Protein AF-0000000082888537 (afdb_homodimer)

Organism: Panagrellus redivivus (NCBI:txid6233)

InterPro domains:
  IPR006680 Amidohydrolase-related [PF01979] (53-420)
  IPR011059 Metal-dependent hydrolase, composite domain superfamily [G3DSA:2.30.40.10] (16-423)
  IPR011059 Metal-dependent hydrolase, composite domain superfamily [SSF51338] (17-421)
  IPR032466 Metal-dependent hydrolase [SSF51556] (55-370)
  IPR051607 Metallo-dependent Hydrolases [PTHR11271] (2-422)

pLDDT: mean 94.69, std 7.14, range [51.41, 98.94]

Radius of gyration: 27.36 Å; Cα contacts (8 Å, |Δi|>4): 2134; chains: 2; bounding box: 62×76×67 Å

Sequence (846 aa):
MTDFRGKVIKPKYVFVDGRIQEGLQLKIDANGNIAAVGIDLNDNFIDLPDIALVPGFVNAHSHAFHRYLRGHSGIGQNGVDTFWKWREAMYKLVENITYDKLKDMCKATFQEMLTAGITTVGEFHYVHHGEDRFDLDKAVIEAAKETGIRLVLIETLYCRSGFGEKTVTEQQKRFASTFEEFLGHVDKLREFENEQLTIAVAAHSTRAVDTEHITNLWAYAQKENKAFHIHLEEQPKEIEDCVNSFHKLTPSELLIDKLVLDEKLTLVHCTYTPREYMRKYASNHVNICICPLTEGFLGDGIPHLDETDHLSLGTDCNNRIDFFEEMRWLAYGQNATHNKRNVAKLNATKLWQIATAGGAKSLGIDKNVGSFEIGKAFDFIAINLHAPVLREFATIDGLLDALVFGAGKTEISSVGVAGVVRVMTDFRGKVIKPKYVFVDGRIQEGLQLKIDANGNIAAVGIDLNDNFIDLPDIALVPGFVNAHSHAFHRYLRGHSGIGQNGVDTFWKWREAMYKLVENITYDKLKDMCKATFQEMLTAGITTVGEFHYVHHGEDRFDLDKAVIEAAKETGIRLVLIETLYCRSGFGEKTVTEQQKRFASTFEEFLGHVDKLREFENEQLTIAVAAHSTRAVDTEHITNLWAYAQKENKAFHIHLEEQPKEIEDCVNSFHKLTPSELLIDKLVLDEKLTLVHCTYTPREYMRKYASNHVNICICPLTEGFLGDGIPHLDETDHLSLGTDCNNRIDFFEEMRWLAYGQNATHNKRNVAKLNATKLWQIATAGGAKSLGIDKNVGSFEIGKAFDFIAINLHAPVLREFATIDGLLDALVFGAGKTEISSVGVAGVVRV

Foldseek 3Di:
DFFCAQFKAAEQWEQAPLFIDGQKIFGHHNQQFTADIGHCPDPDHHYHDQKYKYFFFAAQEAAQLLLVCQVPLCPPDPDDLALVVSVVVVLVSCVPPDLQRLLVSLLVSVLVLQLQRHQEHEYADQQQDDPHRNSNVVSNVVSCVVLVRQYADAAEAFADQFQATRGYDPSCVRRHDDLVVSVVVQVVCCVVDDLRYHYAYEYAECTGDPLVSVLVVLVVCVVVVFAYEYEACLAPVQQVRCCPHPNVGGRLVSCVVRDDAALSYEYEACFPPDVVSQVVNLVRNHEYEHAQVVSVSNVSHQHQAALSHLYAYHPYSPNDNHLLVRLCSNQVSNCVVVVHNDGSNSALSNSLQRRFLSSCSNRSNSQAGRHRDRPHRPWIWMFRCCPPQRVVQCDRRRRSVSPSPTHTSVRTPFTDTSRHTSD/DFFCAQFKAAEQWECAPLFIDGQKIFGHHNQQFTADIGHCPDPDHHYHDQKYKYFFFFAQEAAQLLLVCQVPLCPPDPDDNALVVSVVVVLVSCVPPDLQRLLVSLLVSVLVLQLQRHQEHAYADQQQDDPHRNSNVVSNVVSCVVLVRQYADAAEAFADQFQATRGYDPSCPRRHDDLVRSVVVQVVCCVVDDLRYHYAYEYAECTGDPLVSLLVVLVVCVVVVFAYEYEACLAPVQQVRCCPHPNVGGRLVSCVVRDDAALSYEYEACFPPDVVSQVVNLVRNHEYEHAQVVCVSNVSHQHQDALSHLYAYHPYSPNDNHLLVRLCSNQVSNCVVVVHNCGSNSALSNSLQRRFLSSCSNRSNSQAGRHRDRPHRSWIWMFRCCPPQRVVQCDRVRRSVSPSPTHTSVRTPFTDTSRHTSD

Nearest PDB structures (foldseek):
  5hme-assembly1_A  TM=8.735E-01  e=5.274E-28  Paenarthrobacter aurescens
  5hmf-assembly1_A  TM=8.641E-01  e=7.156E-28  Paenarthrobacter aurescens
  3lsc-assembly1_B  TM=8.777E-01  e=2.577E-27  Paenarthrobacter aurescens
  5hmd-assembly1_A  TM=8.707E-01  e=1.681E-27  Paenarthrobacter aurescens
  4lh8-assembly1_A  TM=8.722E-01  e=5.043E-27  Paenarthrobacter aurescens

Secondary structure (DSSP, 8-state):
--B-TT-EEEEEEEEETTEEEES-EEEE-TTSBEEEEESS--SS-EEEEEEEEEEPEEEEEE-GGGGGGTT---TT-SS---HHHHHHHHHHHHTT--HHHHHHHHHHHHHHHHHTTEEEEEEEE----SSSTTHHHHHHHHHHHHHT-EEEEEEEE---SSTT-SS--TTTGGG---HHHHHHHHHHHGGG--SSEEEEEEEEETTTS-HHHHHHHHHHHHHTT--EEEEE--SHHHHHHHHHSTT-S-HHHHHHHHS---TTEEEEE-TT--HHHHHHHHHTT-EEEE-HHHHHHHT-------TTSEEEE--BT-SS--HHHHHHHHHHHHHHHHT-S-STT--HHHHHHIIIIIHHHHHT-TTTSSS--TTSB--EEEEETT-TTTTTT--TTTHHHHHHHH--GGGEEEEEETTEE--/--B-TT-EEEEEEEEETTEEEES-EEEE-TTSBEEEEESS--SS-EEEEEEEEEEPEEEEEE-GGGGGGTT---TT-SS--SHHHHHHHHHHHHTT--HHHHHHHHHHHHHHHHHTTEEEEEEEE----SSSTTHHHHHHHHHHHHHT-EEEEEEEE---SSTT-SS--TTTGGG---HHHHHHHHHHHGGG--SSEEEEEEEEETTTS-HHHHHHHHHHHHHTT--EEEEE--SHHHHHHHHTSTT-S-HHHHHHHHS---TTEEEEE-TT--HHHHHHHHHTT-EEEE-HHHHHHHT-------TTSEEEE--BT-SS--HHHHHHHHHHHHHHHHT-S-STT--HHHHHHIIIIIHHHHHT-TTTSSS--TTSB--EEEEETTSTTTTTT--TTTHHHHHHHH--GGGEEEEEETTEE--

Solvent-accessible surface area (backbone atoms only — not comparable to full-atom values): 40285 Å² total; per-residue (Å²): 116,65,64,43,42,62,34,35,37,32,34,37,30,37,46,44,94,84,37,60,41,69,66,45,27,41,30,24,32,79,84,6,24,24,68,40,74,38,68,81,81,56,90,78,50,50,80,31,76,59,27,31,38,33,50,14,29,20,30,47,30,29,32,55,64,47,30,76,46,42,23,60,75,60,44,25,41,90,64,86,40,38,58,64,52,51,46,54,55,55,48,61,71,54,70,81,59,46,54,68,56,49,17,52,42,31,27,54,42,52,45,49,35,34,61,38,30,30,30,31,38,24,37,54,45,44,69,24,40,66,97,43,59,60,53,36,54,54,21,47,53,50,19,30,63,73,57,53,43,29,35,31,43,22,46,34,45,26,44,22,66,30,69,86,45,84,45,52,48,84,86,40,50,43,30,44,49,54,70,67,60,46,54,56,46,53,59,58,54,55,75,68,47,54,97,52,30,43,70,30,37,24,40,52,22,66,44,20,27,56,71,66,58,47,46,52,50,50,51,49,24,60,75,69,72,28,16,33,38,28,44,36,42,46,44,72,62,57,35,53,49,30,35,73,32,94,75,60,34,40,61,65,56,48,47,65,72,66,44,86,75,31,52,43,37,19,40,32,48,38,27,69,51,54,60,73,58,50,50,53,36,27,77,34,46,23,23,36,32,36,28,44,59,40,26,20,67,43,6,44,31,72,47,81,74,49,64,69,50,41,43,21,31,25,42,36,43,38,41,44,70,45,61,40,58,32,44,41,42,52,39,22,50,45,7,18,76,66,55,32,30,55,55,40,46,48,16,44,62,52,41,51,39,22,34,8,36,26,7,17,38,40,58,61,40,48,79,44,34,33,46,71,44,72,69,11,34,37,31,28,25,32,32,39,45,71,32,85,85,34,43,91,32,60,41,70,87,16,30,58,34,23,43,42,60,32,49,53,55,83,38,50,69,34,19,20,39,41,26,32,43,70,75,115,65,64,44,44,60,34,35,36,33,34,37,28,36,46,45,93,83,37,60,41,69,66,44,28,42,31,24,33,79,83,6,25,22,67,40,75,38,67,81,79,57,89,77,48,49,77,32,76,57,26,32,40,35,50,14,28,20,30,48,30,28,31,53,65,45,31,75,45,42,23,60,76,55,46,25,43,86,89,63,40,38,59,65,49,50,48,53,55,54,48,61,70,53,70,81,57,46,55,69,56,49,17,51,40,30,28,55,42,51,44,51,35,34,62,36,29,31,30,32,39,24,36,55,44,42,70,26,37,69,96,43,59,60,52,35,54,56,22,48,52,49,17,29,63,74,56,53,45,28,34,30,44,21,47,34,44,25,44,22,67,30,70,88,44,86,46,52,47,85,85,41,51,43,30,44,49,52,72,69,58,46,54,54,47,53,60,58,54,53,74,68,48,54,97,53,30,43,70,28,38,24,37,52,22,68,43,20,28,56,69,67,58,46,45,52,50,49,51,49,24,60,75,69,72,29,14,34,37,30,46,35,42,45,43,72,64,57,35,53,50,31,36,72,32,96,74,59,34,40,62,66,55,49,47,64,72,67,45,87,76,32,51,43,38,20,39,33,47,38,26,70,52,54,60,73,57,49,48,53,35,26,78,34,47,23,23,37,30,35,28,42,61,39,25,20,66,42,7,44,30,72,47,81,73,48,65,68,49,42,45,20,30,24,43,36,43,39,41,46,71,47,59,40,57,33,45,40,42,53,39,20,49,44,7,17,76,65,55,30,30,49,55,40,44,48,16,44,60,51,41,51,39,22,34,9,35,25,7,17,39,41,59,60,39,49,79,42,35,33,44,71,44,74,67,10,34,39,31,28,24,32,32,39,44,71,34,84,85,35,43,91,30,61,41,70,86,15,30,58,34,23,43,42,60,30,49,54,55,84,38,49,69,33,20,22,39,40,26,31,43,70,73

Structure (mmCIF, N/CA/C/O backbone):
data_AF-0000000082888537-model_v1
#
loop_
_entity.id
_entity.type
_entity.pdbx_description
1 polymer 'Amidohydro-rel domain-containing protein'
#
loop_
_atom_site.group_PDB
_atom_site.id
_atom_site.type_symbol
_atom_site.label_atom_id
_atom_site.label_alt_id
_atom_site.label_comp_id
_atom_site.label_asym_id
_atom_site.label_entity_id
_atom_site.label_seq_id
_atom_site.pdbx_PDB_ins_code
_atom_site.Cartn_x
_atom_site.Cartn_y
_atom_site.Cartn_z
_atom_site.occupancy
_atom_site.B_iso_or_equiv
_atom_site.auth_seq_id
_atom_site.auth_comp_id
_atom_site.auth_asym_id
_atom_site.auth_atom_id
_atom_site.pdbx_PDB_model_num
ATOM 1 N N . MET A 1 1 ? 11.328 5.668 28.812 1 67.44 1 MET A N 1
ATOM 2 C CA . MET A 1 1 ? 11.5 5.793 27.375 1 67.44 1 MET A CA 1
ATOM 3 C C . MET A 1 1 ? 12.914 6.234 27.016 1 67.44 1 MET A C 1
ATOM 5 O O . MET A 1 1 ? 13.539 6.984 27.766 1 67.44 1 MET A O 1
ATOM 9 N N . THR A 1 2 ? 13.531 5.609 26.109 1 89.44 2 THR A N 1
ATOM 10 C CA . THR A 1 2 ? 14.875 6.016 25.688 1 89.44 2 THR A CA 1
ATOM 11 C C . THR A 1 2 ? 14.898 7.492 25.312 1 89.44 2 THR A C 1
ATOM 13 O O . THR A 1 2 ? 13.984 7.984 24.641 1 89.44 2 THR A O 1
ATOM 16 N N . ASP A 1 3 ? 15.742 8.242 25.984 1 96.56 3 ASP A N 1
ATOM 17 C CA . ASP A 1 3 ? 15.914 9.68 25.812 1 96.56 3 ASP A CA 1
ATOM 18 C C . ASP A 1 3 ? 17.328 10.023 25.344 1 96.56 3 ASP A C 1
ATOM 20 O O . ASP A 1 3 ? 18.297 9.766 26.062 1 96.56 3 ASP A O 1
ATOM 24 N N . PHE A 1 4 ? 17.391 10.617 24.141 1 98.12 4 PHE A N 1
ATOM 25 C CA . PHE A 1 4 ? 18.703 10.875 23.562 1 98.12 4 PHE A CA 1
ATOM 26 C C . PHE A 1 4 ? 19.125 12.312 23.812 1 98.12 4 PHE A C 1
ATOM 28 O O . PHE A 1 4 ? 20.219 12.719 23.406 1 98.12 4 PHE A O 1
ATOM 35 N N . ARG A 1 5 ? 18.328 13.164 24.422 1 98 5 ARG A N 1
ATOM 36 C CA . ARG A 1 5 ? 18.703 14.539 24.734 1 98 5 ARG A CA 1
ATOM 37 C C . ARG A 1 5 ? 19.984 14.602 25.562 1 98 5 ARG A C 1
ATOM 39 O O . ARG A 1 5 ? 20.156 13.805 26.484 1 98 5 ARG A O 1
ATOM 46 N N . GLY A 1 6 ? 20.781 15.516 25.156 1 97.94 6 GLY A N 1
ATOM 47 C CA . GLY A 1 6 ? 22.047 15.695 25.859 1 97.94 6 GLY A CA 1
ATOM 48 C C . GLY A 1 6 ? 23.062 14.633 25.531 1 97.94 6 GLY A C 1
ATOM 49 O O . GLY A 1 6 ? 24.109 14.539 26.188 1 97.94 6 GLY A O 1
ATOM 50 N N . LYS A 1 7 ? 22.859 13.82 24.516 1 98.19 7 LYS A N 1
ATOM 51 C CA . LYS A 1 7 ? 23.75 12.703 24.203 1 98.19 7 LYS A CA 1
ATOM 52 C C . LYS A 1 7 ? 24.297 12.82 22.781 1 98.19 7 LYS A C 1
ATOM 54 O O . LYS A 1 7 ? 23.797 13.609 21.984 1 98.19 7 LYS A O 1
ATOM 59 N N . VAL A 1 8 ? 25.375 12.086 22.578 1 98.5 8 VAL A N 1
ATOM 60 C CA . VAL A 1 8 ? 25.906 11.859 21.234 1 98.5 8 VAL A CA 1
ATOM 61 C C . VAL A 1 8 ? 25.641 10.414 20.812 1 98.5 8 VAL A C 1
ATOM 63 O O . VAL A 1 8 ? 25.891 9.477 21.562 1 98.5 8 VAL A O 1
ATOM 66 N N . ILE A 1 9 ? 25.047 10.25 19.609 1 98.44 9 ILE A N 1
ATOM 67 C CA . ILE A 1 9 ? 24.734 8.906 19.125 1 98.44 9 ILE A CA 1
ATOM 68 C C . ILE A 1 9 ? 25.453 8.656 17.812 1 98.44 9 ILE A C 1
ATOM 70 O O . ILE A 1 9 ? 25.766 9.594 17.062 1 98.44 9 ILE A O 1
ATOM 74 N N . LYS A 1 10 ? 25.75 7.383 17.484 1 98.44 10 LYS A N 1
ATOM 75 C CA . LYS A 1 10 ? 26.391 6.984 16.25 1 98.44 10 LYS A CA 1
ATOM 76 C C . LYS A 1 10 ? 25.688 5.781 15.625 1 98.44 10 LYS A C 1
ATOM 78 O O . LYS A 1 10 ? 26.078 4.637 15.859 1 98.44 10 LYS A O 1
ATOM 83 N N . PRO A 1 11 ? 24.672 6.043 14.781 1 98.19 11 PRO A N 1
ATOM 84 C CA . PRO A 1 11 ? 24.062 4.941 14.031 1 98.19 11 PRO A CA 1
ATOM 85 C C . PRO A 1 11 ? 24.969 4.406 12.922 1 98.19 11 PRO A C 1
ATOM 87 O O . PRO A 1 11 ? 25.969 5.047 12.57 1 98.19 11 PRO A O 1
ATOM 90 N N . LYS A 1 12 ? 24.656 3.209 12.414 1 97.69 12 LYS A N 1
ATOM 91 C CA . LYS A 1 12 ? 25.375 2.693 11.258 1 97.69 12 LYS A CA 1
ATOM 92 C C . LYS A 1 12 ? 25.219 3.613 10.047 1 97.69 12 LYS A C 1
ATOM 94 O O . LYS A 1 12 ? 26.188 3.916 9.359 1 97.69 12 LYS A O 1
ATOM 99 N N . TYR A 1 13 ? 23.953 3.967 9.773 1 98.12 13 TYR A N 1
ATOM 100 C CA . TYR A 1 13 ? 23.625 4.852 8.664 1 98.12 13 TYR A CA 1
ATOM 101 C C . TYR A 1 13 ? 22.781 6.027 9.133 1 98.12 13 TYR A C 1
ATOM 103 O O . TYR A 1 13 ? 22.016 5.91 10.094 1 98.12 13 TYR A O 1
ATOM 111 N N . VAL A 1 14 ? 22.922 7.16 8.516 1 98.25 14 VAL A N 1
ATOM 112 C CA . VAL A 1 14 ? 22.078 8.32 8.781 1 98.25 14 VAL A CA 1
ATOM 113 C C . VAL A 1 14 ? 21.734 9.016 7.465 1 98.25 14 VAL A C 1
ATOM 115 O O . VAL A 1 14 ? 22.578 9.125 6.574 1 98.25 14 VAL A O 1
ATOM 118 N N . PHE A 1 15 ? 20.516 9.398 7.301 1 97.88 15 PHE A N 1
ATOM 119 C CA . PHE A 1 15 ? 20.094 10.172 6.137 1 97.88 15 PHE A CA 1
ATOM 120 C C . PHE A 1 15 ? 20.344 11.656 6.359 1 97.88 15 PHE A C 1
ATOM 122 O O . PHE A 1 15 ? 19.562 12.32 7.051 1 97.88 15 PHE A O 1
ATOM 129 N N . VAL A 1 16 ? 21.375 12.211 5.777 1 96.31 16 VAL A N 1
ATOM 130 C CA . VAL A 1 16 ? 21.75 13.617 5.871 1 96.31 16 VAL A CA 1
ATOM 131 C C . VAL A 1 16 ? 22.125 14.141 4.488 1 96.31 16 VAL A C 1
ATOM 133 O O . VAL A 1 16 ? 22.703 13.414 3.674 1 96.31 16 VAL A O 1
ATOM 136 N N . ASP A 1 17 ? 21.703 15.383 4.184 1 93.25 17 ASP A N 1
ATOM 137 C CA . ASP A 1 17 ? 22.047 16.062 2.938 1 93.25 17 ASP A CA 1
ATOM 138 C C . ASP A 1 17 ? 21.531 15.281 1.728 1 93.25 17 ASP A C 1
ATOM 140 O O . ASP A 1 17 ? 22.25 15.133 0.732 1 93.25 17 ASP A O 1
ATOM 144 N N . GLY A 1 18 ? 20.438 14.641 1.929 1 92.69 18 GLY A N 1
ATOM 145 C CA . GLY A 1 18 ? 19.75 14.039 0.808 1 92.69 18 GLY A CA 1
ATOM 146 C C . GLY A 1 18 ? 20.266 12.656 0.451 1 92.69 18 GLY A C 1
ATOM 147 O O . GLY A 1 18 ? 19.938 12.117 -0.609 1 92.69 18 GLY A O 1
ATOM 148 N N . ARG A 1 19 ? 21.094 12.094 1.315 1 94.69 19 ARG A N 1
ATOM 149 C CA . ARG A 1 19 ? 21.609 10.758 1.033 1 94.69 19 ARG A CA 1
ATOM 150 C C . ARG A 1 19 ? 21.891 9.992 2.322 1 94.69 19 ARG A C 1
ATOM 152 O O . ARG A 1 19 ? 21.969 10.594 3.398 1 94.69 19 ARG A O 1
ATOM 159 N N . ILE A 1 20 ? 22.016 8.688 2.203 1 97.62 20 ILE A N 1
ATOM 160 C CA . ILE A 1 20 ? 22.422 7.824 3.305 1 97.62 20 ILE A CA 1
ATOM 161 C C . ILE A 1 20 ? 23.938 7.879 3.461 1 97.62 20 ILE A C 1
ATOM 163 O O . ILE A 1 20 ? 24.672 7.723 2.482 1 97.62 20 ILE A O 1
ATOM 167 N N . GLN A 1 21 ? 24.328 8.141 4.637 1 97.25 21 GLN A N 1
ATOM 168 C CA . GLN A 1 21 ? 25.766 8.219 4.922 1 97.25 21 GLN A CA 1
ATOM 169 C C . GLN A 1 21 ? 26.141 7.297 6.07 1 97.25 21 GLN A C 1
ATOM 171 O O . GLN A 1 21 ? 25.312 6.977 6.922 1 97.25 21 GLN A O 1
ATOM 176 N N . GLU A 1 22 ? 27.359 6.859 6.094 1 96.88 22 GLU A N 1
ATOM 177 C CA . GLU A 1 22 ? 27.891 5.977 7.125 1 96.88 22 GLU A CA 1
ATOM 178 C C . GLU A 1 22 ? 28.922 6.703 7.992 1 96.88 22 GLU A C 1
ATOM 180 O O . GLU A 1 22 ? 29.625 7.586 7.512 1 96.88 22 GLU A O 1
ATOM 185 N N . GLY A 1 23 ? 28.875 6.414 9.312 1 92.12 23 GLY A N 1
ATOM 186 C CA . GLY A 1 23 ? 29.969 6.824 10.172 1 92.12 23 GLY A CA 1
ATOM 187 C C . GLY A 1 23 ? 29.734 8.18 10.828 1 92.12 23 GLY A C 1
ATOM 188 O O . GLY A 1 23 ? 30.625 8.711 11.484 1 92.12 23 GLY A O 1
ATOM 189 N N . LEU A 1 24 ? 28.531 8.758 10.703 1 97.38 24 LEU A N 1
ATOM 190 C CA . LEU A 1 24 ? 28.25 10.07 11.266 1 97.38 24 LEU A CA 1
ATOM 191 C C . LEU A 1 24 ? 27.672 9.953 12.672 1 97.38 24 LEU A C 1
ATOM 193 O O . LEU A 1 24 ? 26.906 9.023 12.953 1 97.38 24 LEU A O 1
ATOM 197 N N . GLN A 1 25 ? 28.094 10.844 13.508 1 98.31 25 GLN A N 1
ATOM 198 C CA . GLN A 1 25 ? 27.516 11.023 14.836 1 98.31 25 GLN A CA 1
ATOM 199 C C . GLN A 1 25 ? 26.562 12.211 14.852 1 98.31 25 GLN A C 1
ATOM 201 O O . GLN A 1 25 ? 26.734 13.172 14.094 1 98.31 25 GLN A O 1
ATOM 206 N N . LEU A 1 26 ? 25.562 12.125 15.648 1 98.69 26 LEU A N 1
ATOM 207 C CA . LEU A 1 26 ? 24.641 13.227 15.93 1 98.69 26 LEU A CA 1
ATOM 208 C C . LEU A 1 26 ? 24.719 13.617 17.406 1 98.69 26 LEU A C 1
ATOM 210 O O . LEU A 1 26 ? 24.562 12.766 18.281 1 98.69 26 LEU A O 1
ATOM 214 N N . LYS A 1 27 ? 25 14.891 17.656 1 98.75 27 LYS A N 1
ATOM 215 C CA . LYS A 1 27 ? 24.891 15.43 19.016 1 98.75 27 LYS A CA 1
ATOM 216 C C . LYS A 1 27 ? 23.531 16.094 19.234 1 98.75 27 LYS A C 1
ATOM 218 O O . LYS A 1 27 ? 23.156 17 18.484 1 98.75 27 LYS A O 1
ATOM 223 N N . ILE A 1 28 ? 22.812 15.617 20.188 1 98.75 28 ILE A N 1
ATOM 224 C CA . ILE A 1 28 ? 21.516 16.172 20.531 1 98.75 28 ILE A CA 1
ATOM 225 C C . ILE A 1 28 ? 21.609 17.016 21.797 1 98.75 28 ILE A C 1
ATOM 227 O O . ILE A 1 28 ? 22.172 16.562 22.797 1 98.75 28 ILE A O 1
ATOM 231 N N . ASP A 1 29 ? 21.125 18.219 21.797 1 98.56 29 ASP A N 1
ATOM 232 C CA . ASP A 1 29 ? 21.234 19.062 22.969 1 98.56 29 ASP A CA 1
ATOM 233 C C . ASP A 1 29 ? 20.156 18.734 24 1 98.56 29 ASP A C 1
ATOM 235 O O . ASP A 1 29 ? 19.391 17.781 23.797 1 98.56 29 ASP A O 1
ATOM 239 N N . ALA A 1 30 ? 20.094 19.453 25.031 1 98.06 30 ALA A N 1
ATOM 240 C CA . ALA A 1 30 ? 19.203 19.156 26.156 1 98.06 30 ALA A CA 1
ATOM 241 C C . ALA A 1 30 ? 17.75 19.391 25.781 1 98.06 30 ALA A C 1
ATOM 243 O O . ALA A 1 30 ? 16.844 18.812 26.391 1 98.06 30 ALA A O 1
ATOM 244 N N . ASN A 1 31 ? 17.547 20.203 24.766 1 97.44 31 ASN A N 1
ATOM 245 C CA . ASN A 1 31 ? 16.188 20.531 24.344 1 97.44 31 ASN A CA 1
ATOM 246 C C . ASN A 1 31 ? 15.695 19.594 23.25 1 97.44 31 ASN A C 1
ATOM 248 O O . ASN A 1 31 ? 14.562 19.719 22.781 1 97.44 31 ASN A O 1
ATOM 252 N N . GLY A 1 32 ? 16.547 18.672 22.797 1 98.38 32 GLY A N 1
ATOM 253 C CA . GLY A 1 32 ? 16.141 17.703 21.781 1 98.38 32 GLY A CA 1
ATOM 254 C C . GLY A 1 32 ? 16.438 18.156 20.375 1 98.38 32 GLY A C 1
ATOM 255 O O . GLY A 1 32 ? 15.906 17.594 19.406 1 98.38 32 GLY A O 1
ATOM 256 N N . ASN A 1 33 ? 17.234 19.219 20.25 1 98.62 33 ASN A N 1
ATOM 257 C CA . ASN A 1 33 ? 17.656 19.703 18.922 1 98.62 33 ASN A CA 1
ATOM 258 C C . ASN A 1 33 ? 19.016 19.141 18.531 1 98.62 33 ASN A C 1
ATOM 260 O O . ASN A 1 33 ? 19.828 18.812 19.391 1 98.62 33 ASN A O 1
ATOM 264 N N . ILE A 1 34 ? 19.219 19 17.25 1 98.81 34 ILE A N 1
ATOM 265 C CA . ILE A 1 34 ? 20.5 18.562 16.734 1 98.81 34 ILE A CA 1
ATOM 266 C C . ILE A 1 34 ? 21.531 19.688 16.891 1 98.81 34 ILE A C 1
ATOM 268 O O . ILE A 1 34 ? 21.391 20.75 16.297 1 98.81 34 ILE A O 1
ATOM 272 N N . ALA A 1 35 ? 22.516 19.438 17.656 1 98.69 35 ALA A N 1
ATOM 273 C CA . ALA A 1 35 ? 23.531 20.453 17.953 1 98.69 35 ALA A CA 1
ATOM 274 C C . ALA A 1 35 ? 24.719 20.328 17 1 98.69 35 ALA A C 1
ATOM 276 O O . ALA A 1 35 ? 25.391 21.328 16.719 1 98.69 35 ALA A O 1
ATOM 277 N N . ALA A 1 36 ? 24.969 19.094 16.547 1 98.5 36 ALA A N 1
ATOM 278 C CA . ALA A 1 36 ? 26.078 18.859 15.633 1 98.5 36 ALA A CA 1
ATOM 279 C C . ALA A 1 36 ? 25.875 17.547 14.867 1 98.5 36 ALA A C 1
ATOM 281 O O . ALA A 1 36 ? 25.234 16.625 15.359 1 98.5 36 ALA A O 1
ATOM 282 N N . VAL A 1 37 ? 26.344 17.531 13.703 1 98 37 VAL A N 1
ATOM 283 C CA . VAL A 1 37 ? 26.453 16.344 12.867 1 98 37 VAL A CA 1
ATOM 284 C C . VAL A 1 37 ? 27.875 16.219 12.328 1 98 37 VAL A C 1
ATOM 286 O O . VAL A 1 37 ? 28.406 17.156 11.734 1 98 37 VAL A O 1
ATOM 289 N N . GLY A 1 38 ? 28.5 15.156 12.547 1 96.94 38 GLY A N 1
ATOM 290 C CA . GLY A 1 38 ? 29.859 15.039 12.047 1 96.94 38 GLY A CA 1
ATOM 291 C C . GLY A 1 38 ? 30.531 13.75 12.453 1 96.94 38 GLY A C 1
ATOM 292 O O . GLY A 1 38 ? 29.891 12.852 13.016 1 96.94 38 GLY A O 1
ATOM 293 N N . ILE A 1 39 ? 31.797 13.719 12.086 1 95.75 39 ILE A N 1
ATOM 294 C CA . ILE A 1 39 ? 32.625 12.562 12.383 1 95.75 39 ILE A CA 1
ATOM 295 C C . ILE A 1 39 ? 33.375 12.781 13.695 1 95.75 39 ILE A C 1
ATOM 297 O O . ILE A 1 39 ? 33.938 13.867 13.922 1 95.75 39 ILE A O 1
ATOM 301 N N . ASP A 1 40 ? 33.375 11.867 14.602 1 94.25 40 ASP A N 1
ATOM 302 C CA . ASP A 1 40 ? 34.156 11.867 15.828 1 94.25 40 ASP A CA 1
ATOM 303 C C . ASP A 1 40 ? 33.844 13.094 16.688 1 94.25 40 ASP A C 1
ATOM 305 O O . ASP A 1 40 ? 34.75 13.828 17.078 1 94.25 40 ASP A O 1
ATOM 309 N N . LEU A 1 41 ? 32.625 13.375 16.859 1 95.94 41 LEU A N 1
ATOM 310 C CA . LEU A 1 41 ? 32.188 14.492 17.688 1 95.94 41 LEU A CA 1
ATOM 311 C C . LEU A 1 41 ? 32.562 14.258 19.156 1 95.94 41 LEU A C 1
ATOM 313 O O . LEU A 1 41 ? 32.812 15.211 19.891 1 95.94 41 LEU A O 1
ATOM 317 N N . ASN A 1 42 ? 32.469 13.086 19.609 1 92.81 42 ASN A N 1
ATOM 318 C CA . ASN A 1 42 ? 32.688 12.711 21 1 92.81 42 ASN A CA 1
ATOM 319 C C . ASN A 1 42 ? 33.156 11.266 21.141 1 92.81 42 ASN A C 1
ATOM 321 O O . ASN A 1 42 ? 32.688 10.391 20.391 1 92.81 42 ASN A O 1
ATOM 325 N N . ASP A 1 43 ? 33.969 11.086 22.078 1 92.56 43 ASP A N 1
ATOM 326 C CA . ASP A 1 43 ? 34.438 9.734 22.344 1 92.56 43 ASP A CA 1
ATOM 327 C C . ASP A 1 43 ? 33.375 8.922 23.109 1 92.56 43 ASP A C 1
ATOM 329 O O . ASP A 1 43 ? 33.344 7.695 23 1 92.56 43 ASP A O 1
ATOM 333 N N . ASN A 1 44 ? 32.688 9.617 23.875 1 96.12 44 ASN A N 1
ATOM 334 C CA . ASN A 1 44 ? 31.594 8.984 24.609 1 96.12 44 ASN A CA 1
ATOM 335 C C . ASN A 1 44 ? 30.266 9.094 23.875 1 96.12 44 ASN A C 1
ATOM 337 O O . ASN A 1 44 ? 29.578 10.117 23.953 1 96.12 44 ASN A O 1
ATOM 341 N N . PHE A 1 45 ? 29.953 8.172 22.984 1 97 45 PHE A N 1
ATOM 342 C CA . PHE A 1 45 ? 28.734 8.164 22.188 1 97 45 PHE A CA 1
ATOM 343 C C . PHE A 1 45 ? 27.984 6.844 22.359 1 97 45 PHE A C 1
ATOM 345 O O . PHE A 1 45 ? 28.594 5.836 22.734 1 97 45 PHE A O 1
ATOM 352 N N . ILE A 1 46 ? 26.688 6.887 22.234 1 97.56 46 ILE A N 1
ATOM 353 C CA . ILE A 1 46 ? 25.859 5.684 22.172 1 97.56 46 ILE A CA 1
ATOM 354 C C . ILE A 1 46 ? 25.969 5.055 20.781 1 97.56 46 ILE A C 1
ATOM 356 O O . ILE A 1 46 ? 25.562 5.656 19.781 1 97.56 46 ILE A O 1
ATOM 360 N N . ASP A 1 47 ? 26.484 3.822 20.75 1 97.56 47 ASP A N 1
ATOM 361 C CA . ASP A 1 47 ? 26.688 3.109 19.484 1 97.56 47 ASP A CA 1
ATOM 362 C C . ASP A 1 47 ? 25.406 2.381 19.062 1 97.56 47 ASP A C 1
ATOM 364 O O . ASP A 1 47 ? 24.797 1.684 19.859 1 97.56 47 ASP A O 1
ATOM 368 N N . LEU A 1 48 ? 24.969 2.658 17.828 1 97.38 48 LEU A N 1
ATOM 369 C CA . LEU A 1 48 ? 23.812 1.991 17.25 1 97.38 48 LEU A CA 1
ATOM 370 C C . LEU A 1 48 ? 24.172 1.317 15.93 1 97.38 48 LEU A C 1
ATOM 372 O O . LEU A 1 48 ? 23.688 1.71 14.875 1 97.38 48 LEU A O 1
ATOM 376 N N . PRO A 1 49 ? 24.938 0.204 15.953 1 96.81 49 PRO A N 1
ATOM 377 C CA . PRO A 1 49 ? 25.562 -0.375 14.758 1 96.81 49 PRO A CA 1
ATOM 378 C C . PRO A 1 49 ? 24.547 -1.075 13.852 1 96.81 49 PRO A C 1
ATOM 380 O O . PRO A 1 49 ? 24.859 -1.383 12.703 1 96.81 49 PRO A O 1
ATOM 383 N N . ASP A 1 50 ? 23.359 -1.339 14.305 1 96.69 50 ASP A N 1
ATOM 384 C CA . ASP A 1 50 ? 22.375 -2.1 13.547 1 96.69 50 ASP A CA 1
ATOM 385 C C . ASP A 1 50 ? 21.219 -1.209 13.094 1 96.69 50 ASP A C 1
ATOM 387 O O . ASP A 1 50 ? 20.188 -1.705 12.641 1 96.69 50 ASP A O 1
ATOM 391 N N . ILE A 1 51 ? 21.438 0.131 13.227 1 97.69 51 ILE A N 1
ATOM 392 C CA . ILE A 1 51 ? 20.328 1.057 13.062 1 97.69 51 ILE A CA 1
ATOM 393 C C . ILE A 1 51 ? 20.672 2.104 12.008 1 97.69 51 ILE A C 1
ATOM 395 O O . ILE A 1 51 ? 21.812 2.602 11.969 1 97.69 51 ILE A O 1
ATOM 399 N N . ALA A 1 52 ? 19.75 2.336 11.125 1 98.38 52 ALA A N 1
ATOM 400 C CA . ALA A 1 52 ? 19.766 3.557 10.32 1 98.38 52 ALA A CA 1
ATOM 401 C C . ALA A 1 52 ? 18.797 4.598 10.883 1 98.38 52 ALA A C 1
ATOM 403 O O . ALA A 1 52 ? 17.688 4.266 11.289 1 98.38 52 ALA A O 1
ATOM 404 N N . LEU A 1 53 ? 19.266 5.848 10.969 1 98.62 53 LEU A N 1
ATOM 405 C CA . LEU A 1 53 ? 18.406 6.941 11.406 1 98.62 53 LEU A CA 1
ATOM 406 C C . LEU A 1 53 ? 18.016 7.832 10.227 1 98.62 53 LEU A C 1
ATOM 408 O O . LEU A 1 53 ? 18.875 8.25 9.453 1 98.62 53 LEU A O 1
ATOM 412 N N . VAL A 1 54 ? 16.734 8.062 10.094 1 98.56 54 VAL A N 1
ATOM 413 C CA . VAL A 1 54 ? 16.188 8.945 9.07 1 98.56 54 VAL A CA 1
ATOM 414 C C . VAL A 1 54 ? 15.211 9.93 9.703 1 98.56 54 VAL A C 1
ATOM 416 O O . VAL A 1 54 ? 14.656 9.664 10.773 1 98.56 54 VAL A O 1
ATOM 419 N N . PRO A 1 55 ? 15.047 11.109 9.109 1 98.75 55 PRO A N 1
ATOM 420 C CA . PRO A 1 55 ? 14.078 12.055 9.672 1 98.75 55 PRO A CA 1
ATOM 421 C C . PRO A 1 55 ? 12.672 11.461 9.781 1 98.75 55 PRO A C 1
ATOM 423 O O . PRO A 1 55 ? 12.266 10.672 8.922 1 98.75 55 PRO A O 1
ATOM 426 N N . GLY A 1 56 ? 11.961 11.828 10.859 1 98.81 56 GLY A N 1
ATOM 427 C CA . GLY A 1 56 ? 10.578 11.406 11.016 1 98.81 56 GLY A CA 1
ATOM 428 C C . GLY A 1 56 ? 9.656 11.93 9.93 1 98.81 56 GLY A C 1
ATOM 429 O O . GLY A 1 56 ? 9.836 13.047 9.445 1 98.81 56 GLY A O 1
ATOM 430 N N . PHE A 1 57 ? 8.68 11.117 9.555 1 98.94 57 PHE A N 1
ATOM 431 C CA . PHE A 1 57 ? 7.715 11.555 8.547 1 98.94 57 PHE A CA 1
ATOM 432 C C . PHE A 1 57 ? 6.887 12.727 9.055 1 98.94 57 PHE A C 1
ATOM 434 O O . PHE A 1 57 ? 6.574 12.797 10.25 1 98.94 57 PHE A O 1
ATOM 441 N N . VAL A 1 58 ? 6.574 13.633 8.164 1 98.94 58 VAL A N 1
ATOM 442 C CA . VAL A 1 58 ? 5.727 14.781 8.461 1 98.94 58 VAL A CA 1
ATOM 443 C C . VAL A 1 58 ? 4.422 14.68 7.676 1 98.94 58 VAL A C 1
ATOM 445 O O . VAL A 1 58 ? 4.406 14.875 6.457 1 98.94 58 VAL A O 1
ATOM 448 N N . ASN A 1 59 ? 3.359 14.359 8.367 1 98.94 59 ASN A N 1
ATOM 449 C CA . ASN A 1 59 ? 2.023 14.258 7.789 1 98.94 59 ASN A CA 1
ATOM 450 C C . ASN A 1 59 ? 1.38 15.633 7.617 1 98.94 59 ASN A C 1
ATOM 452 O O . ASN A 1 59 ? 0.892 16.219 8.578 1 98.94 59 ASN A O 1
ATOM 456 N N . ALA A 1 60 ? 1.255 16.078 6.367 1 98.94 60 ALA A N 1
ATOM 457 C CA . ALA A 1 60 ? 0.877 17.469 6.102 1 98.94 60 ALA A CA 1
ATOM 458 C C . ALA A 1 60 ? -0.635 17.641 6.191 1 98.94 60 ALA A C 1
ATOM 460 O O . ALA A 1 60 ? -1.129 18.781 6.246 1 98.94 60 ALA A O 1
ATOM 461 N N . HIS A 1 61 ? -1.386 16.547 6.23 1 98.94 61 HIS A N 1
ATOM 462 C CA . HIS A 1 61 ? -2.84 16.656 6.184 1 98.94 61 HIS A CA 1
ATOM 463 C C . HIS A 1 61 ? -3.504 15.445 6.824 1 98.94 61 HIS A C 1
ATOM 465 O O . HIS A 1 61 ? -3.305 14.312 6.375 1 98.94 61 HIS A O 1
ATOM 471 N N . SER A 1 62 ? -4.332 15.734 7.82 1 98.69 62 SER A N 1
ATOM 472 C CA . SER A 1 62 ? -4.98 14.648 8.547 1 98.69 62 SER A CA 1
ATOM 473 C C . SER A 1 62 ? -6.344 15.078 9.07 1 98.69 62 SER A C 1
ATOM 475 O O . SER A 1 62 ? -6.566 16.25 9.359 1 98.69 62 SER A O 1
ATOM 477 N N . HIS A 1 63 ? -7.281 14.211 9.062 1 97.81 63 HIS A N 1
ATOM 478 C CA . HIS A 1 63 ? -8.531 14.227 9.812 1 97.81 63 HIS A CA 1
ATOM 479 C C . HIS A 1 63 ? -8.586 13.062 10.797 1 97.81 63 HIS A C 1
ATOM 481 O O . HIS A 1 63 ? -9.148 12.008 10.492 1 97.81 63 HIS A O 1
ATOM 487 N N . ALA A 1 64 ? -8.148 13.273 12.016 1 97.19 64 ALA A N 1
ATOM 488 C CA . ALA A 1 64 ? -7.84 12.18 12.938 1 97.19 64 ALA A CA 1
ATOM 489 C C . ALA A 1 64 ? -9.07 11.328 13.219 1 97.19 64 ALA A C 1
ATOM 491 O O . ALA A 1 64 ? -8.992 10.102 13.258 1 97.19 64 ALA A O 1
ATOM 492 N N . PHE A 1 65 ? -10.234 11.945 13.344 1 94.56 65 PHE A N 1
ATOM 493 C CA . PHE A 1 65 ? -11.422 11.211 13.773 1 94.56 65 PHE A CA 1
ATOM 494 C C . PHE A 1 65 ? -11.945 10.328 12.648 1 94.56 65 PHE A C 1
ATOM 496 O O . PHE A 1 65 ? -12.688 9.375 12.891 1 94.56 65 PHE A O 1
ATOM 503 N N . HIS A 1 66 ? -11.555 10.648 11.359 1 96.38 66 HIS A N 1
ATOM 504 C CA . HIS A 1 66 ? -12.031 9.844 10.234 1 96.38 66 HIS A CA 1
ATOM 505 C C . HIS A 1 66 ? -11.547 8.406 10.352 1 96.38 66 HIS A C 1
ATOM 507 O O . HIS A 1 66 ? -12.148 7.492 9.781 1 96.38 66 HIS A O 1
ATOM 513 N N . ARG A 1 67 ? -10.445 8.133 11.133 1 96.94 67 ARG A N 1
ATOM 514 C CA . ARG A 1 67 ? -9.914 6.785 11.336 1 96.94 67 ARG A CA 1
ATOM 515 C C . ARG A 1 67 ? -11.008 5.836 11.828 1 96.94 67 ARG A C 1
ATOM 517 O O . ARG A 1 67 ? -10.969 4.637 11.531 1 96.94 67 ARG A O 1
ATOM 524 N N . TYR A 1 68 ? -11.984 6.352 12.453 1 95.62 68 TYR A N 1
ATOM 525 C CA . TYR A 1 68 ? -12.969 5.516 13.141 1 95.62 68 TYR A CA 1
ATOM 526 C C . TYR A 1 68 ? -14.094 5.109 12.195 1 95.62 68 TYR A C 1
ATOM 528 O O . TYR A 1 68 ? -15.094 4.523 12.617 1 95.62 68 TYR A O 1
ATOM 536 N N . LEU A 1 69 ? -13.891 5.402 10.922 1 94.69 69 LEU A N 1
ATOM 537 C CA . LEU A 1 69 ? -14.703 4.801 9.875 1 94.69 69 LEU A CA 1
ATOM 538 C C . LEU A 1 69 ? -14.07 3.514 9.359 1 94.69 69 LEU A C 1
ATOM 540 O O . LEU A 1 69 ? -14.648 2.816 8.531 1 94.69 69 LEU A O 1
ATOM 544 N N . ARG A 1 70 ? -12.875 3.172 9.906 1 96.12 70 ARG A N 1
ATOM 545 C CA . ARG A 1 70 ? -12.25 1.897 9.57 1 96.12 70 ARG A CA 1
ATOM 546 C C . ARG A 1 70 ? -13.188 0.731 9.859 1 96.12 70 ARG A C 1
ATOM 548 O O . ARG A 1 70 ? -13.844 0.699 10.898 1 96.12 70 ARG A O 1
ATOM 555 N N . GLY A 1 71 ? -13.258 -0.215 8.906 1 94.62 71 GLY A N 1
ATOM 556 C CA . GLY A 1 71 ? -14.156 -1.353 9.031 1 94.62 71 GLY A CA 1
ATOM 557 C C . GLY A 1 71 ? -15.516 -1.119 8.391 1 94.62 71 GLY A C 1
ATOM 558 O O . GLY A 1 71 ? -16.312 -2.049 8.258 1 94.62 71 GLY A O 1
ATOM 559 N N . HIS A 1 72 ? -15.695 0.137 7.922 1 92.19 72 HIS A N 1
ATOM 560 C CA . HIS A 1 72 ? -16.953 0.52 7.297 1 92.19 72 HIS A CA 1
ATOM 561 C C . HIS A 1 72 ? -16.719 1.305 6.012 1 92.19 72 HIS A C 1
ATOM 563 O O . HIS A 1 72 ? -17.266 2.395 5.832 1 92.19 72 HIS A O 1
ATOM 569 N N . SER A 1 73 ? -15.953 0.713 5.137 1 91.56 73 SER A N 1
ATOM 570 C CA . SER A 1 73 ? -15.547 1.431 3.93 1 91.56 73 SER A CA 1
ATOM 571 C C . SER A 1 73 ? -16.734 1.653 2.996 1 91.56 73 SER A C 1
ATOM 573 O O . SER A 1 73 ? -16.844 2.705 2.361 1 91.56 73 SER A O 1
ATOM 575 N N . GLY A 1 74 ? -17.594 0.622 2.918 1 90.06 74 GLY A N 1
ATOM 576 C CA . GLY A 1 74 ? -18.719 0.65 1.982 1 90.06 74 GLY A CA 1
ATOM 577 C C . GLY A 1 74 ? -18.297 0.384 0.549 1 90.06 74 GLY A C 1
ATOM 578 O O . GLY A 1 74 ? -19.109 0.452 -0.366 1 90.06 74 GLY A O 1
ATOM 579 N N . ILE A 1 75 ? -17.062 0.072 0.342 1 91 75 ILE A N 1
ATOM 580 C CA . ILE A 1 75 ? -16.547 -0.177 -0.999 1 91 75 ILE A CA 1
ATOM 581 C C . ILE A 1 75 ? -17.203 -1.432 -1.578 1 91 75 ILE A C 1
ATOM 583 O O . ILE A 1 75 ? -17.328 -2.445 -0.887 1 91 75 ILE A O 1
ATOM 587 N N . GLY A 1 76 ? -17.562 -1.396 -2.869 1 88.62 76 GLY A N 1
ATOM 588 C CA . GLY A 1 76 ? -18.109 -2.539 -3.582 1 88.62 76 GLY A CA 1
ATOM 589 C C . GLY A 1 76 ? -19.594 -2.732 -3.35 1 88.62 76 GLY A C 1
ATOM 590 O O . GLY A 1 76 ? -20.219 -3.635 -3.922 1 88.62 76 GLY A O 1
ATOM 591 N N . GLN A 1 77 ? -20.234 -2.107 -2.469 1 80.81 77 GLN A N 1
ATOM 592 C CA . GLN A 1 77 ? -21.656 -2.26 -2.172 1 80.81 77 GLN A CA 1
ATOM 593 C C . GLN A 1 77 ? -22.516 -1.546 -3.211 1 80.81 77 GLN A C 1
ATOM 595 O O . GLN A 1 77 ? -22.047 -0.623 -3.883 1 80.81 77 GLN A O 1
ATOM 600 N N . ASN A 1 78 ? -23.734 -2.326 -3.391 1 70.38 78 ASN A N 1
ATOM 601 C CA . ASN A 1 78 ? -24.703 -1.828 -4.367 1 70.38 78 ASN A CA 1
ATOM 602 C C . ASN A 1 78 ? -25.172 -0.423 -4.012 1 70.38 78 ASN A C 1
ATOM 604 O O . ASN A 1 78 ? -25.359 -0.104 -2.838 1 70.38 78 ASN A O 1
ATOM 608 N N . GLY A 1 79 ? -25.281 0.367 -4.984 1 57.88 79 GLY A N 1
ATOM 609 C CA . GLY A 1 79 ? -25.688 1.765 -4.934 1 57.88 79 GLY A CA 1
ATOM 610 C C . GLY A 1 79 ? -24.516 2.725 -5.062 1 57.88 79 GLY A C 1
ATOM 611 O O . GLY A 1 79 ? -23.359 2.299 -5.102 1 57.88 79 GLY A O 1
ATOM 612 N N . VAL A 1 80 ? -24.719 3.908 -5.398 1 53.06 80 VAL A N 1
ATOM 613 C CA . VAL A 1 80 ? -23.734 4.941 -5.723 1 53.06 80 VAL A CA 1
ATOM 614 C C . VAL A 1 80 ? -22.828 5.184 -4.523 1 53.06 80 VAL A C 1
ATOM 616 O O . VAL A 1 80 ? -23.172 5.957 -3.625 1 53.06 80 VAL A O 1
ATOM 619 N N . ASP A 1 81 ? -22.016 4.156 -4.02 1 63.38 81 ASP A N 1
ATOM 620 C CA . ASP A 1 81 ? -21.125 4.566 -2.938 1 63.38 81 ASP A CA 1
ATOM 621 C C . ASP A 1 81 ? -20.031 5.5 -3.451 1 63.38 81 ASP A C 1
ATOM 623 O O . ASP A 1 81 ? -19.234 5.113 -4.297 1 63.38 81 ASP A O 1
ATOM 627 N N . THR A 1 82 ? -20.406 6.766 -3.352 1 67.19 82 THR A N 1
ATOM 628 C CA . THR A 1 82 ? -19.562 7.867 -3.803 1 67.19 82 THR A CA 1
ATOM 629 C C . THR A 1 82 ? -18.844 8.508 -2.623 1 67.19 82 THR A C 1
ATOM 631 O O . THR A 1 82 ? -19.109 8.172 -1.467 1 67.19 82 THR A O 1
ATOM 634 N N . PHE A 1 83 ? -17.922 9.219 -2.918 1 73.19 83 PHE A N 1
ATOM 635 C CA . PHE A 1 83 ? -17.297 10.148 -1.979 1 73.19 83 PHE A CA 1
ATOM 636 C C . PHE A 1 83 ? -18.359 10.797 -1.089 1 73.19 83 PHE A C 1
ATOM 638 O O . PHE A 1 83 ? -18.156 10.922 0.121 1 73.19 83 PHE A O 1
ATOM 645 N N . TRP A 1 84 ? -19.516 10.914 -1.516 1 71 84 TRP A N 1
ATOM 646 C CA . TRP A 1 84 ? -20.547 11.695 -0.825 1 71 84 TRP A CA 1
ATOM 647 C C . TRP A 1 84 ? -21.266 10.852 0.22 1 71 84 TRP A C 1
ATOM 649 O O . TRP A 1 84 ? -21.609 11.344 1.298 1 71 84 TRP A O 1
ATOM 659 N N . LYS A 1 85 ? -21.453 9.555 -0.086 1 72.69 85 LYS A N 1
ATOM 660 C CA . LYS A 1 85 ? -22.031 8.664 0.91 1 72.69 85 LYS A CA 1
ATOM 661 C C . LYS A 1 85 ? -21.078 8.438 2.078 1 72.69 85 LYS A C 1
ATOM 663 O O . LYS A 1 85 ? -21.5 8.375 3.232 1 72.69 85 LYS A O 1
ATOM 668 N N . TRP A 1 86 ? -19.875 8.328 1.696 1 77 86 TRP A N 1
ATOM 669 C CA . TRP A 1 86 ? -18.859 8.219 2.738 1 77 86 TRP A CA 1
ATOM 670 C C . TRP A 1 86 ? -18.891 9.438 3.654 1 77 86 TRP A C 1
ATOM 672 O O . TRP A 1 86 ? -18.781 9.312 4.875 1 77 86 TRP A O 1
ATOM 682 N N . ARG A 1 87 ? -19.141 10.578 3.117 1 77.31 87 ARG A N 1
ATOM 683 C CA . ARG A 1 87 ? -19.172 11.836 3.861 1 77.31 87 ARG A CA 1
ATOM 684 C C . ARG A 1 87 ? -20.328 11.844 4.867 1 77.31 87 ARG A C 1
ATOM 686 O O . ARG A 1 87 ? -20.188 12.367 5.973 1 77.31 87 ARG A O 1
ATOM 693 N N . GLU A 1 88 ? -21.406 11.234 4.484 1 79.69 88 GLU A N 1
ATOM 694 C CA . GLU A 1 88 ? -22.547 11.156 5.395 1 79.69 88 GLU A CA 1
ATOM 695 C C . GLU A 1 88 ? -22.219 10.305 6.621 1 79.69 88 GLU A C 1
ATOM 697 O O . GLU A 1 88 ? -22.594 10.664 7.742 1 79.69 88 GLU A O 1
ATOM 702 N N . ALA A 1 89 ? -21.531 9.227 6.312 1 80.5 89 ALA A N 1
ATOM 703 C CA . ALA A 1 89 ? -21.109 8.375 7.418 1 80.5 89 ALA A CA 1
ATOM 704 C C . ALA A 1 89 ? -20.125 9.109 8.328 1 80.5 89 ALA A C 1
ATOM 706 O O . ALA A 1 89 ? -20.188 8.969 9.555 1 80.5 89 ALA A O 1
ATOM 707 N N . MET A 1 90 ? -19.312 9.867 7.773 1 82.81 90 MET A N 1
ATOM 708 C CA . MET A 1 90 ? -18.328 10.664 8.508 1 82.81 90 MET A CA 1
ATOM 709 C C . MET A 1 90 ? -19.016 11.695 9.391 1 82.81 90 MET A C 1
ATOM 711 O O . MET A 1 90 ? -18.656 11.867 10.555 1 82.81 90 MET A O 1
ATOM 715 N N . TYR A 1 91 ? -20.078 12.352 8.953 1 82.31 91 TYR A N 1
ATOM 716 C CA . TYR A 1 91 ? -20.828 13.336 9.727 1 82.31 91 TYR A CA 1
ATOM 717 C C . TYR A 1 91 ? -21.484 12.688 10.938 1 82.31 91 TYR A C 1
ATOM 719 O O . TYR A 1 91 ? -21.469 13.258 12.031 1 82.31 91 TYR A O 1
ATOM 727 N N . LYS A 1 92 ? -21.938 11.523 10.695 1 82.62 92 LYS A N 1
ATOM 728 C CA . LYS A 1 92 ? -22.609 10.805 11.766 1 82.62 92 LYS A CA 1
ATOM 729 C C . LYS A 1 92 ? -21.641 10.438 12.891 1 82.62 92 LYS A C 1
ATOM 731 O O . LYS A 1 92 ? -22.031 10.414 14.062 1 82.62 92 LYS A O 1
ATOM 736 N N . LEU A 1 93 ? -20.453 10.273 12.539 1 85.25 93 LEU A N 1
ATOM 737 C CA . LEU A 1 93 ? -19.422 9.867 13.492 1 85.25 93 LEU A CA 1
ATOM 738 C C . LEU A 1 93 ? -19.219 10.945 14.555 1 85.25 93 LEU A C 1
ATOM 740 O O . LEU A 1 93 ? -18.922 10.633 15.711 1 85.25 93 LEU A O 1
ATOM 744 N N . VAL A 1 94 ? -19.438 12.242 14.211 1 86.12 94 VAL A N 1
ATOM 745 C CA . VAL A 1 94 ? -19.078 13.305 15.148 1 86.12 94 VAL A CA 1
ATOM 746 C C . VAL A 1 94 ? -20.312 14.109 15.531 1 86.12 94 VAL A C 1
ATOM 748 O O . VAL A 1 94 ? -20.203 15.164 16.156 1 86.12 94 VAL A O 1
ATOM 751 N N . GLU A 1 95 ? -21.469 13.695 15.164 1 82.94 95 GLU A N 1
ATOM 752 C CA . GLU A 1 95 ? -22.703 14.43 15.422 1 82.94 95 GLU A CA 1
ATOM 753 C C . GLU A 1 95 ? -22.844 14.742 16.906 1 82.94 95 GLU A C 1
ATOM 755 O O . GLU A 1 95 ? -23.219 15.859 17.281 1 82.94 95 GLU A O 1
ATOM 760 N N . ASN A 1 96 ? -22.531 13.828 17.75 1 83.25 96 ASN A N 1
ATOM 761 C CA . ASN A 1 96 ? -22.672 14.039 19.188 1 83.25 96 ASN A CA 1
ATOM 762 C C . ASN A 1 96 ? -21.359 13.75 19.922 1 83.25 96 ASN A C 1
ATOM 764 O O . ASN A 1 96 ? -21.375 13.242 21.047 1 83.25 96 ASN A O 1
ATOM 768 N N . ILE A 1 97 ? -20.359 14.203 19.25 1 89.62 97 ILE A N 1
ATOM 769 C CA . ILE A 1 97 ? -19.062 13.836 19.844 1 89.62 97 ILE A CA 1
ATOM 770 C C . ILE A 1 97 ? -18.766 14.727 21.047 1 89.62 97 ILE A C 1
ATOM 772 O O . ILE A 1 97 ? -19.047 15.93 21.016 1 89.62 97 ILE A O 1
ATOM 776 N N . THR A 1 98 ? -18.312 14.156 22.125 1 90.62 98 THR A N 1
ATOM 777 C CA . THR A 1 98 ? -17.922 14.875 23.344 1 90.62 98 THR A CA 1
ATOM 778 C C . THR A 1 98 ? -16.422 15.195 23.312 1 90.62 98 THR A C 1
ATOM 780 O O . THR A 1 98 ? -15.688 14.656 22.5 1 90.62 98 THR A O 1
ATOM 783 N N . TYR A 1 99 ? -16.047 16.078 24.188 1 93.5 99 TYR A N 1
ATOM 784 C CA . TYR A 1 99 ? -14.648 16.453 24.359 1 93.5 99 TYR A CA 1
ATOM 785 C C . TYR A 1 99 ? -13.789 15.227 24.609 1 93.5 99 TYR A C 1
ATOM 787 O O . TYR A 1 99 ? -12.797 15 23.906 1 93.5 99 TYR A O 1
ATOM 795 N N . ASP A 1 100 ? -14.211 14.445 25.562 1 95.19 100 ASP A N 1
ATOM 796 C CA . ASP A 1 100 ? -13.43 13.281 25.984 1 95.19 100 ASP A CA 1
ATOM 797 C C . ASP A 1 100 ? -13.336 12.25 24.859 1 95.19 100 ASP A C 1
ATOM 799 O O . ASP A 1 100 ? -12.289 11.648 24.641 1 95.19 100 ASP A O 1
ATOM 803 N N . LYS A 1 101 ? -14.398 12.062 24.172 1 93.94 101 LYS A N 1
ATOM 804 C CA . LYS A 1 101 ? -14.414 11.078 23.078 1 93.94 101 LYS A CA 1
ATOM 805 C C . LYS A 1 101 ? -13.508 11.516 21.938 1 93.94 101 LYS A C 1
ATOM 807 O O . LYS A 1 101 ? -12.75 10.711 21.391 1 93.94 101 LYS A O 1
ATOM 812 N N . LEU A 1 102 ? -13.609 12.781 21.578 1 95.38 102 LEU A N 1
ATOM 813 C CA . LEU A 1 102 ? -12.742 13.273 20.516 1 95.38 102 LEU A CA 1
ATOM 814 C C . LEU A 1 102 ? -11.273 13.18 20.906 1 95.38 102 LEU A C 1
ATOM 816 O O . LEU A 1 102 ? -10.43 12.805 20.109 1 95.38 102 LEU A O 1
ATOM 820 N N . LYS A 1 103 ? -11.008 13.562 22.156 1 96.69 103 LYS A N 1
ATOM 821 C CA . LYS A 1 103 ? -9.641 13.469 22.641 1 96.69 103 LYS A CA 1
ATOM 822 C C . LYS A 1 103 ? -9.117 12.039 22.547 1 96.69 103 LYS A C 1
ATOM 824 O O . LYS A 1 103 ? -8 11.812 22.062 1 96.69 103 LYS A O 1
ATOM 829 N N . ASP A 1 104 ? -9.938 11.094 22.922 1 96.88 104 ASP A N 1
ATOM 830 C CA . ASP A 1 104 ? -9.555 9.688 22.875 1 96.88 104 ASP A CA 1
ATOM 831 C C . ASP A 1 104 ? -9.344 9.219 21.438 1 96.88 104 ASP A C 1
ATOM 833 O O . ASP A 1 104 ? -8.414 8.469 21.141 1 96.88 104 ASP A O 1
ATOM 837 N N . MET A 1 105 ? -10.219 9.648 20.562 1 96.38 105 MET A N 1
ATOM 838 C CA . MET A 1 105 ? -10.094 9.305 19.156 1 96.38 105 MET A CA 1
ATOM 839 C C . MET A 1 105 ? -8.789 9.852 18.562 1 96.38 105 MET A C 1
ATOM 841 O O . MET A 1 105 ? -8.062 9.125 17.891 1 96.38 105 MET A O 1
ATOM 845 N N . CYS A 1 106 ? -8.508 11.102 18.891 1 97.94 106 CYS A N 1
ATOM 846 C CA . CYS A 1 106 ? -7.285 11.719 18.391 1 97.94 106 CYS A CA 1
ATOM 847 C C . CYS A 1 106 ? -6.051 11.039 18.969 1 97.94 106 CYS A C 1
ATOM 849 O O . CYS A 1 106 ? -5.086 10.773 18.25 1 97.94 106 CYS A O 1
ATOM 851 N N . LYS A 1 107 ? -6.113 10.758 20.25 1 98.12 107 LYS A N 1
ATOM 852 C CA . LYS A 1 107 ? -4.988 10.117 20.938 1 98.12 107 LYS A CA 1
ATOM 853 C C . LYS A 1 107 ? -4.648 8.781 20.281 1 98.12 107 LYS A C 1
ATOM 855 O O . LYS A 1 107 ? -3.479 8.508 20 1 98.12 107 LYS A O 1
ATOM 860 N N . ALA A 1 108 ? -5.637 7.984 20.047 1 97.75 108 ALA A N 1
ATOM 861 C CA . ALA A 1 108 ? -5.426 6.676 19.422 1 97.75 108 ALA A CA 1
ATOM 862 C C . ALA A 1 108 ? -4.863 6.816 18.016 1 97.75 108 ALA A C 1
ATOM 864 O O . ALA A 1 108 ? -3.971 6.062 17.625 1 97.75 108 ALA A O 1
ATOM 865 N N . THR A 1 109 ? -5.387 7.742 17.25 1 98.38 109 THR A N 1
ATOM 866 C CA . THR A 1 109 ? -4.918 7.965 15.875 1 98.38 109 THR A CA 1
ATOM 867 C C . THR A 1 109 ? -3.477 8.461 15.875 1 98.38 109 THR A C 1
ATOM 869 O O . THR A 1 109 ? -2.648 7.98 15.102 1 98.38 109 THR A O 1
ATOM 872 N N . PHE A 1 110 ? -3.148 9.414 16.781 1 98.75 110 PHE A N 1
ATOM 873 C CA . PHE A 1 110 ? -1.799 9.961 16.859 1 98.75 110 PHE A CA 1
ATOM 874 C C . PHE A 1 110 ? -0.809 8.891 17.297 1 98.75 110 PHE A C 1
ATOM 876 O O . PHE A 1 110 ? 0.325 8.852 16.812 1 98.75 110 PHE A O 1
ATOM 883 N N . GLN A 1 111 ? -1.253 8.031 18.172 1 98.19 111 GLN A N 1
ATOM 884 C CA . GLN A 1 111 ? -0.405 6.914 18.578 1 98.19 111 GLN A CA 1
ATOM 885 C C . GLN A 1 111 ? -0.106 5.996 17.406 1 98.19 111 GLN A C 1
ATOM 887 O O . GLN A 1 111 ? 1.026 5.535 17.234 1 98.19 111 GLN A O 1
ATOM 892 N N . GLU A 1 112 ? -1.074 5.715 16.656 1 97.88 112 GLU A N 1
ATOM 893 C CA . GLU A 1 112 ? -0.868 4.895 15.461 1 97.88 112 GLU A CA 1
ATOM 894 C C . GLU A 1 112 ? 0.068 5.586 14.477 1 97.88 112 GLU A C 1
ATOM 896 O O . GLU A 1 112 ? 0.89 4.93 13.828 1 97.88 112 GLU A O 1
ATOM 901 N N . MET A 1 113 ? -0.077 6.891 14.328 1 98.75 113 MET A N 1
ATOM 902 C CA . MET A 1 113 ? 0.817 7.652 13.461 1 98.75 113 MET A CA 1
ATOM 903 C C . MET A 1 113 ? 2.268 7.508 13.914 1 98.75 113 MET A C 1
ATOM 905 O O . MET A 1 113 ? 3.154 7.266 13.094 1 98.75 113 MET A O 1
ATOM 909 N N . LEU A 1 114 ? 2.457 7.602 15.195 1 98.56 114 LEU A N 1
ATOM 910 C CA . LEU A 1 114 ? 3.807 7.445 15.734 1 98.56 114 LEU A CA 1
ATOM 911 C C . LEU A 1 114 ? 4.371 6.07 15.391 1 98.56 114 LEU A C 1
ATOM 913 O O . LEU A 1 114 ? 5.508 5.961 14.93 1 98.56 114 LEU A O 1
ATOM 917 N N . THR A 1 115 ? 3.6 5.059 15.492 1 97.06 115 THR A N 1
ATOM 918 C CA . THR A 1 115 ? 4.062 3.703 15.203 1 97.06 115 THR A CA 1
ATOM 919 C C . THR A 1 115 ? 4.387 3.543 13.719 1 97.06 115 THR A C 1
ATOM 921 O O . THR A 1 115 ? 5.141 2.645 13.344 1 97.06 115 THR A O 1
ATOM 924 N N . ALA A 1 116 ? 3.826 4.418 12.945 1 97.69 116 ALA A N 1
ATOM 925 C CA . ALA A 1 116 ? 4.055 4.371 11.5 1 97.69 116 ALA A CA 1
ATOM 926 C C . ALA A 1 116 ? 5.191 5.309 11.094 1 97.69 116 ALA A C 1
ATOM 928 O O . ALA A 1 116 ? 5.426 5.523 9.906 1 97.69 116 ALA A O 1
ATOM 929 N N . GLY A 1 117 ? 5.863 5.922 12.062 1 98.62 117 GLY A N 1
ATOM 930 C CA . GLY A 1 117 ? 7.027 6.75 11.781 1 98.62 117 GLY A CA 1
ATOM 931 C C . GLY A 1 117 ? 6.688 8.219 11.625 1 98.62 117 GLY A C 1
ATOM 932 O O . GLY A 1 117 ? 7.562 9.039 11.336 1 98.62 117 GLY A O 1
ATOM 933 N N . ILE A 1 118 ? 5.438 8.562 11.805 1 98.94 118 ILE A N 1
ATOM 934 C CA . ILE A 1 118 ? 5.008 9.953 11.688 1 98.94 118 ILE A CA 1
ATOM 935 C C . ILE A 1 118 ? 5.273 10.688 13 1 98.94 118 ILE A C 1
ATOM 937 O O . ILE A 1 118 ? 4.684 10.359 14.031 1 98.94 118 ILE A O 1
ATOM 941 N N . THR A 1 119 ? 6.117 11.656 12.914 1 98.94 119 THR A N 1
ATOM 942 C CA . THR A 1 119 ? 6.516 12.375 14.125 1 98.94 119 THR A CA 1
ATOM 943 C C . THR A 1 119 ? 5.797 13.719 14.219 1 98.94 119 THR A C 1
ATOM 945 O O . THR A 1 119 ? 5.781 14.344 15.281 1 98.94 119 THR A O 1
ATOM 948 N N . THR A 1 120 ? 5.281 14.18 13.078 1 98.94 120 THR A N 1
ATOM 949 C CA . THR A 1 120 ? 4.551 15.438 13.008 1 98.94 120 THR A CA 1
ATOM 950 C C . THR A 1 120 ? 3.256 15.266 12.211 1 98.94 120 THR A C 1
ATOM 952 O O . THR A 1 120 ? 3.242 14.609 11.172 1 98.94 120 THR A O 1
ATOM 955 N N . VAL A 1 121 ? 2.172 15.883 12.758 1 98.94 121 VAL A N 1
ATOM 956 C CA . VAL A 1 121 ? 0.911 15.805 12.023 1 98.94 121 VAL A CA 1
ATOM 957 C C . VAL A 1 121 ? 0.304 17.203 11.891 1 98.94 121 VAL A C 1
ATOM 959 O O . VAL A 1 121 ? 0.254 17.953 12.859 1 98.94 121 VAL A O 1
ATOM 962 N N . GLY A 1 122 ? 0.017 17.625 10.617 1 98.94 122 GLY A N 1
ATOM 963 C CA . GLY A 1 122 ? -0.921 18.703 10.383 1 98.94 122 GLY A CA 1
ATOM 964 C C . GLY A 1 122 ? -2.371 18.281 10.469 1 98.94 122 GLY A C 1
ATOM 965 O O . GLY A 1 122 ? -2.883 17.609 9.57 1 98.94 122 GLY A O 1
ATOM 966 N N . GLU A 1 123 ? -3.006 18.609 11.578 1 98.69 123 GLU A N 1
ATOM 967 C CA . GLU A 1 123 ? -4.383 18.188 11.805 1 98.69 123 GLU A CA 1
ATOM 968 C C . GLU A 1 123 ? -5.375 19.25 11.328 1 98.69 123 GLU A C 1
ATOM 970 O O . GLU A 1 123 ? -5.508 20.312 11.938 1 98.69 123 GLU A O 1
ATOM 975 N N . PHE A 1 124 ? -5.973 18.938 10.148 1 97.94 124 PHE A N 1
ATOM 976 C CA . PHE A 1 124 ? -6.988 19.781 9.547 1 97.94 124 PHE A CA 1
ATOM 977 C C . PHE A 1 124 ? -8.305 19.688 10.312 1 97.94 124 PHE A C 1
ATOM 979 O O . PHE A 1 124 ? -9.141 18.828 10.016 1 97.94 124 PHE A O 1
ATOM 986 N N . HIS A 1 125 ? -8.484 20.562 11.281 1 93.38 125 HIS A N 1
ATOM 987 C CA . HIS A 1 125 ? -9.555 20.406 12.266 1 93.38 125 HIS A CA 1
ATOM 988 C C . HIS A 1 125 ? -10.695 21.375 11.977 1 93.38 125 HIS A C 1
ATOM 990 O O . HIS A 1 125 ? -10.508 22.594 12.008 1 93.38 125 HIS A O 1
ATOM 996 N N . TYR A 1 126 ? -11.844 20.781 11.727 1 89.12 126 TYR A N 1
ATOM 997 C CA . TYR A 1 126 ? -12.992 21.641 11.398 1 89.12 126 TYR A CA 1
ATOM 998 C C . TYR A 1 126 ? -14.203 21.25 12.242 1 89.12 126 TYR A C 1
ATOM 1000 O O . TYR A 1 126 ? -15.312 21.734 11.992 1 89.12 126 TYR A O 1
ATOM 1008 N N . VAL A 1 127 ? -14.008 20.375 13.18 1 85.12 127 VAL A N 1
ATOM 1009 C CA . VAL A 1 127 ? -15.117 20.047 14.062 1 85.12 127 VAL A CA 1
ATOM 1010 C C . VAL A 1 127 ? -15.203 21.062 15.195 1 85.12 127 VAL A C 1
ATOM 1012 O O . VAL A 1 127 ? -14.398 21.031 16.125 1 85.12 127 VAL A O 1
ATOM 1015 N N . HIS A 1 128 ? -16.172 21.969 14.969 1 77.25 128 HIS A N 1
ATOM 1016 C CA . HIS A 1 128 ? -16.328 23.078 15.906 1 77.25 128 HIS A CA 1
ATOM 1017 C C . HIS A 1 128 ? -17.641 22.953 16.688 1 77.25 128 HIS A C 1
ATOM 1019 O O . HIS A 1 128 ? -18.719 23.016 16.094 1 77.25 128 HIS A O 1
ATOM 1025 N N . HIS A 1 129 ? -17.578 22.047 17.766 1 65.44 129 HIS A N 1
ATOM 1026 C CA . HIS A 1 129 ? -18.812 21.969 18.516 1 65.44 129 HIS A CA 1
ATOM 1027 C C . HIS A 1 129 ? -18.547 21.844 20 1 65.44 129 HIS A C 1
ATOM 1029 O O . HIS A 1 129 ? -17.391 21.828 20.438 1 65.44 129 HIS A O 1
ATOM 1035 N N . GLY A 1 130 ? -19.578 21.906 20.688 1 58.38 130 GLY A N 1
ATOM 1036 C CA . GLY A 1 130 ? -19.594 21.656 22.125 1 58.38 130 GLY A CA 1
ATOM 1037 C C . GLY A 1 130 ? -20.266 22.75 22.922 1 58.38 130 GLY A C 1
ATOM 1038 O O . GLY A 1 130 ? -21.156 23.438 22.406 1 58.38 130 GLY A O 1
ATOM 1039 N N . GLU A 1 131 ? -19.922 22.672 24.094 1 57.91 131 GLU A N 1
ATOM 1040 C CA . GLU A 1 131 ? -20.5 23.688 24.969 1 57.91 131 GLU A CA 1
ATOM 1041 C C . GLU A 1 131 ? -20.062 25.094 24.547 1 57.91 131 GLU A C 1
ATOM 1043 O O . GLU A 1 131 ? -20.875 26.031 24.578 1 57.91 131 GLU A O 1
ATOM 1048 N N . ASP A 1 132 ? -18.719 25.016 24.109 1 65.38 132 ASP A N 1
ATOM 1049 C CA . ASP A 1 132 ? -18.188 26.219 23.484 1 65.38 132 ASP A CA 1
ATOM 1050 C C . ASP A 1 132 ? -17.688 25.922 22.078 1 65.38 132 ASP A C 1
ATOM 1052 O O . ASP A 1 132 ? -17.234 24.812 21.781 1 65.38 132 ASP A O 1
ATOM 1056 N N . ARG A 1 133 ? -17.922 26.672 21.125 1 70.19 133 ARG A N 1
ATOM 1057 C CA . ARG A 1 133 ? -17.766 26.469 19.688 1 70.19 133 ARG A CA 1
ATOM 1058 C C . ARG A 1 133 ? -16.391 25.875 19.359 1 70.19 133 ARG A C 1
ATOM 1060 O O . ARG A 1 133 ? -16.266 25.109 18.406 1 70.19 133 ARG A O 1
ATOM 1067 N N . PHE A 1 134 ? -15.398 26.094 20.25 1 77.81 134 PHE A N 1
ATOM 1068 C CA . PHE A 1 134 ? -14.055 25.688 19.859 1 77.81 134 PHE A CA 1
ATOM 1069 C C . PHE A 1 134 ? -13.406 24.844 20.938 1 77.81 134 PHE A C 1
ATOM 1071 O O . PHE A 1 134 ? -12.188 24.641 20.938 1 77.81 134 PHE A O 1
ATOM 1078 N N . ASP A 1 135 ? -14.18 24.219 21.766 1 82.56 135 ASP A N 1
ATOM 1079 C CA . ASP A 1 135 ? -13.648 23.422 22.875 1 82.56 135 ASP A CA 1
ATOM 1080 C C . ASP A 1 135 ? -12.938 22.172 22.359 1 82.56 135 ASP A C 1
ATOM 1082 O O . ASP A 1 135 ? -11.969 21.719 22.953 1 82.56 135 ASP A O 1
ATOM 1086 N N . LEU A 1 136 ? -13.344 21.75 21.25 1 90.5 136 LEU A N 1
ATOM 1087 C CA . LEU A 1 136 ? -12.836 20.484 20.719 1 90.5 136 LEU A CA 1
ATOM 1088 C C . LEU A 1 136 ? -11.422 20.656 20.172 1 90.5 136 LEU A C 1
ATOM 1090 O O . LEU A 1 136 ? -10.695 19.672 20 1 90.5 136 LEU A O 1
ATOM 1094 N N . ASP A 1 137 ? -11.008 21.859 19.938 1 92.56 137 ASP A N 1
ATOM 1095 C CA . ASP A 1 137 ? -9.625 22.125 19.547 1 92.56 137 ASP A CA 1
ATOM 1096 C C . ASP A 1 137 ? -8.656 21.734 20.656 1 92.56 137 ASP A C 1
ATOM 1098 O O . ASP A 1 137 ? -7.582 21.188 20.391 1 92.56 137 ASP A O 1
ATOM 1102 N N . LYS A 1 138 ? -9.07 22.047 21.844 1 93.44 138 LYS A N 1
ATOM 1103 C CA . LYS A 1 138 ? -8.242 21.703 23 1 93.44 138 LYS A CA 1
ATOM 1104 C C . LYS A 1 138 ? -8.109 20.203 23.172 1 93.44 138 LYS A C 1
ATOM 1106 O O . LYS A 1 138 ? -7.074 19.703 23.625 1 93.44 138 LYS A O 1
ATOM 1111 N N . ALA A 1 139 ? -9.188 19.469 22.797 1 95.25 139 ALA A N 1
ATOM 1112 C CA . ALA A 1 139 ? -9.141 18.016 22.844 1 95.25 139 ALA A CA 1
ATOM 1113 C C . ALA A 1 139 ? -8.023 17.484 21.938 1 95.25 139 ALA A C 1
ATOM 1115 O O . ALA A 1 139 ? -7.301 16.562 22.312 1 95.25 139 ALA A O 1
ATOM 1116 N N . VAL A 1 140 ? -7.883 18.078 20.781 1 97.44 140 VAL A N 1
ATOM 1117 C CA . VAL A 1 140 ? -6.855 17.688 19.828 1 97.44 140 VAL A CA 1
ATOM 1118 C C . VAL A 1 140 ? -5.473 18.016 20.375 1 97.44 140 VAL A C 1
ATOM 1120 O O . VAL A 1 140 ? -4.555 17.188 20.312 1 97.44 140 VAL A O 1
ATOM 1123 N N . ILE A 1 141 ? -5.34 19.188 20.922 1 97.69 141 ILE A N 1
ATOM 1124 C CA . ILE A 1 141 ? -4.078 19.656 21.484 1 97.69 141 ILE A CA 1
ATOM 1125 C C . ILE A 1 141 ? -3.645 18.734 22.625 1 97.69 141 ILE A C 1
ATOM 1127 O O . ILE A 1 141 ? -2.49 18.312 22.672 1 97.69 141 ILE A O 1
ATOM 1131 N N . GLU A 1 142 ? -4.559 18.422 23.484 1 97.75 142 GLU A N 1
ATOM 1132 C CA . GLU A 1 142 ? -4.25 17.562 24.625 1 97.75 142 GLU A CA 1
ATOM 1133 C C . GLU A 1 142 ? -3.869 16.156 24.172 1 97.75 142 GLU A C 1
ATOM 1135 O O . GLU A 1 142 ? -2.973 15.531 24.75 1 97.75 142 GLU A O 1
ATOM 1140 N N . ALA A 1 143 ? -4.594 15.633 23.188 1 98.44 143 ALA A N 1
ATOM 1141 C CA . ALA A 1 143 ? -4.258 14.32 22.625 1 98.44 143 ALA A CA 1
ATOM 1142 C C . ALA A 1 143 ? -2.816 14.297 22.125 1 98.44 143 ALA A C 1
ATOM 1144 O O . ALA A 1 143 ? -2.082 13.336 22.375 1 98.44 143 ALA A O 1
ATOM 1145 N N . ALA A 1 144 ? -2.41 15.352 21.438 1 98.69 144 ALA A N 1
ATOM 1146 C CA . ALA A 1 144 ? -1.051 15.445 20.906 1 98.69 144 ALA A CA 1
ATOM 1147 C C . ALA A 1 144 ? -0.03 15.516 22.047 1 98.69 144 ALA A C 1
ATOM 1149 O O . ALA A 1 144 ? 1.002 14.836 22 1 98.69 144 ALA A O 1
ATOM 1150 N N . LYS A 1 145 ? -0.345 16.281 23.016 1 98 145 LYS A N 1
ATOM 1151 C CA . LYS A 1 145 ? 0.539 16.422 24.172 1 98 145 LYS A CA 1
ATOM 1152 C C . LYS A 1 145 ? 0.729 15.078 24.875 1 98 145 LYS A C 1
ATOM 1154 O O . LYS A 1 145 ? 1.851 14.711 25.234 1 98 145 LYS A O 1
ATOM 1159 N N . GLU A 1 146 ? -0.335 14.391 25.031 1 98.12 146 GLU A N 1
ATOM 1160 C CA . GLU A 1 146 ? -0.299 13.133 25.766 1 98.12 146 GLU A CA 1
ATOM 1161 C C . GLU A 1 146 ? 0.456 12.062 24.984 1 98.12 146 GLU A C 1
ATOM 1163 O O . GLU A 1 146 ? 1.117 11.203 25.578 1 98.12 146 GLU A O 1
ATOM 1168 N N . THR A 1 147 ? 0.366 12.023 23.672 1 98.25 147 THR A N 1
ATOM 1169 C CA . THR A 1 147 ? 1.034 11.016 22.859 1 98.25 147 THR A CA 1
ATOM 1170 C C . THR A 1 147 ? 2.484 11.406 22.594 1 98.25 147 THR A C 1
ATOM 1172 O O . THR A 1 147 ? 3.326 10.547 22.312 1 98.25 147 THR A O 1
ATOM 1175 N N . GLY A 1 148 ? 2.748 12.703 22.578 1 98.31 148 GLY A N 1
ATOM 1176 C CA . GLY A 1 148 ? 4.086 13.211 22.312 1 98.31 148 GLY A CA 1
ATOM 1177 C C . GLY A 1 148 ? 4.344 13.492 20.844 1 98.31 148 GLY A C 1
ATOM 1178 O O . GLY A 1 148 ? 5.461 13.844 20.469 1 98.31 148 GLY A O 1
ATOM 1179 N N . ILE A 1 149 ? 3.336 13.352 20 1 98.81 149 ILE A N 1
ATOM 1180 C CA . ILE A 1 149 ? 3.492 13.68 18.594 1 98.81 149 ILE A CA 1
ATOM 1181 C C . ILE A 1 149 ? 3.541 15.195 18.422 1 98.81 149 ILE A C 1
ATOM 1183 O O . ILE A 1 149 ? 2.924 15.938 19.188 1 98.81 149 ILE A O 1
ATOM 1187 N N . ARG A 1 150 ? 4.367 15.703 17.5 1 98.88 150 ARG A N 1
ATOM 1188 C CA . ARG A 1 150 ? 4.371 17.125 17.172 1 98.88 150 ARG A CA 1
ATOM 1189 C C . ARG A 1 150 ? 3.119 17.5 16.391 1 98.88 150 ARG A C 1
ATOM 1191 O O . ARG A 1 150 ? 2.729 16.797 15.453 1 98.88 150 ARG A O 1
ATOM 1198 N N . LEU A 1 151 ? 2.482 18.625 16.797 1 98.88 151 LEU A N 1
ATOM 1199 C CA . LEU A 1 151 ? 1.194 18.984 16.219 1 98.88 151 LEU A CA 1
ATOM 1200 C C . LEU A 1 151 ? 1.264 20.359 15.555 1 98.88 151 LEU A C 1
ATOM 1202 O O . LEU A 1 151 ? 1.802 21.297 16.141 1 98.88 151 LEU A O 1
ATOM 1206 N N . VAL A 1 152 ? 0.879 20.422 14.336 1 98.88 152 VAL A N 1
ATOM 1207 C CA . VAL A 1 152 ? 0.39 21.656 13.742 1 98.88 152 VAL A CA 1
ATOM 1208 C C . VAL A 1 152 ? -1.135 21.625 13.656 1 98.88 152 VAL A C 1
ATOM 1210 O O . VAL A 1 152 ? -1.699 20.891 12.844 1 98.88 152 VAL A O 1
ATOM 1213 N N . LEU A 1 153 ? -1.759 22.312 14.555 1 98.5 153 LEU A N 1
ATOM 1214 C CA . LEU A 1 153 ? -3.211 22.422 14.477 1 98.5 153 LEU A CA 1
ATOM 1215 C C . LEU A 1 153 ? -3.623 23.375 13.367 1 98.5 153 LEU A C 1
ATOM 1217 O O . LEU A 1 153 ? -3.371 24.578 13.461 1 98.5 153 LEU A O 1
ATOM 1221 N N . ILE A 1 154 ? -4.168 22.844 12.312 1 98.5 154 ILE A N 1
ATOM 1222 C CA . ILE A 1 154 ? -4.652 23.672 11.211 1 98.5 154 ILE A CA 1
ATOM 1223 C C . ILE A 1 154 ? -6.113 24.047 11.445 1 98.5 154 ILE A C 1
ATOM 1225 O O . ILE A 1 154 ? -7.02 23.328 11.008 1 98.5 154 ILE A O 1
ATOM 1229 N N . GLU A 1 155 ? -6.27 25.109 12.133 1 97.06 155 GLU A N 1
ATOM 1230 C CA . GLU A 1 155 ? -7.625 25.578 12.414 1 97.06 155 GLU A CA 1
ATOM 1231 C C . GLU A 1 155 ? -8.367 25.938 11.133 1 97.06 155 GLU A C 1
ATOM 1233 O O . GLU A 1 155 ? -7.852 26.703 10.305 1 97.06 155 GLU A O 1
ATOM 1238 N N . THR A 1 156 ? -9.578 25.406 10.953 1 97.06 156 THR A N 1
ATOM 1239 C CA . THR A 1 156 ? -10.211 25.438 9.641 1 97.06 156 THR A CA 1
ATOM 1240 C C . THR A 1 156 ? -11.523 26.219 9.68 1 97.06 156 THR A C 1
ATOM 1242 O O . THR A 1 156 ? -12.406 25.906 10.484 1 97.06 156 THR A O 1
ATOM 1245 N N . LEU A 1 157 ? -11.625 27.188 8.773 1 96.19 157 LEU A N 1
ATOM 1246 C CA . LEU A 1 157 ? -12.836 27.984 8.602 1 96.19 157 LEU A CA 1
ATOM 1247 C C . LEU A 1 157 ? -13.836 27.266 7.699 1 96.19 157 LEU A C 1
ATOM 1249 O O . LEU A 1 157 ? -13.461 26.734 6.648 1 96.19 157 LEU A O 1
ATOM 1253 N N . TYR A 1 158 ? -14.992 27.125 8.125 1 94.31 158 TYR A N 1
ATOM 1254 C CA . TYR A 1 158 ? -16.141 26.547 7.426 1 94.31 158 TYR A CA 1
ATOM 1255 C C . TYR A 1 158 ? -17.359 27.453 7.543 1 94.31 158 TYR A C 1
ATOM 1257 O O . TYR A 1 158 ? -17.859 27.688 8.648 1 94.31 158 TYR A O 1
ATOM 1265 N N . CYS A 1 159 ? -17.891 27.953 6.367 1 92.44 159 CYS A N 1
ATOM 1266 C CA . CYS A 1 159 ? -18.891 29.016 6.465 1 92.44 159 CYS A CA 1
ATOM 1267 C C . CYS A 1 159 ? -20.172 28.625 5.734 1 92.44 159 CYS A C 1
ATOM 1269 O O . CYS A 1 159 ? -21.234 29.172 6.02 1 92.44 159 CYS A O 1
ATOM 1271 N N . ARG A 1 160 ? -20.047 27.75 4.746 1 91.25 160 ARG A N 1
ATOM 1272 C CA . ARG A 1 160 ? -21.203 27.516 3.896 1 91.25 160 ARG A CA 1
ATOM 1273 C C . ARG A 1 160 ? -21.188 26.094 3.33 1 91.25 160 ARG A C 1
ATOM 1275 O O . ARG A 1 160 ? -20.156 25.406 3.395 1 91.25 160 ARG A O 1
ATOM 1282 N N . SER A 1 161 ? -22.359 25.703 2.721 1 88.19 161 SER A N 1
ATOM 1283 C CA . SER A 1 161 ? -22.5 24.312 2.281 1 88.19 161 SER A CA 1
ATOM 1284 C C . SER A 1 161 ? -22.203 24.172 0.792 1 88.19 161 SER A C 1
ATOM 1286 O O . SER A 1 161 ? -22.172 23.062 0.265 1 88.19 161 SER A O 1
ATOM 1288 N N . GLY A 1 162 ? -22.016 25.297 0.103 1 90.38 162 GLY A N 1
ATOM 1289 C CA . GLY A 1 162 ? -21.766 25.266 -1.33 1 90.38 162 GLY A CA 1
ATOM 1290 C C . GLY A 1 162 ? -21.578 26.641 -1.931 1 90.38 162 GLY A C 1
ATOM 1291 O O . GLY A 1 162 ? -21.75 27.656 -1.248 1 90.38 162 GLY A O 1
ATOM 1292 N N . PHE A 1 163 ? -21.219 26.781 -3.203 1 89.62 163 PHE A N 1
ATOM 1293 C CA . PHE A 1 163 ? -20.875 28.016 -3.891 1 89.62 163 PHE A CA 1
ATOM 1294 C C . PHE A 1 163 ? -22.062 28.969 -3.936 1 89.62 163 PHE A C 1
ATOM 1296 O O . PHE A 1 163 ? -21.875 30.188 -3.936 1 89.62 163 PHE A O 1
ATOM 1303 N N . GLY A 1 164 ? -23.188 28.453 -3.963 1 83.56 164 GLY A N 1
ATOM 1304 C CA . GLY A 1 164 ? -24.359 29.312 -4.062 1 83.56 164 GLY A CA 1
ATOM 1305 C C . GLY A 1 164 ? -25.078 29.5 -2.738 1 83.56 164 GLY A C 1
ATOM 1306 O O . GLY A 1 164 ? -26.109 30.188 -2.674 1 83.56 164 GLY A O 1
ATOM 1307 N N . GLU A 1 165 ? -24.469 29.016 -1.707 1 85.56 165 GLU A N 1
ATOM 1308 C CA . GLU A 1 165 ? -25.141 29.047 -0.413 1 85.56 165 GLU A CA 1
ATOM 1309 C C . GLU A 1 165 ? -24.516 30.094 0.507 1 85.56 165 GLU A C 1
ATOM 1311 O O . GLU A 1 165 ? -23.344 30.438 0.354 1 85.56 165 GLU A O 1
ATOM 1316 N N . LYS A 1 166 ? -25.406 30.562 1.411 1 84.38 166 LYS A N 1
ATOM 1317 C CA . LYS A 1 166 ? -24.906 31.578 2.344 1 84.38 166 LYS A CA 1
ATOM 1318 C C . LYS A 1 166 ? -24.672 30.984 3.729 1 84.38 166 LYS A C 1
ATOM 1320 O O . LYS A 1 166 ? -24 31.594 4.566 1 84.38 166 LYS A O 1
ATOM 1325 N N . THR A 1 167 ? -25.219 29.781 3.861 1 84.62 167 THR A N 1
ATOM 1326 C CA . THR A 1 167 ? -25.125 29.156 5.176 1 84.62 167 THR A CA 1
ATOM 1327 C C . THR A 1 167 ? -24.859 27.656 5.039 1 84.62 167 THR A C 1
ATOM 1329 O O . THR A 1 167 ? -24.797 27.125 3.928 1 84.62 167 THR A O 1
ATOM 1332 N N . VAL A 1 168 ? -24.641 27.047 6.207 1 87 168 VAL A N 1
ATOM 1333 C CA . VAL A 1 168 ? -24.375 25.609 6.266 1 87 168 VAL A CA 1
ATOM 1334 C C . VAL A 1 168 ? -25.688 24.844 6.395 1 87 168 VAL A C 1
ATOM 1336 O O . VAL A 1 168 ? -26.703 25.422 6.789 1 87 168 VAL A O 1
ATOM 1339 N N . THR A 1 169 ? -25.641 23.562 6.039 1 84.56 169 THR A N 1
ATOM 1340 C CA . THR A 1 169 ? -26.781 22.672 6.305 1 84.56 169 THR A CA 1
ATOM 1341 C C . THR A 1 169 ? -26.844 22.328 7.789 1 84.56 169 THR A C 1
ATOM 1343 O O . THR A 1 169 ? -25.953 22.672 8.562 1 84.56 169 THR A O 1
ATOM 1346 N N . GLU A 1 170 ? -27.938 21.609 8.141 1 80.44 170 GLU A N 1
ATOM 1347 C CA . GLU A 1 170 ? -28.109 21.203 9.523 1 80.44 170 GLU A CA 1
ATOM 1348 C C . GLU A 1 170 ? -26.984 20.281 9.969 1 80.44 170 GLU A C 1
ATOM 1350 O O . GLU A 1 170 ? -26.484 20.391 11.094 1 80.44 170 GLU A O 1
ATOM 1355 N N . GLN A 1 171 ? -26.562 19.453 9.117 1 78.62 171 GLN A N 1
ATOM 1356 C CA . GLN A 1 171 ? -25.5 18.484 9.414 1 78.62 171 GLN A CA 1
ATOM 1357 C C . GLN A 1 171 ? -24.141 19.172 9.539 1 78.62 171 GLN A C 1
ATOM 1359 O O . GLN A 1 171 ? -23.25 18.672 10.234 1 78.62 171 GLN A O 1
ATOM 1364 N N . GLN A 1 172 ? -24.031 20.344 8.969 1 82.69 172 GLN A N 1
ATOM 1365 C CA . GLN A 1 172 ? -22.75 21.031 8.883 1 82.69 172 GLN A CA 1
ATOM 1366 C C . GLN A 1 172 ? -22.656 22.141 9.922 1 82.69 172 GLN A C 1
ATOM 1368 O O . GLN A 1 172 ? -21.609 22.781 10.047 1 82.69 172 GLN A O 1
ATOM 1373 N N . LYS A 1 173 ? -23.703 22.375 10.656 1 81.81 173 LYS A N 1
ATOM 1374 C CA . LYS A 1 173 ? -23.734 23.453 11.641 1 81.81 173 LYS A CA 1
ATOM 1375 C C . LYS A 1 173 ? -22.594 23.312 12.648 1 81.81 173 LYS A C 1
ATOM 1377 O O . LYS A 1 173 ? -22.078 24.312 13.141 1 81.81 173 LYS A O 1
ATOM 1382 N N . ARG A 1 174 ? -22.156 22.125 12.82 1 81.44 174 ARG A N 1
ATOM 1383 C CA . ARG A 1 174 ? -21.141 21.859 13.82 1 81.44 174 ARG A CA 1
ATOM 1384 C C . ARG A 1 174 ? -19.766 22.25 13.328 1 81.44 174 ARG A C 1
ATOM 1386 O O . ARG A 1 174 ? -18.812 22.344 14.117 1 81.44 174 ARG A O 1
ATOM 1393 N N . PHE A 1 175 ? -19.672 22.547 12.102 1 86 175 PHE A N 1
ATOM 1394 C CA . PHE A 1 175 ? -18.391 22.938 11.516 1 86 175 PHE A CA 1
ATOM 1395 C C . PHE A 1 175 ? -18.297 24.438 11.32 1 86 175 PHE A C 1
ATOM 1397 O O . PHE A 1 175 ? -17.219 24.984 11.109 1 86 175 PHE A O 1
ATOM 1404 N N . ALA A 1 176 ? -19.438 25.062 11.461 1 87.62 176 ALA A N 1
ATOM 1405 C CA . ALA A 1 176 ? -19.547 26.438 10.953 1 87.62 176 ALA A CA 1
ATOM 1406 C C . ALA A 1 176 ? -19.094 27.438 12 1 87.62 176 ALA A C 1
ATOM 1408 O O . ALA A 1 176 ? -19.297 27.234 13.203 1 87.62 176 ALA A O 1
ATOM 1409 N N . SER A 1 177 ? -18.484 28.484 11.531 1 89.5 177 SER A N 1
ATOM 1410 C CA . SER A 1 177 ? -18.172 29.672 12.32 1 89.5 177 SER A CA 1
ATOM 1411 C C . SER A 1 177 ? -18.188 30.938 11.453 1 89.5 177 SER A C 1
ATOM 1413 O O . SER A 1 177 ? -18.031 30.859 10.234 1 89.5 177 SER A O 1
ATOM 1415 N N . THR A 1 178 ? -18.5 32.031 12.133 1 90.88 178 THR A N 1
ATOM 1416 C CA . THR A 1 178 ? -18.281 33.312 11.422 1 90.88 178 THR A CA 1
ATOM 1417 C C . THR A 1 178 ? -16.797 33.625 11.297 1 90.88 178 THR A C 1
ATOM 1419 O O . THR A 1 178 ? -15.984 33.062 12.055 1 90.88 178 THR A O 1
ATOM 1422 N N . PHE A 1 179 ? -16.5 34.438 10.359 1 94.25 179 PHE A N 1
ATOM 1423 C CA . PHE A 1 179 ? -15.109 34.812 10.141 1 94.25 179 PHE A CA 1
ATOM 1424 C C . PHE A 1 179 ? -14.516 35.438 11.391 1 94.25 179 PHE A C 1
ATOM 1426 O O . PHE A 1 179 ? -13.398 35.125 11.797 1 94.25 179 PHE A O 1
ATOM 1433 N N . GLU A 1 180 ? -15.289 36.344 12.023 1 93.25 180 GLU A N 1
ATOM 1434 C CA . GLU A 1 180 ? -14.828 37.062 13.195 1 93.25 180 GLU A CA 1
ATOM 1435 C C . GLU A 1 180 ? -14.609 36.125 14.383 1 93.25 180 GLU A C 1
ATOM 1437 O O . GLU A 1 180 ? -13.602 36.219 15.086 1 93.25 180 GLU A O 1
ATOM 1442 N N . GLU A 1 181 ? -15.555 35.25 14.539 1 91.38 181 GLU A N 1
ATOM 1443 C CA . GLU A 1 181 ? -15.43 34.281 15.602 1 91.38 181 GLU A CA 1
ATOM 1444 C C . GLU A 1 181 ? -14.203 33.375 15.391 1 91.38 181 GLU A C 1
ATOM 1446 O O . GLU A 1 181 ? -13.508 33.031 16.344 1 91.38 181 GLU A O 1
ATOM 1451 N N . PHE A 1 182 ? -14.062 33 14.219 1 93.62 182 PHE A N 1
ATOM 1452 C CA . PHE A 1 182 ? -12.953 32.125 13.844 1 93.62 182 PHE A CA 1
ATOM 1453 C C . PHE A 1 182 ? -11.617 32.812 14.133 1 93.62 182 PHE A C 1
ATOM 1455 O O . PHE A 1 182 ? -10.758 32.219 14.789 1 93.62 182 PHE A O 1
ATOM 1462 N N . LEU A 1 183 ? -11.398 34.031 13.727 1 94.69 183 LEU A N 1
ATOM 1463 C CA . LEU A 1 183 ? -10.133 34.719 13.914 1 94.69 183 LEU A CA 1
ATOM 1464 C C . LEU A 1 183 ? -9.859 34.969 15.391 1 94.69 183 LEU A C 1
ATOM 1466 O O . LEU A 1 183 ? -8.719 34.875 15.836 1 94.69 183 LEU A O 1
ATOM 1470 N N . GLY A 1 184 ? -10.945 35.375 16.078 1 93.44 184 GLY A N 1
ATOM 1471 C CA . GLY A 1 184 ? -10.797 35.5 17.516 1 93.44 184 GLY A CA 1
ATOM 1472 C C . GLY A 1 184 ? -10.305 34.25 18.203 1 93.44 184 GLY A C 1
ATOM 1473 O O . GLY A 1 184 ? -9.484 34.312 19.125 1 93.44 184 GLY A O 1
ATOM 1474 N N . HIS A 1 185 ? -10.812 33.188 17.75 1 93.19 185 HIS A N 1
ATOM 1475 C CA . HIS A 1 185 ? -10.414 31.906 18.328 1 93.19 185 HIS A CA 1
ATOM 1476 C C . HIS A 1 185 ? -8.977 31.562 17.969 1 93.19 185 HIS A C 1
ATOM 1478 O O . HIS A 1 185 ? -8.234 31.031 18.781 1 93.19 185 HIS A O 1
ATOM 1484 N N . VAL A 1 186 ? -8.555 31.75 16.734 1 95.38 186 VAL A N 1
ATOM 1485 C CA . VAL A 1 186 ? -7.188 31.5 16.297 1 95.38 186 VAL A CA 1
ATOM 1486 C C . VAL A 1 186 ? -6.211 32.281 17.188 1 95.38 186 VAL A C 1
ATOM 1488 O O . VAL A 1 186 ? -5.172 31.734 17.578 1 95.38 186 VAL A O 1
ATOM 1491 N N . ASP A 1 187 ? -6.582 33.438 17.5 1 94.06 187 ASP A N 1
ATOM 1492 C CA . ASP A 1 187 ? -5.738 34.25 18.344 1 94.06 187 ASP A CA 1
ATOM 1493 C C . ASP A 1 187 ? -5.59 33.656 19.734 1 94.06 187 ASP A C 1
ATOM 1495 O O . ASP A 1 187 ? -4.512 33.719 20.328 1 94.06 187 ASP A O 1
ATOM 1499 N N . LYS A 1 188 ? -6.66 33.125 20.203 1 93.38 188 LYS A N 1
ATOM 1500 C CA . LYS A 1 188 ? -6.617 32.469 21.5 1 93.38 188 LYS A CA 1
ATOM 1501 C C . LYS A 1 188 ? -5.75 31.219 21.453 1 93.38 188 LYS A C 1
ATOM 1503 O O . LYS A 1 188 ? -5.055 30.891 22.422 1 93.38 188 LYS A O 1
ATOM 1508 N N . LEU A 1 189 ? -5.832 30.484 20.391 1 94.56 189 LEU A N 1
ATOM 1509 C CA . LEU A 1 189 ? -5.078 29.25 20.234 1 94.56 189 LEU A CA 1
ATOM 1510 C C . LEU A 1 189 ? -3.578 29.531 20.234 1 94.56 189 LEU A C 1
ATOM 1512 O O . LEU A 1 189 ? -2.785 28.656 20.594 1 94.56 189 LEU A O 1
ATOM 1516 N N . ARG A 1 190 ? -3.207 30.688 19.828 1 93.56 190 ARG A N 1
ATOM 1517 C CA . ARG A 1 190 ? -1.794 31.047 19.75 1 93.56 190 ARG A CA 1
ATOM 1518 C C . ARG A 1 190 ? -1.117 30.922 21.109 1 93.56 190 ARG A C 1
ATOM 1520 O O . ARG A 1 190 ? 0.088 30.672 21.188 1 93.56 190 ARG A O 1
ATOM 1527 N N . GLU A 1 191 ? -1.881 31.062 22.141 1 93.38 191 GLU A N 1
ATOM 1528 C CA . GLU A 1 191 ? -1.35 30.984 23.5 1 93.38 191 GLU A CA 1
ATOM 1529 C C . GLU A 1 191 ? -0.811 29.594 23.797 1 93.38 191 GLU A C 1
ATOM 1531 O O . GLU A 1 191 ? 0.023 29.422 24.688 1 93.38 191 GLU A O 1
ATOM 1536 N N . PHE A 1 192 ? -1.266 28.625 23.016 1 94.06 192 PHE A N 1
ATOM 1537 C CA . PHE A 1 192 ? -0.85 27.25 23.25 1 94.06 192 PHE A CA 1
ATOM 1538 C C . PHE A 1 192 ? 0.427 26.922 22.484 1 94.06 192 PHE A C 1
ATOM 1540 O O . PHE A 1 192 ? 1.056 25.891 22.719 1 94.06 192 PHE A O 1
ATOM 1547 N N . GLU A 1 193 ? 0.861 27.766 21.578 1 96.44 193 GLU A N 1
ATOM 1548 C CA . GLU A 1 193 ? 1.986 27.484 20.703 1 96.44 193 GLU A CA 1
ATOM 1549 C C . GLU A 1 193 ? 3.275 27.281 21.5 1 96.44 193 GLU A C 1
ATOM 1551 O O . GLU A 1 193 ? 3.508 27.969 22.484 1 96.44 193 GLU A O 1
ATOM 1556 N N . ASN A 1 194 ? 4.062 26.359 21.172 1 95.69 194 ASN A N 1
ATOM 1557 C CA . ASN A 1 194 ? 5.406 26.078 21.656 1 95.69 194 ASN A CA 1
ATOM 1558 C C . ASN A 1 194 ? 6.23 25.328 20.609 1 95.69 194 ASN A C 1
ATOM 1560 O O . ASN A 1 194 ? 5.91 25.359 19.422 1 95.69 194 ASN A O 1
ATOM 1564 N N . GLU A 1 195 ? 7.273 24.734 20.984 1 94.31 195 GLU A N 1
ATOM 1565 C CA . GLU A 1 195 ? 8.188 24.094 20.047 1 94.31 195 GLU A CA 1
ATOM 1566 C C . GLU A 1 195 ? 7.543 22.875 19.391 1 94.31 195 GLU A C 1
ATOM 1568 O O . GLU A 1 195 ? 7.891 22.516 18.266 1 94.31 195 GLU A O 1
ATOM 1573 N N . GLN A 1 196 ? 6.586 22.281 20.031 1 96.75 196 GLN A N 1
ATOM 1574 C CA . GLN A 1 196 ? 6.012 21.047 19.531 1 96.75 196 GLN A CA 1
ATOM 1575 C C . GLN A 1 196 ? 4.578 21.25 19.047 1 96.75 196 GLN A C 1
ATOM 1577 O O . GLN A 1 196 ? 3.959 20.328 18.516 1 96.75 196 GLN A O 1
ATOM 1582 N N . LEU A 1 197 ? 4.035 22.422 19.266 1 98.19 197 LEU A N 1
ATOM 1583 C CA . LEU A 1 197 ? 2.676 22.766 18.875 1 98.19 197 LEU A CA 1
ATOM 1584 C C . LEU A 1 197 ? 2.637 24.125 18.188 1 98.19 197 LEU A C 1
ATOM 1586 O O . LEU A 1 197 ? 2.996 25.141 18.781 1 98.19 197 LEU A O 1
ATOM 1590 N N . THR A 1 198 ? 2.271 24.141 16.938 1 98.12 198 THR A N 1
ATOM 1591 C CA . THR A 1 198 ? 2.076 25.391 16.203 1 98.12 198 THR A CA 1
ATOM 1592 C C . THR A 1 198 ? 0.686 25.438 15.578 1 98.12 198 THR A C 1
ATOM 1594 O O . THR A 1 198 ? -0.006 24.422 15.516 1 98.12 198 THR A O 1
ATOM 1597 N N . ILE A 1 199 ? 0.26 26.656 15.242 1 98.12 199 ILE A N 1
ATOM 1598 C CA . ILE A 1 199 ? -1.075 26.875 14.688 1 98.12 199 ILE A CA 1
ATOM 1599 C C . ILE A 1 199 ? -0.969 27.328 13.234 1 98.12 199 ILE A C 1
ATOM 1601 O O . ILE A 1 199 ? -0.178 28.219 12.914 1 98.12 199 ILE A O 1
ATOM 1605 N N . ALA A 1 200 ? -1.614 26.672 12.344 1 98.5 200 ALA A N 1
ATOM 1606 C CA . ALA A 1 200 ? -1.879 27.109 10.977 1 98.5 200 ALA A CA 1
ATOM 1607 C C . ALA A 1 200 ? -3.369 27.344 10.758 1 98.5 200 ALA A C 1
ATOM 1609 O O . ALA A 1 200 ? -4.18 27.125 11.656 1 98.5 200 ALA A O 1
ATOM 1610 N N . VAL A 1 201 ? -3.725 27.938 9.617 1 98.38 201 VAL A N 1
ATOM 1611 C CA . VAL A 1 201 ? -5.133 28.203 9.336 1 98.38 201 VAL A CA 1
ATOM 1612 C C . VAL A 1 201 ? -5.508 27.594 7.98 1 98.38 201 VAL A C 1
ATOM 1614 O O . VAL A 1 201 ? -4.637 27.359 7.141 1 98.38 201 VAL A O 1
ATOM 1617 N N . ALA A 1 202 ? -6.766 27.359 7.836 1 98.62 202 ALA A N 1
ATOM 1618 C CA . ALA A 1 202 ? -7.273 26.828 6.574 1 98.62 202 ALA A CA 1
ATOM 1619 C C . ALA A 1 202 ? -8.656 27.375 6.258 1 98.62 202 ALA A C 1
ATOM 1621 O O . ALA A 1 202 ? -9.445 27.656 7.164 1 98.62 202 ALA A O 1
ATOM 1622 N N . ALA A 1 203 ? -8.914 27.672 5.012 1 98.31 203 ALA A N 1
ATOM 1623 C CA . ALA A 1 203 ? -10.273 27.625 4.465 1 98.31 203 ALA A CA 1
ATOM 1624 C C . ALA A 1 203 ? -10.609 26.219 3.98 1 98.31 203 ALA A C 1
ATOM 1626 O O . ALA A 1 203 ? -9.875 25.641 3.174 1 98.31 203 ALA A O 1
ATOM 1627 N N . HIS A 1 204 ? -11.648 25.734 4.543 1 97.62 204 HIS A N 1
ATOM 1628 C CA . HIS A 1 204 ? -11.938 24.328 4.223 1 97.62 204 HIS A CA 1
ATOM 1629 C C . HIS A 1 204 ? -11.844 24.078 2.723 1 97.62 204 HIS A C 1
ATOM 1631 O O . HIS A 1 204 ? -11.227 23.094 2.293 1 97.62 204 HIS A O 1
ATOM 1637 N N . SER A 1 205 ? -12.477 24.828 1.921 1 97.06 205 SER A N 1
ATOM 1638 C CA . SER A 1 205 ? -12.508 24.75 0.464 1 97.06 205 SER A CA 1
ATOM 1639 C C . SER A 1 205 ? -13.172 25.984 -0.139 1 97.06 205 SER A C 1
ATOM 1641 O O . SER A 1 205 ? -13.758 26.797 0.582 1 97.06 205 SER A O 1
ATOM 1643 N N . THR A 1 206 ? -13.047 26.109 -1.432 1 96 206 THR A N 1
ATOM 1644 C CA . THR A 1 206 ? -13.742 27.203 -2.102 1 96 206 THR A CA 1
ATOM 1645 C C . THR A 1 206 ? -15.25 26.984 -2.074 1 96 206 THR A C 1
ATOM 1647 O O . THR A 1 206 ? -16.016 27.922 -2.277 1 96 206 THR A O 1
ATOM 1650 N N . ARG A 1 207 ? -15.625 25.766 -1.811 1 94.25 207 ARG A N 1
ATOM 1651 C CA . ARG A 1 207 ? -17.031 25.438 -1.687 1 94.25 207 ARG A CA 1
ATOM 1652 C C . ARG A 1 207 ? -17.578 25.875 -0.332 1 94.25 207 ARG A C 1
ATOM 1654 O O . ARG A 1 207 ? -18.719 26.328 -0.235 1 94.25 207 ARG A O 1
ATOM 1661 N N . ALA A 1 208 ? -16.734 25.797 0.7 1 95.25 208 ALA A N 1
ATOM 1662 C CA . ALA A 1 208 ? -17.203 25.953 2.076 1 95.25 208 ALA A CA 1
ATOM 1663 C C . ALA A 1 208 ? -16.938 27.359 2.598 1 95.25 208 ALA A C 1
ATOM 1665 O O . ALA A 1 208 ? -17.484 27.75 3.631 1 95.25 208 ALA A O 1
ATOM 1666 N N . VAL A 1 209 ? -16.125 28.125 1.937 1 96.81 209 VAL A N 1
ATOM 1667 C CA . VAL A 1 209 ? -15.773 29.484 2.354 1 96.81 209 VAL A CA 1
ATOM 1668 C C . VAL A 1 209 ? -15.812 30.422 1.151 1 96.81 209 VAL A C 1
ATOM 1670 O O . VAL A 1 209 ? -15.281 30.109 0.086 1 96.81 209 VAL A O 1
ATOM 1673 N N . ASP A 1 210 ? -16.484 31.547 1.323 1 94.88 210 ASP A N 1
ATOM 1674 C CA . ASP A 1 210 ? -16.609 32.469 0.204 1 94.88 210 ASP A CA 1
ATOM 1675 C C . ASP A 1 210 ? -15.281 33.156 -0.089 1 94.88 210 ASP A C 1
ATOM 1677 O O . ASP A 1 210 ? -14.406 33.219 0.778 1 94.88 210 ASP A O 1
ATOM 1681 N N . THR A 1 211 ? -15.18 33.719 -1.28 1 95.56 211 THR A N 1
ATOM 1682 C CA . THR A 1 211 ? -13.93 34.281 -1.8 1 95.56 211 THR A CA 1
ATOM 1683 C C . THR A 1 211 ? -13.422 35.406 -0.911 1 95.56 211 THR A C 1
ATOM 1685 O O . THR A 1 211 ? -12.219 35.531 -0.697 1 95.56 211 THR A O 1
ATOM 1688 N N . GLU A 1 212 ? -14.281 36.188 -0.456 1 95.94 212 GLU A N 1
ATOM 1689 C CA . GLU A 1 212 ? -13.898 37.312 0.401 1 95.94 212 GLU A CA 1
ATOM 1690 C C . GLU A 1 212 ? -13.211 36.812 1.676 1 95.94 212 GLU A C 1
ATOM 1692 O O . GLU A 1 212 ? -12.148 37.312 2.043 1 95.94 212 GLU A O 1
ATOM 1697 N N . HIS A 1 213 ? -13.844 35.875 2.314 1 97.31 213 HIS A N 1
ATOM 1698 C CA . HIS A 1 213 ? -13.289 35.344 3.553 1 97.31 213 HIS A CA 1
ATOM 1699 C C . HIS A 1 213 ? -11.992 34.562 3.289 1 97.31 213 HIS A C 1
ATOM 1701 O O . HIS A 1 213 ? -11.086 34.562 4.121 1 97.31 213 HIS A O 1
ATOM 1707 N N . ILE A 1 214 ? -11.891 33.875 2.16 1 98.31 214 ILE A N 1
ATOM 1708 C CA . ILE A 1 214 ? -10.648 33.219 1.792 1 98.31 214 ILE A CA 1
ATOM 1709 C C . ILE A 1 214 ? -9.523 34.25 1.653 1 98.31 214 ILE A C 1
ATOM 1711 O O . ILE A 1 214 ? -8.438 34.062 2.203 1 98.31 214 ILE A O 1
ATOM 1715 N N . THR A 1 215 ? -9.844 35.312 0.978 1 98.19 215 THR A N 1
ATOM 1716 C CA . THR A 1 215 ? -8.859 36.375 0.746 1 98.19 215 THR A CA 1
ATOM 1717 C C . THR A 1 215 ? -8.438 37.031 2.064 1 98.19 215 THR A C 1
ATOM 1719 O O . THR A 1 215 ? -7.242 37.25 2.293 1 98.19 215 THR A O 1
ATOM 1722 N N . ASN A 1 216 ? -9.391 37.25 2.912 1 98.06 216 ASN A N 1
ATOM 1723 C CA . ASN A 1 216 ? -9.102 37.875 4.207 1 98.06 216 ASN A CA 1
ATOM 1724 C C . ASN A 1 216 ? -8.289 36.938 5.098 1 98.06 216 ASN A C 1
ATOM 1726 O O . ASN A 1 216 ? -7.379 37.375 5.801 1 98.06 216 ASN A O 1
ATOM 1730 N N . LEU A 1 217 ? -8.648 35.688 5.098 1 98.25 217 LEU A N 1
ATOM 1731 C CA . LEU A 1 217 ? -7.926 34.688 5.906 1 98.25 217 LEU A CA 1
ATOM 1732 C C . LEU A 1 217 ? -6.5 34.531 5.402 1 98.25 217 LEU A C 1
ATOM 1734 O O . LEU A 1 217 ? -5.574 34.344 6.199 1 98.25 217 LEU A O 1
ATOM 1738 N N . TRP A 1 218 ? -6.324 34.531 4.105 1 98.44 218 TRP A N 1
ATOM 1739 C CA . TRP A 1 218 ? -4.996 34.469 3.502 1 98.44 218 TRP A CA 1
ATOM 1740 C C . TRP A 1 218 ? -4.152 35.656 3.912 1 98.44 218 TRP A C 1
ATOM 1742 O O . TRP A 1 218 ? -2.98 35.5 4.27 1 98.44 218 TRP A O 1
ATOM 1752 N N . ALA A 1 219 ? -4.738 36.812 3.879 1 97.75 219 ALA A N 1
ATOM 1753 C CA . ALA A 1 219 ? -4.043 38.031 4.309 1 97.75 219 ALA A CA 1
ATOM 1754 C C . ALA A 1 219 ? -3.613 37.906 5.77 1 97.75 219 ALA A C 1
ATOM 1756 O O . ALA A 1 219 ? -2.506 38.312 6.129 1 97.75 219 ALA A O 1
ATOM 1757 N N . TYR A 1 220 ? -4.523 37.438 6.539 1 97.12 220 TYR A N 1
ATOM 1758 C CA . TYR A 1 220 ? -4.211 37.188 7.945 1 97.12 220 TYR A CA 1
ATOM 1759 C C . TYR A 1 220 ? -3.027 36.25 8.094 1 97.12 220 TYR A C 1
ATOM 1761 O O . TYR A 1 220 ? -2.102 36.5 8.859 1 97.12 220 TYR A O 1
ATOM 1769 N N . ALA A 1 221 ? -3.062 35.125 7.398 1 98 221 ALA A N 1
ATOM 1770 C CA . ALA A 1 221 ? -1.999 34.125 7.457 1 98 221 ALA A CA 1
ATOM 1771 C C . ALA A 1 221 ? -0.654 34.719 7.066 1 98 221 ALA A C 1
ATOM 1773 O O . ALA A 1 221 ? 0.365 34.438 7.707 1 98 221 ALA A O 1
ATOM 1774 N N . GLN A 1 222 ? -0.678 35.5 6.043 1 97.31 222 GLN A N 1
ATOM 1775 C CA . GLN A 1 222 ? 0.535 36.188 5.586 1 97.31 222 GLN A CA 1
ATOM 1776 C C . GLN A 1 222 ? 1.073 37.125 6.652 1 97.31 222 GLN A C 1
ATOM 1778 O O . GLN A 1 222 ? 2.268 37.125 6.961 1 97.31 222 GLN A O 1
ATOM 1783 N N . LYS A 1 223 ? 0.196 37.906 7.172 1 96.5 223 LYS A N 1
ATOM 1784 C CA . LYS A 1 223 ? 0.579 38.875 8.188 1 96.5 223 LYS A CA 1
ATOM 1785 C C . LYS A 1 223 ? 1.173 38.188 9.414 1 96.5 223 LYS A C 1
ATOM 1787 O O . LYS A 1 223 ? 2.168 38.656 9.969 1 96.5 223 LYS A O 1
ATOM 1792 N N . GLU A 1 224 ? 0.562 37.094 9.797 1 95.94 224 GLU A N 1
ATOM 1793 C CA . GLU A 1 224 ? 0.957 36.406 11.016 1 95.94 224 GLU A CA 1
ATOM 1794 C C . GLU A 1 224 ? 1.992 35.312 10.734 1 95.94 224 GLU A C 1
ATOM 1796 O O . GLU A 1 224 ? 2.389 34.594 11.633 1 95.94 224 GLU A O 1
ATOM 1801 N N . ASN A 1 225 ? 2.428 35.188 9.477 1 96.12 225 ASN A N 1
ATOM 1802 C CA . ASN A 1 225 ? 3.42 34.219 9.039 1 96.12 225 ASN A CA 1
ATOM 1803 C C . ASN A 1 225 ? 2.988 32.812 9.383 1 96.12 225 ASN A C 1
ATOM 1805 O O . ASN A 1 225 ? 3.738 32.062 10.016 1 96.12 225 ASN A O 1
ATOM 1809 N N . LYS A 1 226 ? 1.772 32.5 9.023 1 97.69 226 LYS A N 1
ATOM 1810 C CA . LYS A 1 226 ? 1.217 31.156 9.242 1 97.69 226 LYS A CA 1
ATOM 1811 C C . LYS A 1 226 ? 0.992 30.438 7.922 1 97.69 226 LYS A C 1
ATOM 1813 O O . LYS A 1 226 ? 0.731 31.062 6.898 1 97.69 226 LYS A O 1
ATOM 1818 N N . ALA A 1 227 ? 1.145 29.125 7.984 1 98.69 227 ALA A N 1
ATOM 1819 C CA . ALA A 1 227 ? 0.767 28.312 6.82 1 98.69 227 ALA A CA 1
ATOM 1820 C C . ALA A 1 227 ? -0.737 28.391 6.57 1 98.69 227 ALA A C 1
ATOM 1822 O O . ALA A 1 227 ? -1.524 28.5 7.516 1 98.69 227 ALA A O 1
ATOM 1823 N N . PHE A 1 228 ? -1.105 28.359 5.352 1 98.88 228 PHE A N 1
ATOM 1824 C CA . PHE A 1 228 ? -2.494 28.391 4.914 1 98.88 228 PHE A CA 1
ATOM 1825 C C . PHE A 1 228 ? -2.822 27.188 4.043 1 98.88 228 PHE A C 1
ATOM 1827 O O . PHE A 1 228 ? -2.166 26.953 3.027 1 98.88 228 PHE A O 1
ATOM 1834 N N . HIS A 1 229 ? -3.807 26.391 4.453 1 98.94 229 HIS A N 1
ATOM 1835 C CA . HIS A 1 229 ? -4.215 25.203 3.717 1 98.94 229 HIS A CA 1
ATOM 1836 C C . HIS A 1 229 ? -5.609 25.375 3.123 1 98.94 229 HIS A C 1
ATOM 1838 O O . HIS A 1 229 ? -6.453 26.062 3.701 1 98.94 229 HIS A O 1
ATOM 1844 N N . ILE A 1 230 ? -5.863 24.734 2.023 1 98.88 230 ILE A N 1
ATOM 1845 C CA . ILE A 1 230 ? -7.195 24.719 1.43 1 98.88 230 ILE A CA 1
ATOM 1846 C C . ILE A 1 230 ? -7.34 23.5 0.518 1 98.88 230 ILE A C 1
ATOM 1848 O O . ILE A 1 230 ? -6.414 23.156 -0.225 1 98.88 230 ILE A O 1
ATOM 1852 N N . HIS A 1 231 ? -8.43 22.719 0.643 1 98.62 231 HIS A N 1
ATOM 1853 C CA . HIS A 1 231 ? -8.742 21.672 -0.325 1 98.62 231 HIS A CA 1
ATOM 1854 C C . HIS A 1 231 ? -8.992 22.25 -1.71 1 98.62 231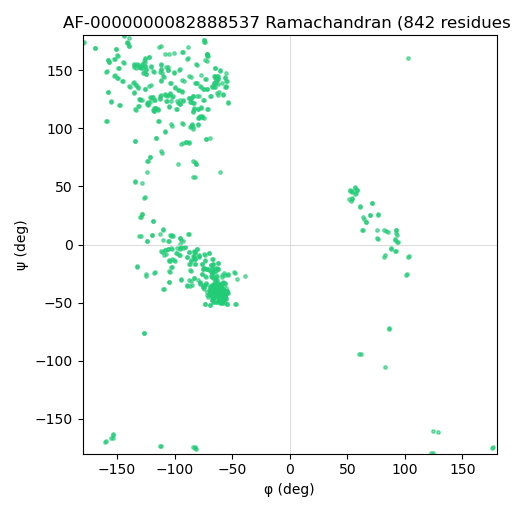 HIS A C 1
ATOM 1856 O O . HIS A 1 231 ? -9.641 23.297 -1.839 1 98.62 231 HIS A O 1
ATOM 1862 N N . LEU A 1 232 ? -8.539 21.531 -2.689 1 98.56 232 LEU A N 1
ATOM 1863 C CA . LEU A 1 232 ? -8.711 22.094 -4.023 1 98.56 232 LEU A CA 1
ATOM 1864 C C . LEU A 1 232 ? -8.914 21 -5.059 1 98.56 232 LEU A C 1
ATOM 1866 O O . LEU A 1 232 ? -8.055 20.125 -5.227 1 98.56 232 LEU A O 1
ATOM 1870 N N . GLU A 1 233 ? -10.016 21.016 -5.727 1 98.38 233 GLU A N 1
ATOM 1871 C CA . GLU A 1 233 ? -10.336 20.297 -6.953 1 98.38 233 GLU A CA 1
ATOM 1872 C C . GLU A 1 233 ? -10.055 18.812 -6.812 1 98.38 233 GLU A C 1
ATOM 1874 O O . GLU A 1 233 ? -9.422 18.203 -7.68 1 98.38 233 GLU A O 1
ATOM 1879 N N . GLU A 1 234 ? -10.508 18.25 -5.676 1 96.56 234 GLU A N 1
ATOM 1880 C CA . GLU A 1 234 ? -10.398 16.812 -5.383 1 96.56 234 GLU A CA 1
ATOM 1881 C C . GLU A 1 234 ? -11.367 16 -6.23 1 96.56 234 GLU A C 1
ATOM 1883 O O . GLU A 1 234 ? -11.062 14.867 -6.609 1 96.56 234 GLU A O 1
ATOM 1888 N N . GLN A 1 235 ? -12.5 16.578 -6.508 1 94.81 235 GLN A N 1
ATOM 1889 C CA . GLN A 1 235 ? -13.555 15.938 -7.285 1 94.81 235 GLN A CA 1
ATOM 1890 C C . GLN A 1 235 ? -13.961 16.797 -8.477 1 94.81 235 GLN A C 1
ATOM 1892 O O . GLN A 1 235 ? -14.008 18.031 -8.375 1 94.81 235 GLN A O 1
ATOM 1897 N N . PRO A 1 236 ? -14.344 16.125 -9.586 1 95.62 236 PRO A N 1
ATOM 1898 C CA . PRO A 1 236 ? -14.82 16.891 -10.742 1 95.62 236 PRO A CA 1
ATOM 1899 C C . PRO A 1 236 ? -16.047 17.75 -10.422 1 95.62 236 PRO A C 1
ATOM 1901 O O . PRO A 1 236 ? -16.188 18.844 -10.961 1 95.62 236 PRO A O 1
ATOM 1904 N N . LYS A 1 237 ? -16.906 17.297 -9.562 1 92.81 237 LYS A N 1
ATOM 1905 C CA . LYS A 1 237 ? -18.125 18 -9.219 1 92.81 237 LYS A CA 1
ATOM 1906 C C . LYS A 1 237 ? -17.812 19.375 -8.609 1 92.81 237 LYS A C 1
ATOM 1908 O O . LYS A 1 237 ? -18.562 20.328 -8.812 1 92.81 237 LYS A O 1
ATOM 1913 N N . GLU A 1 238 ? -16.734 19.469 -7.836 1 94.38 238 GLU A N 1
ATOM 1914 C CA . GLU A 1 238 ? -16.312 20.75 -7.273 1 94.38 238 GLU A CA 1
ATOM 1915 C C . GLU A 1 238 ? -16.062 21.766 -8.367 1 94.38 238 GLU A C 1
ATOM 1917 O O . GLU A 1 238 ? -16.484 22.922 -8.258 1 94.38 238 GLU A O 1
ATOM 1922 N N . ILE A 1 239 ? -15.398 21.375 -9.398 1 97 239 ILE A N 1
ATOM 1923 C CA . ILE A 1 239 ? -15.07 22.25 -10.516 1 97 239 ILE A CA 1
ATOM 1924 C C . ILE A 1 239 ? -16.344 22.641 -11.266 1 97 239 ILE A C 1
ATOM 1926 O O . ILE A 1 239 ? -16.578 23.812 -11.539 1 97 239 ILE A O 1
ATOM 1930 N N . GLU A 1 240 ? -17.172 21.625 -11.555 1 96.81 240 GLU A N 1
ATOM 1931 C CA . GLU A 1 240 ? -18.438 21.859 -12.25 1 96.81 240 GLU A CA 1
ATOM 1932 C C . GLU A 1 240 ? -19.312 22.844 -11.492 1 96.81 240 GLU A C 1
ATOM 1934 O O . GLU A 1 240 ? -19.859 23.781 -12.078 1 96.81 240 GLU A O 1
ATOM 1939 N N . ASP A 1 241 ? -19.422 22.609 -10.156 1 95.75 241 ASP A N 1
ATOM 1940 C CA . ASP A 1 241 ? -20.281 23.453 -9.32 1 95.75 241 ASP A CA 1
ATOM 1941 C C . ASP A 1 241 ? -19.75 24.891 -9.266 1 95.75 241 ASP A C 1
ATOM 1943 O O . ASP A 1 241 ? -20.531 25.844 -9.258 1 95.75 241 ASP A O 1
ATOM 1947 N N . CYS A 1 242 ? -18.469 25.047 -9.227 1 96.56 242 CYS A N 1
ATOM 1948 C CA . CYS A 1 242 ? -17.891 26.391 -9.164 1 96.56 242 CYS A CA 1
ATOM 1949 C C . CYS A 1 242 ? -18.109 27.141 -10.477 1 96.56 242 CYS A C 1
ATOM 1951 O O . CYS A 1 242 ? -18.5 28.297 -10.469 1 96.56 242 CYS A O 1
ATOM 1953 N N . VAL A 1 243 ? -17.906 26.453 -11.57 1 97 243 VAL A N 1
ATOM 1954 C CA . VAL A 1 243 ? -18.062 27.062 -12.898 1 97 243 VAL A CA 1
ATOM 1955 C C . VAL A 1 243 ? -19.531 27.453 -13.109 1 97 243 VAL A C 1
ATOM 1957 O O . VAL A 1 243 ? -19.812 28.5 -13.711 1 97 243 VAL A O 1
ATOM 1960 N N . ASN A 1 244 ? -20.406 26.641 -12.602 1 95.94 244 ASN A N 1
ATOM 1961 C CA . ASN A 1 244 ? -21.828 26.875 -12.789 1 95.94 244 ASN A CA 1
ATOM 1962 C C . ASN A 1 244 ? -22.375 27.891 -11.789 1 95.94 244 ASN A C 1
ATOM 1964 O O . ASN A 1 244 ? -23.531 28.328 -11.883 1 95.94 244 ASN A O 1
ATOM 1968 N N . SER A 1 245 ? -21.578 28.266 -10.875 1 94.06 245 SER A N 1
ATOM 1969 C CA . SER A 1 245 ? -21.984 29.281 -9.898 1 94.06 245 SER A CA 1
ATOM 1970 C C . SER A 1 245 ? -21.812 30.688 -10.461 1 94.06 245 SER A C 1
ATOM 1972 O O . SER A 1 245 ? -21.5 30.859 -11.641 1 94.06 245 SER A O 1
ATOM 1974 N N . PHE A 1 246 ? -22.047 31.703 -9.57 1 91.38 246 PHE A N 1
ATOM 1975 C CA . PHE A 1 246 ? -21.922 33.094 -9.992 1 91.38 246 PHE A CA 1
ATOM 1976 C C . PHE A 1 246 ? -20.484 33.438 -10.32 1 91.38 246 PHE A C 1
ATOM 1978 O O . PHE A 1 246 ? -20.219 34.438 -10.992 1 91.38 246 PHE A O 1
ATOM 1985 N N . HIS A 1 247 ? -19.547 32.688 -9.922 1 91.69 247 HIS A N 1
ATOM 1986 C CA . HIS A 1 247 ? -18.141 32.969 -10.18 1 91.69 247 HIS A CA 1
ATOM 1987 C C . HIS A 1 247 ? -17.797 32.75 -11.648 1 91.69 247 HIS A C 1
ATOM 1989 O O . HIS A 1 247 ? -17.016 33.5 -12.219 1 91.69 247 HIS A O 1
ATOM 1995 N N . LYS A 1 248 ? -18.328 31.594 -12.258 1 96.06 248 LYS A N 1
ATOM 1996 C CA . LYS A 1 248 ? -18.078 31.219 -13.648 1 96.06 248 LYS A CA 1
ATOM 1997 C C . LYS A 1 248 ? -16.609 30.906 -13.883 1 96.06 248 LYS A C 1
ATOM 1999 O O . LYS A 1 248 ? -16.078 31.141 -14.969 1 96.06 248 LYS A O 1
ATOM 2004 N N . LEU A 1 249 ? -15.945 30.578 -12.828 1 96.81 249 LEU A N 1
ATOM 2005 C CA . LEU A 1 249 ? -14.531 30.219 -12.812 1 96.81 249 LEU A CA 1
ATOM 2006 C C . LEU A 1 249 ? -14.32 28.891 -12.102 1 96.81 249 LEU A C 1
ATOM 2008 O O . LEU A 1 249 ? -15.156 2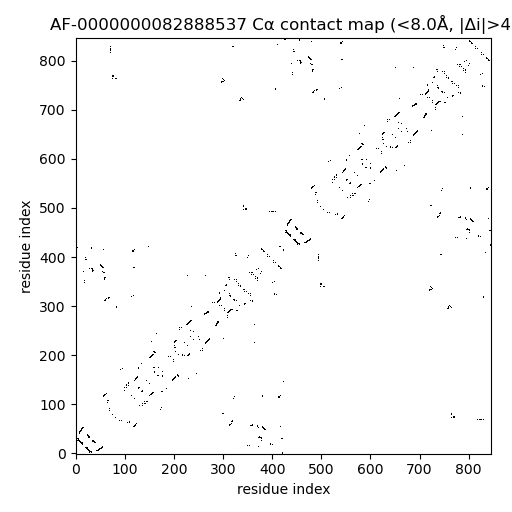8.469 -11.305 1 96.81 249 LEU A O 1
ATOM 2012 N N . THR A 1 250 ? -13.227 28.219 -12.461 1 97.69 250 THR A N 1
ATOM 2013 C CA . THR A 1 250 ? -12.828 27.078 -11.648 1 97.69 250 THR A CA 1
ATOM 2014 C C . THR A 1 250 ? -12.273 27.547 -10.305 1 97.69 250 THR A C 1
ATOM 2016 O O . THR A 1 250 ? -11.914 28.719 -10.141 1 97.69 250 THR A O 1
ATOM 2019 N N . PRO A 1 251 ? -12.195 26.625 -9.328 1 98.19 251 PRO A N 1
ATOM 2020 C CA . PRO A 1 251 ? -11.594 27 -8.047 1 98.19 251 PRO A CA 1
ATOM 2021 C C . PRO A 1 251 ? -10.164 27.516 -8.18 1 98.19 251 PRO A C 1
ATOM 2023 O O . PRO A 1 251 ? -9.773 28.469 -7.512 1 98.19 251 PRO A O 1
ATOM 2026 N N . SER A 1 252 ? -9.375 26.922 -9.047 1 98.44 252 SER A N 1
ATOM 2027 C CA . SER A 1 252 ? -7.996 27.344 -9.273 1 98.44 252 SER A CA 1
ATOM 2028 C C . SER A 1 252 ? -7.945 28.766 -9.852 1 98.44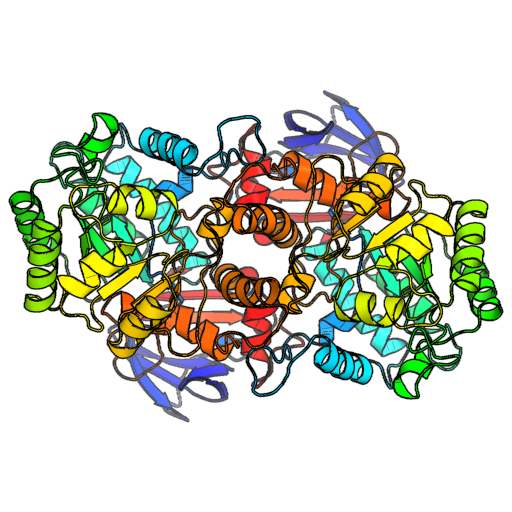 252 SER A C 1
ATOM 2030 O O . SER A 1 252 ? -7.145 29.578 -9.414 1 98.44 252 SER A O 1
ATOM 2032 N N . GLU A 1 253 ? -8.797 28.984 -10.828 1 97.94 253 GLU A N 1
ATOM 2033 C CA . GLU A 1 253 ? -8.852 30.328 -11.398 1 97.94 253 GLU A CA 1
ATOM 2034 C C . GLU A 1 253 ? -9.195 31.359 -10.336 1 97.94 253 GLU A C 1
ATOM 2036 O O . GLU A 1 253 ? -8.617 32.469 -10.32 1 97.94 253 GLU A O 1
ATOM 2041 N N . LEU A 1 254 ? -10.133 31 -9.508 1 96.88 254 LEU A N 1
ATOM 2042 C CA . LEU A 1 254 ? -10.555 31.875 -8.43 1 96.88 254 LEU A CA 1
ATOM 2043 C C . LEU A 1 254 ? -9.383 32.219 -7.508 1 96.88 254 LEU A C 1
ATOM 2045 O O . LEU A 1 254 ? -9.148 33.375 -7.191 1 96.88 254 LEU A O 1
ATOM 2049 N N . LEU A 1 255 ? -8.648 31.219 -7.062 1 98 255 LEU A N 1
ATOM 2050 C CA . LEU A 1 255 ? -7.547 31.406 -6.125 1 98 255 LEU A CA 1
ATOM 2051 C C . LEU A 1 255 ? -6.406 32.188 -6.773 1 98 255 LEU A C 1
ATOM 2053 O O . LEU A 1 255 ? -5.824 33.062 -6.156 1 98 255 LEU A O 1
ATOM 2057 N N . ILE A 1 256 ? -6.055 31.812 -8.023 1 98 256 ILE A N 1
ATOM 2058 C CA . ILE A 1 256 ? -4.949 32.438 -8.742 1 98 256 ILE A CA 1
ATOM 2059 C C . ILE A 1 256 ? -5.25 33.938 -8.945 1 98 256 ILE A C 1
ATOM 2061 O O . ILE A 1 256 ? -4.348 34.781 -8.867 1 98 256 ILE A O 1
ATOM 2065 N N . ASP A 1 257 ? -6.516 34.219 -9.156 1 96.69 257 ASP A N 1
ATOM 2066 C CA . ASP A 1 257 ? -6.945 35.594 -9.391 1 96.69 257 ASP A CA 1
ATOM 2067 C C . ASP A 1 257 ? -6.926 36.438 -8.102 1 96.69 257 ASP A C 1
ATOM 2069 O O . ASP A 1 257 ? -6.641 37.625 -8.125 1 96.69 257 ASP A O 1
ATOM 2073 N N . LYS A 1 258 ? -7.238 35.812 -6.996 1 96.69 258 LYS A N 1
ATOM 2074 C CA . LYS A 1 258 ? -7.566 36.594 -5.793 1 96.69 258 LYS A CA 1
ATOM 2075 C C . LYS A 1 258 ? -6.41 36.562 -4.797 1 96.69 258 LYS A C 1
ATOM 2077 O O . LYS A 1 258 ? -6.305 37.438 -3.936 1 96.69 258 LYS A O 1
ATOM 2082 N N . LEU A 1 259 ? -5.551 35.562 -4.867 1 97.94 259 LEU A N 1
ATOM 2083 C CA . LEU A 1 259 ? -4.512 35.406 -3.854 1 97.94 259 LEU A CA 1
ATOM 2084 C C . LEU A 1 259 ? -3.137 35.719 -4.43 1 97.94 259 LEU A C 1
ATOM 2086 O O . LEU A 1 259 ? -2.863 35.406 -5.594 1 97.94 259 LEU A O 1
ATOM 2090 N N . VAL A 1 260 ? -2.289 36.312 -3.631 1 97.5 260 VAL A N 1
ATOM 2091 C CA . VAL A 1 260 ? -0.863 36.344 -3.939 1 97.5 260 VAL A CA 1
ATOM 2092 C C . VAL A 1 260 ? -0.224 35 -3.592 1 97.5 260 VAL A C 1
ATOM 2094 O O . VAL A 1 260 ? -0.031 34.688 -2.414 1 97.5 260 VAL A O 1
ATOM 2097 N N . LEU A 1 261 ? 0.157 34.312 -4.582 1 98.12 261 LEU A N 1
ATOM 2098 C CA . LEU A 1 261 ? 0.653 32.938 -4.402 1 98.12 261 LEU A CA 1
ATOM 2099 C C . LEU A 1 261 ? 2.066 32.969 -3.828 1 98.12 261 LEU A C 1
ATOM 2101 O O . LEU A 1 261 ? 2.914 33.719 -4.27 1 98.12 261 LEU A O 1
ATOM 2105 N N . ASP A 1 262 ? 2.326 32.156 -2.832 1 97.81 262 ASP A N 1
ATOM 2106 C CA . ASP A 1 262 ? 3.676 31.969 -2.303 1 97.81 262 ASP A CA 1
ATOM 2107 C C . ASP A 1 262 ? 3.793 30.656 -1.531 1 97.81 262 ASP A C 1
ATOM 2109 O O . ASP A 1 262 ? 2.902 29.812 -1.6 1 97.81 262 ASP A O 1
ATOM 2113 N N . GLU A 1 263 ? 4.836 30.453 -0.843 1 97.75 263 GLU A N 1
ATOM 2114 C CA . GLU A 1 263 ? 5.207 29.156 -0.284 1 97.75 263 GLU A CA 1
ATOM 2115 C C . GLU A 1 263 ? 4.434 28.875 1 1 97.75 263 GLU A C 1
ATOM 2117 O O . GLU A 1 263 ? 4.488 27.766 1.526 1 97.75 263 GLU A O 1
ATOM 2122 N N . LYS A 1 264 ? 3.635 29.797 1.485 1 98.19 264 LYS A N 1
ATOM 2123 C CA . LYS A 1 264 ? 2.846 29.578 2.691 1 98.19 264 LYS A CA 1
ATOM 2124 C C . LYS A 1 264 ? 1.521 28.891 2.361 1 98.19 264 LYS A C 1
ATOM 2126 O O . LYS A 1 264 ? 0.844 28.375 3.25 1 98.19 264 LYS A O 1
ATOM 2131 N N . LEU A 1 265 ? 1.201 28.891 1.104 1 98.81 265 LEU A N 1
ATOM 2132 C CA . LEU A 1 265 ? -0.041 28.281 0.631 1 98.81 265 LEU A CA 1
ATOM 2133 C C . LEU A 1 265 ? 0.146 26.797 0.349 1 98.81 265 LEU A C 1
ATOM 2135 O O . LEU A 1 265 ? 1.085 26.406 -0.349 1 98.81 265 LEU A O 1
ATOM 2139 N N . THR A 1 266 ? -0.67 25.984 0.93 1 98.94 266 THR A N 1
ATOM 2140 C CA . THR A 1 266 ? -0.729 24.562 0.621 1 98.94 266 THR A CA 1
ATOM 2141 C C . THR A 1 266 ? -2.094 24.188 0.047 1 98.94 266 THR A C 1
ATOM 2143 O O . THR A 1 266 ? -3.123 24.406 0.691 1 98.94 266 THR A O 1
ATOM 2146 N N . LEU A 1 267 ? -2.1 23.719 -1.172 1 98.94 267 LEU A N 1
ATOM 2147 C CA . LEU A 1 267 ? -3.283 23.156 -1.817 1 98.94 267 LEU A CA 1
ATOM 2148 C C . LEU A 1 267 ? -3.346 21.656 -1.629 1 98.94 267 LEU A C 1
ATOM 2150 O O . LEU A 1 267 ? -2.402 20.938 -1.979 1 98.94 267 LEU A O 1
ATOM 2154 N N . VAL A 1 268 ? -4.434 21.141 -1.071 1 98.81 268 VAL A N 1
ATOM 2155 C CA . VAL A 1 268 ? -4.566 19.719 -0.768 1 98.81 268 VAL A CA 1
ATOM 2156 C C . VAL A 1 268 ? -5.324 19.016 -1.893 1 98.81 268 VAL A C 1
ATOM 2158 O O . VAL A 1 268 ? -6.367 19.5 -2.34 1 98.81 268 VAL A O 1
ATOM 2161 N N . HIS A 1 269 ? -4.82 17.859 -2.375 1 98.56 269 HIS A N 1
ATOM 2162 C CA . HIS A 1 269 ? -5.344 16.922 -3.363 1 98.56 269 HIS A CA 1
ATOM 2163 C C . HIS A 1 269 ? -4.957 17.344 -4.777 1 98.56 269 HIS A C 1
ATOM 2165 O O . HIS A 1 269 ? -4.113 16.703 -5.41 1 98.56 269 HIS A O 1
ATOM 2171 N N . CYS A 1 270 ? -5.605 18.422 -5.27 1 98.56 270 CYS A N 1
ATOM 2172 C CA . CYS A 1 270 ? -5.336 18.922 -6.617 1 98.56 270 CYS A CA 1
ATOM 2173 C C . CYS A 1 270 ? -5.469 17.797 -7.645 1 98.56 270 CYS A C 1
ATOM 2175 O O . CYS A 1 270 ? -4.703 17.75 -8.609 1 98.56 270 CYS A O 1
ATOM 2177 N N . THR A 1 271 ? -6.395 16.906 -7.492 1 98.25 271 THR A N 1
ATOM 2178 C CA . THR A 1 271 ? -6.547 15.703 -8.297 1 98.25 271 THR A CA 1
ATOM 2179 C C . THR A 1 271 ? -6.914 16.047 -9.734 1 98.25 271 THR A C 1
ATOM 2181 O O . THR A 1 271 ? -6.453 15.398 -10.68 1 98.25 271 THR A O 1
ATOM 2184 N N . TYR A 1 272 ? -7.734 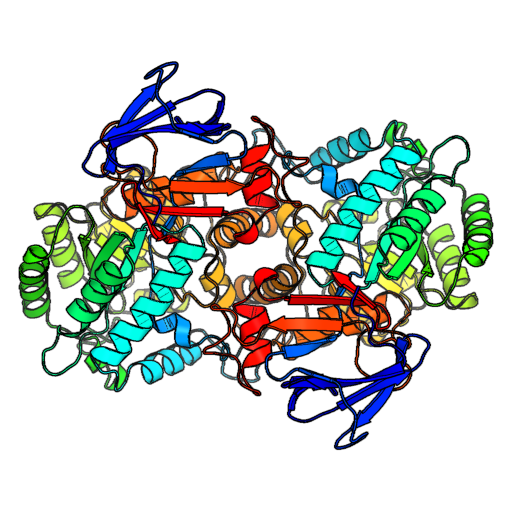17.094 -9.883 1 98.12 272 TYR A N 1
ATOM 2185 C CA . TYR A 1 272 ? -8.234 17.438 -11.211 1 98.12 272 TYR A CA 1
ATOM 2186 C C . TYR A 1 272 ? -7.793 18.844 -11.617 1 98.12 272 TYR A C 1
ATOM 2188 O O . TYR A 1 272 ? -8.43 19.484 -12.453 1 98.12 272 TYR A O 1
ATOM 2196 N N . THR A 1 273 ? -6.762 19.328 -10.977 1 98.5 273 THR A N 1
ATOM 2197 C CA . THR A 1 273 ? -6.203 20.625 -11.328 1 98.5 273 THR A CA 1
ATOM 2198 C C . THR A 1 273 ? -5.41 20.547 -12.633 1 98.5 273 THR A C 1
ATOM 2200 O O . THR A 1 273 ? -4.477 19.75 -12.742 1 98.5 273 THR A O 1
ATOM 2203 N N . PRO A 1 274 ? -5.738 21.344 -13.586 1 97.69 274 PRO A N 1
ATOM 2204 C CA . PRO A 1 274 ? -4.988 21.328 -14.852 1 97.69 274 PRO A CA 1
ATOM 2205 C C . PRO A 1 274 ? -3.516 21.672 -14.664 1 97.69 274 PRO A C 1
ATOM 2207 O O . PRO A 1 274 ? -3.176 22.5 -13.82 1 97.69 274 PRO A O 1
ATOM 2210 N N . ARG A 1 275 ? -2.65 21.141 -15.484 1 97.56 275 ARG A N 1
ATOM 2211 C CA . ARG A 1 275 ? -1.205 21.297 -15.375 1 97.56 275 ARG A CA 1
ATOM 2212 C C . ARG A 1 275 ? -0.81 22.766 -15.516 1 97.56 275 ARG A C 1
ATOM 2214 O O . ARG A 1 275 ? 0.167 23.219 -14.906 1 97.56 275 ARG A O 1
ATOM 2221 N N . GLU A 1 276 ? -1.597 23.469 -16.344 1 97.75 276 GLU A N 1
ATOM 2222 C CA . GLU A 1 276 ? -1.298 24.875 -16.516 1 97.75 276 GLU A CA 1
ATOM 2223 C C . GLU A 1 276 ? -1.35 25.609 -15.172 1 97.75 276 GLU A C 1
ATOM 2225 O O . GLU A 1 276 ? -0.505 26.469 -14.891 1 97.75 276 GLU A O 1
ATOM 2230 N N . TYR A 1 277 ? -2.334 25.312 -14.336 1 98.44 277 TYR A N 1
ATOM 2231 C CA . TYR A 1 277 ? -2.439 25.938 -13.023 1 98.44 277 TYR A CA 1
ATOM 2232 C C . TYR A 1 277 ? -1.41 25.359 -12.062 1 98.44 277 TYR A C 1
ATOM 2234 O O . TYR A 1 277 ? -0.844 26.078 -11.242 1 98.44 277 TYR A O 1
ATOM 2242 N N . MET A 1 278 ? -1.137 24.047 -12.164 1 98.5 278 MET A N 1
ATOM 2243 C CA . MET A 1 278 ? -0.102 23.422 -11.336 1 98.5 278 MET A CA 1
ATOM 2244 C C . MET A 1 278 ? 1.248 24.094 -11.562 1 98.5 278 MET A C 1
ATOM 2246 O O . MET A 1 278 ? 2.02 24.281 -10.617 1 98.5 278 MET A O 1
ATOM 2250 N N . ARG A 1 279 ? 1.547 24.422 -12.797 1 98.12 279 ARG A N 1
ATOM 2251 C CA . ARG A 1 279 ? 2.799 25.094 -13.125 1 98.12 279 ARG A CA 1
ATOM 2252 C C . ARG A 1 279 ? 2.867 26.469 -12.484 1 98.12 279 ARG A C 1
ATOM 2254 O O . ARG A 1 279 ? 3.93 26.891 -12.023 1 98.12 279 ARG A O 1
ATOM 2261 N N . LYS A 1 280 ? 1.736 27.141 -12.555 1 98.31 280 LYS A N 1
ATOM 2262 C CA . LYS A 1 280 ? 1.674 28.438 -11.898 1 98.31 280 LYS A CA 1
ATOM 2263 C C . LYS A 1 280 ? 1.925 28.312 -10.398 1 98.31 280 LYS A C 1
ATOM 2265 O O . LYS A 1 280 ? 2.652 29.125 -9.82 1 98.31 280 LYS A O 1
ATOM 2270 N N . TYR A 1 281 ? 1.275 27.344 -9.781 1 98.75 281 TYR A N 1
ATOM 2271 C CA . TYR A 1 281 ? 1.499 27.094 -8.359 1 98.75 281 TYR A CA 1
ATOM 2272 C C . TYR A 1 281 ? 2.963 26.781 -8.086 1 98.75 281 TYR A C 1
ATOM 2274 O O . TYR A 1 281 ? 3.555 27.312 -7.141 1 98.75 281 TYR A O 1
ATOM 2282 N N . ALA A 1 282 ? 3.592 25.922 -8.914 1 98.5 282 ALA A N 1
ATOM 2283 C CA . ALA A 1 282 ? 4.988 25.531 -8.75 1 98.5 282 ALA A CA 1
ATOM 2284 C C . ALA A 1 282 ? 5.918 26.734 -8.859 1 98.5 282 ALA A C 1
ATOM 2286 O O . ALA A 1 282 ? 6.848 26.891 -8.07 1 98.5 282 ALA A O 1
ATOM 2287 N N . SER A 1 283 ? 5.668 27.578 -9.859 1 98.25 283 SER A N 1
ATOM 2288 C CA . SER A 1 283 ? 6.52 28.734 -10.117 1 98.25 283 SER A CA 1
ATOM 2289 C C . SER A 1 283 ? 6.473 29.734 -8.953 1 98.25 283 SER A C 1
ATOM 2291 O O . SER A 1 283 ? 7.379 30.547 -8.789 1 98.25 283 SER A O 1
ATOM 2293 N N . ASN A 1 284 ? 5.406 29.656 -8.211 1 98.62 284 ASN A N 1
ATOM 2294 C CA . ASN A 1 284 ? 5.262 30.547 -7.066 1 98.62 284 ASN A CA 1
ATOM 2295 C C . ASN A 1 284 ? 5.527 29.812 -5.754 1 98.62 284 ASN A C 1
ATOM 2297 O O . ASN A 1 284 ? 5.188 30.312 -4.68 1 98.62 284 ASN A O 1
ATOM 2301 N N . HIS A 1 285 ? 5.992 28.594 -5.797 1 98.31 285 HIS A N 1
ATOM 2302 C CA . HIS A 1 285 ? 6.465 27.797 -4.672 1 98.31 285 HIS A CA 1
ATOM 2303 C C . HIS A 1 285 ? 5.312 27.391 -3.762 1 98.31 285 HIS A C 1
ATOM 2305 O O . HIS A 1 285 ? 5.496 27.234 -2.551 1 98.31 285 HIS A O 1
ATOM 2311 N N . VAL A 1 286 ? 4.098 27.344 -4.379 1 98.81 286 VAL A N 1
ATOM 2312 C CA . VAL A 1 286 ? 2.943 26.828 -3.641 1 98.81 286 VAL A CA 1
ATOM 2313 C C . VAL A 1 286 ? 3.111 25.344 -3.367 1 98.81 286 VAL A C 1
ATOM 2315 O O . VAL A 1 286 ? 3.582 24.594 -4.23 1 98.81 286 VAL A O 1
ATOM 2318 N N . ASN A 1 287 ? 2.797 24.938 -2.139 1 98.81 287 ASN A N 1
ATOM 2319 C CA . ASN A 1 287 ? 2.873 23.531 -1.774 1 98.81 287 ASN A CA 1
ATOM 2320 C C . ASN A 1 287 ? 1.633 22.766 -2.229 1 98.81 287 ASN A C 1
ATOM 2322 O O . ASN A 1 287 ? 0.517 23.281 -2.152 1 98.81 287 ASN A O 1
ATOM 2326 N N . ILE A 1 288 ? 1.846 21.562 -2.734 1 98.88 288 ILE A N 1
ATOM 2327 C CA . ILE A 1 288 ? 0.77 20.641 -3.104 1 98.88 288 ILE A CA 1
ATOM 2328 C C . ILE A 1 288 ? 0.812 19.406 -2.205 1 98.88 288 ILE A C 1
ATOM 2330 O O . ILE A 1 288 ? 1.783 18.656 -2.229 1 98.88 288 ILE A O 1
ATOM 2334 N N . CYS A 1 289 ? -0.206 19.188 -1.408 1 98.94 289 CYS A N 1
ATOM 2335 C CA . CYS A 1 289 ? -0.288 18.016 -0.542 1 98.94 289 CYS A CA 1
ATOM 2336 C C . CYS A 1 289 ? -1.146 16.922 -1.175 1 98.94 289 CYS A C 1
ATOM 2338 O O . CYS A 1 289 ? -2.328 17.141 -1.447 1 98.94 289 CYS A O 1
ATOM 2340 N N . ILE A 1 290 ? -0.549 15.82 -1.446 1 98.88 290 ILE A N 1
ATOM 2341 C CA . ILE A 1 290 ? -1.26 14.688 -2.021 1 98.88 290 ILE A CA 1
ATOM 2342 C C . ILE A 1 290 ? -1.514 13.633 -0.943 1 98.88 290 ILE A C 1
ATOM 2344 O O . ILE A 1 290 ? -0.662 13.398 -0.083 1 98.88 290 ILE A O 1
ATOM 2348 N N . CYS A 1 291 ? -2.668 13.039 -0.928 1 98.75 291 CYS A N 1
ATOM 2349 C CA . CYS A 1 291 ? -3.066 11.984 -0.008 1 98.75 291 CYS A CA 1
ATOM 2350 C C . CYS A 1 291 ? -3.459 10.719 -0.767 1 98.75 291 CYS A C 1
ATOM 2352 O O . CYS A 1 291 ? -4.633 10.352 -0.804 1 98.75 291 CYS A O 1
ATOM 2354 N N . PRO A 1 292 ? -2.426 10.008 -1.264 1 98.56 292 PRO A N 1
ATOM 2355 C CA . PRO A 1 292 ? -2.68 8.977 -2.275 1 98.56 292 PRO A CA 1
ATOM 2356 C C . PRO A 1 292 ? -3.594 7.863 -1.768 1 98.56 292 PRO A C 1
ATOM 2358 O O . PRO A 1 292 ? -4.516 7.441 -2.475 1 98.56 292 PRO A O 1
ATOM 2361 N N . LEU A 1 293 ? -3.402 7.309 -0.604 1 98.38 293 LEU A N 1
ATOM 2362 C CA . LEU A 1 293 ? -4.207 6.207 -0.089 1 98.38 293 LEU A CA 1
ATOM 2363 C C . LEU A 1 293 ? -5.668 6.621 0.051 1 98.38 293 LEU A C 1
ATOM 2365 O O . LEU A 1 293 ? -6.57 5.859 -0.304 1 98.38 293 LEU A O 1
ATOM 2369 N N . THR A 1 294 ? -5.879 7.832 0.562 1 97.81 294 THR A N 1
ATOM 2370 C CA . THR A 1 294 ? -7.242 8.336 0.698 1 97.81 294 THR A CA 1
ATOM 2371 C C . THR A 1 294 ? -7.879 8.547 -0.672 1 97.81 294 THR A C 1
ATOM 2373 O O . THR A 1 294 ? -9.047 8.211 -0.877 1 97.81 294 THR A O 1
ATOM 2376 N N . GLU A 1 295 ? -7.121 9.133 -1.588 1 97.69 295 GLU A N 1
ATOM 2377 C CA . GLU A 1 295 ? -7.645 9.406 -2.926 1 97.69 295 GLU A CA 1
ATOM 2378 C C . GLU A 1 295 ? -7.996 8.109 -3.65 1 97.69 295 GLU A C 1
ATOM 2380 O O . GLU A 1 295 ? -8.984 8.047 -4.383 1 97.69 295 GLU A O 1
ATOM 2385 N N . GLY A 1 296 ? -7.195 7.039 -3.445 1 97.06 296 GLY A N 1
ATOM 2386 C CA . GLY A 1 296 ? -7.547 5.723 -3.953 1 97.06 296 GLY A CA 1
ATOM 2387 C C . GLY A 1 296 ? -8.773 5.133 -3.277 1 97.06 296 GLY A C 1
ATOM 2388 O O . GLY A 1 296 ? -9.672 4.625 -3.947 1 97.06 296 GLY A O 1
ATOM 2389 N N . PHE A 1 297 ? -8.82 5.207 -1.945 1 97.06 297 PHE A N 1
ATOM 2390 C CA . PHE A 1 297 ? -9.891 4.68 -1.109 1 97.06 297 PHE A CA 1
ATOM 2391 C C . PHE A 1 297 ? -11.227 5.309 -1.484 1 97.06 297 PHE A C 1
ATOM 2393 O O . PHE A 1 297 ? -12.242 4.609 -1.585 1 97.06 297 PHE A O 1
ATOM 2400 N N . LEU A 1 298 ? -11.18 6.625 -1.811 1 95.5 298 LEU A N 1
ATOM 2401 C CA . LEU A 1 298 ? -12.406 7.379 -2.066 1 95.5 298 LEU A CA 1
ATOM 2402 C C . LEU A 1 298 ? -12.703 7.43 -3.559 1 95.5 298 LEU A C 1
ATOM 2404 O O . LEU A 1 298 ? -13.789 7.871 -3.963 1 95.5 298 LEU A O 1
ATOM 2408 N N . GLY A 1 299 ? -11.773 6.977 -4.352 1 95.38 299 GLY A N 1
ATOM 2409 C CA . GLY A 1 299 ? -11.961 7.039 -5.793 1 95.38 299 GLY A CA 1
ATOM 2410 C C . GLY A 1 299 ? -11.867 8.445 -6.348 1 95.38 299 GLY A C 1
ATOM 2411 O O . GLY A 1 299 ? -12.633 8.82 -7.238 1 95.38 299 GLY A O 1
ATOM 2412 N N . ASP A 1 300 ? -10.992 9.234 -5.773 1 96.06 300 ASP A N 1
ATOM 2413 C CA . ASP A 1 300 ? -10.875 10.633 -6.18 1 96.06 300 ASP A CA 1
ATOM 2414 C C . ASP A 1 300 ? -10.156 10.75 -7.523 1 96.06 300 ASP A C 1
ATOM 2416 O O . ASP A 1 300 ? -10.484 11.633 -8.328 1 96.06 300 ASP A O 1
ATOM 2420 N N . GLY A 1 301 ? -9.172 9.906 -7.754 1 96.94 301 GLY A N 1
ATOM 2421 C CA . GLY A 1 301 ? -8.344 9.992 -8.953 1 96.94 301 GLY A CA 1
ATOM 2422 C C . GLY A 1 301 ? -6.867 10.133 -8.648 1 96.94 301 GLY A C 1
ATOM 2423 O O . GLY A 1 301 ? -6.445 9.977 -7.496 1 96.94 301 GLY A O 1
ATOM 2424 N N . ILE A 1 302 ? -6.039 10.234 -9.68 1 97.62 302 ILE A N 1
ATOM 2425 C CA . ILE A 1 302 ? -4.594 10.391 -9.586 1 97.62 302 ILE A CA 1
ATOM 2426 C C . ILE A 1 302 ? -4.184 11.727 -10.211 1 97.62 302 ILE A C 1
ATOM 2428 O O . ILE A 1 302 ? -4.414 11.961 -11.398 1 97.62 302 ILE A O 1
ATOM 2432 N N . PRO A 1 303 ? -3.676 12.633 -9.43 1 97.81 303 PRO A N 1
ATOM 2433 C CA . PRO A 1 303 ? -3.281 13.922 -10 1 97.81 303 PRO A CA 1
ATOM 2434 C C . PRO A 1 303 ? -2.129 13.797 -10.992 1 97.81 303 PRO A C 1
ATOM 2436 O O . PRO A 1 303 ? -1.322 12.867 -10.898 1 97.81 303 PRO A O 1
ATOM 2439 N N . HIS A 1 304 ? -2.068 14.703 -11.953 1 97 304 HIS A N 1
ATOM 2440 C CA . HIS A 1 304 ? -0.933 14.789 -12.867 1 97 304 HIS A CA 1
ATOM 2441 C C . HIS A 1 304 ? 0.204 15.602 -12.258 1 97 304 HIS A C 1
ATOM 2443 O O . HIS A 1 304 ? 0.081 16.812 -12.086 1 97 304 HIS A O 1
ATOM 2449 N N . LEU A 1 305 ? 1.35 14.945 -12 1 98.12 305 LEU A N 1
ATOM 2450 C CA . LEU A 1 305 ? 2.438 15.594 -11.273 1 98.12 305 LEU A CA 1
ATOM 2451 C C . LEU A 1 305 ? 3.639 15.82 -12.188 1 98.12 305 LEU A C 1
ATOM 2453 O O . LEU A 1 305 ? 3.789 15.133 -13.203 1 98.12 305 LEU A O 1
ATOM 2457 N N . ASP A 1 306 ? 4.391 16.781 -11.82 1 96.31 306 ASP A N 1
ATOM 2458 C CA . ASP A 1 306 ? 5.629 17.156 -12.508 1 96.31 306 ASP A CA 1
ATOM 2459 C C . ASP A 1 306 ? 6.77 17.344 -11.508 1 96.31 306 ASP A C 1
ATOM 2461 O O . ASP A 1 306 ? 6.527 17.578 -10.32 1 96.31 306 ASP A O 1
ATOM 2465 N N . GLU A 1 307 ? 8.008 17.172 -11.992 1 95.56 307 GLU A N 1
ATOM 2466 C CA . GLU A 1 307 ? 9.164 17.25 -11.094 1 95.56 307 GLU A CA 1
ATOM 2467 C C . GLU A 1 307 ? 9.289 18.625 -10.469 1 95.56 307 GLU A C 1
ATOM 2469 O O . GLU A 1 307 ? 9.969 18.797 -9.453 1 95.56 307 GLU A O 1
ATOM 2474 N N . THR A 1 308 ? 8.609 19.625 -11 1 97.44 308 THR A N 1
ATOM 2475 C CA . THR A 1 308 ? 8.711 20.984 -10.484 1 97.44 308 THR A CA 1
ATOM 2476 C C . THR A 1 308 ? 7.727 21.219 -9.336 1 97.44 308 THR A C 1
ATOM 2478 O O . THR A 1 308 ? 7.82 22.219 -8.617 1 97.44 308 THR A O 1
ATOM 2481 N N . ASP A 1 309 ? 6.754 20.344 -9.234 1 98.62 309 ASP A N 1
ATOM 2482 C CA . ASP A 1 309 ? 5.738 20.516 -8.195 1 98.62 309 ASP A CA 1
ATOM 2483 C C . ASP A 1 309 ? 6.344 20.359 -6.805 1 98.62 309 ASP A C 1
ATOM 2485 O O . ASP A 1 309 ? 7.191 19.5 -6.578 1 98.62 309 ASP A O 1
ATOM 2489 N N . HIS A 1 310 ? 5.988 21.25 -5.883 1 98.75 310 HIS A N 1
ATOM 2490 C CA . HIS A 1 310 ? 6.383 21.141 -4.48 1 98.75 310 HIS A CA 1
ATOM 2491 C C . HIS A 1 310 ? 5.406 20.266 -3.701 1 98.75 310 HIS A C 1
ATOM 2493 O O . HIS A 1 310 ? 4.355 20.734 -3.268 1 98.75 310 HIS A O 1
ATOM 2499 N N . LEU A 1 311 ? 5.855 19.031 -3.484 1 98.88 311 LEU A N 1
ATOM 2500 C CA . LEU A 1 311 ? 4.898 18.016 -3.039 1 98.88 311 LEU A CA 1
ATOM 2501 C C . LEU A 1 311 ? 5.094 17.703 -1.562 1 98.88 311 LEU A C 1
ATOM 2503 O O . LEU A 1 311 ? 6.211 17.797 -1.044 1 98.88 311 LEU A O 1
ATOM 2507 N N . SER A 1 312 ? 4.082 17.344 -0.891 1 98.94 312 SER A N 1
ATOM 2508 C CA . SER A 1 312 ? 4.031 16.703 0.423 1 98.94 312 SER A CA 1
ATOM 2509 C C . SER A 1 312 ? 2.965 15.617 0.471 1 98.94 312 SER A C 1
ATOM 2511 O O . SER A 1 312 ? 2.197 15.445 -0.478 1 98.94 312 SER A O 1
ATOM 2513 N N . LEU A 1 313 ? 2.955 14.828 1.56 1 98.94 313 LEU A N 1
ATOM 2514 C CA . LEU A 1 313 ? 1.994 13.742 1.715 1 98.94 313 LEU A CA 1
ATOM 2515 C C . LEU A 1 313 ? 1.107 13.969 2.934 1 98.94 313 LEU A C 1
ATOM 2517 O O . LEU A 1 313 ? 1.534 14.594 3.908 1 98.94 313 LEU A O 1
ATOM 2521 N N . GLY A 1 314 ? -0.05 13.523 2.852 1 98.88 314 GLY A N 1
ATOM 2522 C CA . GLY A 1 314 ? -0.966 13.453 3.979 1 98.88 314 GLY A CA 1
ATOM 2523 C C . GLY A 1 314 ? -1.707 12.133 4.059 1 98.88 314 GLY A C 1
ATOM 2524 O O . GLY A 1 314 ? -1.897 11.461 3.045 1 98.88 314 GLY A O 1
ATOM 2525 N N . THR A 1 315 ? -2.133 11.773 5.262 1 98.56 315 THR A N 1
ATOM 2526 C CA . THR A 1 315 ? -2.912 10.555 5.445 1 98.56 315 THR A CA 1
ATOM 2527 C C . THR A 1 315 ? -4.395 10.82 5.211 1 98.56 315 THR A C 1
ATOM 2529 O O . THR A 1 315 ? -5.141 9.914 4.824 1 98.56 315 THR A O 1
ATOM 2532 N N . ASP A 1 316 ? -4.859 12.039 5.531 1 98.25 316 ASP A N 1
ATOM 2533 C CA . ASP A 1 316 ? -6.219 12.516 5.305 1 98.25 316 ASP A CA 1
ATOM 2534 C C . ASP A 1 316 ? -7.23 11.664 6.078 1 98.25 316 ASP A C 1
ATOM 2536 O O . ASP A 1 316 ? -7.355 11.797 7.297 1 98.25 316 ASP A O 1
ATOM 2540 N N . CYS A 1 317 ? -7.867 10.625 5.535 1 96.06 317 CYS A N 1
ATOM 2541 C CA . CYS A 1 317 ? -8.961 9.93 6.203 1 96.06 317 CYS A CA 1
ATOM 2542 C C . CYS A 1 317 ? -8.43 8.906 7.191 1 96.06 317 CYS A C 1
ATOM 2544 O O . CYS A 1 317 ? -9.18 8.398 8.031 1 96.06 317 CYS A O 1
ATOM 2546 N N . ASN A 1 318 ? -7.156 8.5 7.125 1 97.44 318 ASN A N 1
ATOM 2547 C CA . ASN A 1 318 ? -6.461 7.684 8.117 1 97.44 318 ASN A CA 1
ATOM 2548 C C . ASN A 1 318 ? -7.043 6.273 8.195 1 97.44 318 ASN A C 1
ATOM 2550 O O . ASN A 1 318 ? -6.871 5.582 9.195 1 97.44 318 ASN A O 1
ATOM 2554 N N . ASN A 1 319 ? -7.754 5.84 7.168 1 96.38 319 ASN A N 1
ATOM 2555 C CA . ASN A 1 319 ? -8.156 4.438 7.145 1 96.38 319 ASN A CA 1
ATOM 2556 C C . ASN A 1 319 ? -6.949 3.506 7.188 1 96.38 319 ASN A C 1
ATOM 2558 O O . ASN A 1 319 ? -6.984 2.461 7.84 1 96.38 319 ASN A O 1
ATOM 2562 N N . ARG A 1 320 ? -6.008 3.83 6.477 1 97.38 320 ARG A N 1
ATOM 2563 C CA . ARG A 1 320 ? -4.684 3.215 6.484 1 97.38 320 ARG A CA 1
ATOM 2564 C C . ARG A 1 320 ? -3.602 4.254 6.766 1 97.38 320 ARG A C 1
ATOM 2566 O O . ARG A 1 320 ? -3.502 5.258 6.059 1 97.38 320 ARG A O 1
ATOM 2573 N N . ILE A 1 321 ? -2.85 4.07 7.836 1 98 321 ILE A N 1
ATOM 2574 C CA . ILE A 1 321 ? -1.774 4.988 8.195 1 98 321 ILE A CA 1
ATOM 2575 C C . ILE A 1 321 ? -0.423 4.328 7.934 1 98 321 ILE A C 1
ATOM 2577 O O . ILE A 1 321 ? 0.064 3.549 8.758 1 98 321 ILE A O 1
ATOM 2581 N N . ASP A 1 322 ? 0.185 4.598 6.812 1 98 322 ASP A N 1
ATOM 2582 C CA . ASP A 1 322 ? 1.463 4.039 6.387 1 98 322 ASP A CA 1
ATOM 2583 C C . ASP A 1 322 ? 2.121 4.914 5.324 1 98 322 ASP A C 1
ATOM 2585 O O . ASP A 1 322 ? 1.727 4.887 4.156 1 98 322 ASP A O 1
ATOM 2589 N N . PHE A 1 323 ? 3.146 5.633 5.668 1 98.44 323 PHE A N 1
ATOM 2590 C CA . PHE A 1 323 ? 3.752 6.594 4.754 1 98.44 323 PHE A CA 1
ATOM 2591 C C . PHE A 1 323 ? 4.594 5.883 3.697 1 98.44 323 PHE A C 1
ATOM 2593 O O . PHE A 1 323 ? 4.859 6.441 2.633 1 98.44 323 PHE A O 1
ATOM 2600 N N . PHE A 1 324 ? 5.121 4.656 3.977 1 98.31 324 PHE A N 1
ATOM 2601 C CA . PHE A 1 324 ? 5.75 3.891 2.904 1 98.31 324 PHE A CA 1
ATOM 2602 C C . PHE A 1 324 ? 4.754 3.604 1.788 1 98.31 324 PHE A C 1
ATOM 2604 O O . PHE A 1 324 ? 5.074 3.764 0.608 1 98.31 324 PHE A O 1
ATOM 2611 N N . GLU A 1 325 ? 3.607 3.211 2.199 1 98.31 325 GLU A N 1
ATOM 2612 C CA . GLU A 1 325 ? 2.562 2.914 1.224 1 98.31 325 GLU A CA 1
ATOM 2613 C C . GLU A 1 325 ? 2.094 4.18 0.514 1 98.31 325 GLU A C 1
ATOM 2615 O O . GLU A 1 325 ? 1.826 4.16 -0.689 1 98.31 325 GLU A O 1
ATOM 2620 N N . GLU A 1 326 ? 1.979 5.316 1.268 1 98.69 326 GLU A N 1
ATOM 2621 C CA . GLU A 1 326 ? 1.663 6.59 0.624 1 98.69 326 GLU A CA 1
ATOM 2622 C C . GLU A 1 326 ? 2.668 6.914 -0.478 1 98.69 326 GLU A C 1
ATOM 2624 O O . GLU A 1 326 ? 2.281 7.32 -1.575 1 98.69 326 GLU A O 1
ATOM 2629 N N . MET A 1 327 ? 3.938 6.758 -0.183 1 98.69 327 MET A N 1
ATOM 2630 C CA . MET A 1 327 ? 4.996 7.055 -1.144 1 98.69 327 MET A CA 1
ATOM 2631 C C . MET A 1 327 ? 4.887 6.156 -2.371 1 98.69 327 MET A C 1
ATOM 2633 O O . MET A 1 327 ? 5 6.629 -3.504 1 98.69 327 MET A O 1
ATOM 2637 N N . ARG A 1 328 ? 4.625 4.84 -2.129 1 98.5 328 ARG A N 1
ATOM 2638 C CA . ARG A 1 328 ? 4.496 3.916 -3.25 1 98.5 328 ARG A CA 1
ATOM 2639 C C . ARG A 1 328 ? 3.297 4.277 -4.121 1 98.5 328 ARG A C 1
ATOM 2641 O O . ARG A 1 328 ? 3.402 4.301 -5.352 1 98.5 328 ARG A O 1
ATOM 2648 N N . TRP A 1 329 ? 2.184 4.609 -3.477 1 98.44 329 TRP A N 1
ATOM 2649 C CA . TRP A 1 329 ? 1 4.996 -4.234 1 98.44 329 TRP A CA 1
ATOM 2650 C C . TRP A 1 329 ? 1.27 6.25 -5.062 1 98.44 329 TRP A C 1
ATOM 2652 O O . TRP A 1 329 ? 0.794 6.367 -6.195 1 98.44 329 TRP A O 1
ATOM 2662 N N . LEU A 1 330 ? 2.02 7.176 -4.477 1 98.69 330 LEU A N 1
ATOM 2663 C CA . LEU A 1 330 ? 2.35 8.398 -5.203 1 98.69 330 LEU A CA 1
ATOM 2664 C C . LEU A 1 330 ? 3.148 8.086 -6.465 1 98.69 330 LEU A C 1
ATOM 2666 O O . LEU A 1 330 ? 2.826 8.578 -7.547 1 98.69 330 LEU A O 1
ATOM 2670 N N . ALA A 1 331 ? 4.152 7.273 -6.348 1 98 331 ALA A N 1
ATOM 2671 C CA . ALA A 1 331 ? 5.035 6.941 -7.461 1 98 331 ALA A CA 1
ATOM 2672 C C . ALA A 1 331 ? 4.348 6 -8.445 1 98 331 ALA A C 1
ATOM 2674 O O . ALA A 1 331 ? 4.324 6.262 -9.648 1 98 331 ALA A O 1
ATOM 2675 N N . TYR A 1 332 ? 3.775 4.895 -7.902 1 97.94 332 TYR A N 1
ATOM 2676 C CA . TYR A 1 332 ? 3.188 3.857 -8.742 1 97.94 332 TYR A CA 1
ATOM 2677 C C . TYR A 1 332 ? 1.971 4.387 -9.492 1 97.94 332 TYR A C 1
ATOM 2679 O O . TYR A 1 332 ? 1.703 3.979 -10.625 1 97.94 332 TYR A O 1
ATOM 2687 N N . GLY A 1 333 ? 1.189 5.277 -8.773 1 97.75 333 GLY A N 1
ATOM 2688 C CA . GLY A 1 333 ? 0.069 5.891 -9.477 1 97.75 333 GLY A CA 1
ATOM 2689 C C . GLY A 1 333 ? 0.48 6.629 -10.734 1 97.75 333 GLY A C 1
ATOM 2690 O O . GLY A 1 333 ? -0.169 6.496 -11.773 1 97.75 333 GLY A O 1
ATOM 2691 N N . GLN A 1 334 ? 1.559 7.398 -10.672 1 97.12 334 GLN A N 1
ATOM 2692 C CA . GLN A 1 334 ? 2.084 8.102 -11.836 1 97.12 334 GLN A CA 1
ATOM 2693 C C . GLN A 1 334 ? 2.602 7.125 -12.883 1 97.12 334 GLN A C 1
ATOM 2695 O O . GLN A 1 334 ? 2.301 7.266 -14.07 1 97.12 334 GLN A O 1
ATOM 2700 N N . ASN A 1 335 ? 3.361 6.09 -12.438 1 95.44 335 ASN A N 1
ATOM 2701 C CA . ASN A 1 335 ? 3.922 5.094 -13.352 1 95.44 335 ASN A CA 1
ATOM 2702 C C . ASN A 1 335 ? 2.83 4.387 -14.148 1 95.44 335 ASN A C 1
ATOM 2704 O O . ASN A 1 335 ? 2.918 4.285 -15.375 1 95.44 335 ASN A O 1
ATOM 2708 N N . ALA A 1 336 ? 1.83 3.9 -13.438 1 95.69 336 ALA A N 1
ATOM 2709 C CA . ALA A 1 336 ? 0.771 3.104 -14.055 1 95.69 336 ALA A CA 1
ATOM 2710 C C . ALA A 1 336 ? -0.052 3.941 -15.023 1 95.69 336 ALA A C 1
ATOM 2712 O O . ALA A 1 336 ? -0.417 3.473 -16.109 1 95.69 336 ALA A O 1
ATOM 2713 N N . THR A 1 337 ? -0.288 5.203 -14.648 1 95.19 337 THR A N 1
ATOM 2714 C CA . THR A 1 337 ? -1.14 6.066 -15.461 1 95.19 337 THR A CA 1
ATOM 2715 C C . THR A 1 337 ? -0.418 6.488 -16.734 1 95.19 337 THR A C 1
ATOM 2717 O O . THR A 1 337 ? -1.052 6.707 -17.766 1 95.19 337 THR A O 1
ATOM 2720 N N . HIS A 1 338 ? 0.906 6.551 -16.719 1 94.19 338 HIS A N 1
ATOM 2721 C CA . HIS A 1 338 ? 1.661 7.082 -17.844 1 94.19 338 HIS A CA 1
ATOM 2722 C C . HIS A 1 338 ? 2.387 5.969 -18.594 1 94.19 338 HIS A C 1
ATOM 2724 O O . HIS A 1 338 ? 3.041 6.223 -19.609 1 94.19 338 HIS A O 1
ATOM 2730 N N . ASN A 1 339 ? 2.348 4.719 -18.109 1 94.19 339 ASN A N 1
ATOM 2731 C CA . ASN A 1 339 ? 3.068 3.584 -18.672 1 94.19 339 ASN A CA 1
ATOM 2732 C C . ASN A 1 339 ? 4.559 3.873 -18.797 1 94.19 339 ASN A C 1
ATOM 2734 O O . ASN A 1 339 ? 5.148 3.678 -19.859 1 94.19 339 ASN A O 1
ATOM 2738 N N . LYS A 1 340 ? 5.074 4.453 -17.672 1 91.69 340 LYS A N 1
ATOM 2739 C CA . LYS A 1 340 ? 6.488 4.801 -17.562 1 91.69 340 LYS A CA 1
ATOM 2740 C C . LYS A 1 340 ? 6.941 4.785 -16.109 1 91.69 340 LYS A C 1
ATOM 2742 O O . LYS A 1 340 ? 6.117 4.883 -15.195 1 91.69 340 LYS A O 1
ATOM 2747 N N . ARG A 1 341 ? 8.219 4.668 -15.844 1 91.69 341 ARG A N 1
ATOM 2748 C CA . ARG A 1 341 ? 8.727 4.562 -14.484 1 91.69 341 ARG A CA 1
ATOM 2749 C C . ARG A 1 341 ? 9.492 5.82 -14.086 1 91.69 341 ARG A C 1
ATOM 2751 O O . ARG A 1 341 ? 10.078 5.879 -13 1 91.69 341 ARG A O 1
ATOM 2758 N N . ASN A 1 342 ? 9.562 6.898 -14.93 1 90.81 342 ASN A N 1
ATOM 2759 C CA . ASN A 1 342 ? 10.219 8.164 -14.617 1 90.81 342 ASN A CA 1
ATOM 2760 C C . ASN A 1 342 ? 9.266 9.344 -14.773 1 90.81 342 ASN A C 1
ATOM 2762 O O . ASN A 1 342 ? 9.492 10.227 -15.602 1 90.81 342 ASN A O 1
ATOM 2766 N N . VAL A 1 343 ? 8.242 9.305 -13.969 1 92.81 343 VAL A N 1
ATOM 2767 C CA . VAL A 1 343 ? 7.281 10.406 -13.953 1 92.81 343 VAL A CA 1
ATOM 2768 C C . VAL A 1 343 ? 7.523 11.281 -12.727 1 92.81 343 VAL A C 1
ATOM 2770 O O . VAL A 1 343 ? 7.52 10.797 -11.594 1 92.81 343 VAL A O 1
ATOM 2773 N N . ALA A 1 344 ? 7.766 12.609 -12.883 1 94.94 344 ALA A N 1
ATOM 2774 C CA . ALA A 1 344 ? 7.945 13.609 -11.828 1 94.94 344 ALA A CA 1
ATOM 2775 C C . ALA A 1 344 ? 9.18 13.305 -10.992 1 94.94 344 ALA A C 1
ATOM 2777 O O . ALA A 1 344 ? 9.305 13.781 -9.859 1 94.94 344 ALA A O 1
ATOM 2778 N N . LYS A 1 345 ? 10.047 12.359 -11.477 1 94.88 345 LYS A N 1
ATOM 2779 C CA . LYS A 1 345 ? 11.305 11.984 -10.828 1 94.88 345 LYS A CA 1
ATOM 2780 C C . LYS A 1 345 ? 11.062 11.492 -9.406 1 94.88 345 LYS A C 1
ATOM 2782 O O . LYS A 1 345 ? 11.797 11.852 -8.484 1 94.88 345 LYS A O 1
ATOM 2787 N N . LEU A 1 346 ? 10.094 10.703 -9.273 1 96.88 346 LEU A N 1
ATOM 2788 C CA . LEU A 1 346 ? 9.719 10.219 -7.945 1 96.88 346 LEU A CA 1
ATOM 2789 C C . LEU A 1 346 ? 10.578 9.016 -7.547 1 96.88 346 LEU A C 1
ATOM 2791 O O . LEU A 1 346 ? 10.047 7.953 -7.223 1 96.88 346 LEU A O 1
ATOM 2795 N N . ASN A 1 347 ? 11.93 9.18 -7.512 1 95.56 347 ASN A N 1
ATOM 2796 C CA . ASN A 1 347 ? 12.812 8.156 -6.957 1 95.56 347 ASN A CA 1
ATOM 2797 C C . ASN A 1 347 ? 12.742 8.125 -5.434 1 95.56 347 ASN A C 1
ATOM 2799 O O . ASN A 1 347 ? 12.07 8.961 -4.82 1 95.56 347 ASN A O 1
ATOM 2803 N N . ALA A 1 348 ? 13.43 7.18 -4.836 1 96.5 348 ALA A N 1
ATOM 2804 C CA . ALA A 1 348 ? 13.328 6.945 -3.396 1 96.5 348 ALA A CA 1
ATOM 2805 C C . ALA A 1 348 ? 13.758 8.18 -2.609 1 96.5 348 ALA A C 1
ATOM 2807 O O . ALA A 1 348 ? 13.125 8.539 -1.609 1 96.5 348 ALA A O 1
ATOM 2808 N N . THR A 1 349 ? 14.797 8.836 -3.021 1 96.56 349 THR A N 1
ATOM 2809 C CA . THR A 1 349 ? 15.289 10.023 -2.326 1 96.56 349 THR A CA 1
ATOM 2810 C C . THR A 1 349 ? 14.258 11.141 -2.359 1 96.56 349 THR A C 1
ATOM 2812 O O . THR A 1 349 ? 13.945 11.742 -1.326 1 96.56 349 THR A O 1
ATOM 2815 N N . LYS A 1 350 ? 13.734 11.43 -3.535 1 97.19 350 LYS A N 1
ATOM 2816 C CA . LYS A 1 350 ? 12.711 12.461 -3.676 1 97.19 350 LYS A CA 1
ATOM 2817 C C . LYS A 1 350 ? 11.469 12.117 -2.854 1 97.19 350 LYS A C 1
ATOM 2819 O O . LYS A 1 350 ? 10.891 12.992 -2.203 1 97.19 350 LYS A O 1
ATOM 2824 N N . LEU A 1 351 ? 11.062 10.883 -2.914 1 98.31 351 LEU A N 1
ATOM 2825 C CA . LEU A 1 351 ? 9.891 10.453 -2.158 1 98.31 351 LEU A CA 1
ATOM 2826 C C . LEU A 1 351 ? 10.109 10.641 -0.661 1 98.31 351 LEU A C 1
ATOM 2828 O O . LEU A 1 351 ? 9.203 11.078 0.052 1 98.31 351 LEU A O 1
ATOM 2832 N N . TRP A 1 352 ? 11.266 10.32 -0.18 1 97.81 352 TRP A N 1
ATOM 2833 C CA . TRP A 1 352 ? 11.586 10.516 1.23 1 97.81 352 TRP A CA 1
ATOM 2834 C C . TRP A 1 352 ? 11.523 11.992 1.601 1 97.81 352 TRP A C 1
ATOM 2836 O O . TRP A 1 352 ? 11.016 12.359 2.664 1 97.81 352 TRP A O 1
ATOM 2846 N N . GLN A 1 353 ? 12.047 12.836 0.733 1 98.19 353 GLN A N 1
ATOM 2847 C CA . GLN A 1 353 ? 12.008 14.281 0.957 1 98.19 353 GLN A CA 1
ATOM 2848 C C . GLN A 1 353 ? 10.57 14.789 0.983 1 98.19 353 GLN A C 1
ATOM 2850 O O . GLN A 1 353 ? 10.227 15.641 1.811 1 98.19 353 GLN A O 1
ATOM 2855 N N . ILE A 1 354 ? 9.773 14.266 0.084 1 98.75 354 ILE A N 1
ATOM 2856 C CA . ILE A 1 354 ? 8.359 14.617 0.041 1 98.75 354 ILE A CA 1
ATOM 2857 C C . ILE A 1 354 ? 7.695 14.25 1.364 1 98.75 354 ILE A C 1
ATOM 2859 O O . ILE A 1 354 ? 6.898 15.023 1.901 1 98.75 354 ILE A O 1
ATOM 2863 N N . ALA A 1 355 ? 8.109 13.133 1.958 1 98.81 355 ALA A N 1
ATOM 2864 C CA . ALA A 1 355 ? 7.473 12.57 3.146 1 98.81 355 ALA A CA 1
ATOM 2865 C C . ALA A 1 355 ? 7.992 13.25 4.414 1 98.81 355 ALA A C 1
ATOM 2867 O O . ALA A 1 355 ? 7.477 13.008 5.508 1 98.81 355 ALA A O 1
ATOM 2868 N N . THR A 1 356 ? 9.047 14.078 4.344 1 98.81 356 THR A N 1
ATOM 2869 C CA . THR A 1 356 ? 9.664 14.688 5.512 1 98.81 356 THR A CA 1
ATOM 2870 C C . THR A 1 356 ? 9.75 16.203 5.352 1 98.81 356 THR A C 1
ATOM 2872 O O . THR A 1 356 ? 8.805 16.922 5.664 1 98.81 356 THR A O 1
ATOM 2875 N N . ALA A 1 357 ? 10.711 16.656 4.539 1 98.75 357 ALA A N 1
ATOM 2876 C CA . ALA A 1 357 ? 10.938 18.094 4.344 1 98.75 357 ALA A CA 1
ATOM 2877 C C . ALA A 1 357 ? 9.758 18.734 3.619 1 98.75 357 ALA A C 1
ATOM 2879 O O . ALA A 1 357 ? 9.414 19.891 3.887 1 98.75 357 ALA A O 1
ATOM 2880 N N . GLY A 1 358 ? 9.188 18 2.664 1 98.81 358 GLY A N 1
ATOM 2881 C CA . GLY A 1 358 ? 8.023 18.531 1.97 1 98.81 358 GLY A CA 1
ATOM 2882 C C . GLY A 1 358 ? 6.855 18.812 2.896 1 98.81 358 GLY A C 1
ATOM 2883 O O . GLY A 1 358 ? 6.203 19.844 2.781 1 98.81 358 GLY A O 1
ATOM 2884 N N . GLY A 1 359 ? 6.59 17.859 3.789 1 98.94 359 GLY A N 1
ATOM 2885 C CA . GLY A 1 359 ? 5.547 18.078 4.781 1 98.94 359 GLY A CA 1
ATOM 2886 C C . GLY A 1 359 ? 5.844 19.234 5.707 1 98.94 359 GLY A C 1
ATOM 2887 O O . GLY A 1 359 ? 4.953 20.016 6.039 1 98.94 359 GLY A O 1
ATOM 2888 N N . ALA A 1 360 ? 7.121 19.359 6.109 1 98.88 360 ALA A N 1
ATOM 2889 C CA . ALA A 1 360 ? 7.527 20.438 6.996 1 98.88 360 ALA A CA 1
ATOM 2890 C C . ALA A 1 360 ? 7.309 21.797 6.336 1 98.88 360 ALA A C 1
ATOM 2892 O O . ALA A 1 360 ? 6.828 22.734 6.977 1 98.88 360 ALA A O 1
ATOM 2893 N N . LYS A 1 361 ? 7.602 21.906 5.062 1 98.81 361 LYS A N 1
ATOM 2894 C CA . LYS A 1 361 ? 7.391 23.141 4.316 1 98.81 361 LYS A CA 1
ATOM 2895 C C . LYS A 1 361 ? 5.906 23.469 4.207 1 98.81 361 LYS A C 1
ATOM 2897 O O . LYS A 1 361 ? 5.504 24.609 4.414 1 98.81 361 LYS A O 1
ATOM 2902 N N . SER A 1 362 ? 5.133 22.469 3.896 1 98.88 362 SER A N 1
ATOM 2903 C CA . SER A 1 362 ? 3.689 22.641 3.768 1 98.88 362 SER A CA 1
ATOM 2904 C C . SER A 1 362 ? 3.076 23.172 5.055 1 98.88 362 SER A C 1
ATOM 2906 O O . SER A 1 362 ? 2.137 23.969 5.012 1 98.88 362 SER A O 1
ATOM 2908 N N . LEU A 1 363 ? 3.674 22.781 6.176 1 98.88 363 LEU A N 1
ATOM 2909 C CA . LEU A 1 363 ? 3.113 23.141 7.477 1 98.88 363 LEU A CA 1
ATOM 2910 C C . LEU A 1 363 ? 3.77 24.391 8.031 1 98.88 363 LEU A C 1
ATOM 2912 O O . LEU A 1 363 ? 3.395 24.875 9.102 1 98.88 363 LEU A O 1
ATOM 2916 N N . GLY A 1 364 ? 4.742 24.922 7.359 1 98.44 364 GLY A N 1
ATOM 2917 C CA . GLY A 1 364 ? 5.41 26.156 7.758 1 98.44 364 GLY A CA 1
ATOM 2918 C C . GLY A 1 364 ? 6.379 25.969 8.906 1 98.44 364 GLY A C 1
ATOM 2919 O O . GLY A 1 364 ? 6.617 26.891 9.688 1 98.44 364 GLY A O 1
ATOM 2920 N N . ILE A 1 365 ? 6.91 24.734 9.031 1 98.62 365 ILE A N 1
ATOM 2921 C CA . ILE A 1 365 ? 7.797 24.484 10.156 1 98.62 365 ILE A CA 1
ATOM 2922 C C . ILE A 1 365 ? 9.102 23.875 9.664 1 98.62 365 ILE A C 1
ATOM 2924 O O . ILE A 1 365 ? 9.719 23.062 10.367 1 98.62 365 ILE A O 1
ATOM 2928 N N . ASP A 1 366 ? 9.461 24.156 8.414 1 98 366 ASP A N 1
ATOM 2929 C CA . ASP A 1 366 ? 10.625 23.547 7.777 1 98 366 ASP A CA 1
ATOM 2930 C C . ASP A 1 366 ? 11.922 24.016 8.43 1 98 366 ASP A C 1
ATOM 2932 O O . ASP A 1 366 ? 12.977 23.406 8.242 1 98 366 ASP A O 1
ATOM 2936 N N . LYS A 1 367 ? 11.898 25.016 9.242 1 97.5 367 LYS A N 1
ATOM 2937 C CA . LYS A 1 367 ? 13.07 25.438 10.008 1 97.5 367 LYS A CA 1
ATOM 2938 C C . LYS A 1 367 ? 13.219 24.609 11.281 1 97.5 367 LYS A C 1
ATOM 2940 O O . LYS A 1 367 ? 14.273 24.625 11.922 1 97.5 367 LYS A O 1
ATOM 2945 N N . ASN A 1 368 ? 12.203 23.844 11.609 1 98 368 ASN A N 1
ATOM 2946 C CA . ASN A 1 368 ? 12.18 23.141 12.883 1 98 368 ASN A CA 1
ATOM 2947 C C . ASN A 1 368 ? 12.352 21.641 12.695 1 98 368 ASN A C 1
ATOM 2949 O O . ASN A 1 368 ? 12.945 20.969 13.547 1 98 368 ASN A O 1
ATOM 2953 N N . VAL A 1 369 ? 11.766 21.047 11.656 1 98.5 369 VAL A N 1
ATOM 2954 C CA . VAL A 1 369 ? 11.805 19.609 11.469 1 98.5 369 VAL A CA 1
ATOM 2955 C C . VAL A 1 369 ? 11.906 19.281 9.977 1 98.5 369 VAL A C 1
ATOM 2957 O O . VAL A 1 369 ? 12.047 20.172 9.148 1 98.5 369 VAL A O 1
ATOM 2960 N N . GLY A 1 370 ? 11.953 17.984 9.641 1 98.31 370 GLY A N 1
ATOM 2961 C CA . GLY A 1 370 ? 11.883 17.5 8.266 1 98.31 370 GLY A CA 1
ATOM 2962 C C . GLY A 1 370 ? 13.234 17.078 7.711 1 98.31 370 GLY A C 1
ATOM 2963 O O . GLY A 1 370 ? 13.312 16.531 6.613 1 98.31 370 GLY A O 1
ATOM 2964 N N . SER A 1 371 ? 14.32 17.375 8.398 1 98.5 371 SER A N 1
ATOM 2965 C CA . SER A 1 371 ? 15.68 16.969 8.039 1 98.5 371 SER A CA 1
ATOM 2966 C C . SER A 1 371 ? 16.594 16.984 9.258 1 98.5 371 SER A C 1
ATOM 2968 O O . SER A 1 371 ? 16.25 17.547 10.297 1 98.5 371 SER A O 1
ATOM 2970 N N . PHE A 1 372 ? 17.688 16.234 9.133 1 98.56 372 PHE A N 1
ATOM 2971 C CA . PHE A 1 372 ? 18.719 16.297 10.164 1 98.56 372 PHE A CA 1
ATOM 2972 C C . PHE A 1 372 ? 19.719 17.406 9.875 1 98.56 372 PHE A C 1
ATOM 2974 O O . PHE A 1 372 ? 20.688 17.203 9.156 1 98.56 372 PHE A O 1
ATOM 2981 N N . GLU A 1 373 ? 19.422 18.547 10.328 1 98.25 373 GLU A N 1
ATOM 2982 C CA . GLU A 1 373 ? 20.281 19.719 10.227 1 98.25 373 GLU A CA 1
ATOM 2983 C C . GLU A 1 373 ? 20.469 20.391 11.586 1 98.25 373 GLU A C 1
ATOM 2985 O O . GLU A 1 373 ? 19.594 20.297 12.461 1 98.25 373 GLU A O 1
ATOM 2990 N N . ILE A 1 374 ? 21.578 21.031 11.734 1 98.25 374 ILE A N 1
ATOM 2991 C CA . ILE A 1 374 ? 21.891 21.703 12.992 1 98.25 374 ILE A CA 1
ATOM 2992 C C . ILE A 1 374 ? 20.797 22.719 13.312 1 98.25 374 ILE A C 1
ATOM 2994 O O . ILE A 1 374 ? 20.375 23.484 12.453 1 98.25 374 ILE A O 1
ATOM 2998 N N . GLY A 1 375 ? 20.281 22.656 14.516 1 98.25 375 GLY A N 1
ATOM 2999 C CA . GLY A 1 375 ? 19.25 23.578 14.977 1 98.25 375 GLY A CA 1
ATOM 3000 C C . GLY A 1 375 ? 17.859 22.969 14.938 1 98.25 375 GLY A C 1
ATOM 3001 O O . GLY A 1 375 ? 16.969 23.406 15.672 1 98.25 375 GLY A O 1
ATOM 3002 N N . LYS A 1 376 ? 17.609 22.016 14.102 1 98.69 376 LYS A N 1
ATOM 3003 C CA . LYS A 1 376 ? 16.297 21.391 13.992 1 98.69 376 LYS A CA 1
ATOM 3004 C C . LYS A 1 376 ? 16.109 20.344 15.078 1 98.69 376 LYS A C 1
ATOM 3006 O O . LYS A 1 376 ? 17.078 19.828 15.648 1 98.69 376 LYS A O 1
ATOM 3011 N N . ALA A 1 377 ? 14.859 20.125 15.375 1 98.88 377 ALA A N 1
ATOM 3012 C CA . ALA A 1 377 ? 14.523 19.094 16.344 1 98.88 377 ALA A CA 1
ATOM 3013 C C . ALA A 1 377 ? 14.93 17.703 15.836 1 98.88 377 ALA A C 1
ATOM 3015 O O . ALA A 1 377 ? 14.781 17.406 14.648 1 98.88 377 ALA A O 1
ATOM 3016 N N . PHE A 1 378 ? 15.43 16.844 16.734 1 98.75 378 PHE A N 1
ATOM 3017 C CA . PHE A 1 378 ? 15.781 15.461 16.391 1 98.75 378 PHE A CA 1
ATOM 3018 C C . PHE A 1 378 ? 14.547 14.578 16.391 1 98.75 378 PHE A C 1
ATOM 3020 O O . PHE A 1 378 ? 14.367 13.742 17.281 1 98.75 378 PHE A O 1
ATOM 3027 N N . ASP A 1 379 ? 13.688 14.766 15.453 1 98.88 379 ASP A N 1
ATOM 3028 C CA . ASP A 1 379 ? 12.594 13.852 15.133 1 98.88 379 ASP A CA 1
ATOM 3029 C C . ASP A 1 379 ? 13.07 12.734 14.211 1 98.88 379 ASP A C 1
ATOM 3031 O O . ASP A 1 379 ? 13.469 12.984 13.07 1 98.88 379 ASP A O 1
ATOM 3035 N N . PHE A 1 380 ? 12.898 11.438 14.68 1 98.75 380 PHE A N 1
ATOM 3036 C CA . PHE A 1 380 ? 13.609 10.43 13.906 1 98.75 380 PHE A CA 1
ATOM 3037 C C . PHE A 1 380 ? 12.797 9.141 13.836 1 98.75 380 PHE A C 1
ATOM 3039 O O . PHE A 1 380 ? 11.891 8.922 14.641 1 98.75 380 PHE A O 1
ATOM 3046 N N . ILE A 1 381 ? 13.07 8.383 12.844 1 98.62 381 ILE A N 1
ATOM 3047 C CA . ILE A 1 381 ? 12.711 6.98 12.688 1 98.62 381 ILE A CA 1
ATOM 3048 C C . ILE A 1 381 ? 13.977 6.121 12.734 1 98.62 381 ILE A C 1
ATOM 3050 O O . ILE A 1 381 ? 14.953 6.402 12.047 1 98.62 381 ILE A O 1
ATOM 3054 N N . ALA A 1 382 ? 14.008 5.145 13.547 1 98.62 382 ALA A N 1
ATOM 3055 C CA . ALA A 1 382 ? 15.078 4.156 13.57 1 98.62 382 ALA A CA 1
ATOM 3056 C C . ALA A 1 382 ? 14.695 2.908 12.789 1 98.62 382 ALA A C 1
ATOM 3058 O O . ALA A 1 382 ? 13.68 2.275 13.078 1 98.62 382 ALA A O 1
ATOM 3059 N N . ILE A 1 383 ? 15.484 2.561 11.789 1 98.19 383 ILE A N 1
ATOM 3060 C CA . ILE A 1 383 ? 15.25 1.399 10.945 1 98.19 383 ILE A CA 1
ATOM 3061 C C . ILE A 1 383 ? 16.156 0.248 11.375 1 98.19 383 ILE A C 1
ATOM 3063 O O . ILE A 1 383 ? 17.375 0.416 11.492 1 98.19 383 ILE A O 1
ATOM 3067 N N . ASN A 1 384 ? 15.578 -0.896 11.617 1 97.69 384 ASN A N 1
ATOM 3068 C CA . ASN A 1 384 ? 16.344 -2.104 11.906 1 97.69 384 ASN A CA 1
ATOM 3069 C C . ASN A 1 384 ? 16.953 -2.699 10.641 1 97.69 384 ASN A C 1
ATOM 3071 O O . ASN A 1 384 ? 16.234 -3.314 9.836 1 97.69 384 ASN A O 1
ATOM 3075 N N . LEU A 1 385 ? 18.234 -2.604 10.547 1 96.94 385 LEU A N 1
ATOM 3076 C CA . LEU A 1 385 ? 18.922 -3.004 9.32 1 96.94 385 LEU A CA 1
ATOM 3077 C C . LEU A 1 385 ? 18.953 -4.523 9.188 1 96.94 385 LEU A C 1
ATOM 3079 O O . LEU A 1 385 ? 19.25 -5.051 8.109 1 96.94 385 LEU A O 1
ATOM 3083 N N . HIS A 1 386 ? 18.547 -5.23 10.234 1 95.12 386 HIS A N 1
ATOM 3084 C CA . HIS A 1 386 ? 18.594 -6.688 10.219 1 95.12 386 HIS A CA 1
ATOM 3085 C C . HIS A 1 386 ? 17.203 -7.281 10.055 1 95.12 386 HIS A C 1
ATOM 3087 O O . HIS A 1 386 ? 17.016 -8.5 10.125 1 95.12 386 HIS A O 1
ATOM 3093 N N . ALA A 1 387 ? 16.234 -6.387 9.891 1 93.56 387 ALA A N 1
ATOM 3094 C CA . ALA A 1 387 ? 14.906 -6.906 9.578 1 93.56 387 ALA A CA 1
ATOM 3095 C C . ALA A 1 387 ? 14.945 -7.812 8.359 1 93.56 387 ALA A C 1
ATOM 3097 O O . ALA A 1 387 ? 15.633 -7.52 7.375 1 93.56 387 ALA A O 1
ATOM 3098 N N . PRO A 1 388 ? 14.203 -8.883 8.375 1 89.62 388 PRO A N 1
ATOM 3099 C CA . PRO A 1 388 ? 14.281 -9.883 7.309 1 89.62 388 PRO A CA 1
ATOM 3100 C C . PRO A 1 388 ? 14.016 -9.289 5.926 1 89.62 388 PRO A C 1
ATOM 3102 O O . PRO A 1 388 ? 14.633 -9.711 4.945 1 89.62 388 PRO A O 1
ATOM 3105 N N . VAL A 1 389 ? 13.203 -8.359 5.848 1 94 389 VAL A N 1
ATOM 3106 C CA . VAL A 1 389 ? 12.789 -7.777 4.574 1 94 389 VAL A CA 1
ATOM 3107 C C . VAL A 1 389 ? 13.898 -6.887 4.023 1 94 389 VAL A C 1
ATOM 3109 O O . VAL A 1 389 ? 13.961 -6.637 2.818 1 94 389 VAL A O 1
ATOM 3112 N N . LEU A 1 390 ? 14.836 -6.418 4.887 1 94.88 390 LEU A N 1
ATOM 3113 C CA . LEU A 1 390 ? 15.789 -5.383 4.492 1 94.88 390 LEU A CA 1
ATOM 3114 C C . LEU A 1 390 ? 17.219 -5.914 4.547 1 94.88 390 LEU A C 1
ATOM 3116 O O . LEU A 1 390 ? 18.109 -5.371 3.887 1 94.88 390 LEU A O 1
ATOM 3120 N N . ARG A 1 391 ? 17.5 -6.918 5.32 1 91.44 391 ARG A N 1
ATOM 3121 C CA . ARG A 1 391 ? 18.844 -7.289 5.73 1 91.44 391 ARG A CA 1
ATOM 3122 C C . ARG A 1 391 ? 19.75 -7.488 4.52 1 91.44 391 ARG A C 1
ATOM 3124 O O . ARG A 1 391 ? 20.906 -7.047 4.516 1 91.44 391 ARG A O 1
ATOM 3131 N N . GLU A 1 392 ? 19.25 -8.109 3.422 1 91.75 392 GLU A N 1
ATOM 3132 C CA . GLU A 1 392 ? 20.078 -8.422 2.254 1 91.75 392 GLU A CA 1
ATOM 3133 C C . GLU A 1 392 ? 20.219 -7.203 1.342 1 91.75 392 GLU A C 1
ATOM 3135 O O . GLU A 1 392 ? 21.047 -7.191 0.437 1 91.75 392 GLU A O 1
ATOM 3140 N N . PHE A 1 393 ? 19.484 -6.184 1.688 1 93.75 393 PHE A N 1
ATOM 3141 C CA . PHE A 1 393 ? 19.391 -5.086 0.734 1 93.75 393 PHE A CA 1
ATOM 3142 C C . PHE A 1 393 ? 19.812 -3.771 1.375 1 93.75 393 PHE A C 1
ATOM 3144 O O . PHE A 1 393 ? 19.75 -2.717 0.738 1 93.75 393 PHE A O 1
ATOM 3151 N N . ALA A 1 394 ? 20.219 -3.836 2.57 1 91.31 394 ALA A N 1
ATOM 3152 C CA . ALA A 1 394 ? 20.547 -2.631 3.328 1 91.31 394 ALA A CA 1
ATOM 3153 C C . ALA A 1 394 ? 21.969 -2.172 3.041 1 91.31 394 ALA A C 1
ATOM 3155 O O . ALA A 1 394 ? 22.828 -2.219 3.922 1 91.31 394 ALA A O 1
ATOM 3156 N N . THR A 1 395 ? 22.219 -1.623 1.828 1 93.44 395 THR A N 1
ATOM 3157 C CA . THR A 1 395 ? 23.469 -0.99 1.449 1 93.44 395 THR A CA 1
ATOM 3158 C C . THR A 1 395 ? 23.328 0.529 1.428 1 93.44 395 THR A C 1
ATOM 3160 O O . THR A 1 395 ? 22.219 1.053 1.444 1 93.44 395 THR A O 1
ATOM 3163 N N . ILE A 1 396 ? 24.422 1.199 1.427 1 94.19 396 ILE A N 1
ATOM 3164 C CA . ILE A 1 396 ? 24.406 2.658 1.454 1 94.19 396 ILE A CA 1
ATOM 3165 C C . ILE A 1 396 ? 23.625 3.186 0.246 1 94.19 396 ILE A C 1
ATOM 3167 O O . ILE A 1 396 ? 22.797 4.09 0.378 1 94.19 396 ILE A O 1
ATOM 3171 N N . ASP A 1 397 ? 23.812 2.576 -0.916 1 91.88 397 ASP A N 1
ATOM 3172 C CA . ASP A 1 397 ? 23.203 3.074 -2.15 1 91.88 397 ASP A CA 1
ATOM 3173 C C . ASP A 1 397 ? 21.797 2.533 -2.332 1 91.88 397 ASP A C 1
ATOM 3175 O O . ASP A 1 397 ? 20.969 3.145 -3.018 1 91.88 397 ASP A O 1
ATOM 3179 N N . GLY A 1 398 ? 21.484 1.403 -1.688 1 94.31 398 GLY A N 1
ATOM 3180 C CA . GLY A 1 398 ? 20.234 0.717 -1.967 1 94.31 398 GLY A CA 1
ATOM 3181 C C . GLY A 1 398 ? 19.219 0.848 -0.847 1 94.31 398 GLY A C 1
ATOM 3182 O O . GLY A 1 398 ? 18.031 0.565 -1.04 1 94.31 398 GLY A O 1
ATOM 3183 N N . LEU A 1 399 ? 19.609 1.411 0.308 1 96.81 399 LEU A N 1
ATOM 3184 C CA . LEU A 1 399 ? 18.797 1.322 1.514 1 96.81 399 LEU A CA 1
ATOM 3185 C C . LEU A 1 399 ? 17.484 2.09 1.344 1 96.81 399 LEU A C 1
ATOM 3187 O O . LEU A 1 399 ? 16.406 1.556 1.612 1 96.81 399 LEU A O 1
ATOM 3191 N N . LEU A 1 400 ? 17.594 3.342 0.874 1 96.69 400 LEU A N 1
ATOM 3192 C CA . LEU A 1 400 ? 16.375 4.148 0.757 1 96.69 400 LEU A CA 1
ATOM 3193 C C . LEU A 1 400 ? 15.406 3.529 -0.247 1 96.69 400 LEU A C 1
ATOM 3195 O O . LEU A 1 400 ? 14.195 3.518 -0.021 1 96.69 400 LEU A O 1
ATOM 3199 N N . ASP A 1 401 ? 15.984 3.051 -1.341 1 96.62 401 ASP A N 1
ATOM 3200 C CA . ASP A 1 401 ? 15.172 2.387 -2.355 1 96.62 401 ASP A CA 1
ATOM 3201 C C . ASP A 1 401 ? 14.508 1.13 -1.794 1 96.62 401 ASP A C 1
ATOM 3203 O O . ASP A 1 401 ? 13.305 0.925 -1.966 1 96.62 401 ASP A O 1
ATOM 3207 N N . ALA A 1 402 ? 15.25 0.321 -1.062 1 97.62 402 ALA A N 1
ATOM 3208 C CA . ALA A 1 402 ? 14.727 -0.896 -0.448 1 97.62 402 ALA A CA 1
ATOM 3209 C C . ALA A 1 402 ? 13.641 -0.569 0.576 1 97.62 402 ALA A C 1
ATOM 3211 O O . ALA A 1 402 ? 12.664 -1.305 0.707 1 97.62 402 ALA A O 1
ATOM 3212 N N . LEU A 1 403 ? 13.828 0.527 1.236 1 97.5 403 LEU A N 1
ATOM 3213 C CA . LEU A 1 403 ? 12.852 0.954 2.232 1 97.5 403 LEU A CA 1
ATOM 3214 C C . LEU A 1 403 ? 11.547 1.381 1.568 1 97.5 403 LEU A C 1
ATOM 3216 O O . LEU A 1 403 ? 10.484 0.825 1.86 1 97.5 403 LEU A O 1
ATOM 3220 N N . VAL A 1 404 ? 11.625 2.258 0.611 1 97.62 404 VAL A N 1
ATOM 3221 C CA . VAL A 1 404 ? 10.438 2.859 0.016 1 97.62 404 VAL A CA 1
ATOM 3222 C C . VAL A 1 404 ? 9.68 1.812 -0.793 1 97.62 404 VAL A C 1
ATOM 3224 O O . VAL A 1 404 ? 8.453 1.694 -0.673 1 97.62 404 VAL A O 1
ATOM 3227 N N . PHE A 1 405 ? 10.359 0.99 -1.511 1 97.25 405 PHE A N 1
ATOM 3228 C CA . PHE A 1 405 ? 9.672 0.163 -2.498 1 97.25 405 PHE A CA 1
ATOM 3229 C C . PHE A 1 405 ? 9.578 -1.281 -2.021 1 97.25 405 PHE A C 1
ATOM 3231 O O . PHE A 1 405 ? 8.922 -2.107 -2.658 1 97.25 405 PHE A O 1
ATOM 3238 N N . GLY A 1 406 ? 10.172 -1.614 -0.876 1 96.81 406 GLY A N 1
ATOM 3239 C CA . GLY A 1 406 ? 10.188 -3.018 -0.496 1 96.81 406 GLY A CA 1
ATOM 3240 C C . GLY A 1 406 ? 9.773 -3.25 0.945 1 96.81 406 GLY A C 1
ATOM 3241 O O . GLY A 1 406 ? 9.398 -4.363 1.318 1 96.81 406 GLY A O 1
ATOM 3242 N N . ALA A 1 407 ? 9.82 -2.246 1.798 1 95.56 407 ALA A N 1
ATOM 3243 C CA . ALA A 1 407 ? 9.633 -2.439 3.232 1 95.56 407 ALA A CA 1
ATOM 3244 C C . ALA A 1 407 ? 8.32 -1.809 3.703 1 95.56 407 ALA A C 1
ATOM 3246 O O . ALA A 1 407 ? 7.422 -1.558 2.898 1 95.56 407 ALA A O 1
ATOM 3247 N N . GLY A 1 408 ? 8.062 -1.77 4.965 1 93.69 408 GLY A N 1
ATOM 3248 C CA . GLY A 1 408 ? 6.926 -1.156 5.625 1 93.69 408 GLY A CA 1
ATOM 3249 C C . GLY A 1 408 ? 7.207 -0.765 7.062 1 93.69 408 GLY A C 1
ATOM 3250 O O . GLY A 1 408 ? 8.367 -0.627 7.457 1 93.69 408 GLY A O 1
ATOM 3251 N N . LYS A 1 409 ? 6.168 -0.472 7.758 1 92.62 409 LYS A N 1
ATOM 3252 C CA . LYS A 1 409 ? 6.344 0.059 9.109 1 92.62 409 LYS A CA 1
ATOM 3253 C C . LYS A 1 409 ? 6.871 -1.016 10.055 1 92.62 409 LYS A C 1
ATOM 3255 O O . LYS A 1 409 ? 7.316 -0.708 11.164 1 92.62 409 LYS A O 1
ATOM 3260 N N . THR A 1 410 ? 6.945 -2.312 9.57 1 91.69 410 THR A N 1
ATOM 3261 C CA . THR A 1 410 ? 7.48 -3.406 10.375 1 91.69 410 THR A CA 1
ATOM 3262 C C . THR A 1 410 ? 8.977 -3.23 10.602 1 91.69 410 THR A C 1
ATOM 3264 O O . THR A 1 410 ? 9.539 -3.787 11.547 1 91.69 410 THR A O 1
ATOM 3267 N N . GLU A 1 411 ? 9.602 -2.498 9.727 1 95.44 411 GLU A N 1
ATOM 3268 C CA . GLU A 1 411 ? 11.047 -2.334 9.797 1 95.44 411 GLU A CA 1
ATOM 3269 C C . GLU A 1 411 ? 11.43 -1.166 10.703 1 95.44 411 GLU A C 1
ATOM 3271 O O . GLU A 1 411 ? 12.602 -0.994 11.039 1 95.44 411 GLU A O 1
ATOM 3276 N N . ILE A 1 412 ? 10.461 -0.426 11.172 1 96.88 412 ILE A N 1
ATOM 3277 C CA . ILE A 1 412 ? 10.68 0.669 12.109 1 96.88 412 ILE A CA 1
ATOM 3278 C C . ILE A 1 412 ? 10.852 0.114 13.523 1 96.88 412 ILE A C 1
ATOM 3280 O O . ILE A 1 412 ? 9.93 -0.498 14.062 1 96.88 412 ILE A O 1
ATOM 3284 N N . SER A 1 413 ? 12 0.309 14.102 1 96.94 413 SER A N 1
ATOM 3285 C CA . SER A 1 413 ? 12.258 -0.23 15.438 1 96.94 413 SER A CA 1
ATOM 3286 C C . SER A 1 413 ? 11.844 0.761 16.516 1 96.94 413 SER A C 1
ATOM 3288 O O . SER A 1 413 ? 11.406 0.361 17.594 1 96.94 413 SER A O 1
ATOM 3290 N N . SER A 1 414 ? 12.047 2.068 16.219 1 97.81 414 SER A N 1
ATOM 3291 C CA . SER A 1 414 ? 11.609 3.088 17.156 1 97.81 414 SER A CA 1
ATOM 3292 C C . SER A 1 414 ? 11.391 4.43 16.469 1 97.81 414 SER A C 1
ATOM 3294 O O . SER A 1 414 ? 11.875 4.645 15.359 1 97.81 414 SER A O 1
ATOM 3296 N N . VAL A 1 415 ? 10.609 5.234 17.062 1 98.62 415 VAL A N 1
ATOM 3297 C CA . VAL A 1 415 ? 10.281 6.578 16.594 1 98.62 415 VAL A CA 1
ATOM 3298 C C . VAL A 1 415 ? 10.43 7.574 17.75 1 98.62 415 VAL A C 1
ATOM 3300 O O . VAL A 1 415 ? 10.055 7.285 18.891 1 98.62 415 VAL A O 1
ATOM 3303 N N . GLY A 1 416 ? 11.062 8.672 17.453 1 98.75 416 GLY A N 1
ATOM 3304 C CA . GLY A 1 416 ? 11.242 9.672 18.484 1 98.75 416 GLY A CA 1
ATOM 3305 C C . GLY A 1 416 ? 10.922 11.078 18.031 1 98.75 416 GLY A C 1
ATOM 3306 O O . GLY A 1 416 ? 11.016 11.383 16.844 1 98.75 416 GLY A O 1
ATOM 3307 N N . VAL A 1 417 ? 10.508 11.93 18.953 1 98.88 417 VAL A N 1
ATOM 3308 C CA . VAL A 1 417 ? 10.227 13.344 18.75 1 98.88 417 VAL A CA 1
ATOM 3309 C C . VAL A 1 417 ? 11.094 14.188 19.672 1 98.88 417 VAL A C 1
ATOM 3311 O O . VAL A 1 417 ? 11.094 13.977 20.891 1 98.88 417 VAL A O 1
ATOM 3314 N N . ALA A 1 418 ? 11.859 15.07 19.094 1 98.56 418 ALA A N 1
ATOM 3315 C CA . ALA A 1 418 ? 12.75 15.953 19.844 1 98.56 418 ALA A CA 1
ATOM 3316 C C . ALA A 1 418 ? 13.664 15.148 20.766 1 98.56 418 ALA A C 1
ATOM 3318 O O . ALA A 1 418 ? 13.844 15.5 21.938 1 98.56 418 ALA A O 1
ATOM 3319 N N . GLY A 1 419 ? 14.125 14.039 20.266 1 98.38 419 GLY A N 1
ATOM 3320 C CA . GLY A 1 419 ? 15.148 13.258 20.953 1 98.38 419 GLY A CA 1
ATOM 3321 C C . GLY A 1 419 ? 14.57 12.266 21.938 1 98.38 419 GLY A C 1
ATOM 3322 O O . GLY A 1 419 ? 15.297 11.438 22.5 1 98.38 419 GLY A O 1
ATOM 3323 N N . VAL A 1 420 ? 13.273 12.234 22.141 1 98.38 420 VAL A N 1
ATOM 3324 C CA . VAL A 1 420 ? 12.625 11.336 23.078 1 98.38 420 VAL A CA 1
ATOM 3325 C C . VAL A 1 420 ? 11.898 10.227 22.328 1 98.38 420 VAL A C 1
ATOM 3327 O O . VAL A 1 420 ? 11.039 10.492 21.484 1 98.38 420 VAL A O 1
ATOM 3330 N N . VAL A 1 421 ? 12.227 8.961 22.625 1 98.44 421 VAL A N 1
ATOM 3331 C CA . VAL A 1 421 ? 11.586 7.82 21.984 1 98.44 421 VAL A CA 1
ATOM 3332 C C . VAL A 1 421 ? 10.125 7.723 22.422 1 98.44 421 VAL A C 1
ATOM 3334 O O . VAL A 1 421 ? 9.836 7.754 23.625 1 98.44 421 VAL A O 1
ATOM 3337 N N . ARG A 1 422 ? 9.242 7.652 21.5 1 97.88 422 ARG A N 1
ATOM 3338 C CA . ARG A 1 422 ? 7.809 7.602 21.766 1 97.88 422 ARG A CA 1
ATOM 3339 C C . ARG A 1 422 ? 7.262 6.195 21.547 1 97.88 422 ARG A C 1
ATOM 3341 O O . ARG A 1 422 ? 6.254 5.816 22.156 1 97.88 422 ARG A O 1
ATOM 3348 N N . VAL A 1 423 ? 7.867 5.504 20.609 1 95.62 423 VAL A N 1
ATOM 3349 C CA . VAL A 1 423 ? 7.469 4.125 20.344 1 95.62 423 VAL A CA 1
ATOM 3350 C C . VAL A 1 423 ? 8.703 3.281 20.047 1 95.62 423 VAL A C 1
ATOM 3352 O O . VAL A 1 423 ? 9.703 3.797 19.547 1 95.62 423 VAL A O 1
ATOM 3355 N N . MET B 1 1 ? 7.438 -25.984 16.75 1 67.56 1 MET B N 1
ATOM 3356 C CA . MET B 1 1 ? 6.434 -25.203 16.031 1 67.56 1 MET B CA 1
ATOM 3357 C C . MET B 1 1 ? 5.023 -25.641 16.406 1 67.56 1 MET B C 1
ATOM 3359 O O . MET B 1 1 ? 4.789 -26.828 16.688 1 67.56 1 MET B O 1
ATOM 3363 N N . THR B 1 2 ? 4.184 -24.75 16.719 1 89.19 2 THR B N 1
ATOM 3364 C CA . THR B 1 2 ? 2.805 -25.109 17.047 1 89.19 2 THR B CA 1
ATOM 3365 C C . THR B 1 2 ? 2.184 -25.938 15.922 1 89.19 2 THR B C 1
ATOM 3367 O O . THR B 1 2 ? 2.369 -25.625 14.742 1 89.19 2 THR B O 1
ATOM 3370 N N . ASP B 1 3 ? 1.714 -27.141 16.25 1 96.38 3 ASP B N 1
ATOM 3371 C CA . ASP B 1 3 ? 1.11 -28.109 15.352 1 96.38 3 ASP B CA 1
ATOM 3372 C C . ASP B 1 3 ? -0.333 -28.406 15.75 1 96.38 3 ASP B C 1
ATOM 3374 O O . ASP B 1 3 ? -0.584 -28.938 16.844 1 96.38 3 ASP B O 1
ATOM 3378 N N . PHE B 1 4 ? -1.263 -28.047 14.844 1 97.88 4 PHE B N 1
ATOM 3379 C CA . PHE B 1 4 ? -2.678 -28.188 15.164 1 97.88 4 PHE B CA 1
ATOM 3380 C C . PHE B 1 4 ? -3.236 -29.5 14.633 1 97.88 4 PHE B C 1
ATOM 3382 O O . PHE B 1 4 ? -4.418 -29.797 14.82 1 97.88 4 PHE B O 1
ATOM 3389 N N . ARG B 1 5 ? -2.402 -30.406 13.938 1 97.88 5 ARG B N 1
ATOM 3390 C CA . ARG B 1 5 ? -2.846 -31.688 13.422 1 97.88 5 ARG B CA 1
ATOM 3391 C C . ARG B 1 5 ? -3.33 -32.594 14.555 1 97.88 5 ARG B C 1
ATOM 3393 O O . ARG B 1 5 ? -2.695 -32.656 15.609 1 97.88 5 ARG B O 1
ATOM 3400 N N . GLY B 1 6 ? -4.48 -33.094 14.242 1 97.88 6 GLY B N 1
ATOM 3401 C CA . GLY B 1 6 ? -5.07 -34 15.211 1 97.88 6 GLY B CA 1
ATOM 3402 C C . GLY B 1 6 ? -5.777 -33.281 16.344 1 97.88 6 GLY B C 1
ATOM 3403 O O . GLY B 1 6 ? -6.133 -33.906 17.344 1 97.88 6 GLY B O 1
ATOM 3404 N N . LYS B 1 7 ? -6.008 -32 16.219 1 98.12 7 LYS B N 1
ATOM 3405 C CA . LYS B 1 7 ? -6.586 -31.219 17.297 1 98.12 7 LYS B CA 1
ATOM 3406 C C . LYS B 1 7 ? -7.875 -30.531 16.859 1 98.12 7 LYS B C 1
ATOM 3408 O O . LYS B 1 7 ? -8.172 -30.469 15.664 1 98.12 7 LYS B O 1
ATOM 3413 N N . VAL B 1 8 ? -8.633 -30.141 17.859 1 98.5 8 VAL B N 1
ATOM 3414 C CA . VAL B 1 8 ? -9.773 -29.25 17.656 1 98.5 8 VAL B CA 1
ATOM 3415 C C . VAL B 1 8 ? -9.453 -27.875 18.219 1 98.5 8 VAL B C 1
ATOM 3417 O O . VAL B 1 8 ? -8.961 -27.75 19.344 1 98.5 8 VAL B O 1
ATOM 3420 N N . ILE B 1 9 ? -9.672 -26.828 17.406 1 98.44 9 ILE B N 1
ATOM 3421 C CA . ILE B 1 9 ? -9.375 -25.469 17.828 1 98.44 9 ILE B CA 1
ATOM 3422 C C . ILE B 1 9 ? -10.641 -24.625 17.781 1 98.44 9 ILE B C 1
ATOM 3424 O O . ILE B 1 9 ? -11.555 -24.906 17 1 98.44 9 ILE B O 1
ATOM 3428 N N . LYS B 1 10 ? -10.719 -23.578 18.609 1 98.44 10 LYS B N 1
ATOM 3429 C CA . LYS B 1 10 ? -11.844 -22.641 18.641 1 98.44 10 LYS B CA 1
ATOM 3430 C C . LYS B 1 10 ? -11.367 -21.203 18.688 1 98.44 10 LYS B C 1
ATOM 3432 O O . LYS B 1 10 ? -11.234 -20.625 19.766 1 98.44 10 LYS B O 1
ATOM 3437 N N . PRO B 1 11 ? -11.164 -20.594 17.516 1 98.19 11 PRO B N 1
ATOM 3438 C CA . PRO B 1 11 ? -10.852 -19.156 17.484 1 98.19 11 PRO B CA 1
ATOM 3439 C C . PRO B 1 11 ? -12.062 -18.297 17.828 1 98.19 11 PRO B C 1
ATOM 3441 O O . PRO B 1 11 ? -13.195 -18.781 17.828 1 98.19 11 PRO B O 1
ATOM 3444 N N . LYS B 1 12 ? -11.812 -17.016 18.156 1 97.81 12 LYS B N 1
ATOM 3445 C CA . LYS B 1 12 ? -12.922 -16.078 18.344 1 97.81 12 LYS B CA 1
ATOM 3446 C C . LYS B 1 12 ? -13.742 -15.922 17.078 1 97.81 12 LYS B C 1
ATOM 3448 O O . LYS B 1 12 ? -14.977 -15.945 17.109 1 97.81 12 LYS B O 1
ATOM 3453 N N . TYR B 1 13 ? -13.023 -15.695 15.961 1 98.12 13 TYR B N 1
ATOM 3454 C CA . TYR B 1 13 ? -13.664 -15.539 14.656 1 98.12 13 TYR B CA 1
ATOM 3455 C C . TYR B 1 13 ? -13.039 -16.469 13.633 1 98.12 13 TYR B C 1
ATOM 3457 O O . TYR B 1 13 ? -11.859 -16.812 13.727 1 98.12 13 TYR B O 1
ATOM 3465 N N . VAL B 1 14 ? -13.812 -16.938 12.695 1 98.31 14 VAL B N 1
ATOM 3466 C CA . VAL B 1 14 ? -13.312 -17.734 11.578 1 98.31 14 VAL B CA 1
ATOM 3467 C C . VAL B 1 14 ? -14 -17.312 10.281 1 98.31 14 VAL B C 1
ATOM 3469 O O . VAL B 1 14 ? -15.195 -17.016 10.281 1 98.31 14 VAL B O 1
ATOM 3472 N N . PHE B 1 15 ? -13.25 -17.156 9.227 1 97.88 15 PHE B N 1
ATOM 3473 C CA . PHE B 1 15 ? -13.82 -16.859 7.918 1 97.88 15 PHE B CA 1
ATOM 3474 C C . PHE B 1 15 ? -14.25 -18.141 7.215 1 97.88 15 PHE B C 1
ATOM 3476 O O . PHE B 1 15 ? -13.422 -18.875 6.668 1 97.88 15 PHE B O 1
ATOM 3483 N N . VAL B 1 16 ? -15.508 -18.422 7.18 1 96.38 16 VAL B N 1
ATOM 3484 C CA . VAL B 1 16 ? -16.109 -19.594 6.551 1 96.38 16 VAL B CA 1
ATOM 3485 C C . VAL B 1 16 ? -17.344 -19.188 5.762 1 96.38 16 VAL B C 1
ATOM 3487 O O . VAL B 1 16 ? -18.078 -18.281 6.172 1 96.38 16 VAL B O 1
ATOM 3490 N N . ASP B 1 17 ? -17.516 -19.766 4.57 1 93.31 17 ASP B N 1
ATOM 3491 C CA . ASP B 1 17 ? -18.688 -19.547 3.732 1 93.31 17 ASP B CA 1
ATOM 3492 C C . ASP B 1 17 ? -18.812 -18.078 3.34 1 93.31 17 ASP B C 1
ATOM 3494 O O . ASP B 1 17 ? -19.922 -17.516 3.369 1 93.31 17 ASP B O 1
ATOM 3498 N N . GLY B 1 18 ? -17.703 -17.484 3.193 1 92.81 18 GLY B N 1
ATOM 3499 C CA . GLY B 1 18 ? -17.672 -16.141 2.623 1 92.81 18 GLY B CA 1
ATOM 3500 C C . GLY B 1 18 ? -17.938 -15.055 3.645 1 92.81 18 GLY B C 1
ATOM 3501 O O . GLY B 1 18 ? -18.156 -13.898 3.283 1 92.81 18 GLY B O 1
ATOM 3502 N N . ARG B 1 19 ? -17.922 -15.398 4.926 1 94.44 19 ARG B N 1
ATOM 3503 C CA . ARG B 1 19 ? -18.141 -14.391 5.953 1 94.44 19 ARG B CA 1
ATOM 3504 C C . ARG B 1 19 ? -17.391 -14.742 7.234 1 94.44 19 ARG B C 1
ATOM 3506 O O . ARG B 1 19 ? -16.984 -15.883 7.426 1 94.44 19 ARG B O 1
ATOM 3513 N N . ILE B 1 20 ? -17.203 -13.758 8.094 1 97.69 20 ILE B N 1
ATOM 3514 C CA . ILE B 1 20 ? -16.656 -13.945 9.43 1 97.69 20 ILE B CA 1
ATOM 3515 C C . ILE B 1 20 ? -17.734 -14.469 10.367 1 97.69 20 ILE B C 1
ATOM 3517 O O . ILE B 1 20 ? -18.844 -13.914 10.43 1 97.69 20 ILE B O 1
ATOM 3521 N N . GLN B 1 21 ? -17.422 -15.508 11.008 1 97.31 21 GLN B N 1
ATOM 3522 C CA . GLN B 1 21 ? -18.375 -16.109 11.938 1 97.31 21 GLN B CA 1
ATOM 3523 C C . GLN B 1 21 ? -17.75 -16.281 13.32 1 97.31 21 GLN B C 1
ATOM 3525 O O . GLN B 1 21 ? -16.531 -16.391 13.453 1 97.31 21 GLN B O 1
ATOM 3530 N N . GLU B 1 22 ? -18.562 -16.281 14.32 1 96.88 22 GLU B N 1
ATOM 3531 C CA . GLU B 1 22 ? -18.125 -16.453 15.711 1 96.88 22 GLU B CA 1
ATOM 3532 C C . GLU B 1 22 ? -18.594 -17.781 16.281 1 96.88 22 GLU B C 1
ATOM 3534 O O . GLU B 1 22 ? -19.641 -18.297 15.898 1 96.88 22 GLU B O 1
ATOM 3539 N N . GLY B 1 23 ? -17.688 -18.406 17.094 1 92.12 23 GLY B N 1
ATOM 3540 C CA . GLY B 1 23 ? -18.125 -19.531 17.891 1 92.12 23 GLY B CA 1
ATOM 3541 C C . GLY B 1 23 ? -17.922 -20.875 17.203 1 92.12 23 GLY B C 1
ATOM 3542 O O . GLY B 1 23 ? -18.359 -21.906 17.703 1 92.12 23 GLY B O 1
ATOM 3543 N N . LEU B 1 24 ? -17.203 -20.922 16.062 1 97.38 24 LEU B N 1
ATOM 3544 C CA . LEU B 1 24 ? -17 -22.156 15.328 1 97.38 24 LEU B CA 1
ATOM 3545 C C . LEU B 1 24 ? -15.703 -22.828 15.75 1 97.38 24 LEU B C 1
ATOM 3547 O O . LEU B 1 24 ? -14.711 -22.156 16.031 1 97.38 24 LEU B O 1
ATOM 3551 N N . GLN B 1 25 ? -15.766 -24.109 15.828 1 98.31 25 GLN B N 1
ATOM 3552 C CA . GLN B 1 25 ? -14.586 -24.953 16.016 1 98.31 25 GLN B CA 1
ATOM 3553 C C . GLN B 1 25 ? -14.141 -25.578 14.695 1 98.31 25 GLN B C 1
ATOM 3555 O O . GLN B 1 25 ? -14.969 -25.828 13.812 1 98.31 25 GLN B O 1
ATOM 3560 N N . LEU B 1 26 ? -12.883 -25.781 14.555 1 98.69 26 LEU B N 1
ATOM 3561 C CA . LEU B 1 26 ? -12.297 -26.531 13.445 1 98.69 26 LEU B CA 1
ATOM 3562 C C . LEU B 1 26 ? -11.57 -27.766 13.953 1 98.69 26 LEU B C 1
ATOM 3564 O O . LEU B 1 26 ? -10.719 -27.688 14.836 1 98.69 26 LEU B O 1
ATOM 3568 N N . LYS B 1 27 ? -11.969 -28.922 13.414 1 98.75 27 LYS B N 1
ATOM 3569 C CA . LYS B 1 27 ? -11.234 -30.156 13.672 1 98.75 27 LYS B CA 1
ATOM 3570 C C . LYS B 1 27 ? -10.234 -30.438 12.547 1 98.75 27 LYS B C 1
ATOM 3572 O O . LYS B 1 27 ? -10.617 -30.516 11.375 1 98.75 27 LYS B O 1
ATOM 3577 N N . ILE B 1 28 ? -9 -30.516 12.914 1 98.69 28 ILE B N 1
ATOM 3578 C CA . ILE B 1 28 ? -7.941 -30.812 11.953 1 98.69 28 ILE B CA 1
ATOM 3579 C C . ILE B 1 28 ? -7.488 -32.25 12.094 1 98.69 28 ILE B C 1
ATOM 3581 O O . ILE B 1 28 ? -7.195 -32.719 13.203 1 98.69 28 ILE B O 1
ATOM 3585 N N . ASP B 1 29 ? -7.41 -33 11.047 1 98.56 29 ASP B N 1
ATOM 3586 C CA . ASP B 1 29 ? -7.016 -34.406 11.141 1 98.56 29 ASP B CA 1
ATOM 3587 C C . ASP B 1 29 ? -5.496 -34.531 11.211 1 98.56 29 ASP B C 1
ATOM 3589 O O . ASP B 1 29 ? -4.777 -33.531 11.25 1 98.56 29 ASP B O 1
ATOM 3593 N N . ALA B 1 30 ? -5.027 -35.719 11.203 1 98.06 30 ALA B N 1
ATOM 3594 C CA . ALA B 1 30 ? -3.611 -36 11.414 1 98.06 30 ALA B CA 1
ATOM 3595 C C . ALA B 1 30 ? -2.779 -35.562 10.219 1 98.06 30 ALA B C 1
ATOM 3597 O O . ALA B 1 30 ? -1.58 -35.281 10.344 1 98.06 30 ALA B O 1
ATOM 3598 N N . ASN B 1 31 ? -3.434 -35.438 9.086 1 97.44 31 ASN B N 1
ATOM 3599 C CA . ASN B 1 31 ? -2.723 -35.062 7.871 1 97.44 31 ASN B CA 1
ATOM 3600 C C . ASN B 1 31 ? -2.768 -33.562 7.633 1 97.44 31 ASN B C 1
ATOM 3602 O O . ASN B 1 31 ? -2.201 -33.062 6.656 1 97.44 31 ASN B O 1
ATOM 3606 N N . GLY B 1 32 ? -3.451 -32.812 8.5 1 98.38 32 GLY B N 1
ATOM 3607 C CA . GLY B 1 32 ? -3.492 -31.375 8.391 1 98.38 32 GLY B CA 1
ATOM 3608 C C . GLY B 1 32 ? -4.672 -30.859 7.586 1 98.38 32 GLY B C 1
ATOM 3609 O O . GLY B 1 32 ? -4.695 -29.703 7.168 1 98.38 32 GLY B O 1
ATOM 3610 N N . ASN B 1 33 ? -5.633 -31.75 7.324 1 98.62 33 ASN B N 1
ATOM 3611 C CA . ASN B 1 33 ? -6.848 -31.375 6.617 1 98.62 33 ASN B CA 1
ATOM 3612 C C . ASN B 1 33 ? -7.984 -31.062 7.586 1 98.62 33 ASN B C 1
ATOM 3614 O O . ASN B 1 33 ? -8.016 -31.578 8.703 1 98.62 33 ASN B O 1
ATOM 3618 N N . ILE B 1 34 ? -8.844 -30.188 7.164 1 98.81 34 ILE B N 1
ATOM 3619 C CA . ILE B 1 34 ? -10.031 -29.859 7.953 1 98.81 34 ILE B CA 1
ATOM 3620 C C . ILE B 1 34 ? -11.008 -31.031 7.922 1 98.81 34 ILE B C 1
ATOM 3622 O O . ILE B 1 34 ? -11.531 -31.391 6.863 1 98.81 34 ILE B O 1
ATOM 3626 N N . ALA B 1 35 ? -11.25 -31.594 9.047 1 98.69 35 ALA B N 1
ATOM 3627 C CA . ALA B 1 35 ? -12.109 -32.781 9.141 1 98.69 35 ALA B CA 1
ATOM 3628 C C . ALA B 1 35 ? -13.547 -32.375 9.453 1 98.69 35 ALA B C 1
ATOM 3630 O O . ALA B 1 35 ? -14.492 -33.062 9.062 1 98.69 35 ALA B O 1
ATOM 3631 N N . ALA B 1 36 ? -13.688 -31.266 10.18 1 98.5 36 ALA B N 1
ATOM 3632 C CA . ALA B 1 36 ? -15.016 -30.766 10.539 1 98.5 36 ALA B CA 1
ATOM 3633 C C . ALA B 1 36 ? -14.977 -29.281 10.883 1 98.5 36 ALA B C 1
ATOM 3635 O O . ALA B 1 36 ? -13.945 -28.766 11.328 1 98.5 36 ALA B O 1
ATOM 3636 N N . VAL B 1 37 ? -16.031 -28.656 10.609 1 97.94 37 VAL B N 1
ATOM 3637 C CA . VAL B 1 37 ? -16.297 -27.281 11.023 1 97.94 37 VAL B CA 1
ATOM 3638 C C . VAL B 1 37 ? -17.672 -27.203 11.68 1 97.94 37 VAL B C 1
ATOM 3640 O O . VAL B 1 37 ? -18.672 -27.641 11.102 1 97.94 37 VAL B O 1
ATOM 3643 N N . GLY B 1 38 ? -17.734 -26.719 12.836 1 96.88 38 GLY B N 1
ATOM 3644 C CA . GLY B 1 38 ? -19.047 -26.656 13.469 1 96.88 38 GLY B CA 1
ATOM 3645 C C . GLY B 1 38 ? -19 -26.156 14.906 1 96.88 38 GLY B C 1
ATOM 3646 O O . GLY B 1 38 ? -17.938 -25.719 15.375 1 96.88 38 GLY B O 1
ATOM 3647 N N . ILE B 1 39 ? -20.188 -26.219 15.484 1 95.69 39 ILE B N 1
ATOM 3648 C CA . ILE B 1 39 ? -20.344 -25.781 16.859 1 95.69 39 ILE B CA 1
ATOM 3649 C C . ILE B 1 39 ? -20.203 -26.984 17.812 1 95.69 39 ILE B C 1
ATOM 3651 O O . ILE B 1 39 ? -20.766 -28.047 17.547 1 95.69 39 ILE B O 1
ATOM 3655 N N . ASP B 1 40 ? -19.438 -26.891 18.844 1 94.19 40 ASP B N 1
ATOM 3656 C CA . ASP B 1 40 ? -19.328 -27.875 19.906 1 94.19 40 ASP B CA 1
ATOM 3657 C C . ASP B 1 40 ? -18.906 -29.234 19.359 1 94.19 40 ASP B C 1
ATOM 3659 O O . ASP B 1 40 ? -19.547 -30.25 19.609 1 94.19 40 ASP B O 1
ATOM 3663 N N . LEU B 1 41 ? -17.938 -29.25 18.547 1 95.88 41 LEU B N 1
ATOM 3664 C CA . LEU B 1 41 ? -17.406 -30.484 17.969 1 95.88 41 LEU B CA 1
ATOM 3665 C C . LEU B 1 41 ? -16.75 -31.344 19.062 1 95.88 41 LEU B C 1
ATOM 3667 O O . LEU B 1 41 ? -16.75 -32.562 18.953 1 95.88 41 LEU B O 1
ATOM 3671 N N . ASN B 1 42 ? -16.094 -30.766 19.984 1 92.38 42 ASN B N 1
ATOM 3672 C CA . ASN B 1 42 ? -15.328 -31.453 21.031 1 92.38 42 ASN B CA 1
ATOM 3673 C C . ASN B 1 42 ? -15.25 -30.609 22.297 1 92.38 42 ASN B C 1
ATOM 3675 O O . ASN B 1 42 ? -15.125 -29.375 22.234 1 92.38 42 ASN B O 1
ATOM 3679 N N . ASP B 1 43 ? -15.25 -31.266 23.344 1 92.31 43 ASP B N 1
ATOM 3680 C CA . ASP B 1 43 ? -15.117 -30.578 24.625 1 92.31 43 ASP B CA 1
ATOM 3681 C C . ASP B 1 43 ? -13.656 -30.219 24.906 1 92.31 43 ASP B C 1
ATOM 3683 O O . ASP B 1 43 ? -13.375 -29.25 25.609 1 92.31 43 ASP B O 1
ATOM 3687 N N . ASN B 1 44 ? -12.828 -31.047 24.391 1 96 44 ASN B N 1
ATOM 3688 C CA . ASN B 1 44 ? -11.398 -30.797 24.516 1 96 44 ASN B CA 1
ATOM 3689 C C . ASN B 1 44 ? -10.844 -30.062 23.297 1 96 44 ASN B C 1
ATOM 3691 O O . ASN B 1 44 ? -10.531 -30.688 22.281 1 96 44 ASN B O 1
ATOM 3695 N N . PHE B 1 45 ? -10.906 -28.75 23.281 1 96.94 45 PHE B N 1
ATOM 3696 C CA . PHE B 1 45 ? -10.43 -27.922 22.172 1 96.94 45 PHE B CA 1
ATOM 3697 C C . PHE B 1 45 ? -9.43 -26.891 22.656 1 96.94 45 PHE B C 1
ATOM 3699 O O . PHE B 1 45 ? -9.398 -26.562 23.844 1 96.94 45 PHE B O 1
ATOM 3706 N N . ILE B 1 46 ? -8.516 -26.5 21.812 1 97.56 46 ILE B N 1
ATOM 3707 C CA . ILE B 1 46 ? -7.613 -25.391 22.062 1 97.56 46 ILE B CA 1
ATOM 3708 C C . ILE B 1 46 ? -8.359 -24.062 21.844 1 97.56 46 ILE B C 1
ATOM 3710 O O . ILE B 1 46 ? -8.789 -23.766 20.734 1 97.56 46 ILE B O 1
ATOM 3714 N N . ASP B 1 47 ? -8.453 -23.281 22.922 1 97.5 47 ASP B N 1
ATOM 3715 C CA . ASP B 1 47 ? -9.164 -22.016 22.875 1 97.5 47 ASP B CA 1
ATOM 3716 C C . ASP B 1 47 ? -8.258 -20.891 22.375 1 97.5 47 ASP B C 1
ATOM 3718 O O . ASP B 1 47 ? -7.133 -20.734 22.859 1 97.5 47 ASP B O 1
ATOM 3722 N N . LEU B 1 48 ? -8.703 -20.203 21.344 1 97.44 48 LEU B N 1
ATOM 3723 C CA . L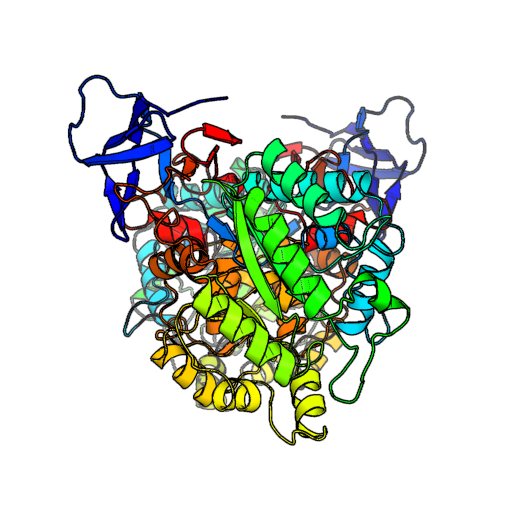EU B 1 48 ? -7.996 -19.047 20.797 1 97.44 48 LEU B CA 1
ATOM 3724 C C . LEU B 1 48 ? -8.883 -17.812 20.797 1 97.44 48 LEU B C 1
ATOM 3726 O O . LEU B 1 48 ? -9.234 -17.281 19.734 1 97.44 48 LEU B O 1
ATOM 3730 N N . PRO B 1 49 ? -9.172 -17.219 21.984 1 96.81 49 PRO B N 1
ATOM 3731 C CA . PRO B 1 49 ? -10.203 -16.188 22.125 1 96.81 49 PRO B CA 1
ATOM 3732 C C . PRO B 1 49 ? -9.781 -14.844 21.547 1 96.81 49 PRO B C 1
ATOM 3734 O O . PRO B 1 49 ? -10.625 -13.953 21.359 1 96.81 49 PRO B O 1
ATOM 3737 N N . ASP B 1 50 ? -8.531 -14.633 21.234 1 96.88 50 ASP B N 1
ATOM 3738 C CA . ASP B 1 50 ? -8.031 -13.344 20.766 1 96.88 50 ASP B CA 1
ATOM 3739 C C . ASP B 1 50 ? -7.648 -13.406 19.297 1 96.88 50 ASP B C 1
ATOM 3741 O O . ASP B 1 50 ? -6.996 -12.492 18.781 1 96.88 50 ASP B O 1
ATOM 3745 N N . ILE B 1 51 ? -8.086 -14.516 18.625 1 97.81 51 ILE B N 1
ATOM 3746 C CA . ILE B 1 51 ? -7.562 -14.797 17.297 1 97.81 51 ILE B CA 1
ATOM 3747 C C . ILE B 1 51 ? -8.719 -14.961 16.312 1 97.81 51 ILE B C 1
ATOM 3749 O O . ILE B 1 51 ? -9.734 -15.586 16.641 1 97.81 51 ILE B O 1
ATOM 3753 N N . ALA B 1 52 ? -8.594 -14.328 15.18 1 98.44 52 ALA B N 1
ATOM 3754 C CA . ALA B 1 52 ? -9.391 -14.703 14.016 1 98.44 52 ALA B CA 1
ATOM 3755 C C . ALA B 1 52 ? -8.586 -15.57 13.055 1 98.44 52 ALA B C 1
ATOM 3757 O O . ALA B 1 52 ? -7.402 -15.32 12.812 1 98.44 52 ALA B O 1
ATOM 3758 N N . LEU B 1 53 ? -9.227 -16.641 12.562 1 98.62 53 LEU B N 1
ATOM 3759 C CA . LEU B 1 53 ? -8.594 -17.5 11.57 1 98.62 53 LEU B CA 1
ATOM 3760 C C . LEU B 1 53 ? -9.211 -17.297 10.195 1 98.62 53 LEU B C 1
ATOM 3762 O O . LEU B 1 53 ? -10.438 -17.312 10.047 1 98.62 53 LEU B O 1
ATOM 3766 N N . VAL B 1 54 ? -8.367 -17.047 9.227 1 98.56 54 VAL B N 1
ATOM 3767 C CA . VAL B 1 54 ? -8.781 -16.891 7.836 1 98.56 54 VAL B CA 1
ATOM 3768 C C . VAL B 1 54 ? -7.902 -17.766 6.934 1 98.56 54 VAL B C 1
ATOM 3770 O O . VAL B 1 54 ? -6.781 -18.125 7.305 1 98.56 54 VAL B O 1
ATOM 3773 N N . PRO B 1 55 ? -8.43 -18.203 5.789 1 98.75 55 PRO B N 1
ATOM 3774 C CA . PRO B 1 55 ? -7.594 -19 4.887 1 98.75 55 PRO B CA 1
ATOM 3775 C C . PRO B 1 55 ? -6.305 -18.281 4.488 1 98.75 55 PRO B C 1
ATOM 3777 O O . PRO B 1 55 ? -6.297 -17.047 4.332 1 98.75 55 PRO B O 1
ATOM 3780 N N . GLY B 1 56 ? -5.215 -19.047 4.336 1 98.81 56 GLY B N 1
ATOM 3781 C CA . GLY B 1 56 ? -3.955 -18.5 3.875 1 98.81 56 GLY B CA 1
ATOM 3782 C C . GLY B 1 56 ? -4.031 -17.938 2.463 1 98.81 56 GLY B C 1
ATOM 3783 O O . GLY B 1 56 ? -4.738 -18.484 1.614 1 98.81 56 GLY B O 1
ATOM 3784 N N . PHE B 1 57 ? -3.301 -16.875 2.219 1 98.94 57 PHE B N 1
ATOM 3785 C CA . PHE B 1 57 ? -3.27 -16.297 0.882 1 98.94 57 PHE B CA 1
ATOM 3786 C C . PHE B 1 57 ? -2.635 -17.25 -0.113 1 98.94 57 PHE B C 1
ATOM 3788 O O . PHE B 1 57 ? -1.713 -18 0.235 1 98.94 57 PHE B O 1
ATOM 3795 N N . VAL B 1 58 ? -3.146 -17.266 -1.317 1 98.94 58 VAL B N 1
ATOM 3796 C CA . VAL B 1 58 ? -2.613 -18.062 -2.412 1 98.94 58 VAL B CA 1
ATOM 3797 C C . VAL B 1 58 ? -2.057 -17.156 -3.502 1 98.94 58 VAL B C 1
ATOM 3799 O O . VAL B 1 58 ? -2.816 -16.5 -4.227 1 98.94 58 VAL B O 1
ATOM 3802 N N . ASN B 1 59 ? -0.762 -17.094 -3.596 1 98.94 59 ASN B N 1
ATOM 3803 C CA . ASN B 1 59 ? -0.054 -16.312 -4.602 1 98.94 59 ASN B CA 1
ATOM 3804 C C . ASN B 1 59 ? -0.018 -17.016 -5.949 1 98.94 59 ASN B C 1
ATOM 3806 O O . ASN B 1 59 ? 0.775 -17.938 -6.148 1 98.94 59 ASN B O 1
ATOM 3810 N N . ALA B 1 60 ? -0.771 -16.5 -6.91 1 98.94 60 ALA B N 1
ATOM 3811 C CA . ALA B 1 60 ? -0.994 -17.234 -8.156 1 98.94 60 ALA B CA 1
ATOM 3812 C C . ALA B 1 60 ? 0.168 -17.047 -9.125 1 98.94 60 ALA B C 1
ATOM 3814 O O . ALA B 1 60 ? 0.287 -17.766 -10.117 1 98.94 60 ALA B O 1
ATOM 3815 N N . HIS B 1 61 ? 1.05 -16.094 -8.844 1 98.94 61 HIS B N 1
ATOM 3816 C CA . HIS B 1 61 ? 2.104 -15.766 -9.797 1 98.94 61 HIS B CA 1
ATOM 3817 C C . HIS B 1 61 ? 3.305 -15.133 -9.102 1 98.94 61 HIS B C 1
ATOM 3819 O O . HIS B 1 61 ? 3.18 -14.078 -8.484 1 98.94 61 HIS B O 1
ATOM 3825 N N . SER B 1 62 ? 4.445 -15.781 -9.289 1 98.69 62 SER B N 1
ATOM 3826 C CA . SER B 1 62 ? 5.648 -15.289 -8.625 1 98.69 62 SER B CA 1
ATOM 3827 C C . SER B 1 62 ? 6.895 -15.586 -9.453 1 98.69 62 SER B C 1
ATOM 3829 O O . SER B 1 62 ? 6.934 -16.562 -10.203 1 98.69 62 SER B O 1
ATOM 3831 N N . HIS B 1 63 ? 7.828 -14.719 -9.453 1 97.81 63 HIS B N 1
ATOM 3832 C CA . HIS B 1 63 ? 9.227 -14.891 -9.836 1 97.81 63 HIS B CA 1
ATOM 3833 C C . HIS B 1 63 ? 10.156 -14.672 -8.648 1 97.81 63 HIS B C 1
ATOM 3835 O O . HIS B 1 63 ? 10.672 -13.57 -8.461 1 97.81 63 HIS B O 1
ATOM 3841 N N . ALA B 1 64 ? 10.484 -15.719 -7.934 1 97.19 64 ALA B N 1
ATOM 3842 C CA . ALA B 1 64 ? 11.07 -15.609 -6.602 1 97.19 64 ALA B CA 1
ATOM 3843 C C . ALA B 1 64 ? 12.398 -14.859 -6.648 1 97.19 64 ALA B C 1
ATOM 3845 O O . ALA B 1 64 ? 12.68 -14.016 -5.789 1 97.19 64 ALA B O 1
ATOM 3846 N N . PHE B 1 65 ? 13.203 -15.078 -7.672 1 94.56 65 PHE B N 1
ATOM 3847 C CA . PHE B 1 65 ? 14.547 -14.523 -7.699 1 94.56 65 PHE B CA 1
ATOM 3848 C C . PHE B 1 65 ? 14.516 -13.023 -7.992 1 94.56 65 PHE B C 1
ATOM 3850 O O . PHE B 1 65 ? 15.469 -12.305 -7.703 1 94.56 65 PHE B O 1
ATOM 3857 N N . HIS B 1 66 ? 13.359 -12.531 -8.594 1 96.31 66 HIS B N 1
ATOM 3858 C CA . HIS B 1 66 ? 13.266 -11.109 -8.898 1 96.31 66 HIS B CA 1
ATOM 3859 C C . HIS B 1 66 ? 13.336 -10.266 -7.625 1 96.31 66 HIS B C 1
ATOM 3861 O O . HIS B 1 66 ? 13.703 -9.094 -7.676 1 96.31 66 HIS B O 1
ATOM 3867 N N . ARG B 1 67 ? 13.031 -10.852 -6.418 1 96.81 67 ARG B N 1
ATOM 3868 C CA . ARG B 1 67 ? 13.094 -10.148 -5.141 1 96.81 67 ARG B CA 1
ATOM 3869 C C . ARG B 1 67 ? 14.453 -9.5 -4.934 1 96.81 67 ARG B C 1
ATOM 3871 O O . ARG B 1 67 ? 14.562 -8.453 -4.281 1 96.81 67 ARG B O 1
ATOM 3878 N N . TYR B 1 68 ? 15.438 -10.016 -5.543 1 95.56 68 TYR B N 1
ATOM 3879 C CA . TYR B 1 68 ? 16.812 -9.602 -5.25 1 95.56 68 TYR B CA 1
ATOM 3880 C C . TYR B 1 68 ? 17.219 -8.414 -6.105 1 95.56 68 TYR B C 1
ATOM 3882 O O . TYR B 1 68 ? 18.391 -8.008 -6.102 1 95.56 68 TYR B O 1
ATOM 3890 N N . LEU B 1 69 ? 16.25 -7.855 -6.793 1 94.56 69 LEU B N 1
ATOM 3891 C CA . LEU B 1 69 ? 16.406 -6.535 -7.395 1 94.56 69 LEU B CA 1
ATOM 3892 C C . LEU B 1 69 ? 15.945 -5.441 -6.438 1 94.56 69 LEU B C 1
ATOM 3894 O O . LEU B 1 69 ? 16.078 -4.254 -6.738 1 94.56 69 LEU B O 1
ATOM 3898 N N . ARG B 1 70 ? 15.445 -5.859 -5.246 1 96.12 70 ARG B N 1
ATOM 3899 C CA . ARG B 1 70 ? 15.086 -4.883 -4.223 1 96.12 70 ARG B CA 1
ATOM 3900 C C . ARG B 1 70 ? 16.281 -3.988 -3.883 1 96.12 70 ARG B C 1
ATOM 3902 O O . ARG B 1 70 ? 17.406 -4.469 -3.734 1 96.12 70 ARG B O 1
ATOM 3909 N N . GLY B 1 71 ? 16.016 -2.652 -3.775 1 94.62 71 GLY B N 1
ATOM 3910 C CA . GLY B 1 71 ? 17.062 -1.683 -3.51 1 94.62 71 GLY B CA 1
ATOM 3911 C C . GLY B 1 71 ? 17.672 -1.099 -4.77 1 94.62 71 GLY B C 1
ATOM 3912 O O . GLY B 1 71 ? 18.438 -0.14 -4.711 1 94.62 71 GLY B O 1
ATOM 3913 N N . HIS B 1 72 ? 17.219 -1.663 -5.918 1 92 72 HIS B N 1
ATOM 3914 C CA . HIS B 1 72 ? 17.719 -1.219 -7.215 1 92 72 HIS B CA 1
ATOM 3915 C C . HIS B 1 72 ? 16.578 -1.023 -8.211 1 92 72 HIS B C 1
ATOM 3917 O O . HIS B 1 72 ? 16.625 -1.56 -9.32 1 92 72 HIS B O 1
ATOM 3923 N N . SER B 1 73 ? 15.617 -0.231 -7.805 1 91.38 73 SER B N 1
ATOM 3924 C CA . SER B 1 73 ? 14.414 -0.079 -8.617 1 91.38 73 SER B CA 1
ATOM 3925 C C . SER B 1 73 ? 14.711 0.673 -9.914 1 91.38 73 SER B C 1
ATOM 3927 O O . SER B 1 73 ? 14.164 0.351 -10.969 1 91.38 73 SER B O 1
ATOM 3929 N N . GLY B 1 74 ? 15.594 1.692 -9.781 1 89.75 74 GLY B N 1
ATOM 3930 C CA . GLY B 1 74 ? 15.891 2.564 -10.906 1 89.75 74 GLY B CA 1
ATOM 3931 C C . GLY B 1 74 ? 14.781 3.566 -11.195 1 89.75 74 GLY B C 1
ATOM 3932 O O . GLY B 1 74 ? 14.859 4.32 -12.164 1 89.75 74 GLY B O 1
ATOM 3933 N N . ILE B 1 75 ? 13.789 3.604 -10.375 1 90.62 75 ILE B N 1
ATOM 3934 C CA . ILE B 1 75 ? 12.664 4.508 -10.57 1 90.62 75 ILE B CA 1
ATOM 3935 C C . ILE B 1 75 ? 13.133 5.953 -10.43 1 90.62 75 ILE B C 1
ATOM 3937 O O . ILE B 1 75 ? 13.891 6.281 -9.523 1 90.62 75 ILE B O 1
ATOM 3941 N N . GLY B 1 76 ? 12.625 6.863 -11.312 1 87.62 76 GLY B N 1
ATOM 3942 C CA . GLY B 1 76 ? 12.898 8.289 -11.258 1 87.62 76 GLY B CA 1
ATOM 3943 C C . GLY B 1 76 ? 14.211 8.672 -11.914 1 87.62 76 GLY B C 1
ATOM 3944 O O . GLY B 1 76 ? 14.562 9.852 -11.984 1 87.62 76 GLY B O 1
ATOM 3945 N N . GLN B 1 77 ? 15.047 7.848 -12.297 1 80.25 77 GLN B N 1
ATOM 3946 C CA . GLN B 1 77 ? 16.328 8.148 -12.922 1 80.25 77 GLN B CA 1
ATOM 3947 C C . GLN B 1 77 ? 16.172 8.469 -14.398 1 80.25 77 GLN B C 1
ATOM 3949 O O . GLN B 1 77 ? 15.203 8.039 -15.031 1 80.25 77 GLN B O 1
ATOM 3954 N N . ASN B 1 78 ? 17 9.586 -14.859 1 67.81 78 ASN B N 1
ATOM 3955 C CA . ASN B 1 78 ? 16.969 10.062 -16.234 1 67.81 78 ASN B CA 1
ATOM 3956 C C . ASN B 1 78 ? 17.25 8.938 -17.219 1 67.81 78 ASN B C 1
ATOM 3958 O O . ASN B 1 78 ? 18.078 8.062 -16.953 1 67.81 78 ASN B O 1
ATOM 3962 N N . GLY B 1 79 ? 16.531 9.078 -18.516 1 52.81 79 GLY B N 1
ATOM 3963 C CA . GLY B 1 79 ? 16.688 8.164 -19.625 1 52.81 79 GLY B CA 1
ATOM 3964 C C . GLY B 1 79 ? 15.836 6.922 -19.516 1 52.81 79 GLY B C 1
ATOM 3965 O O . GLY B 1 79 ? 14.602 7.012 -19.453 1 52.81 79 GLY B O 1
ATOM 3966 N N . VAL B 1 80 ? 16.453 5.824 -19.188 1 51.41 80 VAL B N 1
ATOM 3967 C CA . VAL B 1 80 ? 16.359 4.395 -19.484 1 51.41 80 VAL B CA 1
ATOM 3968 C C . VAL B 1 80 ? 15.227 3.775 -18.672 1 51.41 80 VAL B C 1
ATOM 3970 O O . VAL B 1 80 ? 14.945 2.582 -18.797 1 51.41 80 VAL B O 1
ATOM 3973 N N . ASP B 1 81 ? 14.375 4.227 -17.547 1 61.5 81 ASP B N 1
ATOM 3974 C CA . ASP B 1 81 ? 13.961 3.145 -16.656 1 61.5 81 ASP B CA 1
ATOM 3975 C C . ASP B 1 81 ? 12.57 2.637 -17.016 1 61.5 81 ASP B C 1
ATOM 3977 O O . ASP B 1 81 ? 11.562 3.221 -16.609 1 61.5 81 ASP B O 1
ATOM 3981 N N . THR B 1 82 ? 12.695 1.995 -18.203 1 67.44 82 THR B N 1
ATOM 3982 C CA . THR B 1 82 ? 11.492 1.323 -18.672 1 67.44 82 THR B CA 1
ATOM 3983 C C . THR B 1 82 ? 11.414 -0.099 -18.125 1 67.44 82 THR B C 1
ATOM 3985 O O . THR B 1 82 ? 12.359 -0.59 -17.516 1 67.44 82 THR B O 1
ATOM 3988 N N . PHE B 1 83 ? 10.305 -0.657 -18.328 1 73 83 PHE B N 1
ATOM 3989 C CA . PHE B 1 83 ? 10.102 -2.084 -18.109 1 73 83 PHE B CA 1
ATOM 3990 C C . PHE B 1 83 ? 11.25 -2.889 -18.719 1 73 83 PHE B C 1
ATOM 3992 O O . PHE B 1 83 ? 11.75 -3.826 -18.109 1 73 83 PHE B O 1
ATOM 3999 N N . TRP B 1 84 ? 11.836 -2.42 -19.734 1 70.62 84 TRP B N 1
ATOM 4000 C CA . TRP B 1 84 ? 12.805 -3.189 -20.516 1 70.62 84 TRP B CA 1
ATOM 4001 C C . TRP B 1 84 ? 14.195 -3.09 -19.891 1 70.62 84 TRP B C 1
ATOM 4003 O O . TRP B 1 84 ? 14.945 -4.066 -19.875 1 70.62 84 TRP B O 1
ATOM 4013 N N . LYS B 1 85 ? 14.508 -1.931 -19.312 1 73.5 85 LYS B N 1
ATOM 4014 C CA . LYS B 1 85 ? 15.773 -1.796 -18.609 1 73.5 85 LYS B CA 1
ATOM 4015 C C . LYS B 1 85 ? 15.773 -2.619 -17.312 1 73.5 85 LYS B C 1
ATOM 4017 O O . LYS B 1 85 ? 16.781 -3.223 -16.953 1 73.5 85 LYS B O 1
ATOM 4022 N N . TRP B 1 86 ? 14.641 -2.572 -16.719 1 76.5 86 TRP B N 1
ATOM 4023 C CA . TRP B 1 86 ? 14.492 -3.418 -15.547 1 76.5 86 TRP B CA 1
ATOM 4024 C C . TRP B 1 86 ? 14.727 -4.887 -15.891 1 76.5 86 TRP B C 1
ATOM 4026 O O . TRP B 1 86 ? 15.391 -5.609 -15.148 1 76.5 86 TRP B O 1
ATOM 4036 N N . ARG B 1 87 ? 14.289 -5.293 -17.031 1 77.19 87 ARG B N 1
ATOM 4037 C CA . ARG B 1 87 ? 14.422 -6.672 -17.5 1 77.19 87 ARG B CA 1
ATOM 4038 C C . ARG B 1 87 ? 15.883 -7.047 -17.703 1 77.19 87 ARG B C 1
ATOM 4040 O O . ARG B 1 87 ? 16.281 -8.172 -17.406 1 77.19 87 ARG B O 1
ATOM 4047 N N . GLU B 1 88 ? 16.656 -6.086 -18.141 1 79.44 88 GLU B N 1
ATOM 4048 C CA . GLU B 1 88 ? 18.078 -6.328 -18.328 1 79.44 88 GLU B CA 1
ATOM 4049 C C . GLU B 1 88 ? 18.781 -6.582 -16.984 1 79.44 88 GLU B C 1
ATOM 4051 O O . GLU B 1 88 ? 19.625 -7.465 -16.891 1 79.44 88 GLU B O 1
ATOM 4056 N N . ALA B 1 89 ? 18.359 -5.766 -16.047 1 80.62 89 ALA B N 1
ATOM 4057 C CA . ALA B 1 89 ? 18.906 -5.965 -14.703 1 80.62 89 ALA B CA 1
ATOM 4058 C C . ALA B 1 89 ? 18.5 -7.328 -14.141 1 80.62 89 ALA B C 1
ATOM 4060 O O . ALA B 1 89 ? 19.297 -7.996 -13.484 1 80.62 89 ALA B O 1
ATOM 4061 N N . MET B 1 90 ? 17.359 -7.727 -14.406 1 82.56 90 MET B N 1
ATOM 4062 C CA . MET B 1 90 ? 16.844 -9.016 -13.969 1 82.56 90 MET B CA 1
ATOM 4063 C C . MET B 1 90 ? 17.625 -10.164 -14.609 1 82.56 90 MET B C 1
ATOM 4065 O O . MET B 1 90 ? 17.984 -11.125 -13.93 1 82.56 90 MET B O 1
ATOM 4069 N N . TYR B 1 91 ? 17.984 -10.078 -15.875 1 81.69 91 TYR B N 1
ATOM 4070 C CA . TYR B 1 91 ? 18.766 -11.102 -16.562 1 81.69 91 TYR B CA 1
ATOM 4071 C C . TYR B 1 91 ? 20.141 -11.25 -15.961 1 81.69 91 TYR B C 1
ATOM 4073 O O . TYR B 1 91 ? 20.641 -12.367 -15.789 1 81.69 91 TYR B O 1
ATOM 4081 N N . LYS B 1 92 ? 20.656 -10.125 -15.602 1 82.56 92 LYS B N 1
ATOM 4082 C CA . LYS B 1 92 ? 22 -10.117 -15.031 1 82.56 92 LYS B CA 1
ATOM 4083 C C . LYS B 1 92 ? 22.031 -10.812 -13.672 1 82.56 92 LYS B C 1
ATOM 4085 O O . LYS B 1 92 ? 23.016 -11.445 -13.312 1 82.56 92 LYS B O 1
ATOM 4090 N N . LEU B 1 93 ? 20.953 -10.773 -13.031 1 85.06 93 LEU B N 1
ATOM 4091 C CA . LEU B 1 93 ? 20.844 -11.352 -11.703 1 85.06 93 LEU B CA 1
ATOM 4092 C C . LEU B 1 93 ? 21.031 -12.867 -11.742 1 85.06 93 LEU B C 1
ATOM 4094 O O . LEU B 1 93 ? 21.578 -13.453 -10.805 1 85.06 93 LEU B O 1
ATOM 4098 N N . VAL B 1 94 ? 20.672 -13.523 -12.875 1 85.75 94 VAL B N 1
ATOM 4099 C CA . VAL B 1 94 ? 20.672 -14.984 -12.875 1 85.75 94 VAL B CA 1
ATOM 4100 C C . VAL B 1 94 ? 21.641 -15.5 -13.938 1 85.75 94 VAL B C 1
ATOM 4102 O O . VAL B 1 94 ? 21.672 -16.703 -14.227 1 85.75 94 VAL B O 1
ATOM 4105 N N . GLU B 1 95 ? 22.406 -14.672 -14.547 1 82.69 95 GLU B N 1
ATOM 4106 C CA . GLU B 1 95 ? 23.328 -15.055 -15.617 1 82.69 95 GLU B CA 1
ATOM 4107 C C . GLU B 1 95 ? 24.234 -16.188 -15.172 1 82.69 95 GLU B C 1
ATOM 4109 O O . GLU B 1 95 ? 24.453 -17.141 -15.922 1 82.69 95 GLU B O 1
ATOM 4114 N N . ASN B 1 96 ? 24.734 -16.156 -13.992 1 82.69 96 ASN B N 1
ATOM 4115 C CA . ASN B 1 96 ? 25.641 -17.188 -13.5 1 82.69 96 ASN B CA 1
ATOM 4116 C C . ASN B 1 96 ? 25.156 -17.781 -12.188 1 82.69 96 ASN B C 1
ATOM 4118 O O . ASN B 1 96 ? 25.953 -18.125 -11.32 1 82.69 96 ASN B O 1
ATOM 4122 N N . ILE B 1 97 ? 23.875 -17.953 -12.203 1 89.25 97 ILE B N 1
ATOM 4123 C CA . ILE B 1 97 ? 23.328 -18.391 -10.922 1 89.25 97 ILE B CA 1
ATOM 4124 C C . ILE B 1 97 ? 23.594 -19.875 -10.734 1 89.25 97 ILE B C 1
ATOM 4126 O O . ILE B 1 97 ? 23.469 -20.656 -11.68 1 89.25 97 ILE B O 1
ATOM 4130 N N . THR B 1 98 ? 24.016 -20.281 -9.562 1 90.44 98 THR B N 1
ATOM 4131 C CA . THR B 1 98 ? 24.25 -21.672 -9.203 1 90.44 98 THR B CA 1
ATOM 4132 C C . THR B 1 98 ? 23 -22.266 -8.547 1 90.44 98 THR B C 1
ATOM 4134 O O . THR B 1 98 ? 22.078 -21.547 -8.156 1 90.44 98 THR B O 1
ATOM 4137 N N . TYR B 1 99 ? 23 -23.578 -8.461 1 93.38 99 TYR B N 1
ATOM 4138 C CA . TYR B 1 99 ? 21.938 -24.312 -7.793 1 93.38 99 TYR B CA 1
ATOM 4139 C C . TYR B 1 99 ? 21.734 -23.812 -6.367 1 93.38 99 TYR B C 1
ATOM 4141 O O . TYR B 1 99 ? 20.625 -23.453 -5.98 1 93.38 99 TYR B O 1
ATOM 4149 N N . ASP B 1 100 ? 22.812 -23.75 -5.648 1 95.06 100 ASP B N 1
ATOM 4150 C CA . ASP B 1 100 ? 22.766 -23.375 -4.238 1 95.06 100 ASP B CA 1
ATOM 4151 C C . ASP B 1 100 ? 22.297 -21.922 -4.074 1 95.06 100 ASP B C 1
ATOM 4153 O O . ASP B 1 100 ? 21.516 -21.625 -3.17 1 95.06 100 ASP B O 1
ATOM 4157 N N . LYS B 1 101 ? 22.75 -21.062 -4.922 1 93.75 101 LYS B N 1
ATOM 4158 C CA . LYS B 1 101 ? 22.375 -19.656 -4.832 1 93.75 101 LYS B CA 1
ATOM 4159 C C . LYS B 1 101 ? 20.891 -19.469 -5.133 1 93.75 101 LYS B C 1
ATOM 4161 O O . LYS B 1 101 ? 20.203 -18.734 -4.434 1 93.75 101 LYS B O 1
ATOM 4166 N N . LEU B 1 102 ? 20.422 -20.125 -6.18 1 95.25 102 LEU B N 1
ATOM 4167 C CA . LEU B 1 102 ? 19.016 -20.016 -6.508 1 95.25 102 LEU B CA 1
ATOM 4168 C C . LEU B 1 102 ? 18.156 -20.594 -5.383 1 95.25 102 LEU B C 1
ATOM 4170 O O . LEU B 1 102 ? 17.125 -20.016 -5.031 1 95.25 102 LEU B O 1
ATOM 4174 N 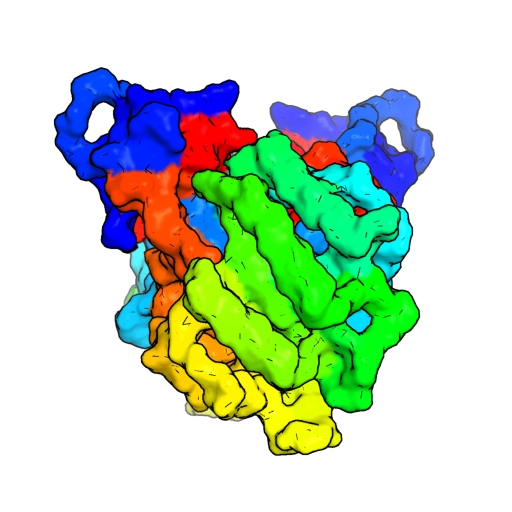N . LYS B 1 103 ? 18.578 -21.734 -4.863 1 96.62 103 LYS B N 1
ATOM 4175 C CA . LYS B 1 103 ? 17.859 -22.328 -3.746 1 96.62 103 LYS B CA 1
ATOM 4176 C C . LYS B 1 103 ? 17.75 -21.359 -2.572 1 96.62 103 LYS B C 1
ATOM 4178 O O . LYS B 1 103 ? 16.672 -21.172 -2.004 1 96.62 103 LYS B O 1
ATOM 4183 N N . ASP B 1 104 ? 18.844 -20.703 -2.271 1 96.75 104 ASP B N 1
ATOM 4184 C CA . ASP B 1 104 ? 18.875 -19.75 -1.164 1 96.75 104 ASP B CA 1
ATOM 4185 C C . ASP B 1 104 ? 17.984 -18.547 -1.445 1 96.75 104 ASP B C 1
ATOM 4187 O O . ASP B 1 104 ? 17.297 -18.062 -0.549 1 96.75 104 ASP B O 1
ATOM 4191 N N . MET B 1 105 ? 18.031 -18.078 -2.664 1 96.25 105 MET B N 1
ATOM 4192 C CA . MET B 1 105 ? 17.188 -16.953 -3.055 1 96.25 105 MET B CA 1
ATOM 4193 C C . MET B 1 105 ? 15.711 -17.297 -2.916 1 96.25 105 MET B C 1
ATOM 4195 O O . MET B 1 105 ? 14.938 -16.531 -2.35 1 96.25 105 MET B O 1
ATOM 4199 N N . CYS B 1 106 ? 15.367 -18.484 -3.393 1 97.88 106 CYS B N 1
ATOM 4200 C CA . CYS B 1 106 ? 13.977 -18.922 -3.309 1 97.88 106 CYS B CA 1
ATOM 4201 C C . CYS B 1 106 ? 13.555 -19.125 -1.858 1 97.88 106 CYS B C 1
ATOM 4203 O O . CYS B 1 106 ? 12.461 -18.719 -1.463 1 97.88 106 CYS B O 1
ATOM 4205 N N . LYS B 1 107 ? 14.438 -19.75 -1.096 1 98.06 107 LYS B N 1
ATOM 4206 C CA . LYS B 1 107 ? 14.148 -20 0.312 1 98.06 107 LYS B CA 1
ATOM 4207 C C . LYS B 1 107 ? 13.836 -18.703 1.053 1 98.06 107 LYS B C 1
ATOM 4209 O O . LYS B 1 107 ? 12.852 -18.609 1.782 1 98.06 107 LYS B O 1
ATOM 4214 N N . ALA B 1 108 ? 14.656 -17.719 0.867 1 97.62 108 ALA B N 1
ATOM 4215 C CA . ALA B 1 108 ? 14.469 -16.422 1.535 1 97.62 108 ALA B CA 1
ATOM 4216 C C . ALA B 1 108 ? 13.172 -15.758 1.089 1 97.62 108 ALA B C 1
ATOM 4218 O O . ALA B 1 108 ? 12.445 -15.188 1.907 1 97.62 108 ALA B O 1
ATOM 4219 N N . THR B 1 109 ? 12.875 -15.797 -0.191 1 98.25 109 THR B N 1
ATOM 4220 C CA . THR B 1 109 ? 11.656 -15.203 -0.721 1 98.25 109 THR B CA 1
ATOM 4221 C C . THR B 1 109 ? 10.422 -15.922 -0.191 1 98.25 109 THR B C 1
ATOM 4223 O O . THR B 1 109 ? 9.453 -15.289 0.235 1 98.25 109 THR B O 1
ATOM 4226 N N . PHE B 1 110 ? 10.461 -17.281 -0.161 1 98.75 110 PHE B N 1
ATOM 4227 C CA . PHE B 1 110 ? 9.336 -18.062 0.331 1 98.75 110 PHE B CA 1
ATOM 4228 C C . PHE B 1 110 ? 9.117 -17.828 1.819 1 98.75 110 PHE B C 1
ATOM 4230 O O . PHE B 1 110 ? 7.973 -17.781 2.283 1 98.75 110 PHE B O 1
ATOM 4237 N N . GLN B 1 111 ? 10.188 -17.656 2.527 1 98.12 111 GLN B N 1
ATOM 4238 C CA . GLN B 1 111 ? 10.07 -17.328 3.943 1 98.12 111 GLN B CA 1
ATOM 4239 C C . GLN B 1 111 ? 9.375 -15.977 4.133 1 98.12 111 GLN B C 1
ATOM 4241 O O . GLN B 1 111 ? 8.531 -15.828 5.016 1 98.12 111 GLN B O 1
ATOM 4246 N N . GLU B 1 112 ? 9.75 -15.047 3.377 1 97.75 112 GLU B N 1
ATOM 4247 C CA . GLU B 1 112 ? 9.102 -13.742 3.443 1 97.75 112 GLU B CA 1
ATOM 4248 C C . GLU B 1 112 ? 7.621 -13.844 3.07 1 97.75 112 GLU B C 1
ATOM 4250 O O . GLU B 1 112 ? 6.781 -13.164 3.664 1 97.75 112 GLU B O 1
ATOM 4255 N N . MET B 1 113 ? 7.312 -14.656 2.082 1 98.75 113 MET B N 1
ATOM 4256 C CA . MET B 1 113 ? 5.918 -14.875 1.7 1 98.75 113 MET B CA 1
ATOM 4257 C C . MET B 1 113 ? 5.113 -15.43 2.873 1 98.75 113 MET B C 1
ATOM 4259 O O . MET B 1 113 ? 4.012 -14.953 3.152 1 98.75 113 MET B O 1
ATOM 4263 N N . LEU B 1 114 ? 5.703 -16.375 3.549 1 98.56 114 LEU B N 1
ATOM 4264 C CA . LEU B 1 114 ? 5.027 -16.953 4.707 1 98.56 114 LEU B CA 1
ATOM 4265 C C . LEU B 1 114 ? 4.746 -15.875 5.758 1 98.56 114 LEU B C 1
ATOM 4267 O O . LEU B 1 114 ? 3.631 -15.789 6.277 1 98.56 114 LEU B O 1
ATOM 4271 N N . THR B 1 115 ? 5.648 -15 5.996 1 97 115 THR B N 1
ATOM 4272 C CA . THR B 1 115 ? 5.473 -13.961 6.996 1 97 115 THR B CA 1
ATOM 4273 C C . THR B 1 115 ? 4.391 -12.969 6.57 1 97 115 THR B C 1
ATOM 4275 O O . THR B 1 115 ? 3.818 -12.266 7.402 1 97 115 THR B O 1
ATOM 4278 N N . ALA B 1 116 ? 4.137 -12.969 5.293 1 97.69 116 ALA B N 1
ATOM 4279 C CA . ALA B 1 116 ? 3.121 -12.07 4.75 1 97.69 116 ALA B CA 1
ATOM 4280 C C . ALA B 1 116 ? 1.773 -12.773 4.625 1 97.69 116 ALA B C 1
ATOM 4282 O O . ALA B 1 116 ? 0.832 -12.227 4.047 1 97.69 116 ALA B O 1
ATOM 4283 N N . GLY B 1 117 ? 1.671 -14 5.109 1 98.62 117 GLY B N 1
ATOM 4284 C CA . GLY B 1 117 ? 0.404 -14.719 5.129 1 98.62 117 GLY B CA 1
ATOM 4285 C C . GLY B 1 117 ? 0.2 -15.602 3.912 1 98.62 117 GLY B C 1
ATOM 4286 O O . GLY B 1 117 ? -0.851 -16.219 3.762 1 98.62 117 GLY B O 1
ATOM 4287 N N . ILE B 1 118 ? 1.166 -15.648 3.037 1 98.88 118 ILE B N 1
ATOM 4288 C CA . ILE B 1 118 ? 1.068 -16.469 1.837 1 98.88 118 ILE B CA 1
ATOM 4289 C C . ILE B 1 118 ? 1.452 -17.906 2.166 1 98.88 118 ILE B C 1
ATOM 4291 O O . ILE B 1 118 ? 2.596 -18.188 2.537 1 98.88 118 ILE B O 1
ATOM 4295 N N . THR B 1 119 ? 0.522 -18.766 1.992 1 98.94 119 THR B N 1
ATOM 4296 C CA . THR B 1 119 ? 0.751 -20.156 2.359 1 98.94 119 THR B CA 1
ATOM 4297 C C . THR B 1 119 ? 1.012 -21.016 1.119 1 98.94 119 THR B C 1
ATOM 4299 O O . THR B 1 119 ? 1.487 -22.141 1.226 1 98.94 119 THR B O 1
ATOM 4302 N N . THR B 1 120 ? 0.605 -20.484 -0.036 1 98.94 120 THR B N 1
ATOM 4303 C CA . THR B 1 120 ? 0.798 -21.172 -1.314 1 98.94 120 THR B CA 1
ATOM 4304 C C . THR B 1 120 ? 1.361 -20.203 -2.355 1 98.94 120 THR B C 1
ATOM 4306 O O . THR B 1 120 ? 0.922 -19.047 -2.447 1 98.94 120 THR B O 1
ATOM 4309 N N . VAL B 1 121 ? 2.35 -20.719 -3.131 1 98.94 121 VAL B N 1
ATOM 4310 C CA . VAL B 1 121 ? 2.904 -19.859 -4.18 1 98.94 121 VAL B CA 1
ATOM 4311 C C . VAL B 1 121 ? 2.934 -20.625 -5.504 1 98.94 121 VAL B C 1
ATOM 4313 O O . VAL B 1 121 ? 3.35 -21.797 -5.547 1 98.94 121 VAL B O 1
ATOM 4316 N N . GLY B 1 122 ? 2.305 -20.047 -6.559 1 98.94 122 GLY B N 1
ATOM 4317 C CA . GLY B 1 122 ? 2.604 -20.438 -7.93 1 98.94 122 GLY B CA 1
ATOM 4318 C C . GLY B 1 122 ? 3.879 -19.812 -8.461 1 98.94 122 GLY B C 1
ATOM 4319 O O . GLY B 1 122 ? 3.908 -18.625 -8.773 1 98.94 122 GLY B O 1
ATOM 4320 N N . GLU B 1 123 ? 4.922 -20.609 -8.523 1 98.69 123 GLU B N 1
ATOM 4321 C CA . GLU B 1 123 ? 6.219 -20.094 -8.953 1 98.69 123 GLU B CA 1
ATOM 4322 C C . GLU B 1 123 ? 6.422 -20.297 -10.453 1 98.69 123 GLU B C 1
ATOM 4324 O O . GLU B 1 123 ? 6.598 -21.422 -10.914 1 98.69 123 GLU B O 1
ATOM 4329 N N . PHE B 1 124 ? 6.277 -19.172 -11.18 1 97.81 124 PHE B N 1
ATOM 4330 C CA . PHE B 1 124 ? 6.477 -19.125 -12.617 1 97.81 124 PHE B CA 1
ATOM 4331 C C . PHE B 1 124 ? 7.957 -19.219 -12.961 1 97.81 124 PHE B C 1
ATOM 4333 O O . PHE B 1 124 ? 8.648 -18.203 -13.055 1 97.81 124 PHE B O 1
ATOM 4340 N N . HIS B 1 125 ? 8.445 -20.422 -13.164 1 93.19 125 HIS B N 1
ATOM 4341 C CA . HIS B 1 125 ? 9.875 -20.672 -13.227 1 93.19 125 HIS B CA 1
ATOM 4342 C C . HIS B 1 125 ? 10.336 -20.906 -14.664 1 93.19 125 HIS B C 1
ATOM 4344 O O . HIS B 1 125 ? 9.891 -21.844 -15.312 1 93.19 125 HIS B O 1
ATOM 4350 N N . TYR B 1 126 ? 11.219 -20.016 -15.094 1 88.62 126 TYR B N 1
ATOM 4351 C CA . TYR B 1 126 ? 11.688 -20.141 -16.469 1 88.62 126 TYR B CA 1
ATOM 4352 C C . TYR B 1 126 ? 13.211 -20.109 -16.531 1 88.62 126 TYR B C 1
ATOM 4354 O O . TYR B 1 126 ? 13.789 -20.016 -17.625 1 88.62 126 TYR B O 1
ATOM 4362 N N . VAL B 1 127 ? 13.828 -20.125 -15.406 1 84.12 127 VAL B N 1
ATOM 4363 C CA . VAL B 1 127 ? 15.289 -20.172 -15.406 1 84.12 127 VAL B CA 1
ATOM 4364 C C . VAL B 1 127 ? 15.758 -21.625 -15.555 1 84.12 127 VAL B C 1
ATOM 4366 O O . VAL B 1 127 ? 15.719 -22.391 -14.594 1 84.12 127 VAL B O 1
ATOM 4369 N N . HIS B 1 128 ? 16.109 -21.922 -16.812 1 77.12 128 HIS B N 1
ATOM 4370 C CA . HIS B 1 128 ? 16.484 -23.297 -17.141 1 77.12 128 HIS B CA 1
ATOM 4371 C C . HIS B 1 128 ? 17.969 -23.406 -17.453 1 77.12 128 HIS B C 1
ATOM 4373 O O . HIS B 1 128 ? 18.438 -22.875 -18.469 1 77.12 128 HIS B O 1
ATOM 4379 N N . HIS B 1 129 ? 18.781 -23.422 -16.297 1 65.62 129 HIS B N 1
ATOM 4380 C CA . HIS B 1 129 ? 20.188 -23.547 -16.641 1 65.62 129 HIS B CA 1
ATOM 4381 C C . HIS B 1 129 ? 20.906 -24.484 -15.68 1 65.62 129 HIS B C 1
ATOM 4383 O O . HIS B 1 129 ? 20.281 -25.062 -14.797 1 65.62 129 HIS B O 1
ATOM 4389 N N . GLY B 1 130 ? 22.109 -24.656 -15.969 1 58.66 130 GLY B N 1
ATOM 4390 C CA . GLY B 1 130 ? 23.047 -25.406 -15.141 1 58.66 130 GLY B CA 1
ATOM 4391 C C . GLY B 1 130 ? 23.719 -26.531 -15.883 1 58.66 130 GLY B C 1
ATOM 4392 O O . GLY B 1 130 ? 23.922 -26.469 -17.094 1 58.66 130 GLY B O 1
ATOM 4393 N N . GLU B 1 131 ? 24.188 -27.359 -15.055 1 57.62 131 GLU B N 1
ATOM 4394 C CA . GLU B 1 131 ? 24.859 -28.516 -15.641 1 57.62 131 GLU B CA 1
ATOM 4395 C C . GLU B 1 131 ? 23.906 -29.344 -16.469 1 57.62 131 GLU B C 1
ATOM 4397 O O . GLU B 1 131 ? 24.266 -29.844 -17.547 1 57.62 131 GLU B O 1
ATOM 4402 N N . ASP B 1 132 ? 22.656 -29.359 -15.828 1 65 132 ASP B N 1
ATOM 4403 C CA . ASP B 1 132 ? 21.547 -29.938 -16.562 1 65 132 ASP B CA 1
ATOM 4404 C C . ASP B 1 132 ? 20.422 -28.922 -16.766 1 65 132 ASP B C 1
ATOM 4406 O O . ASP B 1 132 ? 20.219 -28.047 -15.93 1 65 132 ASP B O 1
ATOM 4410 N N . ARG B 1 133 ? 19.844 -28.828 -17.844 1 68.38 133 ARG B N 1
ATOM 4411 C CA . ARG B 1 133 ? 18.938 -27.797 -18.328 1 68.38 133 ARG B CA 1
ATOM 4412 C C . ARG B 1 133 ? 17.844 -27.484 -17.297 1 68.38 133 ARG B C 1
ATOM 4414 O O . ARG B 1 133 ? 17.391 -26.344 -17.188 1 68.38 133 ARG B O 1
ATOM 4421 N N . PHE B 1 134 ? 17.578 -28.469 -16.422 1 76.44 134 PHE B N 1
ATOM 4422 C CA . PHE B 1 134 ? 16.422 -28.25 -15.547 1 76.44 134 PHE B CA 1
ATOM 4423 C C . PHE B 1 134 ? 16.781 -28.5 -14.094 1 76.44 134 PHE B C 1
ATOM 4425 O O . PHE B 1 134 ? 15.906 -28.656 -13.242 1 76.44 134 PHE B O 1
ATOM 4432 N N . ASP B 1 135 ? 18.031 -28.391 -13.75 1 81.06 135 ASP B N 1
ATOM 4433 C CA . ASP B 1 135 ? 18.5 -28.641 -12.391 1 81.06 135 ASP B CA 1
ATOM 4434 C C . ASP B 1 135 ? 17.984 -27.578 -11.422 1 81.06 135 ASP B C 1
ATOM 4436 O O . ASP B 1 135 ? 17.703 -27.875 -10.258 1 81.06 135 ASP B O 1
ATOM 4440 N N . LEU B 1 136 ? 17.734 -26.453 -11.938 1 90 136 LEU B N 1
ATOM 4441 C CA . LEU B 1 136 ? 17.359 -25.328 -11.094 1 90 136 LEU B CA 1
ATOM 4442 C C . LEU B 1 136 ? 15.914 -25.453 -10.633 1 90 136 LEU B C 1
ATOM 4444 O O . LEU B 1 136 ? 15.508 -24.828 -9.656 1 90 136 LEU B O 1
ATOM 4448 N N . ASP B 1 137 ? 15.156 -26.281 -11.266 1 92.12 137 ASP B N 1
ATOM 4449 C CA . ASP B 1 137 ? 13.805 -26.578 -10.812 1 92.12 137 ASP B CA 1
ATOM 4450 C C . ASP B 1 137 ? 13.82 -27.266 -9.445 1 92.12 137 ASP B C 1
ATOM 4452 O O . ASP B 1 137 ? 12.984 -26.969 -8.586 1 92.12 137 ASP B O 1
ATOM 4456 N N . LYS B 1 138 ? 14.758 -28.141 -9.32 1 93.25 138 LYS B N 1
ATOM 4457 C CA . LYS B 1 138 ? 14.883 -28.859 -8.055 1 93.25 138 LYS B CA 1
ATOM 4458 C C . LYS B 1 138 ? 15.266 -27.906 -6.918 1 93.25 138 LYS B C 1
ATOM 4460 O O . LYS B 1 138 ? 14.875 -28.109 -5.77 1 93.25 138 LYS B O 1
ATOM 4465 N N . ALA B 1 139 ? 16.062 -26.859 -7.27 1 95.19 139 ALA B N 1
ATOM 4466 C CA . ALA B 1 139 ? 16.406 -25.859 -6.281 1 95.19 139 ALA B CA 1
ATOM 4467 C C . ALA B 1 139 ? 15.164 -25.172 -5.723 1 95.19 139 ALA B C 1
ATOM 4469 O O . ALA B 1 139 ? 15.07 -24.938 -4.516 1 95.19 139 ALA B O 1
ATOM 4470 N N . VAL B 1 140 ? 14.219 -24.906 -6.582 1 97.44 140 VAL B N 1
ATOM 4471 C CA . VAL B 1 140 ? 12.977 -24.266 -6.184 1 97.44 140 VAL B CA 1
ATOM 4472 C C . VAL B 1 140 ? 12.164 -25.203 -5.309 1 97.44 140 VAL B C 1
ATOM 4474 O O . VAL B 1 140 ? 11.633 -24.812 -4.273 1 97.44 140 VAL B O 1
ATOM 4477 N N . ILE B 1 141 ? 12.078 -26.438 -5.715 1 97.69 141 ILE B N 1
ATOM 4478 C CA . ILE B 1 141 ? 11.32 -27.469 -4.996 1 97.69 141 ILE B CA 1
ATOM 4479 C C . ILE B 1 141 ? 11.906 -27.641 -3.596 1 97.69 141 ILE B C 1
ATOM 4481 O O . ILE B 1 141 ? 11.164 -27.656 -2.609 1 97.69 141 ILE B O 1
ATOM 4485 N N . GLU B 1 142 ? 13.195 -27.734 -3.516 1 97.69 142 GLU B N 1
ATOM 4486 C CA . GLU B 1 142 ? 13.852 -27.922 -2.227 1 97.69 142 GLU B CA 1
ATOM 4487 C C . GLU B 1 142 ? 13.648 -26.719 -1.32 1 97.69 142 GLU B C 1
ATOM 4489 O O . GLU B 1 142 ? 13.461 -26.859 -0.111 1 97.69 142 GLU B O 1
ATOM 4494 N N . ALA B 1 143 ? 13.75 -25.516 -1.895 1 98.38 143 ALA B N 1
ATOM 4495 C CA . ALA B 1 143 ? 13.5 -24.297 -1.126 1 98.38 143 ALA B CA 1
ATOM 4496 C C . ALA B 1 143 ? 12.109 -24.312 -0.505 1 98.38 143 ALA B C 1
ATOM 4498 O O . ALA B 1 143 ? 11.938 -23.969 0.667 1 98.38 143 ALA B O 1
ATOM 4499 N N . ALA B 1 144 ? 11.125 -24.75 -1.273 1 98.69 144 ALA B N 1
ATOM 4500 C CA . ALA B 1 144 ? 9.75 -24.828 -0.783 1 98.69 144 ALA B CA 1
ATOM 4501 C C . ALA B 1 144 ? 9.617 -25.859 0.332 1 98.69 144 ALA B C 1
ATOM 4503 O O . ALA B 1 144 ? 8.977 -25.609 1.354 1 98.69 144 ALA B O 1
ATOM 4504 N N . LYS B 1 145 ? 10.234 -26.969 0.127 1 98 145 LYS B N 1
ATOM 4505 C CA . LYS B 1 145 ? 10.203 -28.031 1.129 1 98 145 LYS B CA 1
ATOM 4506 C C . LYS B 1 145 ? 10.82 -27.562 2.443 1 98 145 LYS B C 1
ATOM 4508 O O . LYS B 1 145 ? 10.266 -27.812 3.518 1 98 145 LYS B O 1
ATOM 4513 N N . GLU B 1 146 ? 11.898 -26.891 2.33 1 98.12 146 GLU B N 1
ATOM 4514 C CA . GLU B 1 146 ? 12.633 -26.453 3.518 1 98.12 146 GLU B CA 1
ATOM 4515 C C . GLU B 1 146 ? 11.867 -25.375 4.27 1 98.12 146 GLU B C 1
ATOM 4517 O O . GLU B 1 146 ? 11.93 -25.297 5.5 1 98.12 146 GLU B O 1
ATOM 4522 N N . THR B 1 147 ? 11.172 -24.484 3.598 1 98.25 147 THR B N 1
ATOM 4523 C CA . THR B 1 147 ? 10.438 -23.391 4.238 1 98.25 147 THR B CA 1
ATOM 4524 C C . THR B 1 147 ? 9.07 -23.875 4.719 1 98.25 147 THR B C 1
ATOM 4526 O O . THR B 1 147 ? 8.492 -23.297 5.637 1 98.25 147 THR B O 1
ATOM 4529 N N . GLY B 1 148 ? 8.531 -24.875 4.039 1 98.31 148 GLY B N 1
ATOM 4530 C CA . GLY B 1 148 ? 7.223 -25.406 4.383 1 98.31 148 GLY B CA 1
ATOM 4531 C C . GLY B 1 148 ? 6.086 -24.734 3.635 1 98.31 148 GLY B C 1
ATOM 4532 O O . GLY B 1 148 ? 4.914 -25.016 3.887 1 98.31 148 GLY B O 1
ATOM 4533 N N . ILE B 1 149 ? 6.395 -23.828 2.719 1 98.81 149 ILE B N 1
ATOM 4534 C CA . ILE B 1 149 ? 5.355 -23.203 1.911 1 98.81 149 ILE B CA 1
ATOM 4535 C C . ILE B 1 149 ? 4.828 -24.203 0.881 1 98.81 149 ILE B C 1
ATOM 4537 O O . ILE B 1 149 ? 5.566 -25.062 0.414 1 98.81 149 ILE B O 1
ATOM 4541 N N . ARG B 1 150 ? 3.533 -24.188 0.6 1 98.88 150 ARG B N 1
ATOM 4542 C CA . ARG B 1 150 ? 2.971 -25 -0.473 1 98.88 150 ARG B CA 1
ATOM 4543 C C . ARG B 1 150 ? 3.365 -24.453 -1.841 1 98.88 150 ARG B C 1
ATOM 4545 O O . ARG B 1 150 ? 3.291 -23.25 -2.076 1 98.88 150 ARG B O 1
ATOM 4552 N N . LEU B 1 151 ? 3.811 -25.375 -2.727 1 98.88 151 LEU B N 1
ATOM 4553 C CA . LEU B 1 151 ? 4.359 -24.938 -4.004 1 98.88 151 LEU B CA 1
ATOM 4554 C C . LEU B 1 151 ? 3.561 -25.516 -5.168 1 98.88 151 LEU B C 1
ATOM 4556 O O . LEU B 1 151 ? 3.244 -26.703 -5.176 1 98.88 151 LEU B O 1
ATOM 4560 N N . VAL B 1 152 ? 3.115 -24.672 -6.039 1 98.88 152 VAL B N 1
ATOM 4561 C CA . VAL B 1 152 ? 2.82 -25.078 -7.414 1 98.88 152 VAL B CA 1
ATOM 4562 C C . VAL B 1 152 ? 3.941 -24.594 -8.336 1 98.88 152 VAL B C 1
ATOM 4564 O O . VAL B 1 152 ? 4.078 -23.406 -8.594 1 98.88 152 VAL B O 1
ATOM 4567 N N . LEU B 1 153 ? 4.777 -25.516 -8.711 1 98.56 153 LEU B N 1
ATOM 4568 C CA . LEU B 1 153 ? 5.812 -25.156 -9.672 1 98.56 153 LEU B CA 1
ATOM 4569 C C . LEU B 1 153 ? 5.227 -25.047 -11.078 1 98.56 153 LEU B C 1
ATOM 4571 O O . LEU B 1 153 ? 4.785 -26.047 -11.656 1 98.56 153 LEU B O 1
ATOM 4575 N N . ILE B 1 154 ? 5.152 -23.844 -11.57 1 98.5 154 ILE B N 1
ATOM 4576 C CA . ILE B 1 154 ? 4.66 -23.609 -12.922 1 98.5 154 ILE B CA 1
ATOM 4577 C C . ILE B 1 154 ? 5.82 -23.656 -13.914 1 98.5 154 ILE B C 1
ATOM 4579 O O . ILE B 1 154 ? 6.445 -22.641 -14.203 1 98.5 154 ILE B O 1
ATOM 4583 N N . GLU B 1 155 ? 6.066 -24.828 -14.359 1 97 155 GLU B N 1
ATOM 4584 C CA . GLU B 1 155 ? 7.152 -25 -15.312 1 97 155 GLU B CA 1
ATOM 4585 C C . GLU B 1 155 ? 6.871 -24.25 -16.609 1 97 155 GLU B C 1
ATOM 4587 O O . GLU B 1 155 ? 5.801 -24.406 -17.203 1 97 155 GLU B O 1
ATOM 4592 N N . THR B 1 156 ? 7.836 -23.453 -17.078 1 96.94 156 THR B N 1
ATOM 4593 C CA . THR B 1 156 ? 7.531 -22.453 -18.109 1 96.94 156 THR B CA 1
ATOM 4594 C C . THR B 1 156 ? 8.367 -22.719 -19.359 1 96.94 156 THR B C 1
ATOM 4596 O O . THR B 1 156 ? 9.594 -22.781 -19.297 1 96.94 156 THR B O 1
ATOM 4599 N N . LEU B 1 157 ? 7.648 -22.812 -20.484 1 96.06 157 LEU B N 1
ATOM 4600 C CA . LEU B 1 157 ? 8.266 -22.969 -21.797 1 96.06 157 LEU B CA 1
ATOM 4601 C C . LEU B 1 157 ? 8.688 -21.609 -22.375 1 96.06 157 LEU B C 1
ATOM 4603 O O . LEU B 1 157 ? 7.91 -20.656 -22.328 1 96.06 157 LEU B O 1
ATOM 4607 N N . TYR B 1 158 ? 9.859 -21.5 -22.766 1 94.19 158 TYR B N 1
ATOM 4608 C CA . TYR B 1 158 ? 10.461 -20.344 -23.406 1 94.19 158 TYR B CA 1
ATOM 4609 C C . TYR B 1 158 ? 11.234 -20.75 -24.656 1 94.19 158 TYR B C 1
ATOM 4611 O O . TYR B 1 158 ? 12.211 -21.5 -24.562 1 94.19 158 TYR B O 1
ATOM 4619 N N . CYS B 1 159 ? 10.82 -20.219 -25.875 1 92.56 159 CYS B N 1
ATOM 4620 C CA . CYS B 1 159 ? 11.359 -20.797 -27.109 1 92.56 159 CYS B CA 1
ATOM 4621 C C . CYS B 1 159 ? 12.008 -19.719 -27.969 1 92.56 159 CYS B C 1
ATOM 4623 O O . CYS B 1 159 ? 12.859 -20.016 -28.812 1 92.56 159 CYS B O 1
ATOM 4625 N N . ARG B 1 160 ? 11.555 -18.484 -27.828 1 91.44 160 ARG B N 1
ATOM 4626 C CA . ARG B 1 160 ? 12 -17.469 -28.766 1 91.44 160 ARG B CA 1
ATOM 4627 C C . ARG B 1 160 ? 12.008 -16.078 -28.109 1 91.44 160 ARG B C 1
ATOM 4629 O O . ARG B 1 160 ? 11.438 -15.898 -27.047 1 91.44 160 ARG B O 1
ATOM 4636 N N . SER B 1 161 ? 12.648 -15.109 -28.844 1 88.56 161 SER B N 1
ATOM 4637 C CA . SER B 1 161 ? 12.852 -13.789 -28.25 1 88.56 161 SER B CA 1
ATOM 4638 C C . SER B 1 161 ? 11.789 -12.805 -28.719 1 88.56 161 SER B C 1
ATOM 4640 O O . SER B 1 161 ? 11.734 -11.664 -28.234 1 88.56 161 SER B O 1
ATOM 4642 N N . GLY B 1 162 ? 10.953 -13.219 -29.672 1 90.56 162 GLY B N 1
ATOM 4643 C CA . GLY B 1 162 ? 9.93 -12.336 -30.203 1 90.56 162 GLY B CA 1
ATOM 4644 C C . GLY B 1 162 ? 9.062 -13 -31.25 1 90.56 162 GLY B C 1
ATOM 4645 O O . GLY B 1 162 ? 9.336 -14.133 -31.672 1 90.56 162 GLY B O 1
ATOM 4646 N N . PHE B 1 163 ? 8.016 -12.359 -31.75 1 89.94 163 PHE B N 1
ATOM 4647 C CA . PHE B 1 163 ? 7.016 -12.906 -32.656 1 89.94 163 PHE B CA 1
ATOM 4648 C C . PHE B 1 163 ? 7.648 -13.266 -34 1 89.94 163 PHE B C 1
ATOM 4650 O O . PHE B 1 163 ? 7.199 -14.188 -34.688 1 89.94 163 PHE B O 1
ATOM 4657 N N . GLY B 1 164 ? 8.625 -12.594 -34.375 1 84.19 164 GLY B N 1
ATOM 4658 C CA . GLY B 1 164 ? 9.242 -12.844 -35.656 1 84.19 164 GLY B CA 1
ATOM 4659 C C . GLY B 1 164 ? 10.523 -13.656 -35.562 1 84.19 164 GLY B C 1
ATOM 4660 O O . GLY B 1 164 ? 11.172 -13.914 -36.562 1 84.19 164 GLY B O 1
ATOM 4661 N N . GLU B 1 165 ? 10.805 -14.133 -34.375 1 85.31 165 GLU B N 1
ATOM 4662 C CA . GLU B 1 165 ? 12.07 -14.82 -34.156 1 85.31 165 GLU B CA 1
ATOM 4663 C C . GLU B 1 165 ? 11.867 -16.328 -34.031 1 85.31 165 GLU B C 1
ATOM 4665 O O . GLU B 1 165 ? 10.789 -16.766 -33.625 1 85.31 165 GLU B O 1
ATOM 4670 N N . LYS B 1 166 ? 12.961 -17.016 -34.406 1 84.06 166 LYS B N 1
ATOM 4671 C CA . LYS B 1 166 ? 12.875 -18.484 -34.312 1 84.06 166 LYS B CA 1
ATOM 4672 C C . LYS B 1 166 ? 13.664 -19 -33.094 1 84.06 166 LYS B C 1
ATOM 4674 O O . LYS B 1 166 ? 13.484 -20.141 -32.688 1 84.06 166 LYS B O 1
ATOM 4679 N N . THR B 1 167 ? 14.477 -18.078 -32.594 1 84.94 167 THR B N 1
ATOM 4680 C CA . THR B 1 167 ? 15.336 -18.5 -31.5 1 84.94 167 THR B CA 1
ATOM 4681 C C . THR B 1 167 ? 15.445 -17.391 -30.453 1 84.94 167 THR B C 1
ATOM 4683 O O . THR B 1 167 ? 14.875 -16.312 -30.609 1 84.94 167 THR B O 1
ATOM 4686 N N . VAL B 1 168 ? 16.109 -17.766 -29.344 1 87.31 168 VAL B N 1
ATOM 4687 C CA . VAL B 1 168 ? 16.297 -16.828 -28.25 1 87.31 168 VAL B CA 1
ATOM 4688 C C . VAL B 1 168 ? 17.578 -16.016 -28.469 1 87.31 168 VAL B C 1
ATOM 4690 O O . VAL B 1 168 ? 18.453 -16.438 -29.234 1 87.31 168 VAL B O 1
ATOM 4693 N N . THR B 1 169 ? 17.672 -14.867 -27.797 1 84.44 169 THR B N 1
ATOM 4694 C CA . THR B 1 169 ? 18.922 -14.109 -27.766 1 84.44 169 THR B CA 1
ATOM 4695 C C . THR B 1 169 ? 19.953 -14.797 -26.859 1 84.44 169 THR B C 1
ATOM 4697 O O . THR B 1 169 ? 19.625 -15.766 -26.172 1 84.44 169 THR B O 1
ATOM 4700 N N . GLU B 1 170 ? 21.172 -14.234 -26.875 1 80.44 170 GLU B N 1
ATOM 4701 C CA . GLU B 1 170 ? 22.234 -14.781 -26.047 1 80.44 170 GLU B CA 1
ATOM 4702 C C . GLU B 1 170 ? 21.875 -14.695 -24.562 1 80.44 170 GLU B C 1
ATOM 4704 O O . GLU B 1 170 ? 22.125 -15.625 -23.797 1 80.44 170 GLU B O 1
ATOM 4709 N N . GLN B 1 171 ? 21.25 -13.648 -24.188 1 78.38 171 GLN B N 1
ATOM 4710 C CA . GLN B 1 171 ? 20.875 -13.414 -22.797 1 78.38 171 GLN B CA 1
ATOM 4711 C C . GLN B 1 171 ? 19.734 -14.328 -22.375 1 78.38 171 GLN B C 1
ATOM 4713 O O . GLN B 1 171 ? 19.594 -14.648 -21.188 1 78.38 171 GLN B O 1
ATOM 4718 N N . GLN B 1 172 ? 19 -14.836 -23.344 1 82.62 172 GLN B N 1
ATOM 4719 C CA . GLN B 1 172 ? 17.797 -15.602 -23.062 1 82.62 172 GLN B CA 1
ATOM 4720 C C . GLN B 1 172 ? 18.031 -17.109 -23.219 1 82.62 172 GLN B C 1
ATOM 4722 O O . GLN B 1 172 ? 17.141 -17.906 -22.969 1 82.62 172 GLN B O 1
ATOM 4727 N N . LYS B 1 173 ? 19.219 -17.469 -23.625 1 81.56 173 LYS B N 1
ATOM 4728 C CA . LYS B 1 173 ? 19.547 -18.875 -23.875 1 81.56 173 LYS B CA 1
ATOM 4729 C C . LYS B 1 173 ? 19.312 -19.719 -22.625 1 81.56 173 LYS B C 1
ATOM 4731 O O . LYS B 1 173 ? 18.938 -20.891 -22.719 1 81.56 173 LYS B O 1
ATOM 4736 N N . ARG B 1 174 ? 19.375 -19.078 -21.531 1 80.88 174 ARG B N 1
ATOM 4737 C CA . ARG B 1 174 ? 19.266 -19.781 -20.25 1 80.88 174 ARG B CA 1
ATOM 4738 C C . ARG B 1 174 ? 17.812 -20.094 -19.938 1 80.88 174 ARG B C 1
ATOM 4740 O O . ARG B 1 174 ? 17.531 -20.906 -19.047 1 80.88 174 ARG B O 1
ATOM 4747 N N . PHE B 1 175 ? 16.938 -19.578 -20.672 1 85.62 175 PHE B N 1
ATOM 4748 C CA . PHE B 1 175 ? 15.516 -19.781 -20.438 1 85.62 175 PHE B CA 1
ATOM 4749 C C . PHE B 1 175 ? 14.953 -20.781 -21.453 1 85.62 175 PHE B C 1
ATOM 4751 O O . PHE B 1 175 ? 13.859 -21.312 -21.281 1 85.62 175 PHE B O 1
ATOM 4758 N N . ALA B 1 176 ? 15.75 -21.016 -22.469 1 87.25 176 ALA B N 1
ATOM 4759 C CA . ALA B 1 176 ? 15.188 -21.641 -23.656 1 87.25 176 ALA B CA 1
ATOM 4760 C C . ALA B 1 176 ? 15.188 -23.172 -23.516 1 87.25 176 ALA B C 1
ATOM 4762 O O . ALA B 1 176 ? 16.094 -23.75 -22.922 1 87.25 176 ALA B O 1
ATOM 4763 N N . SER B 1 177 ? 14.164 -23.766 -24.047 1 89.19 177 SER B N 1
ATOM 4764 C CA . SER B 1 177 ? 14.078 -25.219 -24.219 1 89.19 177 SER B CA 1
ATOM 4765 C C . SER B 1 177 ? 13.266 -25.562 -25.469 1 89.19 177 SER B C 1
ATOM 4767 O O . SER B 1 177 ? 12.438 -24.781 -25.922 1 89.19 177 SER B O 1
ATOM 4769 N N . THR B 1 178 ? 13.609 -26.734 -26.031 1 90.69 178 THR B N 1
ATOM 4770 C CA . THR B 1 178 ? 12.711 -27.25 -27.062 1 90.69 178 THR B CA 1
ATOM 4771 C C . THR B 1 178 ? 11.422 -27.781 -26.438 1 90.69 178 THR B C 1
ATOM 4773 O O . THR B 1 178 ? 11.391 -28.094 -25.234 1 90.69 178 THR B O 1
ATOM 4776 N N . PHE B 1 179 ? 10.438 -27.844 -27.25 1 94.12 179 PHE B N 1
ATOM 4777 C CA . PHE B 1 179 ? 9.148 -28.328 -26.766 1 94.12 179 PHE B CA 1
ATOM 4778 C C . PHE B 1 179 ? 9.273 -29.75 -26.234 1 94.12 179 PHE B C 1
ATOM 4780 O O . PHE B 1 179 ? 8.742 -30.062 -25.156 1 94.12 179 PHE B O 1
ATOM 4787 N N . GLU B 1 180 ? 10.008 -30.578 -26.938 1 93 180 GLU B N 1
ATOM 4788 C CA . GLU B 1 180 ? 10.156 -31.984 -26.562 1 93 180 GLU B CA 1
ATOM 4789 C C . GLU B 1 180 ? 10.938 -32.125 -25.25 1 93 180 GLU B C 1
ATOM 4791 O O . GLU B 1 180 ? 10.555 -32.906 -24.375 1 93 180 GLU B O 1
ATOM 4796 N N . GLU B 1 181 ? 11.977 -31.359 -25.172 1 91.06 181 GLU B N 1
ATOM 4797 C CA . GLU B 1 181 ? 12.773 -31.359 -23.953 1 91.06 181 GLU B CA 1
ATOM 4798 C C . GLU B 1 181 ? 11.938 -30.891 -22.766 1 91.06 181 GLU B C 1
ATOM 4800 O O . GLU B 1 181 ? 12.062 -31.422 -21.656 1 91.06 181 GLU B O 1
ATOM 4805 N N . PHE B 1 182 ? 11.219 -29.906 -23 1 93.44 182 PHE B N 1
ATOM 4806 C CA . PHE B 1 182 ? 10.383 -29.312 -21.969 1 93.44 182 PHE B CA 1
ATOM 4807 C C . PHE B 1 182 ? 9.352 -30.312 -21.469 1 93.44 182 PHE B C 1
ATOM 4809 O O . PHE B 1 182 ? 9.234 -30.531 -20.25 1 93.44 182 PHE B O 1
ATOM 4816 N N . LEU B 1 183 ? 8.641 -31 -22.328 1 94.56 183 LEU B N 1
ATOM 4817 C CA . LEU B 1 183 ? 7.605 -31.953 -21.938 1 94.56 183 LEU B CA 1
ATOM 4818 C C . LEU B 1 183 ? 8.211 -33.125 -21.203 1 94.56 183 LEU B C 1
ATOM 4820 O O . LEU B 1 183 ? 7.621 -33.656 -20.25 1 94.56 183 LEU B O 1
ATOM 4824 N N . GLY B 1 184 ? 9.336 -33.594 -21.75 1 93.19 184 GLY B N 1
ATOM 4825 C CA . GLY B 1 184 ? 10.039 -34.656 -21.047 1 93.19 184 GLY B CA 1
ATOM 4826 C C . GLY B 1 184 ? 10.391 -34.312 -19.625 1 93.19 184 GLY B C 1
ATOM 4827 O O . GLY B 1 184 ? 10.289 -35.156 -18.719 1 93.19 184 GLY B O 1
ATOM 4828 N N . HIS B 1 185 ? 10.781 -33.125 -19.469 1 93 185 HIS B N 1
ATOM 4829 C CA . HIS B 1 185 ? 11.148 -32.688 -18.125 1 93 185 HIS B CA 1
ATOM 4830 C C . HIS B 1 185 ? 9.922 -32.531 -17.234 1 93 185 HIS B C 1
ATOM 4832 O O . HIS B 1 185 ? 9.977 -32.875 -16.047 1 93 185 HIS B O 1
ATOM 4838 N N . VAL B 1 186 ? 8.836 -32 -17.703 1 95.25 186 VAL B N 1
ATOM 4839 C CA . VAL B 1 186 ? 7.594 -31.906 -16.953 1 95.25 186 VAL B CA 1
ATOM 4840 C C . VAL B 1 186 ? 7.176 -33.281 -16.438 1 95.25 186 VAL B C 1
ATOM 4842 O O . VAL B 1 186 ? 6.754 -33.406 -15.281 1 95.25 186 VAL B O 1
ATOM 4845 N N . ASP B 1 187 ? 7.336 -34.219 -17.25 1 94 187 ASP B N 1
ATOM 4846 C CA . ASP B 1 187 ? 6.984 -35.594 -16.859 1 94 187 ASP B CA 1
ATOM 4847 C C . ASP B 1 187 ? 7.855 -36.062 -15.711 1 94 187 ASP B C 1
ATOM 4849 O O . ASP B 1 187 ? 7.371 -36.75 -14.812 1 94 187 ASP B O 1
ATOM 4853 N N . LYS B 1 188 ? 9.078 -35.719 -15.773 1 93.25 188 LYS B N 1
ATOM 4854 C CA . LYS B 1 188 ? 9.992 -36.094 -14.688 1 93.25 188 LYS B CA 1
ATOM 4855 C C . LYS B 1 188 ? 9.617 -35.375 -13.391 1 93.25 188 LYS B C 1
ATOM 4857 O O . LYS B 1 188 ? 9.742 -35.938 -12.305 1 93.25 188 LYS B O 1
ATOM 4862 N N . LEU B 1 189 ? 9.234 -34.156 -13.5 1 94.56 189 LEU B N 1
ATOM 4863 C CA . LEU B 1 189 ? 8.883 -33.344 -12.344 1 94.56 189 LEU B CA 1
ATOM 4864 C C . LEU B 1 189 ? 7.672 -33.906 -11.625 1 94.56 189 LEU B C 1
ATOM 4866 O O . LEU B 1 189 ? 7.504 -33.719 -10.414 1 94.56 189 LEU B O 1
ATOM 4870 N N . ARG B 1 190 ? 6.855 -34.594 -12.344 1 93.56 190 ARG B N 1
ATOM 4871 C CA . ARG B 1 190 ? 5.633 -35.156 -11.773 1 93.56 190 ARG B CA 1
ATOM 4872 C C . ARG B 1 190 ? 5.949 -36.094 -10.633 1 93.56 190 ARG B C 1
ATOM 4874 O O . ARG B 1 190 ? 5.137 -36.281 -9.727 1 93.56 190 ARG B O 1
ATOM 4881 N N . GLU B 1 191 ? 7.098 -36.688 -10.672 1 93.38 191 GLU B N 1
ATOM 4882 C CA . GLU B 1 191 ? 7.516 -37.625 -9.641 1 93.38 191 GLU B CA 1
ATOM 4883 C C . GLU B 1 191 ? 7.641 -36.969 -8.281 1 93.38 191 GLU B C 1
ATOM 4885 O O . GLU B 1 191 ? 7.578 -37.625 -7.246 1 93.38 191 GLU B O 1
ATOM 4890 N N . PHE B 1 192 ? 7.777 -35.656 -8.312 1 94.12 192 PHE B N 1
ATOM 4891 C CA . PHE B 1 192 ? 7.953 -34.906 -7.07 1 94.12 192 PHE B CA 1
ATOM 4892 C C . PHE B 1 192 ? 6.602 -34.5 -6.484 1 94.12 192 PHE B C 1
ATOM 4894 O O . PHE B 1 192 ? 6.527 -34.062 -5.34 1 94.12 192 PHE B O 1
ATOM 4901 N N . GLU B 1 193 ? 5.523 -34.656 -7.203 1 96.5 193 GLU B N 1
ATOM 4902 C CA . GLU B 1 193 ? 4.215 -34.156 -6.781 1 96.5 193 GLU B CA 1
ATOM 4903 C C . GLU B 1 193 ? 3.748 -34.844 -5.508 1 96.5 193 GLU B C 1
ATOM 4905 O O . GLU B 1 193 ? 3.986 -36.062 -5.328 1 96.5 193 GLU B O 1
ATOM 4910 N N . ASN B 1 194 ? 3.193 -34.188 -4.609 1 95.75 194 ASN B N 1
ATOM 4911 C CA . ASN B 1 194 ? 2.525 -34.625 -3.389 1 95.75 194 ASN B CA 1
ATOM 4912 C C . ASN B 1 194 ? 1.468 -33.625 -2.934 1 95.75 194 ASN B C 1
ATOM 4914 O O . ASN B 1 194 ? 0.998 -32.812 -3.727 1 95.75 194 ASN B O 1
ATOM 4918 N N . GLU B 1 195 ? 1.049 -33.719 -1.746 1 94.5 195 GLU B N 1
ATOM 4919 C CA . GLU B 1 195 ? -0.046 -32.875 -1.251 1 94.5 195 GLU B CA 1
ATOM 4920 C C . GLU B 1 195 ? 0.363 -31.406 -1.179 1 94.5 195 GLU B C 1
ATOM 4922 O O . GLU B 1 195 ? -0.482 -30.516 -1.285 1 94.5 195 GLU B O 1
ATOM 4927 N N . GLN B 1 196 ? 1.635 -31.141 -1.064 1 96.81 196 GLN B N 1
ATOM 4928 C CA . GLN B 1 196 ? 2.09 -29.766 -0.855 1 96.81 196 GLN B CA 1
ATOM 4929 C C . GLN B 1 196 ? 2.85 -29.25 -2.072 1 96.81 196 GLN B C 1
ATOM 4931 O O . GLN B 1 196 ? 3.25 -28.078 -2.109 1 96.81 196 GLN B O 1
ATOM 4936 N N . LEU B 1 197 ? 3.084 -30.109 -3.049 1 98.19 197 LEU B N 1
ATOM 4937 C CA . LEU B 1 197 ? 3.803 -29.75 -4.266 1 98.19 197 LEU B CA 1
ATOM 4938 C C . LEU B 1 197 ? 3.076 -30.281 -5.5 1 98.19 197 LEU B C 1
ATOM 4940 O O . LEU B 1 197 ? 2.889 -31.484 -5.641 1 98.19 197 LEU B O 1
ATOM 4944 N N . THR B 1 198 ? 2.621 -29.406 -6.344 1 98.19 198 THR B N 1
ATOM 4945 C CA . THR B 1 198 ? 2.021 -29.781 -7.617 1 98.19 198 THR B CA 1
ATOM 4946 C C . THR B 1 198 ? 2.711 -29.062 -8.773 1 98.19 198 THR B C 1
ATOM 4948 O O . THR B 1 198 ? 3.459 -28.109 -8.555 1 98.19 198 THR B O 1
ATOM 4951 N N . ILE B 1 199 ? 2.537 -29.625 -9.969 1 98.12 199 ILE B N 1
ATOM 4952 C CA . ILE B 1 199 ? 3.182 -29.078 -11.164 1 98.12 199 ILE B CA 1
ATOM 4953 C C . ILE B 1 199 ? 2.125 -28.516 -12.109 1 98.12 199 ILE B C 1
ATOM 4955 O O . ILE B 1 199 ? 1.106 -29.156 -12.375 1 98.12 199 ILE B O 1
ATOM 4959 N N . ALA B 1 200 ? 2.248 -27.281 -12.492 1 98.56 200 ALA B N 1
ATOM 4960 C CA . ALA B 1 200 ? 1.527 -26.656 -13.594 1 98.56 200 ALA B CA 1
ATOM 4961 C C . ALA B 1 200 ? 2.473 -26.312 -14.742 1 98.56 200 ALA B C 1
ATOM 4963 O O . ALA B 1 200 ? 3.684 -26.516 -14.641 1 98.56 200 ALA B O 1
ATOM 4964 N N . VAL B 1 201 ? 1.917 -25.906 -15.883 1 98.38 201 VAL B N 1
ATOM 4965 C CA . VAL B 1 201 ? 2.762 -25.547 -17.016 1 98.38 201 VAL B CA 1
ATOM 4966 C C . VAL B 1 201 ? 2.4 -24.156 -17.516 1 98.38 201 VAL B C 1
ATOM 4968 O O . VAL B 1 201 ? 1.301 -23.656 -17.25 1 98.38 201 VAL B O 1
ATOM 4971 N N . ALA B 1 202 ? 3.338 -23.562 -18.188 1 98.62 202 ALA B N 1
ATOM 4972 C CA . ALA B 1 202 ? 3.117 -22.234 -18.75 1 98.62 202 ALA B CA 1
ATOM 4973 C C . ALA B 1 202 ? 3.842 -22.078 -20.094 1 98.62 202 ALA B C 1
ATOM 4975 O O . ALA B 1 202 ? 4.906 -22.672 -20.297 1 98.62 202 ALA B O 1
ATOM 4976 N N . ALA B 1 203 ? 3.23 -21.438 -21.031 1 98.31 203 ALA B N 1
ATOM 4977 C CA . ALA B 1 203 ? 3.955 -20.703 -22.062 1 98.31 203 ALA B CA 1
ATOM 4978 C C . ALA B 1 203 ? 4.293 -19.281 -21.609 1 98.31 203 ALA B C 1
ATOM 4980 O O . ALA B 1 203 ? 3.404 -18.531 -21.188 1 98.31 203 ALA B O 1
ATOM 4981 N N . HIS B 1 204 ? 5.551 -19.031 -21.641 1 97.62 204 HIS B N 1
ATOM 4982 C CA . HIS B 1 204 ? 5.941 -17.734 -21.062 1 97.62 204 HIS B CA 1
ATOM 4983 C C . HIS B 1 204 ? 5.043 -16.609 -21.578 1 97.62 204 HIS B C 1
ATOM 4985 O O . HIS B 1 204 ? 4.574 -15.789 -20.781 1 97.62 204 HIS B O 1
ATOM 4991 N N . SER B 1 205 ? 4.852 -16.469 -22.812 1 97.06 205 SER B N 1
ATOM 4992 C CA . SER B 1 205 ? 4.035 -15.469 -23.5 1 97.06 205 SER B CA 1
ATOM 4993 C C . SER B 1 205 ? 3.869 -15.805 -24.969 1 97.06 205 SER B C 1
ATOM 4995 O O . SER B 1 205 ? 4.535 -16.703 -25.5 1 97.06 205 SER B O 1
ATOM 4997 N N . THR B 1 206 ? 2.971 -15.102 -25.625 1 96.06 206 THR B N 1
ATOM 4998 C CA . THR B 1 206 ? 2.824 -15.289 -27.062 1 96.06 206 THR B CA 1
ATOM 4999 C C . THR B 1 206 ? 4.055 -14.766 -27.797 1 96.06 206 THR B C 1
ATOM 5001 O O . THR B 1 206 ? 4.281 -15.109 -28.969 1 96.06 206 THR B O 1
ATOM 5004 N N . ARG B 1 207 ? 4.805 -13.961 -27.109 1 94.38 207 ARG B N 1
ATOM 5005 C CA . ARG B 1 207 ? 6.043 -13.438 -27.672 1 94.38 207 ARG B CA 1
ATOM 5006 C C . ARG B 1 207 ? 7.152 -14.477 -27.609 1 94.38 207 ARG B C 1
ATOM 5008 O O . ARG B 1 207 ? 7.969 -14.578 -28.531 1 94.38 207 ARG B O 1
ATOM 5015 N N . ALA B 1 208 ? 7.137 -15.312 -26.562 1 95.25 208 ALA B N 1
ATOM 5016 C CA . ALA B 1 208 ? 8.273 -16.172 -26.266 1 95.25 208 ALA B CA 1
ATOM 5017 C C . ALA B 1 208 ? 8.023 -17.594 -26.75 1 95.25 208 ALA B C 1
ATOM 5019 O O . ALA B 1 208 ? 8.953 -18.406 -26.828 1 95.25 208 ALA B O 1
ATOM 5020 N N . VAL B 1 209 ? 6.805 -17.953 -27.094 1 96.88 209 VAL B N 1
ATOM 5021 C CA . VAL B 1 209 ? 6.441 -19.281 -27.547 1 96.88 209 VAL B CA 1
ATOM 5022 C C . VAL B 1 209 ? 5.52 -19.188 -28.766 1 96.88 209 VAL B C 1
ATOM 5024 O O . VAL B 1 209 ? 4.566 -18.391 -28.766 1 96.88 209 VAL B O 1
ATOM 5027 N N . ASP B 1 210 ? 5.855 -19.938 -29.797 1 95.06 210 ASP B N 1
ATOM 5028 C CA . ASP B 1 210 ? 5.047 -19.859 -31.016 1 95.06 210 ASP B CA 1
ATOM 5029 C C . ASP B 1 210 ? 3.68 -20.5 -30.797 1 95.06 210 ASP B C 1
ATOM 5031 O O . ASP B 1 210 ? 3.508 -21.328 -29.906 1 95.06 210 ASP B O 1
ATOM 5035 N N . THR B 1 211 ? 2.75 -20.172 -31.688 1 95.69 211 THR B N 1
ATOM 5036 C CA . THR B 1 211 ? 1.348 -20.547 -31.547 1 95.69 211 THR B CA 1
ATOM 5037 C C . THR B 1 211 ? 1.194 -22.062 -31.547 1 95.69 211 THR B C 1
ATOM 5039 O O . THR B 1 211 ? 0.365 -22.609 -30.812 1 95.69 211 THR B O 1
ATOM 5042 N N . GLU B 1 212 ? 1.918 -22.719 -32.344 1 96.06 212 GLU B N 1
ATOM 5043 C CA . GLU B 1 212 ? 1.845 -24.172 -32.406 1 96.06 212 GLU B CA 1
ATOM 5044 C C . GLU B 1 212 ? 2.203 -24.812 -31.062 1 96.06 212 GLU B C 1
ATOM 5046 O O . GLU B 1 212 ? 1.477 -25.672 -30.578 1 96.06 212 GLU B O 1
ATOM 5051 N N . HIS B 1 213 ? 3.307 -24.375 -30.516 1 97.31 213 HIS B N 1
ATOM 5052 C CA . HIS B 1 213 ? 3.75 -24.922 -29.25 1 97.31 213 HIS B CA 1
ATOM 5053 C C . HIS B 1 213 ? 2.801 -24.531 -28.125 1 97.31 213 HIS B C 1
ATOM 5055 O O . HIS B 1 213 ? 2.594 -25.297 -27.172 1 97.31 213 HIS B O 1
ATOM 5061 N N . ILE B 1 214 ? 2.23 -23.328 -28.172 1 98.31 214 ILE B N 1
ATOM 5062 C CA . ILE B 1 214 ? 1.232 -22.922 -27.172 1 98.31 214 ILE B CA 1
ATOM 5063 C C . ILE B 1 214 ? 0.032 -23.875 -27.25 1 98.31 214 ILE B C 1
ATOM 5065 O O . ILE B 1 214 ? -0.429 -24.375 -26.219 1 98.31 214 ILE B O 1
ATOM 5069 N N . THR B 1 215 ? -0.403 -24.141 -28.453 1 98.19 215 THR B N 1
ATOM 5070 C CA . THR B 1 215 ? -1.562 -25 -28.672 1 98.19 215 THR B CA 1
ATOM 5071 C C . THR B 1 215 ? -1.276 -26.422 -28.188 1 98.19 215 THR B C 1
ATOM 5073 O O . THR B 1 215 ? -2.109 -27.031 -27.516 1 98.19 215 THR B O 1
ATOM 5076 N N . ASN B 1 216 ? -0.107 -26.891 -28.484 1 98.06 216 ASN B N 1
ATOM 5077 C CA . ASN B 1 216 ? 0.281 -28.234 -28.078 1 98.06 216 ASN B CA 1
ATOM 5078 C C . ASN B 1 216 ? 0.429 -28.344 -26.562 1 98.06 216 ASN B C 1
ATOM 5080 O O . ASN B 1 216 ? 0.035 -29.344 -25.953 1 98.06 216 ASN B O 1
ATOM 5084 N N . LEU B 1 217 ? 1.031 -27.344 -25.969 1 98.25 217 LEU B N 1
ATOM 5085 C CA . LEU B 1 217 ? 1.209 -27.344 -24.516 1 98.25 217 LEU B CA 1
ATOM 5086 C C . LEU B 1 217 ? -0.136 -27.25 -23.797 1 98.25 217 LEU B C 1
ATOM 5088 O O . LEU B 1 217 ? -0.333 -27.875 -22.766 1 98.25 217 LEU B O 1
ATOM 5092 N N . TRP B 1 218 ? -1.05 -26.469 -24.328 1 98.44 218 TRP B N 1
ATOM 5093 C CA . TRP B 1 218 ? -2.404 -26.359 -23.797 1 98.44 218 TRP B CA 1
ATOM 5094 C C . TRP B 1 218 ? -3.119 -27.719 -23.875 1 98.44 218 TRP B C 1
ATOM 5096 O O . TRP B 1 218 ? -3.762 -28.141 -22.906 1 98.44 218 TRP B O 1
ATOM 5106 N N . ALA B 1 219 ? -2.975 -28.375 -24.969 1 97.69 219 ALA B N 1
ATOM 5107 C CA . ALA B 1 219 ? -3.564 -29.688 -25.125 1 97.69 219 ALA B CA 1
ATOM 5108 C C . ALA B 1 219 ? -3.004 -30.672 -24.094 1 97.69 219 ALA B C 1
ATOM 5110 O O . ALA B 1 219 ? -3.744 -31.469 -23.516 1 97.69 219 ALA B O 1
ATOM 5111 N N . TYR B 1 220 ? -1.732 -30.578 -23.938 1 97.12 220 TYR B N 1
ATOM 5112 C CA . TYR B 1 220 ? -1.084 -31.406 -22.922 1 97.12 220 TYR B CA 1
ATOM 5113 C C . TYR B 1 220 ? -1.655 -31.109 -21.531 1 97.12 220 TYR B C 1
ATOM 5115 O O . TYR B 1 220 ? -1.979 -32.031 -20.781 1 97.12 220 TYR B O 1
ATOM 5123 N N . ALA B 1 221 ? -1.747 -29.828 -21.172 1 98 221 ALA B N 1
ATOM 5124 C CA . ALA B 1 221 ? -2.27 -29.422 -19.859 1 98 221 ALA B CA 1
ATOM 5125 C C . ALA B 1 221 ? -3.686 -29.938 -19.656 1 98 221 ALA B C 1
ATOM 5127 O O . ALA B 1 221 ? -4.02 -30.422 -18.562 1 98 221 ALA B O 1
ATOM 5128 N N . GLN B 1 222 ? -4.477 -29.844 -20.672 1 97.31 222 GLN B N 1
ATOM 5129 C CA . GLN B 1 222 ? -5.848 -30.344 -20.609 1 97.31 222 GLN B CA 1
ATOM 5130 C C . GLN B 1 222 ? -5.875 -31.859 -20.375 1 97.31 222 GLN B C 1
ATOM 5132 O O . GLN B 1 222 ? -6.602 -32.344 -19.516 1 97.31 222 GLN B O 1
ATOM 5137 N N . LYS B 1 223 ? -5.09 -32.531 -21.156 1 96.5 223 LYS B N 1
ATOM 5138 C CA . LYS B 1 223 ? -5.031 -33.969 -21.062 1 96.5 223 LYS B CA 1
ATOM 5139 C C . LYS B 1 223 ? -4.59 -34.438 -19.672 1 96.5 223 LYS B C 1
ATOM 5141 O O . LYS B 1 223 ? -5.141 -35.375 -19.109 1 96.5 223 LYS B O 1
ATOM 5146 N N . GLU B 1 224 ? -3.613 -33.719 -19.125 1 95.94 224 GLU B N 1
ATOM 5147 C CA . GLU B 1 224 ? -3.016 -34.125 -17.844 1 95.94 224 GLU B CA 1
ATOM 5148 C C . GLU B 1 224 ? -3.699 -33.406 -16.688 1 95.94 224 GLU B C 1
ATOM 5150 O O . GLU B 1 224 ? -3.279 -33.562 -15.531 1 95.94 224 GLU B O 1
ATOM 5155 N N . ASN B 1 225 ? -4.734 -32.625 -16.953 1 96.12 225 ASN B N 1
ATOM 5156 C CA . ASN B 1 225 ? -5.5 -31.891 -15.961 1 96.12 225 ASN B CA 1
ATOM 5157 C C . ASN B 1 225 ? -4.605 -30.969 -15.133 1 96.12 225 ASN B C 1
ATOM 5159 O O . ASN B 1 225 ? -4.613 -31.031 -13.898 1 96.12 225 ASN B O 1
ATOM 5163 N N . LYS B 1 226 ? -3.799 -30.219 -15.828 1 97.75 226 LYS B N 1
ATOM 5164 C CA . LYS B 1 226 ? -2.9 -29.25 -15.188 1 97.75 226 LYS B CA 1
ATOM 5165 C C . LYS B 1 226 ? -3.32 -27.828 -15.5 1 97.75 226 LYS B C 1
ATOM 5167 O O . LYS B 1 226 ? -3.889 -27.547 -16.562 1 97.75 226 LYS B O 1
ATOM 5172 N N . ALA B 1 227 ? -3.068 -26.953 -14.539 1 98.69 227 ALA B N 1
ATOM 5173 C CA . ALA B 1 227 ? -3.262 -25.531 -14.812 1 98.69 227 ALA B CA 1
ATOM 5174 C C . ALA B 1 227 ? -2.279 -25.031 -15.867 1 98.69 227 ALA B C 1
ATOM 5176 O O . ALA B 1 227 ? -1.151 -25.531 -15.953 1 98.69 227 ALA B O 1
ATOM 5177 N N . PHE B 1 228 ? -2.703 -24.141 -16.656 1 98.88 228 PHE B N 1
ATOM 5178 C CA . PHE B 1 228 ? -1.916 -23.531 -17.734 1 98.88 228 PHE B CA 1
ATOM 5179 C C . PHE B 1 228 ? -1.873 -22.016 -17.578 1 98.88 228 PHE B C 1
ATOM 5181 O O . PHE B 1 228 ? -2.916 -21.359 -17.516 1 98.88 228 PHE B O 1
ATOM 5188 N N . HIS B 1 229 ? -0.678 -21.453 -17.453 1 98.94 229 HIS B N 1
ATOM 5189 C CA . HIS B 1 229 ? -0.497 -20.016 -17.297 1 98.94 229 HIS B CA 1
ATOM 5190 C C . HIS B 1 229 ? 0.176 -19.406 -18.516 1 98.94 229 HIS B C 1
ATOM 5192 O O . HIS B 1 229 ? 0.984 -20.062 -19.172 1 98.94 229 HIS B O 1
ATOM 5198 N N . ILE B 1 230 ? -0.112 -18.156 -18.797 1 98.88 230 ILE B N 1
ATOM 5199 C CA . ILE B 1 230 ? 0.561 -17.422 -19.859 1 98.88 230 ILE B CA 1
ATOM 5200 C C . ILE B 1 230 ? 0.443 -15.93 -19.609 1 98.88 230 ILE B C 1
ATOM 5202 O O . ILE B 1 230 ? -0.616 -15.438 -19.203 1 98.88 230 ILE B O 1
ATOM 5206 N N . HIS B 1 231 ? 1.55 -15.164 -19.688 1 98.62 231 HIS B N 1
ATOM 5207 C CA . HIS B 1 231 ? 1.484 -13.703 -19.672 1 98.62 231 HIS B CA 1
ATOM 5208 C C . HIS B 1 231 ? 0.708 -13.18 -20.875 1 98.62 231 HIS B C 1
ATOM 5210 O O . HIS B 1 231 ? 0.854 -13.688 -21.984 1 98.62 231 HIS B O 1
ATOM 5216 N N . LEU B 1 232 ? -0.033 -12.133 -20.625 1 98.56 232 LEU B N 1
ATOM 5217 C CA . LEU B 1 232 ? -0.834 -11.641 -21.734 1 98.56 232 LEU B CA 1
ATOM 5218 C C . LEU B 1 232 ? -1.007 -10.133 -21.656 1 98.56 232 LEU B C 1
ATOM 5220 O O . LEU B 1 232 ? -1.542 -9.617 -20.672 1 98.56 232 LEU B O 1
ATOM 5224 N N . GLU B 1 233 ? -0.569 -9.438 -22.641 1 98.38 233 GLU B N 1
ATOM 5225 C CA . GLU B 1 233 ? -0.865 -8.047 -22.969 1 98.38 233 GLU B CA 1
ATOM 5226 C C . GLU B 1 233 ? -0.614 -7.137 -21.766 1 98.38 233 GLU B C 1
ATOM 5228 O O . GLU B 1 233 ? -1.456 -6.301 -21.438 1 98.38 233 GLU B O 1
ATOM 5233 N N . GLU B 1 234 ? 0.558 -7.344 -21.125 1 96.56 234 GLU B N 1
ATOM 5234 C CA . GLU B 1 234 ? 1.016 -6.531 -20 1 96.56 234 GLU B CA 1
ATOM 5235 C C . GLU B 1 234 ? 1.461 -5.148 -20.469 1 96.56 234 GLU B C 1
ATOM 5237 O O . GLU B 1 234 ? 1.299 -4.164 -19.734 1 96.56 234 GLU B O 1
ATOM 5242 N N . GLN B 1 235 ? 2.02 -5.094 -21.641 1 94.81 235 GLN B N 1
ATOM 5243 C CA . GLN B 1 235 ? 2.529 -3.863 -22.234 1 94.81 235 GLN B CA 1
ATOM 5244 C C . GLN B 1 235 ? 1.909 -3.617 -23.609 1 94.81 235 GLN B C 1
ATOM 5246 O O . GLN B 1 235 ? 1.69 -4.559 -24.375 1 94.81 235 GLN B O 1
ATOM 5251 N N . PRO B 1 236 ? 1.708 -2.32 -23.938 1 95.62 236 PRO B N 1
ATOM 5252 C CA . PRO B 1 236 ? 1.191 -2.006 -25.281 1 95.62 236 PRO B CA 1
ATOM 5253 C C . PRO B 1 236 ? 2.098 -2.516 -26.391 1 95.62 236 PRO B C 1
ATOM 5255 O O . PRO B 1 236 ? 1.608 -2.932 -27.453 1 95.62 236 PRO B O 1
ATOM 5258 N N . LYS B 1 237 ? 3.383 -2.545 -26.188 1 93.06 237 LYS B N 1
ATOM 5259 C CA . LYS B 1 237 ? 4.34 -2.971 -27.203 1 93.06 237 LYS B CA 1
ATOM 5260 C C . LYS B 1 237 ? 4.105 -4.426 -27.609 1 93.06 237 LYS B C 1
ATOM 5262 O O . LYS B 1 237 ? 4.309 -4.797 -28.766 1 93.06 237 LYS B O 1
ATOM 5267 N N . GLU B 1 238 ? 3.707 -5.254 -26.641 1 94.5 238 GLU B N 1
ATOM 5268 C CA . GLU B 1 238 ? 3.393 -6.648 -26.953 1 94.5 238 GLU B CA 1
ATOM 5269 C C . GLU B 1 238 ? 2.285 -6.746 -27.984 1 94.5 238 GLU B C 1
ATOM 5271 O O . GLU B 1 238 ? 2.377 -7.547 -28.922 1 94.5 238 GLU B O 1
ATOM 5276 N N . ILE B 1 239 ? 1.266 -5.961 -27.844 1 97.06 239 ILE B N 1
ATOM 5277 C CA . ILE B 1 239 ? 0.131 -5.957 -28.766 1 97.06 239 ILE B CA 1
ATOM 5278 C C . ILE B 1 239 ? 0.572 -5.434 -30.125 1 97.06 239 ILE B C 1
ATOM 5280 O O . ILE B 1 239 ? 0.287 -6.047 -31.156 1 97.06 239 ILE B O 1
ATOM 5284 N N . GLU B 1 240 ? 1.286 -4.309 -30.109 1 96.81 240 GLU B N 1
ATOM 5285 C CA . GLU B 1 240 ? 1.783 -3.705 -31.328 1 96.81 240 GLU B CA 1
ATOM 5286 C C . GLU B 1 240 ? 2.654 -4.684 -32.125 1 96.81 240 GLU B C 1
ATOM 5288 O O . GLU B 1 240 ? 2.484 -4.844 -33.312 1 96.81 240 GLU B O 1
ATOM 5293 N N . ASP B 1 241 ? 3.588 -5.355 -31.391 1 95.75 241 ASP B N 1
ATOM 5294 C CA . ASP B 1 241 ? 4.52 -6.281 -32.031 1 95.75 241 ASP B CA 1
ATOM 5295 C C . ASP B 1 241 ? 3.779 -7.484 -32.625 1 95.75 241 ASP B C 1
ATOM 5297 O O . ASP B 1 241 ? 4.137 -7.98 -33.688 1 95.75 241 ASP B O 1
ATOM 5301 N N . CYS B 1 242 ? 2.777 -7.953 -31.938 1 96.62 242 CYS B N 1
ATOM 5302 C CA . CYS B 1 242 ? 2.02 -9.102 -32.438 1 96.62 242 CYS B CA 1
ATOM 5303 C C . CYS B 1 242 ? 1.221 -8.742 -33.656 1 96.62 242 CYS B C 1
ATOM 5305 O O . CYS B 1 242 ? 1.23 -9.484 -34.656 1 96.62 242 CYS B O 1
ATOM 5307 N N . VAL B 1 243 ? 0.599 -7.59 -33.656 1 97.06 243 VAL B N 1
ATOM 5308 C CA . VAL B 1 243 ? -0.214 -7.133 -34.781 1 97.06 243 VAL B CA 1
ATOM 5309 C C . VAL B 1 243 ? 0.671 -6.91 -36 1 97.06 243 VAL B C 1
ATOM 5311 O O . VAL B 1 243 ? 0.265 -7.203 -37.125 1 97.06 243 VAL B O 1
ATOM 5314 N N . ASN B 1 244 ? 1.849 -6.434 -35.75 1 96 244 ASN B N 1
ATOM 5315 C CA . ASN B 1 244 ? 2.77 -6.117 -36.844 1 96 244 ASN B CA 1
ATOM 5316 C C . ASN B 1 244 ? 3.512 -7.359 -37.312 1 96 244 ASN B C 1
ATOM 5318 O O . ASN B 1 244 ? 4.23 -7.305 -38.312 1 96 244 ASN B O 1
ATOM 5322 N N . SER B 1 245 ? 3.342 -8.43 -36.656 1 94.19 245 SER B N 1
ATOM 5323 C CA . SER B 1 245 ? 3.969 -9.68 -37.062 1 94.19 245 SER B CA 1
ATOM 5324 C C . SER B 1 245 ? 3.143 -10.375 -38.125 1 94.19 245 SER B C 1
ATOM 5326 O O . SER B 1 245 ? 2.164 -9.82 -38.625 1 94.19 245 SER B O 1
ATOM 5328 N N . PHE B 1 246 ? 3.59 -11.633 -38.5 1 91.56 246 PHE B N 1
ATOM 5329 C CA . PHE B 1 246 ? 2.896 -12.398 -39.531 1 91.56 246 PHE B CA 1
ATOM 5330 C C . PHE B 1 246 ? 1.504 -12.805 -39.062 1 91.56 246 PHE B C 1
ATOM 5332 O O . PHE B 1 246 ? 0.649 -13.164 -39.875 1 91.56 246 PHE B O 1
ATOM 5339 N N . HIS B 1 247 ? 1.23 -12.75 -37.844 1 91.81 247 HIS B N 1
ATOM 5340 C CA . HIS B 1 247 ? -0.065 -13.133 -37.281 1 91.81 247 HIS B CA 1
ATOM 5341 C C . HIS B 1 247 ? -1.145 -12.125 -37.656 1 91.81 247 HIS B C 1
ATOM 5343 O O . HIS B 1 247 ? -2.277 -12.508 -37.969 1 91.81 247 HIS B O 1
ATOM 5349 N N . LYS B 1 248 ? -0.827 -10.758 -37.531 1 96.12 248 LYS B N 1
ATOM 5350 C CA . LYS B 1 248 ? -1.737 -9.656 -37.812 1 96.12 248 LYS B CA 1
ATOM 5351 C C . LYS B 1 248 ? -2.924 -9.656 -36.875 1 96.12 248 LYS B C 1
ATOM 5353 O O . LYS B 1 248 ? -4.027 -9.258 -37.25 1 96.12 248 LYS B O 1
ATOM 5358 N N . LEU B 1 249 ? -2.705 -10.273 -35.75 1 96.81 249 LEU B N 1
ATOM 5359 C CA . LEU B 1 249 ? -3.682 -10.383 -34.688 1 96.81 249 LEU B CA 1
ATOM 5360 C C . LEU B 1 249 ? -3.078 -9.93 -33.344 1 96.81 249 LEU B C 1
ATOM 5362 O O . LEU B 1 249 ? -1.856 -9.922 -33.188 1 96.81 249 LEU B O 1
ATOM 5366 N N . THR B 1 250 ? -3.957 -9.492 -32.438 1 97.75 250 THR B N 1
ATOM 5367 C CA . THR B 1 250 ? -3.486 -9.289 -31.078 1 97.75 250 THR B CA 1
ATOM 5368 C C . THR B 1 250 ? -3.23 -10.633 -30.406 1 97.75 250 THR B C 1
ATOM 5370 O O . THR B 1 250 ? -3.707 -11.672 -30.859 1 97.75 250 THR B O 1
ATOM 5373 N N . PRO B 1 251 ? -2.488 -10.617 -29.281 1 98.19 251 PRO B N 1
ATOM 5374 C CA . PRO B 1 251 ? -2.279 -11.867 -28.531 1 98.19 251 PRO B CA 1
ATOM 5375 C C . PRO B 1 251 ? -3.588 -12.508 -28.078 1 98.19 251 PRO B C 1
ATOM 5377 O O . PRO B 1 251 ? -3.732 -13.734 -28.141 1 98.19 251 PRO B O 1
ATOM 5380 N N . SER B 1 252 ? -4.547 -11.719 -27.656 1 98.44 252 SER B N 1
ATOM 5381 C CA . SER B 1 252 ? -5.844 -12.242 -27.219 1 98.44 252 SER B CA 1
ATOM 5382 C C . SER B 1 252 ? -6.586 -12.898 -28.375 1 98.44 252 SER B C 1
ATOM 5384 O O . SER B 1 252 ? -7.156 -13.984 -28.219 1 98.44 252 SER B O 1
ATOM 5386 N N . GLU B 1 253 ? -6.57 -12.219 -29.5 1 97.94 253 GLU B N 1
ATOM 5387 C CA . GLU B 1 253 ? -7.211 -12.805 -30.672 1 97.94 253 GLU B CA 1
ATOM 5388 C C . GLU B 1 253 ? -6.59 -14.148 -31.031 1 97.94 253 GLU B C 1
ATOM 5390 O O . GLU B 1 253 ? -7.301 -15.094 -31.375 1 97.94 253 GLU B O 1
ATOM 5395 N N . LEU B 1 254 ? -5.281 -14.18 -30.953 1 96.94 254 LEU B N 1
ATOM 5396 C CA . LEU B 1 254 ? -4.547 -15.406 -31.25 1 96.94 254 LEU B CA 1
ATOM 5397 C C . LEU B 1 254 ? -4.98 -16.531 -30.312 1 96.94 254 LEU B C 1
ATOM 5399 O O . LEU B 1 254 ? -5.27 -17.641 -30.766 1 96.94 254 LEU B O 1
ATOM 5403 N N . LEU B 1 255 ? -5.027 -16.281 -29.016 1 98.06 255 LEU B N 1
ATOM 5404 C CA . LEU B 1 255 ? -5.363 -17.312 -28.031 1 98.06 255 LEU B CA 1
ATOM 5405 C C . LEU B 1 255 ? -6.82 -17.734 -28.172 1 98.06 255 LEU B C 1
ATOM 5407 O O . LEU B 1 255 ? -7.129 -18.938 -28.094 1 98.06 255 LEU B O 1
ATOM 5411 N N . ILE B 1 256 ? -7.734 -16.766 -28.344 1 98 256 ILE B N 1
ATOM 5412 C CA . ILE B 1 256 ? -9.164 -17.047 -28.438 1 98 256 ILE B CA 1
ATOM 5413 C C . ILE B 1 256 ? -9.438 -17.906 -29.672 1 98 256 ILE B C 1
ATOM 5415 O O . ILE B 1 256 ? -10.289 -18.797 -29.641 1 98 256 ILE B O 1
ATOM 5419 N N . ASP B 1 257 ? -8.672 -17.672 -30.719 1 96.69 257 ASP B N 1
ATOM 5420 C CA . ASP B 1 257 ? -8.836 -18.391 -31.969 1 96.69 257 ASP B CA 1
ATOM 5421 C C . ASP B 1 257 ? -8.289 -19.812 -31.859 1 96.69 257 ASP B C 1
ATOM 5423 O O . ASP B 1 257 ? -8.836 -20.75 -32.469 1 96.69 257 ASP B O 1
ATOM 5427 N N . LYS B 1 258 ? -7.25 -20.016 -31.125 1 96.75 258 LYS B N 1
ATOM 5428 C CA . LYS B 1 258 ? -6.48 -21.25 -31.219 1 96.75 258 LYS B CA 1
ATOM 5429 C C . LYS B 1 258 ? -6.766 -22.172 -30.031 1 96.75 258 LYS B C 1
ATOM 5431 O O . LYS B 1 258 ? -6.555 -23.391 -30.109 1 96.75 258 LYS B O 1
ATOM 5436 N N . LEU B 1 259 ? -7.219 -21.641 -28.922 1 98 259 LEU B N 1
ATOM 5437 C CA . LEU B 1 259 ? -7.367 -22.438 -27.719 1 98 259 LEU B CA 1
ATOM 5438 C C . LEU B 1 259 ? -8.844 -22.656 -27.375 1 98 259 LEU B C 1
ATOM 5440 O O . LEU B 1 259 ? -9.664 -21.766 -27.594 1 98 259 LEU B O 1
ATOM 5444 N N . VAL B 1 260 ? -9.164 -23.797 -26.859 1 97.5 260 VAL B N 1
ATOM 5445 C CA . VAL B 1 260 ? -10.445 -24 -26.188 1 97.5 260 VAL B CA 1
ATOM 5446 C C . VAL B 1 260 ? -10.383 -23.406 -24.766 1 97.5 260 VAL B C 1
ATOM 5448 O O . VAL B 1 260 ? -9.742 -23.969 -23.891 1 97.5 260 VAL B O 1
ATOM 5451 N N . LEU B 1 261 ? -11.086 -22.359 -24.594 1 98.19 261 LEU B N 1
ATOM 5452 C CA . LEU B 1 261 ? -11.016 -21.625 -23.344 1 98.19 261 LEU B CA 1
ATOM 5453 C C . LEU B 1 261 ? -11.758 -22.359 -22.219 1 98.19 261 LEU B C 1
ATOM 5455 O O . LEU B 1 261 ? -12.867 -22.844 -22.438 1 98.19 261 LEU B O 1
ATOM 5459 N N . ASP B 1 262 ? -11.156 -22.469 -21.062 1 97.81 262 ASP B N 1
ATOM 5460 C CA . ASP B 1 262 ? -11.82 -23.031 -19.891 1 97.81 262 ASP B CA 1
ATOM 5461 C C . ASP B 1 262 ? -11.117 -22.609 -18.609 1 97.81 262 ASP B C 1
ATOM 5463 O O . ASP B 1 262 ? -10.25 -21.734 -18.625 1 97.81 262 ASP B O 1
ATOM 5467 N N . GLU B 1 263 ? -11.461 -23.172 -17.516 1 97.75 263 GLU B N 1
ATOM 5468 C CA . GLU B 1 263 ? -11.078 -22.688 -16.203 1 97.75 263 GLU B CA 1
ATOM 5469 C C . GLU B 1 263 ? -9.656 -23.109 -15.844 1 97.75 263 GLU B C 1
ATOM 5471 O O . GLU B 1 263 ? -9.094 -22.641 -14.844 1 97.75 263 GLU B O 1
ATOM 5476 N N . LYS B 1 264 ? -8.992 -23.891 -16.672 1 98.19 264 LYS B N 1
ATOM 5477 C CA . LYS B 1 264 ? -7.613 -24.297 -16.406 1 98.19 264 LYS B CA 1
ATOM 5478 C C . LYS B 1 264 ? -6.621 -23.266 -16.922 1 98.19 264 LYS B C 1
ATOM 5480 O O . LYS B 1 264 ? -5.445 -23.281 -16.547 1 98.19 264 LYS B O 1
ATOM 5485 N N . LEU B 1 265 ? -7.125 -22.375 -17.719 1 98.81 265 LEU B N 1
ATOM 5486 C CA . LEU B 1 265 ? -6.301 -21.312 -18.297 1 98.81 265 LEU B CA 1
ATOM 5487 C C . LEU B 1 265 ? -6.23 -20.109 -17.375 1 98.81 265 LEU B C 1
ATOM 5489 O O . LEU B 1 265 ? -7.262 -19.609 -16.922 1 98.81 265 LEU B O 1
ATOM 5493 N N . THR B 1 266 ? -5.047 -19.688 -17.047 1 98.94 266 THR B N 1
ATOM 5494 C CA . THR B 1 266 ? -4.82 -18.438 -16.328 1 98.94 266 THR B CA 1
ATOM 5495 C C . THR B 1 266 ? -4.023 -17.453 -17.172 1 98.94 266 THR B C 1
ATOM 5497 O O . THR B 1 266 ? -2.91 -17.766 -17.609 1 98.94 266 THR B O 1
ATOM 5500 N N . LEU B 1 267 ? -4.621 -16.328 -17.484 1 98.94 267 LEU B N 1
ATOM 5501 C CA . LEU B 1 267 ? -3.953 -15.219 -18.141 1 98.94 267 LEU B CA 1
ATOM 5502 C C . LEU B 1 267 ? -3.404 -14.227 -17.109 1 98.94 267 LEU B C 1
ATOM 5504 O O . LEU B 1 267 ? -4.148 -13.734 -16.266 1 98.94 267 LEU B O 1
ATOM 5508 N N . VAL B 1 268 ? -2.113 -13.945 -17.156 1 98.81 268 VAL B N 1
ATOM 5509 C CA . VAL B 1 268 ? -1.468 -13.078 -16.172 1 98.81 268 VAL B CA 1
ATOM 5510 C C . VAL B 1 268 ? -1.374 -11.656 -16.719 1 98.81 268 VAL B C 1
ATOM 5512 O O . VAL B 1 268 ? -0.957 -11.453 -17.859 1 98.81 268 VAL B O 1
ATOM 5515 N N . HIS B 1 269 ? -1.75 -10.633 -15.906 1 98.56 269 HIS B N 1
ATOM 5516 C CA . HIS B 1 269 ? -1.698 -9.188 -16.094 1 98.56 269 HIS B CA 1
ATOM 5517 C C . HIS B 1 269 ? -2.938 -8.68 -16.828 1 98.56 269 HIS B C 1
ATOM 5519 O O . HIS B 1 269 ? -3.805 -8.047 -16.234 1 98.56 269 HIS B O 1
ATOM 5525 N N . CYS B 1 270 ? -3.01 -8.992 -18.141 1 98.56 270 CYS B N 1
ATOM 5526 C CA . CYS B 1 270 ? -4.133 -8.547 -18.969 1 98.56 270 CYS B CA 1
ATOM 5527 C C . CYS B 1 270 ? -4.352 -7.043 -18.812 1 98.56 270 CYS B C 1
ATOM 5529 O O . CYS B 1 270 ? -5.492 -6.578 -18.797 1 98.56 270 CYS B O 1
ATOM 5531 N N . THR B 1 271 ? -3.324 -6.262 -18.719 1 98.31 271 THR B N 1
ATOM 5532 C CA . THR B 1 271 ? -3.375 -4.836 -18.422 1 98.31 271 THR B CA 1
ATOM 5533 C C . THR B 1 271 ? -4.031 -4.07 -19.578 1 98.31 271 THR B C 1
ATOM 5535 O O . THR B 1 271 ? -4.773 -3.113 -19.344 1 98.31 271 THR B O 1
ATOM 5538 N N . TYR B 1 272 ? -3.76 -4.508 -20.797 1 98.12 272 TYR B N 1
ATOM 5539 C CA . TYR B 1 272 ? -4.246 -3.779 -21.969 1 98.12 272 TYR B CA 1
ATOM 5540 C C . TYR B 1 272 ? -5.18 -4.648 -22.797 1 98.12 272 TYR B C 1
ATOM 5542 O O . TYR B 1 272 ? -5.344 -4.418 -24 1 98.12 272 TYR B O 1
ATOM 5550 N N . THR B 1 273 ? -5.723 -5.668 -22.188 1 98.5 273 THR B N 1
ATOM 5551 C CA . THR B 1 273 ? -6.691 -6.527 -22.859 1 98.5 273 THR B CA 1
ATOM 5552 C C . THR B 1 273 ? -8.047 -5.828 -22.969 1 98.5 273 THR B C 1
ATOM 5554 O O . THR B 1 273 ? -8.617 -5.418 -21.969 1 98.5 273 THR B O 1
ATOM 5557 N N . PRO B 1 274 ? -8.57 -5.707 -24.141 1 97.62 274 PRO B N 1
ATOM 5558 C CA . PRO B 1 274 ? -9.883 -5.078 -24.312 1 97.62 274 PRO B CA 1
ATOM 5559 C C . PRO B 1 274 ? -10.992 -5.824 -23.562 1 97.62 274 PRO B C 1
ATOM 5561 O O . PRO B 1 274 ? -10.961 -7.055 -23.5 1 97.62 274 PRO B O 1
ATOM 5564 N N . ARG B 1 275 ? -12 -5.133 -23.125 1 97.56 275 ARG B N 1
ATOM 5565 C CA . ARG B 1 275 ? -13.086 -5.691 -22.312 1 97.56 275 ARG B CA 1
ATOM 5566 C C . ARG B 1 275 ? -13.844 -6.766 -23.094 1 97.56 275 ARG B C 1
ATOM 5568 O O . ARG B 1 275 ? -14.344 -7.727 -22.5 1 97.56 275 ARG B O 1
ATOM 5575 N N . GLU B 1 276 ? -13.914 -6.52 -24.406 1 97.75 276 GLU B N 1
ATOM 5576 C CA . GLU B 1 276 ? -14.602 -7.516 -25.219 1 97.75 276 GLU B CA 1
ATOM 5577 C C . GLU B 1 276 ? -13.961 -8.891 -25.062 1 97.75 276 GLU B C 1
ATOM 5579 O O . GLU B 1 276 ? -14.656 -9.906 -24.969 1 97.75 276 GLU B O 1
ATOM 5584 N N . TYR B 1 277 ? -12.633 -8.961 -25.047 1 98.44 277 TYR B N 1
ATOM 5585 C CA . TYR B 1 277 ? -11.938 -10.234 -24.859 1 98.44 277 TYR B CA 1
ATOM 5586 C C . TYR B 1 277 ? -12.008 -10.695 -23.422 1 98.44 277 TYR B C 1
ATOM 5588 O O . TYR B 1 277 ? -12.133 -11.891 -23.141 1 98.44 277 TYR B O 1
ATOM 5596 N N . MET B 1 278 ? -11.938 -9.75 -22.453 1 98.5 278 MET B N 1
ATOM 5597 C CA . MET B 1 278 ? -12.086 -10.086 -21.047 1 98.5 278 MET B CA 1
ATOM 5598 C C . MET B 1 278 ? -13.43 -10.773 -20.797 1 98.5 278 MET B C 1
ATOM 5600 O O . MET B 1 278 ? -13.508 -11.711 -20 1 98.5 278 MET B O 1
ATOM 5604 N N . ARG B 1 279 ? -14.461 -10.289 -21.422 1 98.12 279 ARG B N 1
ATOM 5605 C CA . ARG B 1 279 ? -15.789 -10.875 -21.281 1 98.12 279 ARG B CA 1
ATOM 5606 C C . ARG B 1 279 ? -15.812 -12.305 -21.812 1 98.12 279 ARG B C 1
ATOM 5608 O O . ARG B 1 279 ? -16.469 -13.18 -21.234 1 98.12 279 ARG B O 1
ATOM 5615 N N . LYS B 1 280 ? -15.156 -12.461 -22.938 1 98.31 280 LYS B N 1
ATOM 5616 C CA . LYS B 1 280 ? -15.055 -13.805 -23.5 1 98.31 280 LYS B CA 1
ATOM 5617 C C . LYS B 1 280 ? -14.336 -14.742 -22.531 1 98.31 280 LYS B C 1
ATOM 5619 O O . LYS B 1 280 ? -14.75 -15.891 -22.344 1 98.31 280 LYS B O 1
ATOM 5624 N N . TYR B 1 281 ? -13.219 -14.273 -21.984 1 98.75 281 TYR B N 1
ATOM 5625 C CA . TYR B 1 281 ? -12.492 -15.062 -21 1 98.75 281 TYR B CA 1
ATOM 5626 C C . TYR B 1 281 ? -13.375 -15.383 -19.797 1 98.75 281 TYR B C 1
ATOM 5628 O O . TYR B 1 281 ? -13.406 -16.531 -19.328 1 98.75 281 TYR B O 1
ATOM 5636 N N . ALA B 1 282 ? -14.133 -14.398 -19.297 1 98.5 282 ALA B N 1
ATOM 5637 C CA . ALA B 1 282 ? -15 -14.578 -18.125 1 98.5 282 ALA B CA 1
ATOM 5638 C C . ALA B 1 282 ? -16.094 -15.609 -18.406 1 98.5 282 ALA B C 1
ATOM 5640 O O . ALA B 1 282 ? -16.375 -16.469 -17.578 1 98.5 282 ALA B O 1
ATOM 5641 N N . SER B 1 283 ? -16.703 -15.523 -19.594 1 98.25 283 SER B N 1
ATOM 5642 C CA . SER B 1 283 ? -17.797 -16.406 -19.953 1 98.25 283 SER B CA 1
ATOM 5643 C C . SER B 1 283 ? -17.328 -17.859 -20.047 1 98.25 283 SER B C 1
ATOM 5645 O O . SER B 1 283 ? -18.141 -18.781 -19.953 1 98.25 283 SER B O 1
ATOM 5647 N N . ASN B 1 284 ? -16.062 -18 -20.266 1 98.56 284 ASN B N 1
ATOM 5648 C CA . ASN B 1 284 ? -15.492 -19.344 -20.375 1 98.56 284 ASN B CA 1
ATOM 5649 C C . ASN B 1 284 ? -14.734 -19.734 -19.094 1 98.56 284 ASN B C 1
ATOM 5651 O O . ASN B 1 284 ? -13.969 -20.703 -19.094 1 98.56 284 ASN B O 1
ATOM 5655 N N . HIS B 1 285 ? -14.805 -18.953 -18.062 1 98.31 285 HIS B N 1
ATOM 5656 C CA . HIS B 1 285 ? -14.297 -19.219 -16.734 1 98.31 285 HIS B CA 1
ATOM 5657 C C . HIS B 1 285 ? -12.773 -19.219 -16.703 1 98.31 285 HIS B C 1
ATOM 5659 O O . HIS B 1 285 ? -12.156 -19.922 -15.906 1 98.31 285 HIS B O 1
ATOM 5665 N N . VAL B 1 286 ? -12.188 -18.469 -17.688 1 98.81 286 VAL B N 1
ATOM 5666 C CA . VAL B 1 286 ? -10.742 -18.281 -17.703 1 98.81 286 VAL B CA 1
ATOM 5667 C C . VAL B 1 286 ? -10.32 -17.422 -16.5 1 98.81 286 VAL B C 1
ATOM 5669 O O . VAL B 1 286 ? -11 -16.453 -16.172 1 98.81 286 VAL B O 1
ATOM 5672 N N . ASN B 1 287 ? -9.25 -17.828 -15.828 1 98.81 287 ASN B N 1
ATOM 5673 C CA . ASN B 1 287 ? -8.734 -17.062 -14.703 1 98.81 287 ASN B CA 1
ATOM 5674 C C . ASN B 1 287 ? -7.855 -15.906 -15.164 1 98.81 287 ASN B C 1
ATOM 5676 O O . ASN B 1 287 ? -7.09 -16.047 -16.125 1 98.81 287 ASN B O 1
ATOM 5680 N N . ILE B 1 288 ? -8 -14.773 -14.523 1 98.88 288 ILE B N 1
ATOM 5681 C CA . ILE B 1 288 ? -7.16 -13.602 -14.75 1 98.88 288 ILE B CA 1
ATOM 5682 C C . ILE B 1 288 ? -6.344 -13.305 -13.492 1 98.88 288 ILE B C 1
ATOM 5684 O O . ILE B 1 288 ? -6.906 -12.992 -12.438 1 98.88 288 ILE B O 1
ATOM 5688 N N . CYS B 1 289 ? -5.035 -13.391 -13.555 1 98.94 289 CYS B N 1
ATOM 5689 C CA . CYS B 1 289 ? -4.16 -13.086 -12.43 1 98.94 289 CYS B CA 1
ATOM 5690 C C . CYS B 1 289 ? -3.6 -11.672 -12.547 1 98.94 289 CYS B C 1
ATOM 5692 O O . CYS B 1 289 ? -2.9 -11.352 -13.508 1 98.94 289 CYS B O 1
ATOM 5694 N N . ILE B 1 290 ? -3.939 -10.852 -11.625 1 98.88 290 ILE B N 1
ATOM 5695 C CA . ILE B 1 290 ? -3.443 -9.477 -11.602 1 98.88 290 ILE B CA 1
ATOM 5696 C C . ILE B 1 290 ? -2.342 -9.344 -10.547 1 98.88 290 ILE B C 1
ATOM 5698 O O . ILE B 1 290 ? -2.424 -9.945 -9.477 1 98.88 290 ILE B O 1
ATOM 5702 N N . CYS B 1 291 ? -1.304 -8.633 -10.836 1 98.75 291 CYS B N 1
ATOM 5703 C CA . CYS B 1 291 ? -0.183 -8.359 -9.945 1 98.75 291 CYS B CA 1
ATOM 5704 C C . CYS B 1 291 ? -0.01 -6.855 -9.734 1 98.75 291 CYS B C 1
ATOM 5706 O O . CYS B 1 291 ? 0.962 -6.266 -10.211 1 98.75 291 CYS B O 1
ATOM 5708 N N . PRO B 1 292 ? -0.905 -6.277 -8.914 1 98.56 292 PRO B N 1
ATOM 5709 C CA . PRO B 1 292 ? -1.046 -4.816 -8.891 1 98.56 292 PRO B CA 1
ATOM 5710 C C . PRO B 1 292 ? 0.239 -4.105 -8.477 1 98.56 292 PRO B C 1
ATOM 5712 O O . PRO B 1 292 ? 0.63 -3.115 -9.094 1 98.56 292 PRO B O 1
ATOM 5715 N N . LEU B 1 293 ? 0.919 -4.508 -7.434 1 98.38 293 LEU B N 1
ATOM 5716 C CA . LEU B 1 293 ? 2.123 -3.84 -6.953 1 98.38 293 LEU B CA 1
ATOM 5717 C C . LEU B 1 293 ? 3.215 -3.855 -8.016 1 98.38 293 LEU B C 1
ATOM 5719 O O . LEU B 1 293 ? 3.895 -2.848 -8.227 1 98.38 293 LEU B O 1
ATOM 5723 N N . THR B 1 294 ? 3.363 -4.992 -8.672 1 97.81 294 THR B N 1
ATOM 5724 C CA . THR B 1 294 ? 4.355 -5.098 -9.742 1 97.81 294 THR B CA 1
ATOM 5725 C C . THR B 1 294 ? 3.979 -4.203 -10.914 1 97.81 294 THR B C 1
ATOM 5727 O O . THR B 1 294 ? 4.836 -3.531 -11.492 1 97.81 294 THR B O 1
ATOM 5730 N N . GLU B 1 295 ? 2.711 -4.234 -11.297 1 97.69 295 GLU B N 1
ATOM 5731 C CA . GLU B 1 295 ? 2.25 -3.434 -12.422 1 97.69 295 GLU B CA 1
ATOM 5732 C C . GLU B 1 295 ? 2.422 -1.942 -12.156 1 97.69 295 GLU B C 1
ATOM 5734 O O . GLU B 1 295 ? 2.76 -1.177 -13.055 1 97.69 295 GLU B O 1
ATOM 5739 N N . GLY B 1 296 ? 2.201 -1.51 -10.891 1 97.06 296 GLY B N 1
ATOM 5740 C CA . GLY B 1 296 ? 2.512 -0.144 -10.5 1 97.06 296 GLY B CA 1
ATOM 5741 C C . GLY B 1 296 ? 3.996 0.16 -10.516 1 97.06 296 GLY B C 1
ATOM 5742 O O . GLY B 1 296 ? 4.418 1.188 -11.047 1 97.06 296 GLY B O 1
ATOM 5743 N N . PHE B 1 297 ? 4.801 -0.739 -9.938 1 97 297 PHE B N 1
ATOM 5744 C CA . PHE B 1 297 ? 6.25 -0.625 -9.828 1 97 297 PHE B CA 1
ATOM 5745 C C . PHE B 1 297 ? 6.887 -0.497 -11.211 1 97 297 PHE B C 1
ATOM 5747 O O . PHE B 1 297 ? 7.781 0.331 -11.414 1 97 297 PHE B O 1
ATOM 5754 N N . LEU B 1 298 ? 6.324 -1.245 -12.188 1 95.44 298 LEU B N 1
ATOM 5755 C CA . LEU B 1 298 ? 6.914 -1.313 -13.523 1 95.44 298 LEU B CA 1
ATOM 5756 C C . LEU B 1 298 ? 6.25 -0.316 -14.461 1 95.44 298 LEU B C 1
ATOM 5758 O O . LEU B 1 298 ? 6.727 -0.096 -15.578 1 95.44 298 LEU B O 1
ATOM 5762 N N . GLY B 1 299 ? 5.184 0.273 -14 1 95.38 299 GLY B N 1
ATOM 5763 C CA . GLY B 1 299 ? 4.457 1.203 -14.852 1 95.38 299 GLY B CA 1
ATOM 5764 C C . GLY B 1 299 ? 3.699 0.518 -15.977 1 95.38 299 GLY B C 1
ATOM 5765 O O . GLY B 1 299 ? 3.662 1.017 -17.094 1 95.38 299 GLY B O 1
ATOM 5766 N N . ASP B 1 300 ? 3.172 -0.651 -15.68 1 96.12 300 ASP B N 1
ATOM 5767 C CA . ASP B 1 300 ? 2.479 -1.426 -16.703 1 96.12 300 ASP B CA 1
ATOM 5768 C C . ASP B 1 300 ? 1.109 -0.825 -17.016 1 96.12 300 ASP B C 1
ATOM 5770 O O . ASP B 1 300 ? 0.668 -0.835 -18.156 1 96.12 300 ASP B O 1
ATOM 5774 N N . GLY B 1 301 ? 0.426 -0.332 -16 1 97 301 GLY B N 1
ATOM 5775 C CA . GLY B 1 301 ? -0.932 0.168 -16.156 1 97 301 GLY B CA 1
ATOM 5776 C C . GLY B 1 301 ? -1.918 -0.497 -15.211 1 97 301 GLY B C 1
ATOM 5777 O O . GLY B 1 301 ? -1.521 -1.229 -14.305 1 97 301 GLY B O 1
ATOM 5778 N N . ILE B 1 302 ? -3.186 -0.118 -15.297 1 97.69 302 ILE B N 1
ATOM 5779 C CA . ILE B 1 302 ? -4.281 -0.661 -14.5 1 97.69 302 ILE B CA 1
ATOM 5780 C C . ILE B 1 302 ? -5.305 -1.33 -15.414 1 97.69 302 ILE B C 1
ATOM 5782 O O . ILE B 1 302 ? -5.887 -0.679 -16.281 1 97.69 302 ILE B O 1
ATOM 5786 N N . PRO B 1 303 ? -5.457 -2.607 -15.305 1 97.88 303 PRO B N 1
ATOM 5787 C CA . PRO B 1 303 ? -6.426 -3.277 -16.172 1 97.88 303 PRO B CA 1
ATOM 5788 C C . PRO B 1 303 ? -7.863 -2.838 -15.906 1 97.88 303 PRO B C 1
ATOM 5790 O O . PRO B 1 303 ? -8.188 -2.422 -14.797 1 97.88 303 PRO B O 1
ATOM 5793 N N . HIS B 1 304 ? -8.711 -2.908 -16.922 1 97.06 304 HIS B N 1
ATOM 5794 C CA . HIS B 1 304 ? -10.141 -2.674 -16.766 1 97.06 304 HIS B CA 1
ATOM 5795 C C . HIS B 1 304 ? -10.859 -3.941 -16.312 1 97.06 304 HIS B C 1
ATOM 5797 O O . HIS B 1 304 ? -10.977 -4.898 -17.078 1 97.06 304 HIS B O 1
ATOM 5803 N N . LEU B 1 305 ? -11.414 -3.928 -15.086 1 98.12 305 LEU B N 1
ATOM 5804 C CA . LEU B 1 305 ? -11.984 -5.141 -14.508 1 98.12 305 LEU B CA 1
ATOM 5805 C C . LEU B 1 305 ? -13.5 -5.02 -14.383 1 98.12 305 LEU B C 1
ATOM 5807 O O . LEU B 1 305 ? -14.039 -3.91 -14.336 1 98.12 305 LEU B O 1
ATOM 5811 N N . ASP B 1 306 ? -14.102 -6.141 -14.383 1 96.12 306 ASP B N 1
ATOM 5812 C CA . ASP B 1 306 ? -15.539 -6.289 -14.219 1 96.12 306 ASP B CA 1
ATOM 5813 C C . ASP B 1 306 ? -15.867 -7.359 -13.18 1 96.12 306 ASP B C 1
ATOM 5815 O O . ASP B 1 306 ? -15.047 -8.227 -12.898 1 96.12 306 ASP B O 1
ATOM 5819 N N . GLU B 1 307 ? -17.062 -7.238 -12.562 1 95.56 307 GLU B N 1
ATOM 5820 C CA . GLU B 1 307 ? -17.438 -8.156 -11.484 1 95.56 307 GLU B CA 1
ATOM 5821 C C . GLU B 1 307 ? -17.516 -9.594 -11.992 1 95.56 307 GLU B C 1
ATOM 5823 O O . GLU B 1 307 ? -17.484 -10.539 -11.203 1 95.56 307 GLU B O 1
ATOM 5828 N N . THR B 1 308 ? -17.562 -9.805 -13.297 1 97.44 308 THR B N 1
ATOM 5829 C CA . THR B 1 308 ? -17.688 -11.148 -13.852 1 97.44 308 THR B CA 1
ATOM 5830 C C . THR B 1 308 ? -16.312 -11.789 -14.023 1 97.44 308 THR B C 1
ATOM 5832 O O . THR B 1 308 ? -16.219 -12.992 -14.258 1 97.44 308 THR B O 1
ATOM 5835 N N . ASP B 1 309 ? -15.289 -10.977 -13.992 1 98.69 309 ASP B N 1
ATOM 5836 C CA . ASP B 1 309 ? -13.938 -11.5 -14.203 1 98.69 309 ASP B CA 1
ATOM 5837 C C . ASP B 1 309 ? -13.539 -12.445 -13.07 1 98.69 309 ASP B C 1
ATOM 5839 O O . ASP B 1 309 ? -13.828 -12.18 -11.898 1 98.69 309 ASP B O 1
ATOM 5843 N N . HIS B 1 310 ? -12.953 -13.586 -13.398 1 98.75 310 HIS B N 1
ATOM 5844 C CA . HIS B 1 310 ? -12.406 -14.508 -12.414 1 98.75 310 HIS B CA 1
ATOM 5845 C C . HIS B 1 310 ? -10.969 -14.133 -12.047 1 98.75 310 HIS B C 1
ATOM 5847 O O . HIS B 1 310 ? -10.031 -14.484 -12.758 1 98.75 310 HIS B O 1
ATOM 5853 N N . LEU B 1 311 ? -10.875 -13.484 -10.883 1 98.88 311 LEU B N 1
ATOM 5854 C CA . LEU B 1 311 ? -9.617 -12.797 -10.586 1 98.88 311 LEU B CA 1
ATOM 5855 C C . LEU B 1 311 ? -8.812 -13.57 -9.539 1 98.88 311 LEU B C 1
ATOM 5857 O O . LEU B 1 311 ? -9.383 -14.258 -8.695 1 98.88 311 LEU B O 1
ATOM 5861 N N . SER B 1 312 ? -7.551 -13.484 -9.578 1 98.94 312 SER B N 1
ATOM 5862 C CA . SER B 1 312 ? -6.57 -13.859 -8.562 1 98.94 312 SER B CA 1
ATOM 5863 C C . SER B 1 312 ? -5.449 -12.828 -8.477 1 98.94 312 SER B C 1
ATOM 5865 O O . SER B 1 312 ? -5.379 -11.906 -9.289 1 98.94 312 SER B O 1
ATOM 5867 N N . LEU B 1 313 ? -4.59 -12.953 -7.445 1 98.94 313 LEU B N 1
ATOM 5868 C CA . LEU B 1 313 ? -3.486 -12.023 -7.242 1 98.94 313 LEU B CA 1
ATOM 5869 C C . LEU B 1 313 ? -2.146 -12.75 -7.316 1 98.94 313 LEU B C 1
ATOM 5871 O O . LEU B 1 313 ? -2.057 -13.938 -6.996 1 98.94 313 LEU B O 1
ATOM 5875 N N . GLY B 1 314 ? -1.196 -12.078 -7.75 1 98.88 314 GLY B N 1
ATOM 5876 C CA . GLY B 1 314 ? 0.189 -12.516 -7.691 1 98.88 314 GLY B CA 1
ATOM 5877 C C . GLY B 1 314 ? 1.144 -11.43 -7.242 1 98.88 314 GLY B C 1
ATOM 5878 O O . GLY B 1 314 ? 0.859 -10.234 -7.41 1 98.88 314 GLY B O 1
ATOM 5879 N N . THR B 1 315 ? 2.271 -11.836 -6.699 1 98.56 315 THR B N 1
ATOM 5880 C CA . THR B 1 315 ? 3.287 -10.875 -6.281 1 98.56 315 THR B CA 1
ATOM 5881 C C . THR B 1 315 ? 4.223 -10.539 -7.438 1 98.56 315 THR B C 1
ATOM 5883 O O . THR B 1 315 ? 4.82 -9.461 -7.469 1 98.56 315 THR B O 1
ATOM 5886 N N . ASP B 1 316 ? 4.438 -11.484 -8.352 1 98.19 316 ASP B N 1
ATOM 5887 C CA . ASP B 1 316 ? 5.223 -11.336 -9.57 1 98.19 316 ASP B CA 1
ATOM 5888 C C . ASP B 1 316 ? 6.668 -10.961 -9.25 1 98.19 316 ASP B C 1
ATOM 5890 O O . ASP B 1 316 ? 7.453 -11.805 -8.812 1 98.19 316 ASP B O 1
ATOM 5894 N N . CYS B 1 317 ? 7.109 -9.703 -9.227 1 96 317 CYS B N 1
ATOM 5895 C CA . CYS B 1 317 ? 8.516 -9.352 -9.102 1 96 317 CYS B CA 1
ATOM 5896 C C . CYS B 1 317 ? 8.961 -9.383 -7.641 1 96 317 CYS B C 1
ATOM 5898 O O . CYS B 1 317 ? 10.156 -9.367 -7.352 1 96 317 CYS B O 1
ATOM 5900 N N . ASN B 1 318 ? 8.055 -9.375 -6.652 1 97.38 318 ASN B N 1
ATOM 5901 C CA . ASN B 1 318 ? 8.32 -9.602 -5.234 1 97.38 318 ASN B CA 1
ATOM 5902 C C . ASN B 1 318 ? 9.172 -8.484 -4.637 1 97.38 318 ASN B C 1
ATOM 5904 O O . ASN B 1 318 ? 9.812 -8.68 -3.602 1 97.38 318 ASN B O 1
ATOM 5908 N N . ASN B 1 319 ? 9.227 -7.324 -5.281 1 96.31 319 ASN B N 1
ATOM 5909 C CA . ASN B 1 319 ? 9.883 -6.195 -4.629 1 96.31 319 ASN B CA 1
ATOM 5910 C C . ASN B 1 319 ? 9.227 -5.863 -3.291 1 96.31 319 ASN B C 1
ATOM 5912 O O . ASN B 1 319 ? 9.914 -5.523 -2.326 1 96.31 319 ASN B O 1
ATOM 5916 N N . ARG B 1 320 ? 7.996 -5.879 -3.285 1 97.38 320 ARG B N 1
ATOM 5917 C CA . ARG B 1 320 ? 7.152 -5.785 -2.1 1 97.38 320 ARG B CA 1
ATOM 5918 C C . ARG B 1 320 ? 6.223 -6.988 -1.993 1 97.38 320 ARG B C 1
ATOM 5920 O O . ARG B 1 320 ? 5.469 -7.277 -2.924 1 97.38 320 ARG B O 1
ATOM 5927 N N . ILE B 1 321 ? 6.328 -7.738 -0.903 1 97.94 321 ILE B N 1
ATOM 5928 C CA . ILE B 1 321 ? 5.477 -8.906 -0.685 1 97.94 321 ILE B CA 1
ATOM 5929 C C . ILE B 1 321 ? 4.461 -8.602 0.414 1 97.94 321 ILE B C 1
ATOM 5931 O O . ILE B 1 321 ? 4.777 -8.695 1.603 1 97.94 321 ILE B O 1
ATOM 5935 N N . ASP B 1 322 ? 3.262 -8.234 0.049 1 97.94 322 ASP B N 1
ATOM 5936 C CA . ASP B 1 322 ? 2.176 -7.883 0.958 1 97.94 322 ASP B CA 1
ATOM 5937 C C . ASP B 1 322 ? 0.82 -8 0.266 1 97.94 322 ASP B C 1
ATOM 5939 O O . ASP B 1 322 ? 0.441 -7.133 -0.522 1 97.94 322 ASP B O 1
ATOM 5943 N N . PHE B 1 323 ? 0.05 -9 0.576 1 98.44 323 PHE B N 1
ATOM 5944 C CA . PHE B 1 323 ? -1.2 -9.258 -0.127 1 98.44 323 PHE B CA 1
ATOM 5945 C C . PHE B 1 323 ? -2.283 -8.281 0.313 1 98.44 323 PHE B C 1
ATOM 5947 O O . PHE B 1 323 ? -3.262 -8.062 -0.406 1 98.44 323 PHE B O 1
ATOM 5954 N N . PHE B 1 324 ? -2.201 -7.703 1.548 1 98.38 324 PHE B N 1
ATOM 5955 C CA . PHE B 1 324 ? -3.119 -6.625 1.889 1 98.38 324 PHE B CA 1
ATOM 5956 C C . PHE B 1 324 ? -2.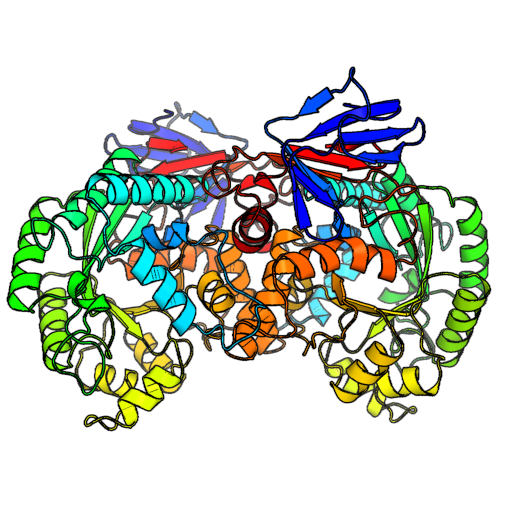943 -5.445 0.939 1 98.38 324 PHE B C 1
ATOM 5958 O O . PHE B 1 324 ? -3.926 -4.883 0.452 1 98.38 324 PHE B O 1
ATOM 5965 N N . GLU B 1 325 ? -1.719 -5.141 0.715 1 98.38 325 GLU B N 1
ATOM 5966 C CA . GLU B 1 325 ? -1.42 -4.031 -0.188 1 98.38 325 GLU B CA 1
ATOM 5967 C C . GLU B 1 325 ? -1.809 -4.371 -1.625 1 98.38 325 GLU B C 1
ATOM 5969 O O . GLU B 1 325 ? -2.311 -3.516 -2.355 1 98.38 325 GLU B O 1
ATOM 5974 N N . GLU B 1 326 ? -1.569 -5.645 -2.061 1 98.75 326 GLU B N 1
ATOM 5975 C CA . GLU B 1 326 ? -2.035 -6.066 -3.377 1 98.75 326 GLU B CA 1
ATOM 5976 C C . GLU B 1 326 ? -3.537 -5.848 -3.527 1 98.75 326 GLU B C 1
ATOM 5978 O O . GLU B 1 326 ? -3.996 -5.34 -4.551 1 98.75 326 GLU B O 1
ATOM 5983 N N . MET B 1 327 ? -4.293 -6.246 -2.529 1 98.69 327 MET B N 1
ATOM 5984 C CA . MET B 1 327 ? -5.746 -6.113 -2.561 1 98.69 327 MET B CA 1
ATOM 5985 C C . MET B 1 327 ? -6.156 -4.645 -2.65 1 98.69 327 MET B C 1
ATOM 5987 O O . MET B 1 327 ? -7.039 -4.289 -3.436 1 98.69 327 MET B O 1
ATOM 5991 N N . ARG B 1 328 ? -5.48 -3.783 -1.844 1 98.5 328 ARG B N 1
ATOM 5992 C CA . ARG B 1 328 ? -5.812 -2.361 -1.875 1 98.5 328 ARG B CA 1
ATOM 5993 C C . ARG B 1 328 ? -5.5 -1.757 -3.24 1 98.5 328 ARG B C 1
ATOM 5995 O O . ARG B 1 328 ? -6.312 -1.011 -3.793 1 98.5 328 ARG B O 1
ATOM 6002 N N . TRP B 1 329 ? -4.348 -2.131 -3.793 1 98.44 329 TRP B N 1
ATOM 6003 C CA . TRP B 1 329 ? -3.988 -1.623 -5.113 1 98.44 329 TRP B CA 1
ATOM 6004 C C . TRP B 1 329 ? -5.004 -2.064 -6.16 1 98.44 329 TRP B C 1
ATOM 6006 O O . TRP B 1 329 ? -5.34 -1.3 -7.07 1 98.44 329 TRP B O 1
ATOM 6016 N N . LEU B 1 330 ? -5.477 -3.303 -6.027 1 98.69 330 LEU B N 1
ATOM 6017 C CA . LEU B 1 330 ? -6.469 -3.805 -6.973 1 98.69 330 LEU B CA 1
ATOM 6018 C C . LEU B 1 330 ? -7.742 -2.969 -6.914 1 98.69 330 LEU B C 1
ATOM 6020 O O . LEU B 1 330 ? -8.258 -2.545 -7.949 1 98.69 330 LEU B O 1
ATOM 6024 N N . ALA B 1 331 ? -8.234 -2.715 -5.746 1 98 331 ALA B N 1
ATOM 6025 C CA . ALA B 1 331 ? -9.484 -1.985 -5.551 1 98 331 ALA B CA 1
ATOM 6026 C C . ALA B 1 331 ? -9.305 -0.497 -5.832 1 98 331 ALA B C 1
ATOM 6028 O O . ALA B 1 331 ? -10.062 0.095 -6.602 1 98 331 ALA B O 1
ATOM 6029 N N . TYR B 1 332 ? -8.266 0.102 -5.191 1 97.94 332 TYR B N 1
ATOM 6030 C CA . TYR B 1 332 ? -8.055 1.541 -5.281 1 97.94 332 TYR B CA 1
ATOM 6031 C C . TYR B 1 332 ? -7.703 1.95 -6.711 1 97.94 332 TYR B C 1
ATOM 6033 O O . TYR B 1 332 ? -8.062 3.041 -7.156 1 97.94 332 TYR B O 1
ATOM 6041 N N . GLY B 1 333 ? -6.906 1.045 -7.391 1 97.81 333 GLY B N 1
ATOM 6042 C CA . GLY B 1 333 ? -6.613 1.337 -8.789 1 97.81 333 GLY B CA 1
ATOM 6043 C C . GLY B 1 333 ? -7.863 1.509 -9.633 1 97.81 333 GLY B C 1
ATOM 6044 O O . GLY B 1 333 ? -7.949 2.436 -10.438 1 97.81 333 GLY B O 1
ATOM 6045 N N . GLN B 1 334 ? -8.844 0.636 -9.461 1 97.12 334 GLN B N 1
ATOM 6046 C CA . GLN B 1 334 ? -10.117 0.737 -10.172 1 97.12 334 GLN B CA 1
ATOM 6047 C C . GLN B 1 334 ? -10.883 1.984 -9.75 1 97.12 334 GLN B C 1
ATOM 6049 O O . GLN B 1 334 ? -11.391 2.725 -10.594 1 97.12 334 GLN B O 1
ATOM 6054 N N . ASN B 1 335 ? -10.945 2.248 -8.422 1 95.5 335 ASN B N 1
ATOM 6055 C CA . ASN B 1 335 ? -11.664 3.402 -7.895 1 95.5 335 ASN B CA 1
ATOM 6056 C C . ASN B 1 335 ? -11.117 4.711 -8.469 1 95.5 335 ASN B C 1
ATOM 6058 O O . ASN B 1 335 ? -11.883 5.547 -8.945 1 95.5 335 ASN B O 1
ATOM 6062 N N . ALA B 1 336 ? -9.812 4.863 -8.398 1 95.75 336 ALA B N 1
ATOM 6063 C CA . ALA B 1 336 ? -9.156 6.105 -8.812 1 95.75 336 ALA B CA 1
ATOM 6064 C C . ALA B 1 336 ? -9.32 6.34 -10.312 1 95.75 336 ALA B C 1
ATOM 6066 O O . ALA B 1 336 ? -9.555 7.469 -10.75 1 95.75 336 ALA B O 1
ATOM 6067 N N . THR B 1 337 ? -9.234 5.246 -11.078 1 95.25 337 THR B N 1
ATOM 6068 C CA . THR B 1 337 ? -9.281 5.371 -12.531 1 95.25 337 THR B CA 1
ATOM 6069 C C . THR B 1 337 ? -10.695 5.691 -13 1 95.25 337 THR B C 1
ATOM 6071 O O . THR B 1 337 ? -10.875 6.359 -14.023 1 95.25 337 THR B O 1
ATOM 6074 N N . HIS B 1 338 ? -11.719 5.297 -12.242 1 94.25 338 HIS B N 1
ATOM 6075 C CA . HIS B 1 338 ? -13.102 5.445 -12.695 1 94.25 338 HIS B CA 1
ATOM 6076 C C . HIS B 1 338 ? -13.82 6.539 -11.914 1 94.25 338 HIS B C 1
ATOM 6078 O O . HIS B 1 338 ? -14.984 6.836 -12.188 1 94.25 338 HIS B O 1
ATOM 6084 N N . ASN B 1 339 ? -13.188 7.133 -10.898 1 94.19 339 ASN B N 1
ATOM 6085 C CA . ASN B 1 339 ? -13.781 8.125 -10.008 1 94.19 339 ASN B CA 1
ATOM 6086 C C . ASN B 1 339 ? -15.07 7.605 -9.375 1 94.19 339 ASN B C 1
ATOM 6088 O O . ASN B 1 339 ? -16.109 8.273 -9.43 1 94.19 339 ASN B O 1
ATOM 6092 N N . LYS B 1 340 ? -14.945 6.336 -8.898 1 91.81 340 LYS B N 1
ATOM 6093 C CA . LYS B 1 340 ? -16.047 5.637 -8.242 1 91.81 340 LYS B CA 1
ATOM 6094 C C . LYS B 1 340 ? -15.523 4.605 -7.242 1 91.81 340 LYS B C 1
ATOM 6096 O O . LYS B 1 340 ? -14.367 4.18 -7.332 1 91.81 340 LYS B O 1
ATOM 6101 N N . ARG B 1 341 ? -16.328 4.188 -6.297 1 92 341 ARG B N 1
ATOM 6102 C CA . ARG B 1 341 ? -15.883 3.268 -5.254 1 92 341 ARG B CA 1
ATOM 6103 C C . ARG B 1 341 ? -16.578 1.915 -5.387 1 92 341 ARG B C 1
ATOM 6105 O O . ARG B 1 341 ? -16.484 1.075 -4.488 1 92 341 ARG B O 1
ATOM 6112 N N . ASN B 1 342 ? -17.344 1.611 -6.484 1 91.31 342 ASN B N 1
ATOM 6113 C CA . ASN B 1 342 ? -18.016 0.332 -6.727 1 91.31 342 ASN B CA 1
ATOM 6114 C C . ASN B 1 342 ? -17.672 -0.218 -8.109 1 91.31 342 ASN B C 1
ATOM 6116 O O . ASN B 1 342 ? -18.578 -0.534 -8.891 1 91.31 342 ASN B O 1
ATOM 6120 N N . VAL B 1 343 ? -16.406 -0.309 -8.352 1 92.88 343 VAL B N 1
ATOM 6121 C CA . VAL B 1 343 ? -15.945 -0.884 -9.609 1 92.88 343 VAL B CA 1
ATOM 6122 C C . VAL B 1 343 ? -15.625 -2.365 -9.422 1 92.88 343 VAL B C 1
ATOM 6124 O O . VAL B 1 343 ? -14.836 -2.729 -8.547 1 92.88 343 VAL B O 1
ATOM 6127 N N . ALA B 1 344 ? -16.219 -3.307 -10.203 1 94.94 344 ALA B N 1
ATOM 6128 C CA . ALA B 1 344 ? -15.992 -4.746 -10.219 1 94.94 344 ALA B CA 1
ATOM 6129 C C . ALA B 1 344 ? -16.359 -5.371 -8.875 1 94.94 344 ALA B C 1
ATOM 6131 O O . ALA B 1 344 ? -15.922 -6.477 -8.555 1 94.94 344 ALA B O 1
ATOM 6132 N N . LYS B 1 345 ? -17.078 -4.586 -7.992 1 94.94 345 LYS B N 1
ATOM 6133 C CA . LYS B 1 345 ? -17.562 -5.039 -6.691 1 94.94 345 LYS B CA 1
ATOM 6134 C C . LYS B 1 345 ? -16.406 -5.543 -5.82 1 94.94 345 LYS B C 1
ATOM 6136 O O . LYS B 1 345 ? -16.531 -6.586 -5.176 1 94.94 345 LYS B O 1
ATOM 6141 N N . LEU B 1 346 ? -15.383 -4.824 -5.84 1 97 346 LEU B N 1
ATOM 6142 C CA . LEU B 1 346 ? -14.195 -5.234 -5.105 1 97 346 LEU B CA 1
ATOM 6143 C C . LEU B 1 346 ? -14.297 -4.848 -3.635 1 97 346 LEU B C 1
ATOM 6145 O O . LEU B 1 346 ? -13.43 -4.148 -3.107 1 97 346 LEU B O 1
ATOM 6149 N N . ASN B 1 347 ? -15.359 -5.328 -2.926 1 95.69 347 ASN B N 1
ATOM 6150 C CA . ASN B 1 347 ? -15.445 -5.168 -1.478 1 95.69 347 ASN B CA 1
ATOM 6151 C C . ASN B 1 347 ? -14.492 -6.113 -0.753 1 95.69 347 ASN B C 1
ATOM 6153 O O . ASN B 1 347 ? -13.828 -6.934 -1.384 1 95.69 347 ASN B O 1
ATOM 6157 N N . ALA B 1 348 ? -14.422 -5.992 0.549 1 96.5 348 ALA B N 1
ATOM 6158 C CA . ALA B 1 348 ? -13.438 -6.723 1.344 1 96.5 348 ALA B CA 1
ATOM 6159 C C . ALA B 1 348 ? -13.617 -8.234 1.184 1 96.5 348 ALA B C 1
ATOM 6161 O O . ALA B 1 348 ? -12.641 -8.969 1.072 1 96.5 348 ALA B O 1
ATOM 6162 N N . THR B 1 349 ? -14.828 -8.703 1.173 1 96.62 349 THR B N 1
ATOM 6163 C CA . THR B 1 349 ? -15.094 -10.133 1.041 1 96.62 349 THR B CA 1
ATOM 6164 C C . THR B 1 349 ? -14.609 -10.648 -0.308 1 96.62 349 THR B C 1
ATOM 6166 O O . THR B 1 349 ? -13.914 -11.664 -0.372 1 96.62 349 THR B O 1
ATOM 6169 N N . LYS B 1 350 ? -14.977 -9.969 -1.373 1 97.25 350 LYS B N 1
ATOM 6170 C CA . LYS B 1 350 ? -14.547 -10.359 -2.711 1 97.25 350 LYS B CA 1
ATOM 6171 C C . LYS B 1 350 ? -13.023 -10.328 -2.824 1 97.25 350 LYS B C 1
ATOM 6173 O O . LYS B 1 350 ? -12.422 -11.234 -3.41 1 97.25 350 LYS B O 1
ATOM 6178 N N . LEU B 1 351 ? -12.43 -9.297 -2.299 1 98.31 351 LEU B N 1
ATOM 6179 C CA . LEU B 1 351 ? -10.977 -9.172 -2.346 1 98.31 351 LEU B CA 1
ATOM 6180 C C . LEU B 1 351 ? -10.305 -10.328 -1.61 1 98.31 351 LEU B C 1
ATOM 6182 O O . LEU B 1 351 ? -9.305 -10.875 -2.08 1 98.31 351 LEU B O 1
ATOM 6186 N N . TRP B 1 352 ? -10.828 -10.703 -0.479 1 97.88 352 TRP B N 1
ATOM 6187 C CA . TRP B 1 352 ? -10.289 -11.836 0.269 1 97.88 352 TRP B CA 1
ATOM 6188 C C . TRP B 1 352 ? -10.398 -13.125 -0.536 1 97.88 352 TRP B C 1
ATOM 6190 O O . TRP B 1 352 ? -9.477 -13.938 -0.551 1 97.88 352 TRP B O 1
ATOM 6200 N N . GLN B 1 353 ? -11.531 -13.305 -1.194 1 98.25 353 GLN B N 1
ATOM 6201 C CA . GLN B 1 353 ? -11.734 -14.477 -2.037 1 98.25 353 GLN B CA 1
ATOM 6202 C C . GLN B 1 353 ? -10.75 -14.5 -3.203 1 98.25 353 GLN B C 1
ATOM 6204 O O . GLN B 1 353 ? -10.219 -15.555 -3.547 1 98.25 353 GLN B O 1
ATOM 6209 N N . ILE B 1 354 ? -10.531 -13.336 -3.77 1 98.75 354 ILE B N 1
ATOM 6210 C CA . ILE B 1 354 ? -9.57 -13.203 -4.855 1 98.75 354 ILE B CA 1
ATOM 6211 C C . ILE B 1 354 ? -8.18 -13.617 -4.363 1 98.75 354 ILE B C 1
ATOM 6213 O O . ILE B 1 354 ? -7.449 -14.32 -5.07 1 98.75 354 ILE B O 1
ATOM 6217 N N . ALA B 1 355 ? -7.863 -13.305 -3.117 1 98.81 355 ALA B N 1
ATOM 6218 C CA . ALA B 1 355 ? -6.531 -13.5 -2.553 1 98.81 355 ALA B CA 1
ATOM 6219 C C . ALA B 1 355 ? -6.352 -14.93 -2.061 1 98.81 355 ALA B C 1
ATOM 6221 O O . ALA B 1 355 ? -5.246 -15.328 -1.673 1 98.81 355 ALA B O 1
ATOM 6222 N N . THR B 1 356 ? -7.422 -15.758 -2.002 1 98.81 356 THR B N 1
ATOM 6223 C CA . THR B 1 356 ? -7.355 -17.109 -1.457 1 98.81 356 THR B CA 1
ATOM 6224 C C . THR B 1 356 ? -7.906 -18.125 -2.457 1 98.81 356 THR B C 1
ATOM 6226 O O . THR B 1 356 ? -7.18 -18.609 -3.328 1 98.81 356 THR B O 1
ATOM 6229 N N . ALA B 1 357 ? -9.242 -18.172 -2.58 1 98.75 357 ALA B N 1
ATOM 6230 C CA . ALA B 1 357 ? -9.891 -19.141 -3.461 1 98.75 357 ALA B CA 1
ATOM 6231 C C . ALA B 1 357 ? -9.586 -18.844 -4.926 1 98.75 357 ALA B C 1
ATOM 6233 O O . ALA B 1 357 ? -9.461 -19.766 -5.738 1 98.75 357 ALA B O 1
ATOM 6234 N N . GLY B 1 358 ? -9.523 -17.562 -5.262 1 98.81 358 GLY B N 1
ATOM 6235 C CA . GLY B 1 358 ? -9.172 -17.188 -6.625 1 98.81 358 GLY B CA 1
ATOM 6236 C C . GLY B 1 358 ? -7.809 -17.688 -7.047 1 98.81 358 GLY B C 1
ATOM 6237 O O . GLY B 1 358 ? -7.645 -18.203 -8.156 1 98.81 358 GLY B O 1
ATOM 6238 N N . GLY B 1 359 ? -6.832 -17.5 -6.148 1 98.94 359 GLY B N 1
ATOM 6239 C CA . GLY B 1 359 ? -5.508 -18.031 -6.422 1 98.94 359 GLY B CA 1
ATOM 6240 C C . GLY B 1 359 ? -5.484 -19.547 -6.539 1 98.94 359 GLY B C 1
ATOM 6241 O O . GLY B 1 359 ? -4.809 -20.094 -7.41 1 98.94 359 GLY B O 1
ATOM 6242 N N . ALA B 1 360 ? -6.258 -20.219 -5.664 1 98.88 360 ALA B N 1
ATOM 6243 C CA . ALA B 1 360 ? -6.316 -21.672 -5.691 1 98.88 360 ALA B CA 1
ATOM 6244 C C . ALA B 1 360 ? -6.891 -22.172 -7.012 1 98.88 360 ALA B C 1
ATOM 6246 O O . ALA B 1 360 ? -6.387 -23.141 -7.59 1 98.88 360 ALA B O 1
ATOM 6247 N N . LYS B 1 361 ? -7.891 -21.5 -7.527 1 98.81 361 LYS B N 1
ATOM 6248 C CA . LYS B 1 361 ? -8.492 -21.859 -8.812 1 98.81 361 LYS B CA 1
ATOM 6249 C C . LYS B 1 361 ? -7.5 -21.656 -9.953 1 98.81 361 LYS B C 1
ATOM 6251 O O . LYS B 1 361 ? -7.363 -22.516 -10.828 1 98.81 361 LYS B O 1
ATOM 6256 N N . SER B 1 362 ? -6.84 -20.547 -9.922 1 98.88 362 SER B N 1
ATOM 6257 C CA . SER B 1 362 ? -5.852 -20.203 -10.945 1 98.88 362 SER B CA 1
ATOM 6258 C C . SER B 1 362 ? -4.762 -21.266 -11.023 1 98.88 362 SER B C 1
ATOM 6260 O O . SER B 1 362 ? -4.27 -21.578 -12.117 1 98.88 362 SER B O 1
ATOM 6262 N N . LEU B 1 363 ? -4.457 -21.859 -9.867 1 98.88 363 LEU B N 1
ATOM 6263 C CA . LEU B 1 363 ? -3.352 -22.797 -9.789 1 98.88 363 LEU B CA 1
ATOM 6264 C C . LEU B 1 363 ? -3.852 -24.234 -9.938 1 98.88 363 LEU B C 1
ATOM 6266 O O . LEU B 1 363 ? -3.055 -25.172 -9.945 1 98.88 363 LEU B O 1
ATOM 6270 N N . GLY B 1 364 ? -5.137 -24.438 -10.031 1 98.44 364 GLY B N 1
ATOM 6271 C CA . GLY B 1 364 ? -5.727 -25.75 -10.234 1 98.44 364 GLY B CA 1
ATOM 6272 C C . GLY B 1 364 ? -5.746 -26.594 -8.977 1 98.44 364 GLY B C 1
ATOM 6273 O O . GLY B 1 364 ? -5.707 -27.828 -9.047 1 98.44 364 GLY B O 1
ATOM 6274 N N . ILE B 1 365 ? -5.75 -25.938 -7.82 1 98.62 365 ILE B N 1
ATOM 6275 C CA . ILE B 1 365 ? -5.699 -26.703 -6.582 1 98.62 365 ILE B CA 1
ATOM 6276 C C . ILE B 1 365 ? -6.832 -26.266 -5.656 1 98.62 365 ILE B C 1
ATOM 6278 O O . ILE B 1 365 ? -6.684 -26.297 -4.434 1 98.62 365 ILE B O 1
ATOM 6282 N N . ASP B 1 366 ? -7.922 -25.75 -6.223 1 98 366 ASP B N 1
ATOM 6283 C CA . ASP B 1 366 ? -9.031 -25.203 -5.457 1 98 366 ASP B CA 1
ATOM 6284 C C . ASP B 1 366 ? -9.758 -26.297 -4.672 1 98 366 ASP B C 1
ATOM 6286 O O . ASP B 1 366 ? -10.523 -26 -3.754 1 98 366 ASP B O 1
ATOM 6290 N N . LYS B 1 367 ? -9.516 -27.531 -4.934 1 97.5 367 LYS B N 1
ATOM 6291 C CA . LYS B 1 367 ? -10.062 -28.625 -4.141 1 97.5 367 LYS B CA 1
ATOM 6292 C C . LYS B 1 367 ? -9.203 -28.891 -2.9 1 97.5 367 LYS B C 1
ATOM 6294 O O . LYS B 1 367 ? -9.641 -29.578 -1.975 1 97.5 367 LYS B O 1
ATOM 6299 N N . ASN B 1 368 ? -8.039 -28.281 -2.848 1 98 368 ASN B N 1
ATOM 6300 C CA . ASN B 1 368 ? -7.086 -28.594 -1.786 1 98 368 ASN B CA 1
ATOM 6301 C C . ASN B 1 368 ? -6.949 -27.422 -0.808 1 98 368 ASN B C 1
ATOM 6303 O O . ASN B 1 368 ? -6.727 -27.641 0.386 1 98 368 ASN B O 1
ATOM 6307 N N . VAL B 1 369 ? -6.965 -26.188 -1.29 1 98.5 369 VAL B N 1
ATOM 6308 C CA . VAL B 1 369 ? -6.73 -25.031 -0.433 1 98.5 369 VAL B CA 1
ATOM 6309 C C . VAL B 1 369 ? -7.605 -23.859 -0.89 1 98.5 369 VAL B C 1
ATOM 6311 O O . VAL B 1 369 ? -8.438 -24.016 -1.788 1 98.5 369 VAL B O 1
ATOM 6314 N N . GLY B 1 370 ? -7.516 -22.719 -0.197 1 98.31 370 GLY B N 1
ATOM 6315 C CA . GLY B 1 370 ? -8.148 -21.469 -0.604 1 98.31 370 GLY B CA 1
ATOM 6316 C C . GLY B 1 370 ? -9.398 -21.156 0.196 1 98.31 370 GLY B C 1
ATOM 6317 O O . GLY B 1 370 ? -9.961 -20.062 0.066 1 98.31 370 GLY B O 1
ATOM 6318 N N . SER B 1 371 ? -9.906 -22.078 0.995 1 98.5 371 SER B N 1
ATOM 6319 C CA . SER B 1 371 ? -11.047 -21.906 1.885 1 98.5 371 SER B CA 1
ATOM 6320 C C . SER B 1 371 ? -11.039 -22.922 3.016 1 98.5 371 SER B C 1
ATOM 6322 O O . SER B 1 371 ? -10.305 -23.906 2.957 1 98.5 371 SER B O 1
ATOM 6324 N N . PHE B 1 372 ? -11.758 -22.578 4.082 1 98.56 372 PHE B N 1
ATOM 6325 C CA . PHE B 1 372 ? -11.953 -23.547 5.156 1 98.56 372 PHE B CA 1
ATOM 6326 C C . PHE B 1 372 ? -13.164 -24.422 4.887 1 98.56 372 PHE B C 1
ATOM 6328 O O . PHE B 1 372 ? -14.289 -24.062 5.254 1 98.56 372 PHE B O 1
ATOM 6335 N N . GLU B 1 373 ? -12.977 -25.453 4.207 1 98.31 373 GLU B N 1
ATOM 6336 C CA . GLU B 1 373 ? -13.992 -26.453 3.898 1 98.31 373 GLU B CA 1
ATOM 6337 C C . GLU B 1 373 ? -13.508 -27.859 4.254 1 98.31 373 GLU B C 1
ATOM 6339 O O . GLU B 1 373 ? -12.305 -28.141 4.23 1 98.31 373 GLU B O 1
ATOM 6344 N N . ILE B 1 374 ? -14.445 -28.703 4.566 1 98.25 374 ILE B N 1
ATOM 6345 C CA . ILE B 1 374 ? -14.109 -30.078 4.934 1 98.25 374 ILE B CA 1
ATOM 6346 C C . ILE B 1 374 ? -13.336 -30.75 3.795 1 98.25 374 ILE B C 1
ATOM 6348 O O . ILE B 1 374 ? -13.727 -30.641 2.629 1 98.25 374 ILE B O 1
ATOM 6352 N N . GLY B 1 375 ? -12.203 -31.328 4.129 1 98.25 375 GLY B N 1
ATOM 6353 C CA . GLY B 1 375 ? -11.383 -32.031 3.156 1 98.25 375 GLY B CA 1
ATOM 6354 C C . GLY B 1 375 ? -10.188 -31.219 2.695 1 98.25 375 GLY B C 1
ATOM 6355 O O . GLY B 1 375 ? -9.18 -31.781 2.248 1 98.25 375 GLY B O 1
ATOM 6356 N N . LYS B 1 376 ? -10.242 -29.938 2.75 1 98.69 376 LYS B N 1
ATOM 6357 C CA . LYS B 1 376 ? -9.141 -29.078 2.322 1 98.69 376 LYS B CA 1
ATOM 6358 C C . LYS B 1 376 ? -8.078 -28.969 3.406 1 98.69 376 LYS B C 1
ATOM 6360 O O . LYS B 1 376 ? -8.352 -29.219 4.582 1 98.69 376 LYS B O 1
ATOM 6365 N N . ALA B 1 377 ? -6.887 -28.688 2.951 1 98.88 377 ALA B N 1
ATOM 6366 C CA . ALA B 1 377 ? -5.789 -28.469 3.891 1 98.88 377 ALA B CA 1
ATOM 6367 C C . ALA B 1 377 ? -6.047 -27.25 4.77 1 98.88 377 ALA B C 1
ATOM 6369 O O . ALA B 1 377 ? -6.559 -26.234 4.293 1 98.88 377 ALA B O 1
ATOM 6370 N N . PHE B 1 378 ? -5.684 -27.312 6.055 1 98.75 378 PHE B N 1
ATOM 6371 C CA . PHE B 1 378 ? -5.801 -26.188 6.98 1 98.75 378 PHE B CA 1
ATOM 6372 C C . PHE B 1 378 ? -4.629 -25.234 6.816 1 98.75 378 PHE B C 1
ATOM 6374 O O . PHE B 1 378 ? -3.754 -25.156 7.684 1 98.75 378 PHE B O 1
ATOM 6381 N N . ASP B 1 379 ? -4.57 -24.562 5.727 1 98.88 379 ASP B N 1
ATOM 6382 C CA . ASP B 1 379 ? -3.693 -23.422 5.504 1 98.88 379 ASP B CA 1
ATOM 6383 C C . ASP B 1 379 ? -4.316 -22.141 6.055 1 98.88 379 ASP B C 1
ATOM 6385 O O . ASP B 1 379 ? -5.359 -21.688 5.574 1 98.88 379 ASP B O 1
ATOM 6389 N N . PHE B 1 380 ? -3.576 -21.469 7.012 1 98.75 380 PHE B N 1
ATOM 6390 C CA . PHE B 1 380 ? -4.316 -20.422 7.707 1 98.75 380 PHE B CA 1
ATOM 6391 C C . PHE B 1 380 ? -3.412 -19.234 8.016 1 98.75 380 PHE B C 1
ATOM 6393 O O . PHE B 1 380 ? -2.186 -19.359 8.008 1 98.75 380 PHE B O 1
ATOM 6400 N N . ILE B 1 381 ? -4.016 -18.125 8.18 1 98.62 381 ILE B N 1
ATOM 6401 C CA . ILE B 1 381 ? -3.471 -16.922 8.797 1 98.62 381 ILE B CA 1
ATOM 6402 C C . ILE B 1 381 ? -4.184 -16.656 10.125 1 98.62 381 ILE B C 1
ATOM 6404 O O . ILE B 1 381 ? -5.418 -16.656 10.18 1 98.62 381 ILE B O 1
ATOM 6408 N N . ALA B 1 382 ? -3.48 -16.469 11.156 1 98.62 382 ALA B N 1
ATOM 6409 C CA . ALA B 1 382 ? -4.039 -16.031 12.438 1 98.62 382 ALA B CA 1
ATOM 6410 C C . ALA B 1 382 ? -3.889 -14.531 12.633 1 98.62 382 ALA B C 1
ATOM 6412 O O . ALA B 1 382 ? -2.777 -14 12.57 1 98.62 382 ALA B O 1
ATOM 6413 N N . ILE B 1 383 ? -4.984 -13.844 12.852 1 98.25 383 ILE B N 1
ATOM 6414 C CA . ILE B 1 383 ? -5.012 -12.398 13.039 1 98.25 383 ILE B CA 1
ATOM 6415 C C . ILE B 1 383 ? -5.152 -12.07 14.523 1 98.25 383 ILE B C 1
ATOM 6417 O O . ILE B 1 383 ? -6.062 -12.57 15.195 1 98.25 383 ILE B O 1
ATOM 6421 N N . ASN B 1 384 ? -4.277 -11.258 15.039 1 97.88 384 ASN B N 1
ATOM 6422 C CA . ASN B 1 384 ? -4.383 -10.766 16.406 1 97.88 384 ASN B CA 1
ATOM 6423 C C . ASN B 1 384 ? -5.445 -9.68 16.531 1 97.88 384 ASN B C 1
ATOM 6425 O O . ASN B 1 384 ? -5.219 -8.539 16.125 1 97.88 384 ASN B O 1
ATOM 6429 N N . LEU B 1 385 ? -6.508 -10.008 17.188 1 97.19 385 LEU B N 1
ATOM 6430 C CA . LEU B 1 385 ? -7.652 -9.109 17.25 1 97.19 385 LEU B CA 1
ATOM 6431 C C . LEU B 1 385 ? -7.375 -7.938 18.188 1 97.19 385 LEU B C 1
ATOM 6433 O O . LEU B 1 385 ? -8.109 -6.945 18.188 1 97.19 385 LEU B O 1
ATOM 6437 N N . HIS B 1 386 ? -6.266 -7.984 18.922 1 95.62 386 HIS B N 1
ATOM 6438 C CA . HIS B 1 386 ? -5.938 -6.934 19.875 1 95.62 386 HIS B CA 1
ATOM 6439 C C . HIS B 1 386 ? -4.828 -6.035 19.344 1 95.62 386 HIS B C 1
ATOM 6441 O O . HIS B 1 386 ? -4.348 -5.148 20.062 1 95.62 386 HIS B O 1
ATOM 6447 N N . ALA B 1 387 ? -4.422 -6.332 18.125 1 94.12 387 ALA B N 1
ATOM 6448 C CA . ALA B 1 387 ? -3.453 -5.422 17.516 1 94.12 387 ALA B CA 1
ATOM 6449 C C . ALA B 1 387 ? -3.973 -3.986 17.516 1 94.12 387 ALA B C 1
ATOM 6451 O O . ALA B 1 387 ? -5.156 -3.748 17.266 1 94.12 387 ALA B O 1
ATOM 6452 N N . PRO B 1 388 ? -3.123 -3.041 17.766 1 90.19 388 PRO B N 1
ATOM 6453 C CA . PRO B 1 388 ? -3.559 -1.651 17.922 1 90.19 388 PRO B CA 1
ATOM 6454 C C . PRO B 1 388 ? -4.324 -1.131 16.719 1 90.19 388 PRO B C 1
ATOM 6456 O O . PRO B 1 388 ? -5.266 -0.35 16.859 1 90.19 388 PRO B O 1
ATOM 6459 N N . VAL B 1 389 ? -3.992 -1.566 15.602 1 94.25 389 VAL B N 1
ATOM 6460 C CA . VAL B 1 389 ? -4.578 -1.079 14.359 1 94.25 389 VAL B CA 1
ATOM 6461 C C . VAL B 1 389 ? -5.984 -1.652 14.195 1 94.25 389 VAL B C 1
ATOM 6463 O O . VAL B 1 389 ? -6.812 -1.084 13.477 1 94.25 389 VAL B O 1
ATOM 6466 N N . LEU B 1 390 ? -6.32 -2.781 14.891 1 95.19 390 LEU B N 1
ATOM 6467 C CA . LEU B 1 390 ? -7.547 -3.516 14.602 1 95.19 390 LEU B CA 1
ATOM 6468 C C . LEU B 1 390 ? -8.477 -3.525 15.812 1 95.19 390 LEU B C 1
ATOM 6470 O O . LEU B 1 390 ? -9.688 -3.715 15.672 1 95.19 390 LEU B O 1
ATOM 6474 N N . ARG B 1 391 ? -7.969 -3.369 17.016 1 92.38 391 ARG B N 1
ATOM 6475 C CA . ARG B 1 391 ? -8.672 -3.711 18.234 1 92.38 391 ARG B CA 1
ATOM 6476 C C . ARG B 1 391 ? -10.023 -3.002 18.312 1 92.38 391 ARG B C 1
ATOM 6478 O O . ARG B 1 391 ? -11.016 -3.592 18.734 1 92.38 391 ARG B O 1
ATOM 6485 N N . GLU B 1 392 ? -10.125 -1.735 17.844 1 92.25 392 GLU B N 1
ATOM 6486 C CA . GLU B 1 392 ? -11.367 -0.972 17.953 1 92.25 392 GLU B CA 1
ATOM 6487 C C . GLU B 1 392 ? -12.32 -1.312 16.812 1 92.25 392 GLU B C 1
ATOM 6489 O O . GLU B 1 392 ? -13.5 -0.945 16.844 1 92.25 392 GLU B O 1
ATOM 6494 N N . PHE B 1 393 ? -11.828 -2.086 15.898 1 94 393 PHE B N 1
ATOM 6495 C CA . PHE B 1 393 ? -12.594 -2.275 14.672 1 94 393 PHE B CA 1
ATOM 6496 C C . PHE B 1 393 ? -12.859 -3.754 14.43 1 94 393 PHE B C 1
ATOM 6498 O O . PHE B 1 393 ? -13.461 -4.121 13.414 1 94 393 PHE B O 1
ATOM 6505 N N . ALA B 1 394 ? -12.445 -4.562 15.312 1 92.56 394 ALA B N 1
ATOM 6506 C CA . ALA B 1 394 ? -12.539 -6.008 15.148 1 92.56 394 ALA B CA 1
ATOM 6507 C C . ALA B 1 394 ? -13.922 -6.523 15.531 1 92.56 394 ALA B C 1
ATOM 6509 O O . ALA B 1 394 ? -14.062 -7.254 16.516 1 92.56 394 ALA B O 1
ATOM 6510 N N . THR B 1 395 ? -14.938 -6.211 14.695 1 93.94 395 THR B N 1
ATOM 6511 C CA . THR B 1 395 ? -16.297 -6.73 14.836 1 93.94 395 THR B CA 1
ATOM 6512 C C . THR B 1 395 ? -16.594 -7.75 13.742 1 93.94 395 THR B C 1
ATOM 6514 O O . THR B 1 395 ? -15.867 -7.84 12.75 1 93.94 395 THR B O 1
ATOM 6517 N N . ILE B 1 396 ? -17.625 -8.5 13.938 1 94.62 396 ILE B N 1
ATOM 6518 C CA . ILE B 1 396 ? -17.969 -9.539 12.984 1 94.62 396 ILE B CA 1
ATOM 6519 C C . ILE B 1 396 ? -18.234 -8.914 11.609 1 94.62 396 ILE B C 1
ATOM 6521 O O . ILE B 1 396 ? -17.766 -9.43 10.594 1 94.62 396 ILE B O 1
ATOM 6525 N N . ASP B 1 397 ? -18.891 -7.762 11.578 1 92.12 397 ASP B N 1
ATOM 6526 C CA . ASP B 1 397 ? -19.297 -7.145 10.32 1 92.12 397 ASP B CA 1
ATOM 6527 C C . ASP B 1 397 ? -18.172 -6.277 9.75 1 92.12 397 ASP B C 1
ATOM 6529 O O . ASP B 1 397 ? -18.109 -6.039 8.539 1 92.12 397 ASP B O 1
ATOM 6533 N N . GLY B 1 398 ? -17.234 -5.836 10.602 1 94.44 398 GLY B N 1
ATOM 6534 C CA . GLY B 1 398 ? -16.266 -4.844 10.18 1 94.44 398 GLY B CA 1
ATOM 6535 C C . GLY B 1 398 ? -14.867 -5.406 10.031 1 94.44 398 GLY B C 1
ATOM 6536 O O . GLY B 1 398 ? -14 -4.789 9.406 1 94.44 398 GLY B O 1
ATOM 6537 N N . LEU B 1 399 ? -14.617 -6.652 10.461 1 96.88 399 LEU B N 1
ATOM 6538 C CA . LEU B 1 399 ? -13.266 -7.16 10.617 1 96.88 399 LEU B CA 1
ATOM 6539 C C . LEU B 1 399 ? -12.57 -7.281 9.266 1 96.88 399 LEU B C 1
ATOM 6541 O O . LEU B 1 399 ? -11.445 -6.801 9.086 1 96.88 399 LEU B O 1
ATOM 6545 N N . LEU B 1 400 ? -13.266 -7.914 8.305 1 96.81 400 LEU B N 1
ATOM 6546 C CA . LEU B 1 400 ? -12.625 -8.133 7.008 1 96.81 400 LEU B CA 1
ATOM 6547 C C . LEU B 1 400 ? -12.32 -6.805 6.328 1 96.81 400 LEU B C 1
ATOM 6549 O O . LEU B 1 400 ? -11.258 -6.645 5.723 1 96.81 400 LEU B O 1
ATOM 6553 N N . ASP B 1 401 ? -13.273 -5.891 6.434 1 96.62 401 ASP B N 1
ATOM 6554 C CA . ASP B 1 401 ? -13.07 -4.559 5.871 1 96.62 401 ASP B CA 1
ATOM 6555 C C . ASP B 1 401 ? -11.914 -3.84 6.555 1 96.62 401 ASP B C 1
ATOM 6557 O O . ASP B 1 401 ? -11.039 -3.279 5.887 1 96.62 401 ASP B O 1
ATOM 6561 N N . ALA B 1 402 ? -11.844 -3.906 7.871 1 97.69 402 ALA B N 1
ATOM 6562 C CA . ALA B 1 402 ? -10.766 -3.287 8.633 1 97.69 402 ALA B CA 1
ATOM 6563 C C . ALA B 1 402 ? -9.414 -3.91 8.281 1 97.69 402 ALA B C 1
ATOM 6565 O O . ALA B 1 402 ? -8.398 -3.215 8.234 1 97.69 402 ALA B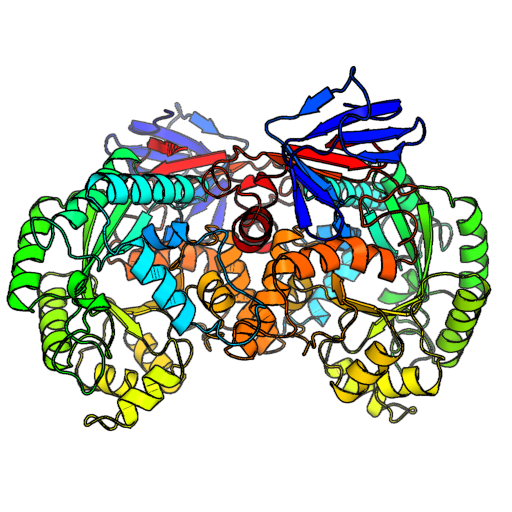 O 1
ATOM 6566 N N . LEU B 1 403 ? -9.445 -5.168 8.008 1 97.62 403 LEU B N 1
ATOM 6567 C CA . LEU B 1 403 ? -8.219 -5.875 7.637 1 97.62 403 LEU B CA 1
ATOM 6568 C C . LEU B 1 403 ? -7.73 -5.43 6.266 1 97.62 403 LEU B C 1
ATOM 6570 O O . LEU B 1 403 ? -6.602 -4.949 6.129 1 97.62 403 LEU B O 1
ATOM 6574 N N . VAL B 1 404 ? -8.578 -5.465 5.293 1 97.62 404 VAL B N 1
ATOM 6575 C CA . VAL B 1 404 ? -8.188 -5.219 3.908 1 97.62 404 VAL B CA 1
ATOM 6576 C C . VAL B 1 404 ? -7.809 -3.752 3.73 1 97.62 404 VAL B C 1
ATOM 6578 O O . VAL B 1 404 ? -6.773 -3.438 3.137 1 97.62 404 VAL B O 1
ATOM 6581 N N . PHE B 1 405 ? -8.547 -2.875 4.316 1 97.38 405 PHE B N 1
ATOM 6582 C CA . PHE B 1 405 ? -8.391 -1.472 3.953 1 97.38 405 PHE B CA 1
ATOM 6583 C C . PHE B 1 405 ? -7.664 -0.707 5.051 1 97.38 405 PHE B C 1
ATOM 6585 O O . PHE B 1 405 ? -7.328 0.466 4.879 1 97.38 405 PHE B O 1
ATOM 6592 N N . GLY B 1 406 ? -7.359 -1.355 6.18 1 96.88 406 GLY B N 1
ATOM 6593 C CA . GLY B 1 406 ? -6.789 -0.581 7.27 1 96.88 406 GLY B CA 1
ATOM 6594 C C . GLY B 1 406 ? -5.562 -1.229 7.887 1 96.88 406 GLY B C 1
ATOM 6595 O O . GLY B 1 406 ? -4.777 -0.565 8.562 1 96.88 406 GLY B O 1
ATOM 6596 N N . ALA B 1 407 ? -5.34 -2.512 7.684 1 95.62 407 ALA B N 1
ATOM 6597 C CA . ALA B 1 407 ? -4.297 -3.242 8.398 1 95.62 407 ALA B CA 1
ATOM 6598 C C . ALA B 1 407 ? -3.18 -3.672 7.453 1 95.62 407 ALA B C 1
ATOM 6600 O O . ALA B 1 407 ? -3.033 -3.113 6.363 1 95.62 407 ALA B O 1
ATOM 6601 N N . GLY B 1 408 ? -2.244 -4.43 7.895 1 93.75 408 GLY B N 1
ATOM 6602 C CA . GLY B 1 408 ? -1.138 -5.012 7.148 1 93.75 408 GLY B CA 1
ATOM 6603 C C . GLY B 1 408 ? -0.612 -6.293 7.766 1 93.75 408 GLY B C 1
ATOM 6604 O O . GLY B 1 408 ? -1.302 -6.934 8.562 1 93.75 408 GLY B O 1
ATOM 6605 N N . LYS B 1 409 ? 0.516 -6.695 7.305 1 92.81 409 LYS B N 1
ATOM 6606 C CA . LYS B 1 409 ? 1.037 -7.992 7.727 1 92.81 409 LYS B CA 1
ATOM 6607 C C . LYS B 1 409 ? 1.475 -7.957 9.188 1 92.81 409 LYS B C 1
ATOM 6609 O O . LYS B 1 409 ? 1.708 -9.008 9.797 1 92.81 409 LYS B O 1
ATOM 6614 N N . THR B 1 410 ? 1.472 -6.723 9.828 1 91.81 410 THR B N 1
ATOM 6615 C CA . THR B 1 410 ? 1.819 -6.586 11.234 1 91.81 410 THR B CA 1
ATOM 6616 C C . THR B 1 410 ? 0.76 -7.238 12.125 1 91.81 410 THR B C 1
ATOM 6618 O O . THR B 1 410 ? 1.036 -7.594 13.266 1 91.81 410 THR B O 1
ATOM 6621 N N . GLU B 1 411 ? -0.421 -7.363 11.602 1 95.56 411 GLU B N 1
ATOM 6622 C CA . GLU B 1 411 ? -1.531 -7.895 12.383 1 95.56 411 GLU B CA 1
ATOM 6623 C C . GLU B 1 411 ? -1.585 -9.414 12.305 1 95.56 411 GLU B C 1
ATOM 6625 O O . GLU B 1 411 ? -2.324 -10.055 13.055 1 95.56 411 GLU B O 1
ATOM 6630 N N . ILE B 1 412 ? -0.753 -10.016 11.484 1 96.94 412 ILE B N 1
ATOM 6631 C CA . ILE B 1 412 ? -0.651 -11.461 11.367 1 96.94 412 ILE B CA 1
ATOM 6632 C C . ILE B 1 412 ? 0.2 -12.016 12.508 1 96.94 412 ILE B C 1
ATOM 6634 O O . ILE B 1 412 ? 1.383 -11.68 12.625 1 96.94 412 ILE B O 1
ATOM 6638 N N . SER B 1 413 ? -0.376 -12.812 13.352 1 97 413 SER B N 1
ATOM 6639 C CA . SER B 1 413 ? 0.361 -13.344 14.492 1 97 413 SER B CA 1
ATOM 6640 C C . SER B 1 413 ? 1.058 -14.656 14.141 1 97 413 SER B C 1
ATOM 6642 O O . SER B 1 413 ? 2.133 -14.953 14.664 1 97 413 SER B O 1
ATOM 6644 N N . SER B 1 414 ? 0.388 -15.453 13.273 1 97.81 414 SER B N 1
ATOM 6645 C CA . SER B 1 414 ? 1.015 -16.688 12.828 1 97.81 414 SER B CA 1
ATOM 6646 C C . SER B 1 414 ? 0.429 -17.156 11.5 1 97.81 414 SER B C 1
ATOM 6648 O O . SER B 1 414 ? -0.65 -16.719 11.102 1 97.81 414 SER B O 1
ATOM 6650 N N . VAL B 1 415 ? 1.171 -17.938 10.805 1 98.62 415 VAL B N 1
ATOM 6651 C CA . VAL B 1 415 ? 0.805 -18.516 9.516 1 98.62 415 VAL B CA 1
ATOM 6652 C C . VAL B 1 415 ? 1.113 -20.016 9.531 1 98.62 415 VAL B C 1
ATOM 6654 O O . VAL B 1 415 ? 2.15 -20.438 10.047 1 98.62 415 VAL B O 1
ATOM 6657 N N . GLY B 1 416 ? 0.186 -20.766 9.039 1 98.75 416 GLY B N 1
ATOM 6658 C CA . GLY B 1 416 ? 0.403 -22.203 9.016 1 98.75 416 GLY B CA 1
ATOM 6659 C C . GLY B 1 416 ? 0.014 -22.844 7.695 1 98.75 416 GLY B C 1
ATOM 6660 O O . GLY B 1 416 ? -0.841 -22.328 6.977 1 98.75 416 GLY B O 1
ATOM 6661 N N . VAL B 1 417 ? 0.654 -23.953 7.367 1 98.88 417 VAL B N 1
ATOM 6662 C CA . VAL B 1 417 ? 0.382 -24.766 6.191 1 98.88 417 VAL B CA 1
ATOM 6663 C C . VAL B 1 417 ? 0.052 -26.203 6.621 1 98.88 417 VAL B C 1
ATOM 6665 O O . VAL B 1 417 ? 0.823 -26.828 7.352 1 98.88 417 VAL B O 1
ATOM 6668 N N . ALA B 1 418 ? -1.109 -26.656 6.227 1 98.56 418 ALA B N 1
ATOM 6669 C CA . ALA B 1 418 ? -1.566 -28 6.555 1 98.56 418 ALA B CA 1
ATOM 6670 C C . ALA B 1 418 ? -1.521 -28.25 8.062 1 98.56 418 ALA B C 1
ATOM 6672 O O . ALA B 1 418 ? -1.058 -29.297 8.516 1 98.56 418 ALA B O 1
ATOM 6673 N N . GLY B 1 419 ? -1.89 -27.25 8.797 1 98.31 419 GLY B N 1
ATOM 6674 C CA . GLY B 1 419 ? -2.061 -27.391 10.234 1 98.31 419 GLY B CA 1
ATOM 6675 C C . GLY B 1 419 ? -0.782 -27.156 11.016 1 98.31 419 GLY B C 1
ATOM 6676 O O . GLY B 1 419 ? -0.8 -27.094 12.25 1 98.31 419 GLY B O 1
ATOM 6677 N N . VAL B 1 420 ? 0.332 -26.922 10.359 1 98.38 420 VAL B N 1
ATOM 6678 C CA . VAL B 1 420 ? 1.619 -26.719 11.008 1 98.38 420 VAL B CA 1
ATOM 6679 C C . VAL B 1 420 ? 2.012 -25.25 10.922 1 98.38 420 VAL B C 1
ATOM 6681 O O . VAL B 1 420 ? 2.102 -24.688 9.828 1 98.38 420 VAL B O 1
ATOM 6684 N N . VAL B 1 421 ? 2.264 -24.609 12.086 1 98.38 421 VAL B N 1
ATOM 6685 C CA . VAL B 1 421 ? 2.66 -23.203 12.117 1 98.38 421 VAL B CA 1
ATOM 6686 C C . VAL B 1 421 ? 4.062 -23.047 11.531 1 98.38 421 VAL B C 1
ATOM 6688 O O . VAL B 1 421 ? 4.988 -23.766 11.922 1 98.38 421 VAL B O 1
ATOM 6691 N N . ARG B 1 422 ? 4.215 -22.188 10.602 1 97.81 422 ARG B N 1
ATOM 6692 C CA . ARG B 1 422 ? 5.48 -21.953 9.914 1 97.81 422 ARG B CA 1
ATOM 6693 C C . ARG B 1 422 ? 6.137 -20.656 10.391 1 97.81 422 ARG B C 1
ATOM 6695 O O . ARG B 1 422 ? 7.359 -20.516 10.328 1 97.81 422 ARG B O 1
ATOM 6702 N N . VAL B 1 423 ? 5.289 -19.719 10.742 1 95.56 423 VAL B N 1
ATOM 6703 C CA . VAL B 1 423 ? 5.793 -18.438 11.258 1 95.56 423 VAL B CA 1
ATOM 6704 C C . VAL B 1 423 ? 4.879 -17.938 12.375 1 95.56 423 VAL B C 1
ATOM 6706 O O . VAL B 1 423 ? 3.684 -18.25 12.391 1 95.56 423 VAL B O 1
#